Protein AF-0000000070361125 (afdb_homodimer)

Foldseek 3Di:
DPPPLAAAEEEWEDDDDDLLQQFGLAFLVLQLVLCVVPVSYAYEYEADPSHLHHPVSNVVSPHHYDNDCQRHQEYEGEADDDLVPDAANHEYEYAQPPLLPDVVRVVSVLSCLVSQYWYFYQQQLAPPVRHRPADLQLLLLQQLLLQVLCLLQVLVVLVVDHALSVVRDRLLVDSAVVRNLVVLLVSQVRQQVVWDDLLCPQAEEEEEDDDSNSVSNVVSCVSHQEDEDELQCLVVRVVPSVPPVSRNYHYYYYDDPLLFKAFPVHRPDDDPVCCVVQQLRIDTDNLPRRQLRHAEYEARHDFAPNHAASAALVSLQVCLVVVRGNYAAYRHSVLDDCTSHRLNPDAADPVQFWWWAASNVRDIGSDSRDDRSIYIYGHYHPSSSSRNVVSNVSSNVVVSVQVVQVSQFDLVDDLVRRRHDDSSSSRTQGGRSGGDLQRNCSVLSNVLVVLLVPQPLEDEPCPVDPQQQAKKKKKKKFQCRVVVVSVVLSVLCVVLVKRKYWRDKAPHSDPPHMIIIIIMTTDNDPVSVVSSVVVSVVSCVVVVMDMDISGPDRD/DPPPLAAAEEEWEDDDDDLLQQFGLAFLVLQLVLCVVPVSYAYEYEADPSHLHHPVSNVVSVHHYDNDCQRHQEYEGEADDDLVSDAANHEYEYAQPPLLPDVVRVVSVLSCLVSQYWYFYQQQLAPPVRHRPADLQLLLLQQLLLQVLCLLQVLVVLVVDHALSVVRDRLLVDSAVVRNLVVLLVSQVRQQVVWDDLLCPQAEEEEEDDDSNSVSNVVSCVSHQEDEDELQCLVVRVVPSVPPVSRNYHYYYYQDPLLFKAFPVHRPDDDPVCCVVQQLRIDTDNLPRRQLRHAEYEARHDFFPNHAASAALVSLQVCLVVVRGNYAAYSHSVLDDCTSYRLNPDAADPVQFWWWAASNVRDIGSDSRDDRSIYIYGRYHPSSSSRNVVSNVSSNVVVSVQVVQVSQFDLVDDLVRRRHDDSSSSRTQGGRSGGDLQRNCSVLSNVLVVVLVPQPLEDEPCPVDPQQQAKKKKKKKFQCRVVVVSVVLSVLCVVLVKRKYWRDKAPHSDPPHMIIIIIMTTDNDPVSVVSSVVVSVVSCVVVVMDMDISGPDRD

pLDDT: mean 89.08, std 12.95, range [26.95, 98.88]

Structure (mmCIF, N/CA/C/O backbone):
data_AF-0000000070361125-model_v1
#
loop_
_entity.id
_entity.type
_entity.pdbx_description
1 polymer 'Lysine-ketoglutarate reductase saccharopine dehydrogenase enzyme, putative'
#
loop_
_atom_site.group_PDB
_atom_site.id
_atom_site.type_symbol
_atom_site.label_atom_id
_atom_site.label_alt_id
_atom_site.label_comp_id
_atom_site.label_asym_id
_atom_site.label_entity_id
_atom_site.label_seq_id
_atom_site.pdbx_PDB_ins_code
_atom_site.Cartn_x
_atom_site.Cartn_y
_atom_site.Cartn_z
_atom_site.occupancy
_atom_site.B_iso_or_equiv
_atom_site.auth_seq_id
_atom_site.auth_comp_id
_atom_site.auth_asym_id
_atom_site.auth_atom_id
_atom_site.pdbx_PDB_model_num
ATOM 1 N N . MET A 1 1 ? 44.219 -47.062 -7.422 1 27.64 1 MET A N 1
ATOM 2 C CA . MET A 1 1 ? 44.188 -45.625 -7.75 1 27.64 1 MET A CA 1
ATOM 3 C C . MET A 1 1 ? 42.938 -45 -7.16 1 27.64 1 MET A C 1
ATOM 5 O O . MET A 1 1 ? 41.812 -45.469 -7.352 1 27.64 1 MET A O 1
ATOM 9 N N . SER A 1 2 ? 42.969 -44.438 -5.961 1 33.88 2 SER A N 1
ATOM 10 C CA . SER A 1 2 ? 42.062 -43.812 -5.012 1 33.88 2 SER A CA 1
ATOM 11 C C . SER A 1 2 ? 41.062 -42.906 -5.727 1 33.88 2 SER A C 1
ATOM 13 O O . SER A 1 2 ? 41.469 -42.062 -6.555 1 33.88 2 SER A O 1
ATOM 15 N N . GLU A 1 3 ? 39.938 -43.344 -6.172 1 36.75 3 GLU A N 1
ATOM 16 C CA . GLU A 1 3 ? 38.844 -42.688 -6.879 1 36.75 3 GLU A CA 1
ATOM 17 C C . GLU A 1 3 ? 38.719 -41.219 -6.434 1 36.75 3 GLU A C 1
ATOM 19 O O . GLU A 1 3 ? 38.375 -40.969 -5.277 1 36.75 3 GLU A O 1
ATOM 24 N N . GLN A 1 4 ? 39.656 -40.25 -6.574 1 42.34 4 GLN A N 1
ATOM 25 C CA . GLN A 1 4 ? 39.875 -38.844 -6.352 1 42.34 4 GLN A CA 1
ATOM 26 C C . GLN A 1 4 ? 38.562 -38.031 -6.426 1 42.34 4 GLN A C 1
ATOM 28 O O . GLN A 1 4 ? 37.906 -38.062 -7.453 1 42.34 4 GLN A O 1
ATOM 33 N N . ASN A 1 5 ? 37.812 -37.875 -5.395 1 54.03 5 ASN A N 1
ATOM 34 C CA . ASN A 1 5 ? 36.469 -37.406 -5.027 1 54.03 5 ASN A CA 1
ATOM 35 C C . ASN A 1 5 ? 36.125 -36.094 -5.734 1 54.03 5 ASN A C 1
ATOM 37 O O . ASN A 1 5 ? 36.594 -35.031 -5.328 1 54.03 5 ASN A O 1
ATOM 41 N N . LYS A 1 6 ? 35.844 -36.031 -6.957 1 79.94 6 LYS A N 1
ATOM 42 C CA . LYS A 1 6 ? 35.531 -34.938 -7.859 1 79.94 6 LYS A CA 1
ATOM 43 C C . LYS A 1 6 ? 34.406 -34.062 -7.309 1 79.94 6 LYS A C 1
ATOM 45 O O . LYS A 1 6 ? 33.375 -34.562 -6.887 1 79.94 6 LYS A O 1
ATOM 50 N N . ILE A 1 7 ? 34.781 -32.812 -7.086 1 93.06 7 ILE A N 1
ATOM 51 C CA . ILE A 1 7 ? 33.844 -31.797 -6.613 1 93.06 7 ILE A CA 1
ATOM 52 C C . ILE A 1 7 ? 32.75 -31.578 -7.656 1 93.06 7 ILE A C 1
ATOM 54 O O . ILE A 1 7 ? 33.031 -31.516 -8.852 1 93.06 7 ILE A O 1
ATOM 58 N N . ILE A 1 8 ? 31.578 -31.75 -7.254 1 96.69 8 ILE A N 1
ATOM 59 C CA . ILE A 1 8 ? 30.422 -31.453 -8.094 1 96.69 8 ILE A CA 1
ATOM 60 C C . ILE A 1 8 ? 29.875 -30.062 -7.754 1 96.69 8 ILE A C 1
ATOM 62 O O . ILE A 1 8 ? 29.641 -29.75 -6.586 1 96.69 8 ILE A O 1
ATOM 66 N N . TYR A 1 9 ? 29.719 -29.25 -8.805 1 97.44 9 TYR A N 1
ATOM 67 C CA . TYR A 1 9 ? 29.203 -27.906 -8.586 1 97.44 9 TYR A CA 1
ATOM 68 C C . TYR A 1 9 ? 27.734 -27.797 -9 1 97.44 9 TYR A C 1
ATOM 70 O O . TYR A 1 9 ? 27.359 -28.266 -10.07 1 97.44 9 TYR A O 1
ATOM 78 N N . VAL A 1 10 ? 26.969 -27.281 -8.109 1 98.31 10 VAL A N 1
ATOM 79 C CA . VAL A 1 10 ? 25.562 -26.953 -8.367 1 98.31 10 VAL A CA 1
ATOM 80 C C . VAL A 1 10 ? 25.391 -25.438 -8.445 1 98.31 10 VAL A C 1
ATOM 82 O O . VAL A 1 10 ? 25.844 -24.703 -7.562 1 98.31 10 VAL A O 1
ATOM 85 N N . GLY A 1 11 ? 24.734 -24.953 -9.523 1 98.5 11 GLY A N 1
ATOM 86 C CA . GLY A 1 11 ? 24.547 -23.531 -9.719 1 98.5 11 GLY A CA 1
ATOM 87 C C . GLY A 1 11 ? 23.156 -23.047 -9.344 1 98.5 11 GLY A C 1
ATOM 88 O O . GLY A 1 11 ? 22.156 -23.719 -9.656 1 98.5 11 GLY A O 1
ATOM 89 N N . VAL A 1 12 ? 23.094 -21.953 -8.609 1 98.25 12 VAL A N 1
ATOM 90 C CA . VAL A 1 12 ? 21.844 -21.25 -8.359 1 98.25 12 VAL A CA 1
ATOM 91 C C . VAL A 1 12 ? 21.797 -19.969 -9.195 1 98.25 12 VAL A C 1
ATOM 93 O O . VAL A 1 12 ? 22.578 -19.047 -8.984 1 98.25 12 VAL A O 1
ATOM 96 N N . ARG A 1 13 ? 20.844 -19.906 -10.062 1 97 13 ARG A N 1
ATOM 97 C CA . ARG A 1 13 ? 20.75 -18.797 -11 1 97 13 ARG A CA 1
ATOM 98 C C . ARG A 1 13 ? 19.984 -17.625 -10.398 1 97 13 ARG A C 1
ATOM 100 O O . ARG A 1 13 ? 19.109 -17.828 -9.547 1 97 13 ARG A O 1
ATOM 107 N N . ALA A 1 14 ? 20.312 -16.438 -10.898 1 95.38 14 ALA A N 1
ATOM 108 C CA . ALA A 1 14 ? 19.5 -15.25 -10.625 1 95.38 14 ALA A CA 1
ATOM 109 C C . ALA A 1 14 ? 18.281 -15.188 -11.539 1 95.38 14 ALA A C 1
ATOM 111 O O . ALA A 1 14 ? 18.406 -15.32 -12.758 1 95.38 14 ALA A O 1
ATOM 112 N N . GLU A 1 15 ? 17.156 -14.945 -10.953 1 93.81 15 GLU A N 1
ATOM 113 C CA . GLU A 1 15 ? 15.914 -14.906 -11.719 1 93.81 15 GLU A CA 1
ATOM 114 C C . GLU A 1 15 ? 15.867 -13.688 -12.633 1 93.81 15 GLU A C 1
ATOM 116 O O . GLU A 1 15 ? 16.328 -12.609 -12.266 1 93.81 15 GLU A O 1
ATOM 121 N N . ASP A 1 16 ? 15.258 -13.859 -13.789 1 88.44 16 ASP A N 1
ATOM 122 C CA . ASP A 1 16 ? 15.273 -12.797 -14.789 1 88.44 16 ASP A CA 1
ATOM 123 C C . ASP A 1 16 ? 13.859 -12.266 -15.047 1 88.44 16 ASP A C 1
ATOM 125 O O . ASP A 1 16 ? 13.695 -11.172 -15.594 1 88.44 16 ASP A O 1
ATOM 129 N N . LYS A 1 17 ? 12.891 -12.945 -14.727 1 82.75 17 LYS A N 1
ATOM 130 C CA . LYS A 1 17 ? 11.547 -12.734 -15.281 1 82.75 17 LYS A CA 1
ATOM 131 C C . LYS A 1 17 ? 10.922 -11.453 -14.734 1 82.75 17 LYS A C 1
ATOM 133 O O . LYS A 1 17 ? 10.391 -10.641 -15.492 1 82.75 17 LYS A O 1
ATOM 138 N N . SER A 1 18 ? 10.953 -11.281 -13.43 1 87.25 18 SER A N 1
ATOM 139 C CA . SER A 1 18 ? 10.258 -10.164 -12.789 1 87.25 18 SER A CA 1
ATOM 140 C C . SER A 1 18 ? 11.039 -9.648 -11.586 1 87.25 18 SER A C 1
ATOM 142 O O . SER A 1 18 ? 11.773 -10.406 -10.938 1 87.25 18 SER A O 1
ATOM 144 N N . HIS A 1 19 ? 10.859 -8.367 -11.352 1 90.38 19 HIS A N 1
ATOM 145 C CA . HIS A 1 19 ? 11.508 -7.824 -10.156 1 90.38 19 HIS A CA 1
ATOM 146 C C . HIS A 1 19 ? 10.82 -8.32 -8.891 1 90.38 19 HIS A C 1
ATOM 148 O O . HIS A 1 19 ? 11.367 -8.195 -7.793 1 90.38 19 HIS A O 1
ATOM 154 N N . TRP A 1 20 ? 9.734 -8.969 -9.078 1 92 20 TRP A N 1
ATOM 155 C CA . TRP A 1 20 ? 9.016 -9.492 -7.918 1 92 20 TRP A CA 1
ATOM 156 C C . TRP A 1 20 ? 9.391 -10.945 -7.652 1 92 20 TRP A C 1
ATOM 158 O O . TRP A 1 20 ? 9.023 -11.508 -6.621 1 92 20 TRP A O 1
ATOM 168 N N . GLU A 1 21 ? 10.117 -11.531 -8.578 1 93.38 21 GLU A N 1
ATOM 169 C CA . GLU A 1 21 ? 10.547 -12.906 -8.344 1 93.38 21 GLU A CA 1
ATOM 170 C C . GLU A 1 21 ? 11.719 -12.961 -7.367 1 93.38 21 GLU A C 1
ATOM 172 O O . GLU A 1 21 ? 12.875 -13.07 -7.781 1 93.38 21 GLU A O 1
ATOM 177 N N . ARG A 1 22 ? 11.383 -12.938 -6.141 1 94.75 22 ARG A N 1
ATOM 178 C CA . ARG A 1 22 ? 12.375 -12.891 -5.074 1 94.75 22 ARG A CA 1
ATOM 179 C C . ARG A 1 22 ? 12.617 -14.281 -4.492 1 94.75 22 ARG A C 1
ATOM 181 O O . ARG A 1 22 ? 13.477 -14.453 -3.623 1 94.75 22 ARG A O 1
ATOM 188 N N . ARG A 1 23 ? 11.922 -15.344 -4.961 1 95.62 23 ARG A N 1
ATOM 189 C CA . ARG A 1 23 ? 12.07 -16.719 -4.469 1 95.62 23 ARG A CA 1
ATOM 190 C C . ARG A 1 23 ? 13.391 -17.312 -4.922 1 95.62 23 ARG A C 1
ATOM 192 O O . ARG A 1 23 ? 14 -16.844 -5.883 1 95.62 23 ARG A O 1
ATOM 199 N N . VAL A 1 24 ? 13.703 -18.297 -4.168 1 97.06 24 VAL A N 1
ATOM 200 C CA . VAL A 1 24 ? 14.891 -19.078 -4.5 1 97.06 24 VAL A CA 1
ATOM 201 C C . VAL A 1 24 ? 14.562 -20.562 -4.438 1 97.06 24 VAL A C 1
ATOM 203 O O . VAL A 1 24 ? 13.688 -20.984 -3.672 1 97.06 24 VAL A O 1
ATOM 206 N N . PRO A 1 25 ? 15.219 -21.344 -5.285 1 96.81 25 PRO A N 1
ATOM 207 C CA . PRO A 1 25 ? 14.953 -22.781 -5.266 1 96.81 25 PRO A CA 1
ATOM 208 C C . PRO A 1 25 ? 15.531 -23.469 -4.031 1 96.81 25 PRO A C 1
ATOM 210 O O . PRO A 1 25 ? 15 -24.484 -3.576 1 96.81 25 PRO A O 1
ATOM 213 N N . ILE A 1 26 ? 16.641 -22.938 -3.506 1 98.25 26 ILE A N 1
ATOM 214 C CA . ILE A 1 26 ? 17.281 -23.516 -2.33 1 98.25 26 ILE A CA 1
ATOM 215 C C . ILE A 1 26 ? 17.734 -22.406 -1.394 1 98.25 26 ILE A C 1
ATOM 217 O O . ILE A 1 26 ? 18.328 -21.422 -1.836 1 98.25 26 ILE A O 1
ATOM 221 N N . ILE A 1 27 ? 17.406 -22.547 -0.131 1 98.31 27 ILE A N 1
ATOM 222 C CA . ILE A 1 27 ? 17.719 -21.484 0.83 1 98.31 27 ILE A CA 1
ATOM 223 C C . ILE A 1 27 ? 19.094 -21.719 1.426 1 98.31 27 ILE A C 1
ATOM 225 O O . ILE A 1 27 ? 19.625 -22.828 1.379 1 98.31 27 ILE A O 1
ATOM 229 N N . PRO A 1 28 ? 19.719 -20.703 2.021 1 98 28 PRO A N 1
ATOM 230 C CA . PRO A 1 28 ? 21.062 -20.828 2.586 1 98 28 PRO A CA 1
ATOM 231 C C . PRO A 1 28 ? 21.172 -21.953 3.627 1 98 28 PRO A C 1
ATOM 233 O O . PRO A 1 28 ? 22.141 -22.703 3.633 1 98 28 PRO A O 1
ATOM 236 N N . LYS A 1 29 ? 20.188 -22.062 4.465 1 98 29 LYS A N 1
ATOM 237 C CA . LYS A 1 29 ? 20.188 -23.109 5.484 1 98 29 LYS A CA 1
ATOM 238 C C . LYS A 1 29 ? 20.359 -24.484 4.855 1 98 29 LYS A C 1
ATOM 240 O O . LYS A 1 29 ? 21.125 -25.312 5.359 1 98 29 LYS A O 1
ATOM 245 N N . HIS A 1 30 ? 19.703 -24.75 3.771 1 98.44 30 HIS A N 1
ATOM 246 C CA . HIS A 1 30 ? 19.734 -26.062 3.133 1 98.44 30 HIS A CA 1
ATOM 247 C C . HIS A 1 30 ? 21.016 -26.25 2.311 1 98.44 30 HIS A C 1
ATOM 249 O O . HIS A 1 30 ? 21.484 -27.359 2.139 1 98.44 30 HIS A O 1
ATOM 255 N N . VAL A 1 31 ? 21.562 -25.156 1.803 1 98.44 31 VAL A N 1
ATOM 256 C CA . VAL A 1 31 ? 22.875 -25.219 1.187 1 98.44 31 VAL A CA 1
ATOM 257 C C . VAL A 1 31 ? 23.891 -25.734 2.195 1 98.44 31 VAL A C 1
ATOM 259 O O . VAL A 1 31 ? 24.672 -26.641 1.888 1 98.44 31 VAL A O 1
ATOM 262 N N . ARG A 1 32 ? 23.859 -25.203 3.367 1 98.12 32 ARG A N 1
ATOM 263 C CA . ARG A 1 32 ? 24.75 -25.625 4.434 1 98.12 32 ARG A CA 1
ATOM 264 C C . ARG A 1 32 ? 24.516 -27.094 4.785 1 98.12 32 ARG A C 1
ATOM 266 O O . ARG A 1 32 ? 25.469 -27.859 4.961 1 98.12 32 ARG A O 1
ATOM 273 N N . GLU A 1 33 ? 23.297 -27.453 4.871 1 98.12 33 GLU A N 1
ATOM 274 C CA . GLU A 1 33 ? 22.953 -28.828 5.207 1 98.12 33 GLU A CA 1
ATOM 275 C C . GLU A 1 33 ? 23.5 -29.812 4.168 1 98.12 33 GLU A C 1
ATOM 277 O O . GLU A 1 33 ? 24.047 -30.859 4.52 1 98.12 33 GLU A O 1
ATOM 282 N N . ILE A 1 34 ? 23.375 -29.5 2.887 1 97.75 34 ILE A N 1
ATOM 283 C CA . ILE A 1 34 ? 23.859 -30.359 1.811 1 97.75 34 ILE A CA 1
ATOM 284 C C . ILE A 1 34 ? 25.391 -30.406 1.841 1 97.75 34 ILE A C 1
ATOM 286 O O . ILE A 1 34 ? 25.984 -31.484 1.67 1 97.75 34 ILE A O 1
ATOM 290 N N . HIS A 1 35 ? 26.016 -29.281 2.102 1 96.12 35 HIS A N 1
ATOM 291 C CA . HIS A 1 35 ? 27.469 -29.234 2.213 1 96.12 35 HIS A CA 1
ATOM 292 C C . HIS A 1 35 ? 27.969 -30.156 3.322 1 96.12 35 HIS A C 1
ATOM 294 O O . HIS A 1 35 ? 28.969 -30.844 3.154 1 96.12 35 HIS A O 1
ATOM 300 N N . ASP A 1 36 ? 27.281 -30.125 4.398 1 96.88 36 ASP A N 1
ATOM 301 C CA . ASP A 1 36 ? 27.672 -30.922 5.555 1 96.88 36 ASP A CA 1
ATOM 302 C C . ASP A 1 36 ? 27.516 -32.406 5.27 1 96.88 36 ASP A C 1
ATOM 304 O O . ASP A 1 36 ? 28.375 -33.219 5.629 1 96.88 36 ASP A O 1
ATOM 308 N N . LYS A 1 37 ? 26.5 -32.781 4.629 1 96.75 37 LYS A N 1
ATOM 309 C CA . LYS A 1 37 ? 26.188 -34.188 4.359 1 96.75 37 LYS A CA 1
ATOM 310 C C . LYS A 1 37 ? 26.984 -34.719 3.16 1 96.75 37 LYS A C 1
ATOM 312 O O . LYS A 1 37 ? 27.375 -35.875 3.121 1 96.75 37 LYS A O 1
ATOM 317 N N . TYR A 1 38 ? 27.156 -33.812 2.213 1 96.75 38 TYR A N 1
ATOM 318 C CA . TYR A 1 38 ? 27.875 -34.125 0.981 1 96.75 38 TYR A CA 1
ATOM 319 C C . TYR A 1 38 ? 28.969 -33.094 0.717 1 96.75 38 TYR A C 1
ATOM 321 O O . TYR A 1 38 ? 28.859 -32.281 -0.19 1 96.75 38 TYR A O 1
ATOM 329 N N . PRO A 1 39 ? 30.094 -33.281 1.28 1 94.94 39 PRO A N 1
ATOM 330 C CA . PRO A 1 39 ? 31.156 -32.281 1.234 1 94.94 39 PRO A CA 1
ATOM 331 C C . PRO A 1 39 ? 31.703 -32.062 -0.174 1 94.94 39 PRO A C 1
ATOM 333 O O . PRO A 1 39 ? 32.312 -31.016 -0.452 1 94.94 39 PRO A O 1
ATOM 336 N N . TYR A 1 40 ? 31.469 -33 -1.031 1 95.62 40 TYR A N 1
ATOM 337 C CA . TYR A 1 40 ? 32 -32.875 -2.387 1 95.62 40 TYR A CA 1
ATOM 338 C C . TYR A 1 40 ? 31.031 -32.125 -3.283 1 95.62 40 TYR A C 1
ATOM 340 O O . TYR A 1 40 ? 31.359 -31.812 -4.434 1 95.62 40 TYR A O 1
ATOM 348 N N . ILE A 1 41 ? 29.875 -31.812 -2.812 1 97.06 41 ILE A N 1
ATOM 349 C CA . ILE A 1 41 ? 28.922 -30.969 -3.543 1 97.06 41 ILE A CA 1
ATOM 350 C C . ILE A 1 41 ? 29.062 -29.516 -3.094 1 97.06 41 ILE A C 1
ATOM 352 O O . ILE A 1 41 ? 28.891 -29.203 -1.915 1 97.06 41 ILE A O 1
ATOM 356 N N . LYS A 1 42 ? 29.375 -28.656 -4.012 1 97.38 42 LYS A N 1
ATOM 357 C CA . LYS A 1 42 ? 29.516 -27.234 -3.742 1 97.38 42 LYS A CA 1
ATOM 358 C C . LYS A 1 42 ? 28.516 -26.406 -4.547 1 97.38 42 LYS A C 1
ATOM 360 O O . LYS A 1 42 ? 28.141 -26.797 -5.652 1 97.38 42 LYS A O 1
ATOM 365 N N . PHE A 1 43 ? 28.156 -25.281 -3.934 1 98.44 43 PHE A N 1
ATOM 366 C CA . PHE A 1 43 ? 27.172 -24.438 -4.598 1 98.44 43 PHE A CA 1
ATOM 367 C C . PHE A 1 43 ? 27.828 -23.156 -5.113 1 98.44 43 PHE A C 1
ATOM 369 O O . PHE A 1 43 ? 28.625 -22.531 -4.406 1 98.44 43 PHE A O 1
ATOM 376 N N . ILE A 1 44 ? 27.562 -22.828 -6.34 1 98.5 44 ILE A N 1
ATOM 377 C CA . ILE A 1 44 ? 27.875 -21.531 -6.918 1 98.5 44 ILE A CA 1
ATOM 378 C C . ILE A 1 44 ? 26.578 -20.734 -7.117 1 98.5 44 ILE A C 1
ATOM 380 O O . ILE A 1 44 ? 25.672 -21.188 -7.828 1 98.5 44 ILE A O 1
ATOM 384 N N . VAL A 1 45 ? 26.484 -19.578 -6.449 1 98.31 45 VAL A N 1
ATOM 385 C CA . VAL A 1 45 ? 25.281 -18.75 -6.484 1 98.31 45 VAL A CA 1
ATOM 386 C C . VAL A 1 45 ? 25.547 -17.469 -7.262 1 98.31 45 VAL A C 1
ATOM 388 O O . VAL A 1 45 ? 26.469 -16.719 -6.926 1 98.31 45 VAL A O 1
ATOM 391 N N . GLU A 1 46 ? 24.766 -17.266 -8.344 1 97.75 46 GLU A N 1
ATOM 392 C CA . GLU A 1 46 ? 24.875 -16 -9.07 1 97.75 46 GLU A CA 1
ATOM 393 C C . GLU A 1 46 ? 24.484 -14.812 -8.188 1 97.75 46 GLU A C 1
ATOM 395 O O . GLU A 1 46 ? 23.5 -14.891 -7.445 1 97.75 46 GLU A O 1
ATOM 400 N N . PRO A 1 47 ? 25.281 -13.734 -8.273 1 95.44 47 PRO A N 1
ATOM 401 C CA . PRO A 1 47 ? 24.906 -12.555 -7.492 1 95.44 47 PRO A CA 1
ATOM 402 C C . PRO A 1 47 ? 23.547 -11.992 -7.898 1 95.44 47 PRO A C 1
ATOM 404 O O . PRO A 1 47 ? 23.219 -11.945 -9.086 1 95.44 47 PRO A O 1
ATOM 407 N N . CYS A 1 48 ? 22.75 -11.711 -6.922 1 94.25 48 CYS A N 1
ATOM 408 C CA . CYS A 1 48 ? 21.406 -11.188 -7.133 1 94.25 48 CYS A CA 1
ATOM 409 C C . CYS A 1 48 ? 20.953 -10.328 -5.957 1 94.25 48 CYS A C 1
ATOM 411 O O . CYS A 1 48 ? 21.109 -10.727 -4.801 1 94.25 48 CYS A O 1
ATOM 413 N N . THR A 1 49 ? 20.406 -9.094 -6.219 1 92.25 49 THR A N 1
ATOM 414 C CA . THR A 1 49 ? 19.984 -8.188 -5.156 1 92.25 49 THR A CA 1
ATOM 415 C C . THR A 1 49 ? 18.484 -8.266 -4.949 1 92.25 49 THR A C 1
ATOM 417 O O . THR A 1 49 ? 17.953 -7.641 -4.031 1 92.25 49 THR A O 1
ATOM 420 N N . LYS A 1 50 ? 17.828 -9.07 -5.699 1 92.69 50 LYS A N 1
ATOM 421 C CA . LYS A 1 50 ? 16.375 -9.133 -5.672 1 92.69 50 LYS A CA 1
ATOM 422 C C . LYS A 1 50 ? 15.883 -10.227 -4.727 1 92.69 50 LYS A C 1
ATOM 424 O O . LYS A 1 50 ? 14.773 -10.148 -4.191 1 92.69 50 LYS A O 1
ATOM 429 N N . ARG A 1 51 ? 16.719 -11.211 -4.453 1 94.56 51 ARG A N 1
ATOM 430 C CA . ARG A 1 51 ? 16.297 -12.383 -3.688 1 94.56 51 ARG A CA 1
ATOM 431 C C . ARG A 1 51 ? 15.961 -12.008 -2.25 1 94.56 51 ARG A C 1
ATOM 433 O O . ARG A 1 51 ? 16.5 -11.039 -1.711 1 94.56 51 ARG A O 1
ATOM 440 N N . VAL A 1 52 ? 15.109 -12.773 -1.701 1 94.56 52 VAL A N 1
ATOM 441 C CA . VAL A 1 52 ? 14.742 -12.586 -0.302 1 94.56 52 VAL A CA 1
ATOM 442 C C . VAL A 1 52 ? 15.93 -12.914 0.595 1 94.56 52 VAL A C 1
ATOM 444 O O . VAL A 1 52 ? 16.062 -12.367 1.694 1 94.56 52 VAL A O 1
ATOM 447 N N . PHE A 1 53 ? 16.812 -13.836 0.141 1 95.31 53 PHE A N 1
ATOM 448 C CA . PHE A 1 53 ? 18.062 -14.172 0.836 1 95.31 53 PHE A CA 1
ATOM 449 C C . PHE A 1 53 ? 19.25 -13.469 0.188 1 95.31 53 PHE A C 1
ATOM 451 O O . PHE A 1 53 ? 19.453 -13.578 -1.023 1 95.31 53 PHE A O 1
ATOM 458 N N . SER A 1 54 ? 20.031 -12.82 0.952 1 93.25 54 SER A N 1
ATOM 459 C CA . SER A 1 54 ? 21.125 -12.008 0.43 1 93.25 54 SER A CA 1
ATOM 460 C C . SER A 1 54 ? 22.297 -12.875 -0.001 1 93.25 54 SER A C 1
ATOM 462 O O . SER A 1 54 ? 22.391 -14.047 0.374 1 93.25 54 SER A O 1
ATOM 464 N N . ASN A 1 55 ? 23.188 -12.25 -0.831 1 94.56 55 ASN A N 1
ATOM 465 C CA . ASN A 1 55 ? 24.438 -12.914 -1.194 1 94.56 55 ASN A CA 1
ATOM 466 C C . ASN A 1 55 ? 25.25 -13.297 0.041 1 94.56 55 ASN A C 1
ATOM 468 O O . ASN A 1 55 ? 25.844 -14.383 0.093 1 94.56 55 ASN A O 1
ATOM 472 N N . LYS A 1 56 ? 25.203 -12.422 1.002 1 92 56 LYS A N 1
ATOM 473 C CA . LYS A 1 56 ? 25.969 -12.641 2.227 1 92 56 LYS A CA 1
ATOM 474 C C . LYS A 1 56 ? 25.469 -13.883 2.969 1 92 56 LYS A C 1
ATOM 476 O O . LYS A 1 56 ? 26.266 -14.648 3.508 1 92 56 LYS A O 1
ATOM 481 N N . GLU A 1 57 ? 24.188 -14.062 3 1 94.5 57 GLU A N 1
ATOM 482 C CA . GLU A 1 57 ? 23.609 -15.234 3.66 1 94.5 57 GLU A CA 1
ATOM 483 C C . GLU A 1 57 ? 24.078 -16.531 2.982 1 94.5 57 GLU A C 1
ATOM 485 O O . GLU A 1 57 ? 24.359 -17.516 3.654 1 94.5 57 GLU A O 1
ATOM 490 N N . TYR A 1 58 ? 24.172 -16.562 1.7 1 97.25 58 TYR A N 1
ATOM 491 C CA . TYR A 1 58 ? 24.656 -17.719 0.962 1 97.25 58 TYR A CA 1
ATOM 492 C C . TYR A 1 58 ? 26.141 -17.953 1.213 1 97.25 58 TYR A C 1
ATOM 494 O O . TYR A 1 58 ? 26.578 -19.094 1.386 1 97.25 58 TYR A O 1
ATOM 502 N N . GLU A 1 59 ? 26.891 -16.828 1.253 1 96.44 59 GLU A N 1
ATOM 503 C CA . GLU A 1 59 ? 28.312 -16.938 1.564 1 96.44 59 GLU A CA 1
ATOM 504 C C . GLU A 1 59 ? 28.531 -17.562 2.941 1 96.44 59 GLU A C 1
ATOM 506 O O . GLU A 1 59 ? 29.391 -18.438 3.105 1 96.44 59 GLU A O 1
ATOM 511 N N . ASN A 1 60 ? 27.75 -17.078 3.857 1 95.31 60 ASN A N 1
ATOM 512 C CA . ASN A 1 60 ? 27.844 -17.594 5.219 1 95.31 60 ASN A CA 1
ATOM 513 C C . ASN A 1 60 ? 27.484 -19.078 5.281 1 95.31 60 ASN A C 1
ATOM 515 O O . ASN A 1 60 ? 27.938 -19.797 6.176 1 95.31 60 ASN A O 1
ATOM 519 N N . ALA A 1 61 ? 26.688 -19.531 4.316 1 97.25 61 ALA A N 1
ATOM 520 C CA . ALA A 1 61 ? 26.266 -20.938 4.277 1 97.25 61 ALA A CA 1
ATOM 521 C C . ALA A 1 61 ? 27.297 -21.797 3.557 1 97.25 61 ALA A C 1
ATOM 523 O O . ALA A 1 61 ? 27.141 -23.016 3.465 1 97.25 61 ALA A O 1
ATOM 524 N N . GLY A 1 62 ? 28.328 -21.156 2.996 1 96.88 62 GLY A N 1
ATOM 525 C CA . GLY A 1 62 ? 29.406 -21.891 2.375 1 96.88 62 GLY A CA 1
ATOM 526 C C . GLY A 1 62 ? 29.359 -21.875 0.859 1 96.88 62 GLY A C 1
ATOM 527 O O . GLY A 1 62 ? 30.188 -22.5 0.196 1 96.88 62 GLY A O 1
ATOM 528 N N . ALA A 1 63 ? 28.453 -21.172 0.323 1 98 63 ALA A N 1
ATOM 529 C CA . ALA A 1 63 ? 28.344 -21.094 -1.131 1 98 63 ALA A CA 1
ATOM 530 C C . ALA A 1 63 ? 29.359 -20.109 -1.708 1 98 63 ALA A C 1
ATOM 532 O O . ALA A 1 63 ? 29.828 -19.219 -1.002 1 98 63 ALA A O 1
ATOM 533 N N . ILE A 1 64 ? 29.719 -20.25 -2.949 1 97.81 64 ILE A N 1
ATOM 534 C CA . ILE A 1 64 ? 30.562 -19.344 -3.707 1 97.81 64 ILE A CA 1
ATOM 535 C C . ILE A 1 64 ? 29.688 -18.406 -4.551 1 97.81 64 ILE A C 1
ATOM 537 O O . ILE A 1 64 ? 28.828 -18.875 -5.301 1 97.81 64 ILE A O 1
ATOM 541 N N . ILE A 1 65 ? 29.938 -17.109 -4.371 1 97.19 65 ILE A N 1
ATOM 542 C CA . ILE A 1 65 ? 29.188 -16.141 -5.16 1 97.19 65 ILE A CA 1
ATOM 543 C C . ILE A 1 65 ? 29.938 -15.836 -6.457 1 97.19 65 ILE A C 1
ATOM 545 O O . ILE A 1 65 ? 31.031 -15.289 -6.434 1 97.19 65 ILE A O 1
ATOM 549 N N . SER A 1 66 ? 29.297 -16.25 -7.598 1 97.62 66 SER A N 1
ATOM 550 C CA . SER A 1 66 ? 29.938 -16.047 -8.898 1 97.62 66 SER A CA 1
ATOM 551 C C . SER A 1 66 ? 28.906 -16.016 -10.016 1 97.62 66 SER A C 1
ATOM 553 O O . SER A 1 66 ? 27.906 -16.75 -9.977 1 97.62 66 SER A O 1
ATOM 555 N N . SER A 1 67 ? 29.203 -15.203 -11 1 95.62 67 SER A N 1
ATOM 556 C CA . SER A 1 67 ? 28.312 -15.133 -12.164 1 95.62 67 SER A CA 1
ATOM 557 C C . SER A 1 67 ? 28.594 -16.266 -13.141 1 95.62 67 SER A C 1
ATOM 559 O O . SER A 1 67 ? 27.797 -16.516 -14.055 1 95.62 67 SER A O 1
ATOM 561 N N . ASP A 1 68 ? 29.656 -16.922 -13.008 1 96.19 68 ASP A N 1
ATOM 562 C CA . ASP A 1 68 ? 30.062 -18 -13.906 1 96.19 68 ASP A CA 1
ATOM 563 C C . ASP A 1 68 ? 29.562 -19.344 -13.406 1 96.19 68 ASP A C 1
ATOM 565 O O . ASP A 1 68 ? 30.078 -19.891 -12.43 1 96.19 68 ASP A O 1
ATOM 569 N N . LEU A 1 69 ? 28.625 -19.938 -14.18 1 96.88 69 LEU A N 1
ATOM 570 C CA . LEU A 1 69 ? 28.078 -21.234 -13.789 1 96.88 69 LEU A CA 1
ATOM 571 C C . LEU A 1 69 ? 28.531 -22.312 -14.75 1 96.88 69 LEU A C 1
ATOM 573 O O . LEU A 1 69 ? 27.953 -23.406 -14.781 1 96.88 69 LEU A O 1
ATOM 577 N N . THR A 1 70 ? 29.562 -22.109 -15.5 1 95.44 70 THR A N 1
ATOM 578 C CA . THR A 1 70 ? 30 -23.016 -16.578 1 95.44 70 THR A CA 1
ATOM 579 C C . THR A 1 70 ? 30.484 -24.344 -16 1 95.44 70 THR A C 1
ATOM 581 O O . THR A 1 70 ? 30.391 -25.375 -16.656 1 95.44 70 THR A O 1
ATOM 584 N N . ASN A 1 71 ? 30.906 -24.328 -14.812 1 94.62 71 ASN A N 1
ATOM 585 C CA . ASN A 1 71 ? 31.453 -25.531 -14.227 1 94.62 71 ASN A CA 1
ATOM 586 C C . ASN A 1 71 ? 30.391 -26.359 -13.508 1 94.62 71 ASN A C 1
ATOM 588 O O . ASN A 1 71 ? 30.656 -27.453 -13.031 1 94.62 71 ASN A O 1
ATOM 592 N N . CYS A 1 72 ? 29.203 -25.906 -13.492 1 96.75 72 CYS A N 1
ATOM 593 C CA . CYS A 1 72 ? 28.141 -26.594 -12.758 1 96.75 72 CYS A CA 1
ATOM 594 C C . CYS A 1 72 ? 27.5 -27.688 -13.602 1 96.75 72 CYS A C 1
ATOM 596 O O . CYS A 1 72 ? 27.266 -27.5 -14.797 1 96.75 72 CYS A O 1
ATOM 598 N N . SER A 1 73 ? 27.297 -28.781 -13.008 1 94.88 73 SER A N 1
ATOM 599 C CA . SER A 1 73 ? 26.625 -29.891 -13.695 1 94.88 73 SER A CA 1
ATOM 600 C C . SER A 1 73 ? 25.109 -29.75 -13.594 1 94.88 73 SER A C 1
ATOM 602 O O . SER A 1 73 ? 24.375 -30.234 -14.469 1 94.88 73 SER A O 1
ATOM 604 N N . LEU A 1 74 ? 24.703 -29.188 -12.539 1 97.94 74 LEU A N 1
ATOM 605 C CA . LEU A 1 74 ? 23.297 -28.922 -12.281 1 97.94 74 LEU A CA 1
ATOM 606 C C . LEU A 1 74 ? 23.062 -27.438 -11.992 1 97.94 74 LEU A C 1
ATOM 608 O O . LEU A 1 74 ? 23.781 -26.828 -11.188 1 97.94 74 LEU A O 1
ATOM 612 N N . ILE A 1 75 ? 22.156 -26.844 -12.742 1 98.31 75 ILE A N 1
ATOM 613 C CA . ILE A 1 75 ? 21.781 -25.453 -12.531 1 98.31 75 ILE A CA 1
ATOM 614 C C . ILE A 1 75 ? 20.297 -25.375 -12.156 1 98.31 75 ILE A C 1
ATOM 616 O O . ILE A 1 75 ? 19.438 -25.922 -12.859 1 98.31 75 ILE A O 1
ATOM 620 N N . ILE A 1 76 ? 20 -24.703 -11.039 1 98.25 76 ILE A N 1
ATOM 621 C CA . ILE A 1 76 ? 18.625 -24.656 -10.547 1 98.25 76 ILE A CA 1
ATOM 622 C C . ILE A 1 76 ? 18.156 -23.219 -10.492 1 98.25 76 ILE A C 1
ATOM 624 O O . ILE A 1 76 ? 18.938 -22.297 -10.195 1 98.25 76 ILE A O 1
ATOM 628 N N . CYS A 1 77 ? 16.906 -22.953 -10.852 1 96.62 77 CYS A N 1
ATOM 629 C CA . CYS A 1 77 ? 16.188 -21.688 -10.727 1 96.62 77 CYS A CA 1
ATOM 630 C C . CYS A 1 77 ? 14.688 -21.906 -10.625 1 96.62 77 CYS A C 1
ATOM 632 O O . CYS A 1 77 ? 14.234 -23.062 -10.547 1 96.62 77 CYS A O 1
ATOM 634 N N . VAL A 1 78 ? 13.93 -20.828 -10.461 1 94.06 78 VAL A N 1
ATOM 635 C CA . VAL A 1 78 ? 12.492 -20.984 -10.25 1 94.06 78 VAL A CA 1
ATOM 636 C C . VAL A 1 78 ? 11.766 -20.906 -11.586 1 94.06 78 VAL A C 1
ATOM 638 O O . VAL A 1 78 ? 11.008 -21.812 -11.938 1 94.06 78 VAL A O 1
ATOM 641 N N . LYS A 1 79 ? 12.102 -19.859 -12.297 1 92.56 79 LYS A N 1
ATOM 642 C CA . LYS A 1 79 ? 11.359 -19.594 -13.523 1 92.56 79 LYS A CA 1
ATOM 643 C C . LYS A 1 79 ? 12.234 -19.844 -14.758 1 92.56 79 LYS A C 1
ATOM 645 O O . LYS A 1 79 ? 13.375 -20.297 -14.633 1 92.56 79 LYS A O 1
ATOM 650 N N . GLU A 1 80 ? 11.656 -19.594 -15.93 1 93.5 80 GLU A N 1
ATOM 651 C CA . GLU A 1 80 ? 12.297 -19.859 -17.219 1 93.5 80 GLU A CA 1
ATOM 652 C C . GLU A 1 80 ? 13.594 -19.078 -17.359 1 93.5 80 GLU A C 1
ATOM 654 O O . GLU A 1 80 ? 13.719 -17.969 -16.828 1 93.5 80 GLU A O 1
ATOM 659 N N . VAL A 1 81 ? 14.438 -19.625 -18.078 1 94.88 81 VAL A N 1
ATOM 660 C CA . VAL A 1 81 ? 15.75 -19.047 -18.312 1 94.88 81 VAL A CA 1
ATOM 661 C C . VAL A 1 81 ? 15.812 -18.484 -19.734 1 94.88 81 VAL A C 1
ATOM 663 O O . VAL A 1 81 ? 15.398 -19.156 -20.688 1 94.88 81 VAL A O 1
ATOM 666 N N . PRO A 1 82 ? 16.312 -17.266 -19.891 1 94.62 82 PRO A N 1
ATOM 667 C CA . PRO A 1 82 ? 16.516 -16.766 -21.25 1 94.62 82 PRO A CA 1
ATOM 668 C C . PRO A 1 82 ? 17.453 -17.656 -22.078 1 94.62 82 PRO A C 1
ATOM 670 O O . PRO A 1 82 ? 18.438 -18.188 -21.562 1 94.62 82 PRO A O 1
ATOM 673 N N . ILE A 1 83 ? 17.156 -17.734 -23.359 1 95.12 83 ILE A N 1
ATOM 674 C CA . ILE A 1 83 ? 17.828 -18.641 -24.281 1 95.12 83 ILE A CA 1
ATOM 675 C C . ILE A 1 83 ? 19.328 -18.359 -24.281 1 95.12 83 ILE A C 1
ATOM 677 O O . ILE A 1 83 ? 20.141 -19.297 -24.266 1 95.12 83 ILE A O 1
ATOM 681 N N . GLU A 1 84 ? 19.672 -17.094 -24.219 1 94.38 84 GLU A N 1
ATOM 682 C CA . GLU A 1 84 ? 21.062 -16.688 -24.312 1 94.38 84 GLU A CA 1
ATOM 683 C C . GLU A 1 84 ? 21.844 -17.078 -23.062 1 94.38 84 GLU A C 1
ATOM 685 O O . GLU A 1 84 ? 23.078 -17.109 -23.078 1 94.38 84 GLU A O 1
ATOM 690 N N . LYS A 1 85 ? 21.172 -17.5 -22.062 1 95.06 85 LYS A N 1
ATOM 691 C CA . LYS A 1 85 ? 21.844 -17.797 -20.797 1 95.06 85 LYS A CA 1
ATOM 692 C C . LYS A 1 85 ? 21.906 -19.297 -20.547 1 95.06 85 LYS A C 1
ATOM 694 O O . LYS A 1 85 ? 22.391 -19.734 -19.5 1 95.06 85 LYS A O 1
ATOM 699 N N . LEU A 1 86 ? 21.438 -20.078 -21.453 1 96.44 86 LEU A N 1
ATOM 700 C CA . LEU A 1 86 ? 21.469 -21.531 -21.328 1 96.44 86 LEU A CA 1
ATOM 701 C C . LEU A 1 86 ? 22.828 -22.094 -21.734 1 96.44 86 LEU A C 1
ATOM 703 O O . LEU A 1 86 ? 23.328 -21.797 -22.828 1 96.44 86 LEU A O 1
ATOM 707 N N . TYR A 1 87 ? 23.391 -22.875 -20.844 1 96.5 87 TYR A N 1
ATOM 708 C CA . TYR A 1 87 ? 24.641 -23.562 -21.141 1 96.5 87 TYR A CA 1
ATOM 709 C C . TYR A 1 87 ? 24.375 -24.938 -21.75 1 96.5 87 TYR A C 1
ATOM 711 O O . TYR A 1 87 ? 23.469 -25.641 -21.312 1 96.5 87 TYR A O 1
ATOM 719 N N . PRO A 1 88 ? 25.172 -25.391 -22.703 1 96.25 88 PRO A N 1
ATOM 720 C CA . PRO A 1 88 ? 24.969 -26.703 -23.312 1 96.25 88 PRO A CA 1
ATOM 721 C C . PRO A 1 88 ? 25.391 -27.844 -22.406 1 96.25 88 PRO A C 1
ATOM 723 O O . PRO A 1 88 ? 26.266 -27.672 -21.547 1 96.25 88 PRO A O 1
ATOM 726 N N . GLN A 1 89 ? 24.797 -28.953 -22.578 1 95.06 89 GLN A N 1
ATOM 727 C CA . GLN A 1 89 ? 25.156 -30.219 -21.969 1 95.06 89 GLN A CA 1
ATOM 728 C C . GLN A 1 89 ? 25.156 -30.125 -20.438 1 95.06 89 GLN A C 1
ATOM 730 O O . GLN A 1 89 ? 26.094 -30.547 -19.781 1 95.06 89 GLN A O 1
ATOM 735 N N . LYS A 1 90 ? 24.156 -29.375 -19.953 1 96.69 90 LYS A N 1
ATOM 736 C CA . LYS A 1 90 ? 23.938 -29.234 -18.516 1 96.69 90 LYS A CA 1
ATOM 737 C C . LYS A 1 90 ? 22.547 -29.703 -18.125 1 96.69 90 LYS A C 1
ATOM 739 O O . LYS A 1 90 ? 21.672 -29.859 -18.984 1 96.69 90 LYS A O 1
ATOM 744 N N . THR A 1 91 ? 22.422 -30.016 -16.844 1 98 91 THR A N 1
ATOM 745 C CA . THR A 1 91 ? 21.094 -30.297 -16.297 1 98 91 THR A CA 1
ATOM 746 C C . THR A 1 91 ? 20.5 -29.031 -15.664 1 98 91 THR A C 1
ATOM 748 O O . THR A 1 91 ? 21.172 -28.328 -14.922 1 98 91 THR A O 1
ATOM 751 N N . TYR A 1 92 ? 19.266 -28.734 -16.062 1 98.25 92 TYR A N 1
ATOM 752 C CA . TYR A 1 92 ? 18.531 -27.609 -15.492 1 98.25 92 TYR A CA 1
ATOM 753 C C . TYR A 1 92 ? 17.281 -28.094 -14.758 1 98.25 92 TYR A C 1
ATOM 755 O O . TYR A 1 92 ? 16.656 -29.078 -15.172 1 98.25 92 TYR A O 1
ATOM 763 N N . MET A 1 93 ? 16.953 -27.406 -13.688 1 97.56 93 MET A N 1
ATOM 764 C CA . MET A 1 93 ? 15.688 -27.594 -13 1 97.56 93 MET A CA 1
ATOM 765 C C . MET A 1 93 ? 14.93 -26.281 -12.875 1 97.56 93 MET A C 1
ATOM 767 O O . MET A 1 93 ? 15.43 -25.328 -12.273 1 97.56 93 MET A O 1
ATOM 771 N N . PHE A 1 94 ? 13.781 -26.156 -13.398 1 96.38 94 PHE A N 1
ATOM 772 C CA . PHE A 1 94 ? 12.938 -24.984 -13.242 1 96.38 94 PHE A CA 1
ATOM 773 C C . PHE A 1 94 ? 11.547 -25.234 -13.82 1 96.38 94 PHE A C 1
ATOM 775 O O . PHE A 1 94 ? 11.32 -26.25 -14.469 1 96.38 94 PHE A O 1
ATOM 782 N N . PHE A 1 95 ? 10.609 -24.375 -13.508 1 94.06 95 PHE A N 1
ATOM 783 C CA . PHE A 1 95 ? 9.32 -24.391 -14.18 1 94.06 95 PHE A CA 1
ATOM 784 C C . PHE A 1 95 ? 9.445 -23.906 -15.617 1 94.06 95 PHE A C 1
ATOM 786 O O . PHE A 1 95 ? 9.555 -22.703 -15.859 1 94.06 95 PHE A O 1
ATOM 793 N N . SER A 1 96 ? 9.328 -24.781 -16.547 1 93.69 96 SER A N 1
ATOM 794 C CA . SER A 1 96 ? 9.633 -24.438 -17.922 1 93.69 96 SER A CA 1
ATOM 795 C C . SER A 1 96 ? 8.383 -23.953 -18.672 1 93.69 96 SER A C 1
ATOM 797 O O . SER A 1 96 ? 8.484 -23.297 -19.703 1 93.69 96 SER A O 1
ATOM 799 N N . HIS A 1 97 ? 7.234 -24.312 -18.188 1 89 97 HIS A N 1
ATOM 800 C CA . HIS A 1 97 ? 5.977 -23.984 -18.859 1 89 97 HIS A CA 1
ATOM 801 C C . HIS A 1 97 ? 6.008 -24.391 -20.328 1 89 97 HIS A C 1
ATOM 803 O O . HIS A 1 97 ? 5.707 -23.578 -21.203 1 89 97 HIS A O 1
ATOM 809 N N . THR A 1 98 ? 6.352 -25.578 -20.562 1 90.38 98 THR A N 1
ATOM 810 C CA . THR A 1 98 ? 6.449 -26.094 -21.922 1 90.38 98 THR A CA 1
ATOM 811 C C . THR A 1 98 ? 5.508 -27.281 -22.125 1 90.38 98 THR A C 1
ATOM 813 O O . THR A 1 98 ? 5.227 -27.688 -23.25 1 90.38 98 THR A O 1
ATOM 816 N N . ILE A 1 99 ? 5.035 -27.797 -21.078 1 85.81 99 ILE A N 1
ATOM 817 C CA . ILE A 1 99 ? 4.336 -29.062 -21.109 1 85.81 99 ILE A CA 1
ATOM 818 C C . ILE A 1 99 ? 3.021 -28.922 -21.875 1 85.81 99 ILE A C 1
ATOM 820 O O . ILE A 1 99 ? 2.5 -29.891 -22.422 1 85.81 99 ILE A O 1
ATOM 824 N N . LYS A 1 100 ? 2.543 -27.766 -21.906 1 75.44 100 LYS A N 1
ATOM 825 C CA . LYS A 1 100 ? 1.324 -27.5 -22.656 1 75.44 100 LYS A CA 1
ATOM 826 C C . LYS A 1 100 ? 1.644 -26.844 -24 1 75.44 100 LYS A C 1
ATOM 828 O O . LYS A 1 100 ? 0.77 -26.234 -24.625 1 75.44 100 LYS A O 1
ATOM 833 N N . ALA A 1 101 ? 2.863 -26.922 -24.344 1 83.19 101 ALA A N 1
ATOM 834 C CA . ALA A 1 101 ? 3.348 -26.328 -25.594 1 83.19 101 ALA A CA 1
ATOM 835 C C . ALA A 1 101 ? 3.039 -24.844 -25.641 1 83.19 101 ALA A C 1
ATOM 837 O O . ALA A 1 101 ? 2.486 -24.344 -26.641 1 83.19 101 ALA A O 1
ATOM 838 N N . GLN A 1 102 ? 3.301 -24.219 -24.562 1 79.12 102 GLN A N 1
ATOM 839 C CA . GLN A 1 102 ? 3.109 -22.766 -24.516 1 79.12 102 GLN A CA 1
ATOM 840 C C . GLN A 1 102 ? 3.988 -22.062 -25.547 1 79.12 102 GLN A C 1
ATOM 842 O O . GLN A 1 102 ? 5.215 -22.188 -25.5 1 79.12 102 GLN A O 1
ATOM 847 N N . LYS A 1 103 ? 3.426 -21.297 -26.406 1 80.81 103 LYS A N 1
ATOM 848 C CA . LYS A 1 103 ? 4.094 -20.719 -27.562 1 80.81 103 LYS A CA 1
ATOM 849 C C . LYS A 1 103 ? 5.328 -19.922 -27.141 1 80.81 103 LYS A C 1
ATOM 851 O O . LYS A 1 103 ? 6.383 -20.031 -27.766 1 80.81 103 LYS A O 1
ATOM 856 N N . GLN A 1 104 ? 5.27 -19.203 -26.094 1 84.44 104 GLN A N 1
ATOM 857 C CA . GLN A 1 104 ? 6.324 -18.281 -25.672 1 84.44 104 GLN A CA 1
ATOM 858 C C . GLN A 1 104 ? 7.574 -19.031 -25.234 1 84.44 104 GLN A C 1
ATOM 860 O O . GLN A 1 104 ? 8.672 -18.469 -25.203 1 84.44 104 GLN A O 1
ATOM 865 N N . ASN A 1 105 ? 7.438 -20.344 -24.938 1 90.81 105 ASN A N 1
ATOM 866 C CA . ASN A 1 105 ? 8.562 -21.062 -24.375 1 90.81 105 ASN A CA 1
ATOM 867 C C . ASN A 1 105 ? 9.047 -22.172 -25.297 1 90.81 105 ASN A C 1
ATOM 869 O O . ASN A 1 105 ? 9.977 -22.906 -24.969 1 90.81 105 ASN A O 1
ATOM 873 N N . MET A 1 106 ? 8.453 -22.266 -26.5 1 92.19 106 MET A N 1
ATOM 874 C CA . MET A 1 106 ? 8.836 -23.328 -27.438 1 92.19 106 MET A CA 1
ATOM 875 C C . MET A 1 106 ? 10.234 -23.094 -28 1 92.19 106 MET A C 1
ATOM 877 O O . MET A 1 106 ? 10.992 -24.047 -28.188 1 92.19 106 MET A O 1
ATOM 881 N N . ALA A 1 107 ? 10.484 -21.859 -28.234 1 93.88 107 ALA A N 1
ATOM 882 C CA . ALA A 1 107 ? 11.82 -21.531 -28.719 1 93.88 107 ALA A CA 1
ATOM 883 C C . ALA A 1 107 ? 12.891 -21.969 -27.703 1 93.88 107 ALA A C 1
ATOM 885 O O . ALA A 1 107 ? 13.945 -22.484 -28.094 1 93.88 107 ALA A O 1
ATOM 886 N N . ALA A 1 108 ? 12.633 -21.719 -26.5 1 95.75 108 ALA A N 1
ATOM 887 C CA . ALA A 1 108 ? 13.562 -22.125 -25.453 1 95.75 108 ALA A CA 1
ATOM 888 C C . ALA A 1 108 ? 13.688 -23.641 -25.391 1 95.75 108 ALA A C 1
ATOM 890 O O . ALA A 1 108 ? 14.781 -24.172 -25.203 1 95.75 108 ALA A O 1
ATOM 891 N N . LEU A 1 109 ? 12.602 -24.328 -25.516 1 96.5 109 LEU A N 1
ATOM 892 C CA . LEU A 1 109 ? 12.617 -25.781 -25.516 1 96.5 109 LEU A CA 1
ATOM 893 C C . LEU A 1 109 ? 13.477 -26.312 -26.656 1 96.5 109 LEU A C 1
ATOM 895 O O . LEU A 1 109 ? 14.273 -27.234 -26.469 1 96.5 109 LEU A O 1
ATOM 899 N N . ASP A 1 110 ? 13.336 -25.734 -27.828 1 96.56 110 ASP A N 1
ATOM 900 C CA . ASP A 1 110 ? 14.148 -26.109 -28.984 1 96.56 110 ASP A CA 1
ATOM 901 C C . ASP A 1 110 ? 15.633 -25.906 -28.703 1 96.56 110 ASP A C 1
ATOM 903 O O . ASP A 1 110 ? 16.453 -26.75 -29.078 1 96.56 110 ASP A O 1
ATOM 907 N N . ASP A 1 111 ? 15.852 -24.781 -28.156 1 97.38 111 ASP A N 1
ATOM 908 C CA . ASP A 1 111 ? 17.234 -24.484 -27.844 1 97.38 111 ASP A CA 1
ATOM 909 C C . ASP A 1 111 ? 17.812 -25.5 -26.859 1 97.38 111 ASP A C 1
ATOM 911 O O . ASP A 1 111 ? 18.969 -25.906 -26.984 1 97.38 111 ASP A O 1
ATOM 915 N N . MET A 1 112 ? 17.109 -25.906 -25.906 1 97.75 112 MET A N 1
ATOM 916 C CA . MET A 1 112 ? 17.547 -26.891 -24.922 1 97.75 112 MET A CA 1
ATOM 917 C C . MET A 1 112 ? 17.812 -28.234 -25.578 1 97.75 112 MET A C 1
ATOM 919 O O . MET A 1 112 ? 18.766 -28.922 -25.219 1 97.75 112 MET A O 1
ATOM 923 N N . ILE A 1 113 ? 16.984 -28.594 -26.469 1 97.25 113 ILE A N 1
ATOM 924 C CA . ILE A 1 113 ? 17.172 -29.828 -27.219 1 97.25 113 ILE A CA 1
ATOM 925 C C . ILE A 1 113 ? 18.469 -29.75 -28.031 1 97.25 113 ILE A C 1
ATOM 927 O O . ILE A 1 113 ? 19.297 -30.672 -27.984 1 97.25 113 ILE A O 1
ATOM 931 N N . GLN A 1 114 ? 18.625 -28.656 -28.719 1 97.38 114 GLN A N 1
ATOM 932 C CA . GLN A 1 114 ? 19.812 -28.469 -29.547 1 97.38 114 GLN A CA 1
ATOM 933 C C . GLN A 1 114 ? 21.078 -28.484 -28.703 1 97.38 114 GLN A C 1
ATOM 935 O O . GLN A 1 114 ? 22.094 -29.047 -29.125 1 97.38 114 GLN A O 1
ATOM 940 N N . LYS A 1 115 ? 20.984 -27.906 -27.562 1 97.06 115 LYS A N 1
ATOM 941 C CA . LYS A 1 115 ? 22.141 -27.781 -26.672 1 97.06 115 LYS A CA 1
ATOM 942 C C . LYS A 1 115 ? 22.312 -29.031 -25.812 1 97.06 115 LYS A C 1
ATOM 944 O O . LYS A 1 115 ? 23.219 -29.109 -24.984 1 97.06 115 LYS A O 1
ATOM 949 N N . LYS A 1 116 ? 21.453 -30 -25.984 1 96.81 116 LYS A N 1
ATOM 950 C CA . LYS A 1 116 ? 21.469 -31.266 -25.266 1 96.81 116 LYS A CA 1
ATOM 951 C C . LYS A 1 116 ? 21.375 -31.047 -23.75 1 96.81 116 LYS A C 1
ATOM 953 O O . LYS A 1 116 ? 22.125 -31.641 -22.984 1 96.81 116 LYS A O 1
ATOM 958 N N . ILE A 1 117 ? 20.594 -30.109 -23.422 1 97.56 117 ILE A N 1
ATOM 959 C CA . ILE A 1 117 ? 20.297 -29.812 -22.031 1 97.56 117 ILE A CA 1
ATOM 960 C C . ILE A 1 117 ? 19.297 -30.844 -21.484 1 97.56 117 ILE A C 1
ATOM 962 O O . ILE A 1 117 ? 18.344 -31.219 -22.188 1 97.56 117 ILE A O 1
ATOM 966 N N . ARG A 1 118 ? 19.578 -31.359 -20.312 1 98.06 118 ARG A N 1
ATOM 967 C CA . ARG A 1 118 ? 18.578 -32.156 -19.578 1 98.06 118 ARG A CA 1
ATOM 968 C C . ARG A 1 118 ? 17.688 -31.234 -18.734 1 98.06 118 ARG A C 1
ATOM 970 O O . ARG A 1 118 ? 18.141 -30.641 -17.75 1 98.06 118 ARG A O 1
ATOM 977 N N . LEU A 1 119 ? 16.422 -31.125 -19.141 1 98.38 119 LEU A N 1
ATOM 978 C CA . LEU A 1 119 ? 15.484 -30.281 -18.438 1 98.38 119 LEU A CA 1
ATOM 979 C C . LEU A 1 119 ? 14.602 -31.109 -17.5 1 98.38 119 LEU A C 1
ATOM 981 O O . LEU A 1 119 ? 13.891 -32 -17.938 1 98.38 119 LEU A O 1
ATOM 985 N N . ILE A 1 120 ? 14.75 -30.875 -16.25 1 97.75 120 ILE A N 1
ATOM 986 C CA . ILE A 1 120 ? 13.844 -31.406 -15.242 1 97.75 120 ILE A CA 1
ATOM 987 C C . ILE A 1 120 ? 12.828 -30.344 -14.836 1 97.75 120 ILE A C 1
ATOM 989 O O . ILE A 1 120 ? 13.195 -29.312 -14.273 1 97.75 120 ILE A O 1
ATOM 993 N N . ASP A 1 121 ? 11.562 -30.578 -15.07 1 97.06 121 ASP A N 1
ATOM 994 C CA . ASP A 1 121 ? 10.508 -29.609 -14.789 1 97.06 121 ASP A CA 1
ATOM 995 C C . ASP A 1 121 ? 9.852 -29.891 -13.445 1 97.06 121 ASP A C 1
ATOM 997 O O . ASP A 1 121 ? 9.32 -30.984 -13.219 1 97.06 121 ASP A O 1
ATOM 1001 N N . TYR A 1 122 ? 9.82 -28.859 -12.609 1 96 122 TYR A N 1
ATOM 1002 C CA . TYR A 1 122 ? 9.273 -29.016 -11.266 1 96 122 TYR A CA 1
ATOM 1003 C C . TYR A 1 122 ? 7.816 -29.453 -11.312 1 96 122 TYR A C 1
ATOM 1005 O O . TYR A 1 122 ? 7.355 -30.188 -10.445 1 96 122 TYR A O 1
ATOM 1013 N N . GLU A 1 123 ? 7.055 -29.047 -12.266 1 91.62 123 GLU A N 1
ATOM 1014 C CA . GLU A 1 123 ? 5.621 -29.312 -12.375 1 91.62 123 GLU A CA 1
ATOM 1015 C C . GLU A 1 123 ? 5.348 -30.797 -12.57 1 91.62 123 GLU A C 1
ATOM 1017 O O . GLU A 1 123 ? 4.25 -31.281 -12.273 1 91.62 123 GLU A O 1
ATOM 1022 N N . LYS A 1 124 ? 6.359 -31.469 -13.055 1 92.69 124 LYS A N 1
ATOM 1023 C CA . LYS A 1 124 ? 6.16 -32.875 -13.414 1 92.69 124 LYS A CA 1
ATOM 1024 C C . LYS A 1 124 ? 6.863 -33.812 -12.422 1 92.69 124 LYS A C 1
ATOM 1026 O O . LYS A 1 124 ? 6.973 -35 -12.664 1 92.69 124 LYS A O 1
ATOM 1031 N N . ILE A 1 125 ? 7.383 -33.25 -11.391 1 95 125 ILE A N 1
ATOM 1032 C CA . ILE A 1 125 ? 7.844 -34.094 -10.297 1 95 125 ILE A CA 1
ATOM 1033 C C . ILE A 1 125 ? 6.645 -34.625 -9.508 1 95 125 ILE A C 1
ATOM 1035 O O . ILE A 1 125 ? 6.07 -33.906 -8.688 1 95 125 ILE A O 1
ATOM 1039 N N . THR A 1 126 ? 6.258 -35.812 -9.75 1 92.19 126 THR A N 1
ATOM 1040 C CA . THR A 1 126 ? 5.02 -36.375 -9.219 1 92.19 126 THR A CA 1
ATOM 1041 C C . THR A 1 126 ? 5.281 -37.75 -8.562 1 92.19 126 THR A C 1
ATOM 1043 O O . THR A 1 126 ? 6.324 -38.344 -8.789 1 92.19 126 THR A O 1
ATOM 1046 N N . ASP A 1 127 ? 4.402 -38.094 -7.773 1 91.75 127 ASP A N 1
ATOM 1047 C CA . ASP A 1 127 ? 4.453 -39.469 -7.23 1 91.75 127 ASP A CA 1
ATOM 1048 C C . ASP A 1 127 ? 3.844 -40.469 -8.211 1 91.75 127 ASP A C 1
ATOM 1050 O O . ASP A 1 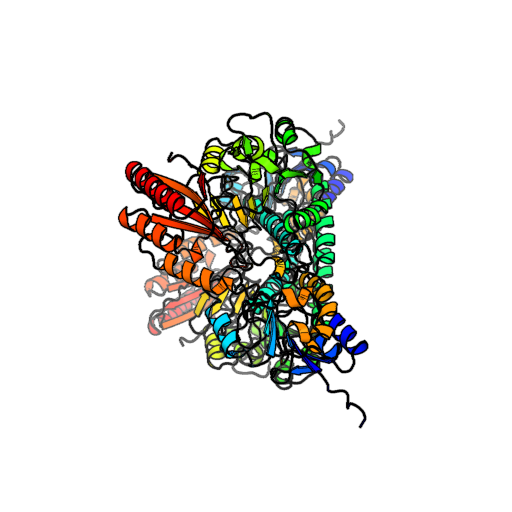127 ? 3.582 -40.125 -9.367 1 91.75 127 ASP A O 1
ATOM 1054 N N . GLU A 1 128 ? 3.725 -41.625 -7.781 1 88.62 128 GLU A N 1
ATOM 1055 C CA . GLU A 1 128 ? 3.242 -42.688 -8.641 1 88.62 128 GLU A CA 1
ATOM 1056 C C . GLU A 1 128 ? 1.79 -42.469 -9.055 1 88.62 128 GLU A C 1
ATOM 1058 O O . GLU A 1 128 ? 1.346 -42.969 -10.086 1 88.62 128 GLU A O 1
ATOM 1063 N N . LYS A 1 129 ? 1.087 -41.719 -8.289 1 86.5 129 LYS A N 1
ATOM 1064 C CA . LYS A 1 129 ? -0.311 -41.406 -8.586 1 86.5 129 LYS A CA 1
ATOM 1065 C C . LYS A 1 129 ? -0.439 -40.094 -9.352 1 86.5 129 LYS A C 1
ATOM 1067 O O . LYS A 1 129 ? -1.537 -39.562 -9.492 1 86.5 129 LYS A O 1
ATOM 1072 N N . ASN A 1 130 ? 0.653 -39.5 -9.75 1 84 130 ASN A N 1
ATOM 1073 C CA . ASN A 1 130 ? 0.734 -38.312 -10.562 1 84 130 ASN A CA 1
ATOM 1074 C C . ASN A 1 130 ? 0.41 -37.062 -9.742 1 84 130 ASN A C 1
ATOM 1076 O O . ASN A 1 130 ? 0.043 -36.031 -10.305 1 84 130 ASN A O 1
ATOM 1080 N N . ASN A 1 131 ? 0.502 -37.281 -8.492 1 86.81 131 ASN A N 1
ATOM 1081 C CA . ASN A 1 131 ? 0.376 -36.094 -7.656 1 86.81 131 ASN A CA 1
ATOM 1082 C C . ASN A 1 131 ? 1.669 -35.281 -7.633 1 86.81 131 ASN A C 1
ATOM 1084 O O . ASN A 1 131 ? 2.752 -35.812 -7.43 1 86.81 131 ASN A O 1
ATOM 1088 N N . ARG A 1 132 ? 1.446 -33.969 -7.809 1 89.44 132 ARG A N 1
ATOM 1089 C CA . ARG A 1 132 ? 2.621 -33.125 -7.762 1 89.44 132 ARG A CA 1
ATOM 1090 C C . ARG A 1 132 ? 3.23 -33.094 -6.363 1 89.44 132 ARG A C 1
ATOM 1092 O O . ARG A 1 132 ? 2.508 -33.031 -5.367 1 89.44 132 ARG A O 1
ATOM 1099 N N . LEU A 1 133 ? 4.52 -33.188 -6.289 1 91.31 133 LEU A N 1
ATOM 1100 C CA . LEU A 1 133 ? 5.203 -33.281 -5 1 91.31 133 LEU A CA 1
ATOM 1101 C C . LEU A 1 133 ? 5.664 -31.906 -4.547 1 91.31 133 LEU A C 1
ATOM 1103 O O . LEU A 1 133 ? 5.938 -31.688 -3.361 1 91.31 133 LEU A O 1
ATOM 1107 N N . VAL A 1 134 ? 5.797 -31.016 -5.441 1 89.81 134 VAL A N 1
ATOM 1108 C CA . VAL A 1 134 ? 6.223 -29.672 -5.094 1 89.81 134 VAL A CA 1
ATOM 1109 C C . VAL A 1 134 ? 5.332 -28.656 -5.809 1 89.81 134 VAL A C 1
ATOM 1111 O O . VAL A 1 134 ? 5.094 -28.766 -7.012 1 89.81 134 VAL A O 1
ATOM 1114 N N . ALA A 1 135 ? 4.66 -27.812 -5 1 85.94 135 ALA A N 1
ATOM 1115 C CA . ALA A 1 135 ? 3.762 -26.797 -5.551 1 85.94 135 ALA A CA 1
ATOM 1116 C C . ALA A 1 135 ? 3.691 -25.578 -4.641 1 85.94 135 ALA A C 1
ATOM 1118 O O . ALA A 1 135 ? 4 -25.656 -3.451 1 85.94 135 ALA A O 1
ATOM 1119 N N . PHE A 1 136 ? 3.336 -24.469 -5.25 1 89.44 136 PHE A N 1
ATOM 1120 C CA . PHE A 1 136 ? 3.26 -23.203 -4.508 1 89.44 136 PHE A CA 1
ATOM 1121 C C . PHE A 1 136 ? 1.811 -22.828 -4.234 1 89.44 136 PHE A C 1
ATOM 1123 O O . PHE A 1 136 ? 1.535 -21.75 -3.715 1 89.44 136 PHE A O 1
ATOM 1130 N N . GLY A 1 137 ? 0.813 -23.672 -4.469 1 91.12 137 GLY A N 1
ATOM 1131 C CA . GLY A 1 137 ? -0.604 -23.344 -4.402 1 91.12 137 GLY A CA 1
ATOM 1132 C C . GLY A 1 137 ? -1.028 -22.781 -3.059 1 91.12 137 GLY A C 1
ATOM 1133 O O . GLY A 1 137 ? -1.773 -21.812 -2.996 1 91.12 137 GLY A O 1
ATOM 1134 N N . ARG A 1 138 ? -0.6 -23.391 -1.979 1 95.62 138 ARG A N 1
ATOM 1135 C CA . ARG A 1 138 ? -0.916 -22.938 -0.628 1 95.62 138 ARG A CA 1
ATOM 1136 C C . ARG A 1 138 ? -0.579 -21.469 -0.452 1 95.62 138 ARG A C 1
ATOM 1138 O O . ARG A 1 138 ? -1.392 -20.703 0.065 1 95.62 138 ARG A O 1
ATOM 1145 N N . PHE A 1 139 ? 0.564 -21.094 -0.954 1 97 139 PHE A N 1
ATOM 1146 C CA . PHE A 1 139 ? 1.058 -19.734 -0.765 1 97 139 PHE A CA 1
ATOM 1147 C C . PHE A 1 139 ? 0.286 -18.75 -1.639 1 97 139 PHE A C 1
ATOM 1149 O O . PHE A 1 139 ? 0.117 -17.578 -1.271 1 97 139 PHE A O 1
ATOM 1156 N N . ALA A 1 140 ? -0.207 -19.234 -2.807 1 96.62 140 ALA A N 1
ATOM 1157 C CA . ALA A 1 140 ? -1.081 -18.406 -3.625 1 96.62 140 ALA A CA 1
ATOM 1158 C C . ALA A 1 140 ? -2.361 -18.047 -2.875 1 96.62 140 ALA A C 1
ATOM 1160 O O . ALA A 1 140 ? -2.783 -16.891 -2.861 1 96.62 140 ALA A O 1
ATOM 1161 N N . GLY A 1 141 ? -2.945 -19.031 -2.225 1 98.06 141 GLY A N 1
ATOM 1162 C CA . GLY A 1 141 ? -4.148 -18.797 -1.44 1 98.06 141 GLY A CA 1
ATOM 1163 C C . GLY A 1 141 ? -3.934 -17.859 -0.27 1 98.06 141 GLY A C 1
ATOM 1164 O O . GLY A 1 141 ? -4.77 -17 -0.001 1 98.06 141 GLY A O 1
ATOM 1165 N N . ILE A 1 142 ? -2.789 -18.062 0.414 1 98.62 142 ILE A N 1
ATOM 1166 C CA . ILE A 1 142 ? -2.459 -17.234 1.574 1 98.62 142 ILE A CA 1
ATOM 1167 C C . ILE A 1 142 ? -2.266 -15.789 1.143 1 98.62 142 ILE A C 1
ATOM 1169 O O . ILE A 1 142 ? -2.93 -14.883 1.659 1 98.62 142 ILE A O 1
ATOM 1173 N N . ALA A 1 143 ? -1.373 -15.602 0.161 1 98.5 143 ALA A N 1
ATOM 1174 C CA . ALA A 1 143 ? -1.066 -14.258 -0.304 1 98.5 143 ALA A CA 1
ATOM 1175 C C . ALA A 1 143 ? -2.307 -13.578 -0.877 1 98.5 143 ALA A C 1
ATOM 1177 O O . ALA A 1 143 ? -2.559 -12.398 -0.608 1 98.5 143 ALA A O 1
ATOM 1178 N N . GLY A 1 144 ? -3.074 -14.297 -1.648 1 98.56 144 GLY A N 1
ATOM 1179 C CA . GLY A 1 144 ? -4.285 -13.742 -2.229 1 98.56 144 GLY A CA 1
ATOM 1180 C C . GLY A 1 144 ? -5.277 -13.25 -1.19 1 98.56 144 GLY A C 1
ATOM 1181 O O . GLY A 1 144 ? -5.867 -12.18 -1.346 1 98.56 144 GLY A O 1
ATOM 1182 N N . THR A 1 145 ? -5.488 -14.008 -0.176 1 98.81 145 THR A N 1
ATOM 1183 C CA . THR A 1 145 ? -6.438 -13.656 0.874 1 98.81 145 THR A CA 1
ATOM 1184 C C . THR A 1 145 ? -5.938 -12.453 1.667 1 98.81 145 THR A C 1
ATOM 1186 O O . THR A 1 145 ? -6.695 -11.508 1.914 1 98.81 145 THR A O 1
ATOM 1189 N N . ILE A 1 146 ? -4.656 -12.453 2.057 1 98.75 146 ILE A N 1
ATOM 1190 C CA . ILE A 1 146 ? -4.078 -11.344 2.803 1 98.75 146 ILE A CA 1
ATOM 1191 C C . ILE A 1 146 ? -4.199 -10.055 1.989 1 98.75 146 ILE A C 1
ATOM 1193 O O . ILE A 1 146 ? -4.664 -9.031 2.496 1 98.75 146 ILE A O 1
ATOM 1197 N N . ASP A 1 147 ? -3.75 -10.172 0.713 1 98.56 147 ASP A N 1
ATOM 1198 C CA . ASP A 1 147 ? -3.756 -8.992 -0.153 1 98.56 147 ASP A CA 1
ATOM 1199 C C . ASP A 1 147 ? -5.172 -8.453 -0.333 1 98.56 147 ASP A C 1
ATOM 1201 O O . ASP A 1 147 ? -5.391 -7.238 -0.281 1 98.56 147 ASP A O 1
ATOM 1205 N N . TYR A 1 148 ? -6.086 -9.32 -0.493 1 98.75 148 TYR A N 1
ATOM 1206 C CA . TYR A 1 148 ? -7.469 -8.891 -0.672 1 98.75 148 TYR A CA 1
ATOM 1207 C C . TYR A 1 148 ? -7.98 -8.164 0.57 1 98.75 148 TYR A C 1
ATOM 1209 O O . TYR A 1 148 ? -8.617 -7.117 0.467 1 98.75 148 TYR A O 1
ATOM 1217 N N . LEU A 1 149 ? -7.789 -8.742 1.724 1 98.81 149 LEU A N 1
ATOM 1218 C CA . LEU A 1 149 ? -8.25 -8.125 2.965 1 98.81 149 LEU A CA 1
ATOM 1219 C C . LEU A 1 149 ? -7.625 -6.746 3.15 1 98.81 149 LEU A C 1
ATOM 1221 O O . LEU A 1 149 ? -8.281 -5.82 3.635 1 98.81 149 LEU A O 1
ATOM 1225 N N . SER A 1 150 ? -6.332 -6.648 2.785 1 98.19 150 SER A N 1
ATOM 1226 C CA . SER A 1 150 ? -5.672 -5.348 2.807 1 98.19 150 SER A CA 1
ATOM 1227 C C . SER A 1 150 ? -6.398 -4.344 1.914 1 98.19 150 SER A C 1
ATOM 1229 O O . SER A 1 150 ? -6.707 -3.232 2.344 1 98.19 150 SER A O 1
ATOM 1231 N N . GLY A 1 151 ? -6.691 -4.773 0.646 1 97.81 151 GLY A N 1
ATOM 1232 C CA . GLY A 1 151 ? -7.41 -3.926 -0.293 1 97.81 151 GLY A CA 1
ATOM 1233 C C . GLY A 1 151 ? -8.812 -3.584 0.168 1 97.81 151 GLY A C 1
ATOM 1234 O O . GLY A 1 151 ? -9.297 -2.471 -0.055 1 97.81 151 GLY A O 1
ATOM 1235 N N . LEU A 1 152 ? -9.469 -4.547 0.818 1 98.38 152 LEU A N 1
ATOM 1236 C CA . LEU A 1 152 ? -10.812 -4.328 1.326 1 98.38 152 LEU A CA 1
ATOM 1237 C C . LEU A 1 152 ? -10.844 -3.182 2.33 1 98.38 152 LEU A C 1
ATOM 1239 O O . LEU A 1 152 ? -11.734 -2.336 2.291 1 98.38 152 LEU A O 1
ATOM 1243 N N . GLY A 1 153 ? -9.875 -3.18 3.232 1 97.31 153 GLY A N 1
ATOM 1244 C CA . GLY A 1 153 ? -9.773 -2.084 4.184 1 97.31 153 GLY A CA 1
ATOM 1245 C C . GLY A 1 153 ? -9.672 -0.725 3.518 1 97.31 153 GLY A C 1
ATOM 1246 O O . GLY A 1 153 ? -10.383 0.209 3.891 1 97.31 153 GLY A O 1
ATOM 1247 N N . GLN A 1 154 ? -8.812 -0.595 2.582 1 96.38 154 GLN A N 1
ATOM 1248 C CA . GLN A 1 154 ? -8.617 0.661 1.865 1 96.38 154 GLN A CA 1
ATOM 1249 C C . GLN A 1 154 ? -9.867 1.034 1.062 1 96.38 154 GLN A C 1
ATOM 1251 O O . GLN A 1 154 ? -10.25 2.203 1.019 1 96.38 154 GLN A O 1
ATOM 1256 N N . TYR A 1 155 ? -10.414 0.021 0.42 1 97.44 155 TYR A N 1
ATOM 1257 C CA . TYR A 1 155 ? -11.617 0.217 -0.382 1 97.44 155 TYR A CA 1
ATOM 1258 C C . TYR A 1 155 ? -12.75 0.775 0.466 1 97.44 155 TYR A C 1
ATOM 1260 O O . TYR A 1 155 ? -13.383 1.77 0.096 1 97.44 155 TYR A O 1
ATOM 1268 N N . LEU A 1 156 ? -13 0.223 1.642 1 97 156 LEU A N 1
ATOM 1269 C CA . LEU A 1 156 ? -14.055 0.657 2.551 1 97 156 LEU A CA 1
ATOM 1270 C C . LEU A 1 156 ? -13.758 2.049 3.102 1 97 156 LEU A C 1
ATOM 1272 O O . LEU A 1 156 ? -14.672 2.834 3.342 1 97 156 LEU A O 1
ATOM 1276 N N . MET A 1 157 ? -12.492 2.34 3.227 1 94.88 157 MET A N 1
ATOM 1277 C CA . MET A 1 157 ? -12.109 3.664 3.709 1 94.88 157 MET A CA 1
ATOM 1278 C C . MET A 1 157 ? -12.57 4.75 2.746 1 94.88 157 MET A C 1
ATOM 1280 O O . MET A 1 157 ? -12.969 5.836 3.172 1 94.88 157 MET A O 1
ATOM 1284 N N . THR A 1 158 ? -12.508 4.461 1.467 1 93.69 158 THR A N 1
ATOM 1285 C CA . THR A 1 158 ? -12.93 5.449 0.478 1 93.69 158 THR A CA 1
ATOM 1286 C C . THR A 1 158 ? -14.438 5.664 0.535 1 93.69 158 THR A C 1
ATOM 1288 O O . THR A 1 158 ? -14.953 6.645 -0.003 1 93.69 158 THR A O 1
ATOM 1291 N N . LYS A 1 159 ? -15.148 4.785 1.175 1 93.38 159 LYS A N 1
ATOM 1292 C CA . LYS A 1 159 ? -16.562 4.957 1.464 1 93.38 159 LYS A CA 1
ATOM 1293 C C . LYS A 1 159 ? -16.781 5.57 2.846 1 93.38 159 LYS A C 1
ATOM 1295 O O . LYS A 1 159 ? -17.906 5.617 3.344 1 93.38 159 LYS A O 1
ATOM 1300 N N . SER A 1 160 ? -15.703 5.926 3.516 1 92.62 160 SER A N 1
ATOM 1301 C CA . SER A 1 160 ? -15.703 6.52 4.848 1 92.62 160 SER A CA 1
ATOM 1302 C C . SER A 1 160 ? -16.109 5.5 5.906 1 92.62 160 SER A C 1
ATOM 1304 O O . SER A 1 160 ? -16.844 5.836 6.848 1 92.62 160 SER A O 1
ATOM 1306 N N . ILE A 1 161 ? -15.773 4.262 5.664 1 94.38 161 ILE A N 1
ATOM 1307 C CA . ILE A 1 161 ? -15.953 3.193 6.641 1 94.38 161 ILE A CA 1
ATOM 1308 C C . ILE A 1 161 ? -14.586 2.666 7.082 1 94.38 161 ILE A C 1
ATOM 1310 O O . ILE A 1 161 ? -13.914 1.953 6.332 1 94.38 161 ILE A O 1
ATOM 1314 N N . SER A 1 162 ? -14.25 3.041 8.234 1 93.38 162 SER A N 1
ATOM 1315 C CA . SER A 1 162 ? -12.992 2.57 8.789 1 93.38 162 SER A CA 1
ATOM 1316 C C . SER A 1 162 ? -13.172 1.238 9.516 1 93.38 162 SER A C 1
ATOM 1318 O O . SER A 1 162 ? -14.047 1.102 10.367 1 93.38 162 SER A O 1
ATOM 1320 N N . THR A 1 163 ? -12.461 0.258 9.117 1 94.5 163 THR A N 1
ATOM 1321 C CA . THR A 1 163 ? -12.414 -1.043 9.773 1 94.5 163 THR A CA 1
ATOM 1322 C C . THR A 1 163 ? -10.977 -1.448 10.078 1 94.5 163 THR A C 1
ATOM 1324 O O . THR A 1 163 ? -10.031 -0.859 9.539 1 94.5 163 THR A O 1
ATOM 1327 N N . ALA A 1 164 ? -10.875 -2.422 10.945 1 95.38 164 ALA A N 1
ATOM 1328 C CA . ALA A 1 164 ? -9.547 -2.916 11.297 1 95.38 164 ALA A CA 1
ATOM 1329 C C . ALA A 1 164 ? -8.859 -3.545 10.094 1 95.38 164 ALA A C 1
ATOM 1331 O O . ALA A 1 164 ? -7.641 -3.758 10.102 1 95.38 164 ALA A O 1
ATOM 1332 N N . PHE A 1 165 ? -9.609 -3.898 9.008 1 97.5 165 PHE A N 1
ATOM 1333 C CA . PHE A 1 165 ? -9 -4.426 7.789 1 97.5 165 PHE A CA 1
ATOM 1334 C C . PHE A 1 165 ? -7.977 -3.443 7.227 1 97.5 165 PHE A C 1
ATOM 1336 O O . PHE A 1 165 ? -7.039 -3.844 6.539 1 97.5 165 PHE A O 1
ATOM 1343 N N . LEU A 1 166 ? -8.195 -2.148 7.504 1 96.69 166 LEU A N 1
ATOM 1344 C CA . LEU A 1 166 ? -7.297 -1.11 7.012 1 96.69 166 LEU A CA 1
ATOM 1345 C C . LEU A 1 166 ? -5.875 -1.342 7.508 1 96.69 166 LEU A C 1
ATOM 1347 O O . LEU A 1 166 ? -4.91 -0.96 6.844 1 96.69 166 LEU A O 1
ATOM 1351 N N . ASN A 1 167 ? -5.734 -2.027 8.602 1 96.44 167 ASN A N 1
ATOM 1352 C CA . ASN A 1 167 ? -4.434 -2.225 9.234 1 96.44 167 ASN A CA 1
ATOM 1353 C C . ASN A 1 167 ? -3.705 -3.432 8.648 1 96.44 167 ASN A C 1
ATOM 1355 O O . ASN A 1 167 ? -2.547 -3.686 8.984 1 96.44 167 ASN A O 1
ATOM 1359 N N . ILE A 1 168 ? -4.34 -4.176 7.801 1 97.75 168 ILE A N 1
ATOM 1360 C CA . ILE A 1 168 ? -3.695 -5.32 7.168 1 97.75 168 ILE A CA 1
ATOM 1361 C C . ILE A 1 168 ? -2.809 -4.84 6.02 1 97.75 168 ILE A C 1
ATOM 1363 O O . ILE A 1 168 ? -3.24 -4.039 5.188 1 97.75 168 ILE A O 1
ATOM 1367 N N . SER A 1 169 ? -1.561 -5.277 5.996 1 96.69 169 SER A N 1
ATOM 1368 C CA . SER A 1 169 ? -0.621 -4.914 4.941 1 96.69 169 SER A CA 1
ATOM 1369 C C . SER A 1 169 ? -0.68 -5.91 3.785 1 96.69 169 SER A C 1
ATOM 1371 O O . SER A 1 169 ? -1.25 -6.996 3.922 1 96.69 169 SER A O 1
ATOM 1373 N N . MET A 1 170 ? -0.137 -5.496 2.646 1 96.94 170 MET A N 1
ATOM 1374 C CA . MET A 1 170 ? 0.081 -6.461 1.573 1 96.94 170 MET A CA 1
ATOM 1375 C C . MET A 1 170 ? 1.002 -7.586 2.033 1 96.94 170 MET A C 1
ATOM 1377 O O . MET A 1 170 ? 1.86 -7.379 2.893 1 96.94 170 MET A O 1
ATOM 1381 N N . SER A 1 171 ? 0.794 -8.695 1.424 1 97.62 171 SER A N 1
ATOM 1382 C CA . SER A 1 171 ? 1.521 -9.875 1.878 1 97.62 171 SER A CA 1
ATOM 1383 C C . SER A 1 171 ? 3.027 -9.672 1.777 1 97.62 171 SER A C 1
ATOM 1385 O O . SER A 1 171 ? 3.779 -10.102 2.654 1 97.62 171 SER A O 1
ATOM 1387 N N . TYR A 1 172 ? 3.525 -8.977 0.744 1 95.44 172 TYR A N 1
ATOM 1388 C CA . TYR A 1 172 ? 4.961 -8.836 0.52 1 95.44 172 TYR A CA 1
ATOM 1389 C C . TYR A 1 172 ? 5.586 -7.898 1.545 1 95.44 172 TYR A C 1
ATOM 1391 O O . TYR A 1 172 ? 6.812 -7.809 1.645 1 95.44 172 TYR A O 1
ATOM 1399 N N . LYS A 1 173 ? 4.777 -7.23 2.326 1 95.31 173 LYS A N 1
ATOM 1400 C CA . LYS A 1 173 ? 5.293 -6.324 3.35 1 95.31 173 LYS A CA 1
ATOM 1401 C C . LYS A 1 173 ? 5.664 -7.086 4.621 1 95.31 173 LYS A C 1
ATOM 1403 O O . LYS A 1 173 ? 6.375 -6.562 5.48 1 95.31 173 LYS A O 1
ATOM 1408 N N . TYR A 1 174 ? 5.16 -8.234 4.77 1 94.69 174 TYR A N 1
ATOM 1409 C CA . TYR A 1 174 ? 5.57 -9.102 5.863 1 94.69 174 TYR A CA 1
ATOM 1410 C C . TYR A 1 174 ? 6.828 -9.883 5.5 1 94.69 174 TYR A C 1
ATOM 1412 O O . TYR A 1 174 ? 6.957 -10.375 4.375 1 94.69 174 TYR A O 1
ATOM 1420 N N . PHE A 1 175 ? 7.695 -10 6.395 1 92.44 175 PHE A N 1
ATOM 1421 C CA . PHE A 1 175 ? 8.914 -10.758 6.125 1 92.44 175 PHE A CA 1
ATOM 1422 C C . PHE A 1 175 ? 8.594 -12.242 5.961 1 92.44 175 PHE A C 1
ATOM 1424 O O . PHE A 1 175 ? 9.156 -12.906 5.086 1 92.44 175 PHE A O 1
ATOM 1431 N N . ASN A 1 176 ? 7.73 -12.719 6.863 1 95 176 ASN A N 1
ATOM 1432 C CA . ASN A 1 176 ? 7.328 -14.125 6.805 1 95 176 ASN A CA 1
ATOM 1433 C C . ASN A 1 176 ? 5.902 -14.312 7.309 1 95 176 ASN A C 1
ATOM 1435 O O . ASN A 1 176 ? 5.262 -13.367 7.762 1 95 176 ASN A O 1
ATOM 1439 N N . LEU A 1 177 ? 5.422 -15.531 7.195 1 97 177 LEU A N 1
ATOM 1440 C CA . LEU A 1 177 ? 4.039 -15.852 7.531 1 97 177 LEU A CA 1
ATOM 1441 C C . LEU A 1 177 ? 3.803 -15.719 9.031 1 97 177 LEU A C 1
ATOM 1443 O O . LEU A 1 177 ? 2.703 -15.359 9.461 1 97 177 LEU A O 1
ATOM 1447 N N . GLU A 1 178 ? 4.781 -16.031 9.82 1 96.19 178 GLU A N 1
ATOM 1448 C CA . GLU A 1 178 ? 4.648 -15.898 11.266 1 96.19 178 GLU A CA 1
ATOM 1449 C C . GLU A 1 178 ? 4.277 -14.469 11.656 1 96.19 178 GLU A C 1
ATOM 1451 O O . GLU A 1 178 ? 3.361 -14.25 12.453 1 96.19 178 GLU A O 1
ATOM 1456 N N . GLN A 1 179 ? 5.023 -13.523 11.109 1 94.25 179 GLN A N 1
ATOM 1457 C CA . GLN A 1 179 ? 4.734 -12.109 11.336 1 94.25 179 GLN A CA 1
ATOM 1458 C C . GLN A 1 179 ? 3.336 -11.75 10.844 1 94.25 179 GLN A C 1
ATOM 1460 O O . GLN A 1 179 ? 2.605 -11.016 11.508 1 94.25 179 GLN A O 1
ATOM 1465 N N . ALA A 1 180 ? 2.957 -12.242 9.68 1 96.88 180 ALA A N 1
ATOM 1466 C CA . ALA A 1 180 ? 1.652 -11.953 9.086 1 96.88 180 ALA A CA 1
ATOM 1467 C C . ALA A 1 180 ? 0.522 -12.461 9.977 1 96.88 180 ALA A C 1
ATOM 1469 O O . ALA A 1 180 ? -0.428 -11.727 10.266 1 96.88 180 ALA A O 1
ATOM 1470 N N . TYR A 1 181 ? 0.628 -13.703 10.453 1 97.69 181 TYR A N 1
ATOM 1471 C CA . TYR A 1 181 ? -0.437 -14.32 11.234 1 97.69 181 TYR A CA 1
ATOM 1472 C C . TYR A 1 181 ? -0.566 -13.656 12.602 1 97.69 181 TYR A C 1
ATOM 1474 O O . TYR A 1 181 ? -1.676 -13.484 13.109 1 97.69 181 TYR A O 1
ATOM 1482 N N . LEU A 1 182 ? 0.557 -13.273 13.172 1 95.31 182 LEU A N 1
ATOM 1483 C CA . LEU A 1 182 ? 0.508 -12.539 14.43 1 95.31 182 LEU A CA 1
ATOM 1484 C C . LEU A 1 182 ? -0.246 -11.219 14.266 1 95.31 182 LEU A C 1
ATOM 1486 O O . LEU A 1 182 ? -1.078 -10.867 15.102 1 95.31 182 LEU A O 1
ATOM 1490 N N . HIS A 1 183 ? 0.094 -10.555 13.234 1 95.88 183 HIS A N 1
ATOM 1491 C CA . HIS A 1 183 ? -0.574 -9.289 12.961 1 95.88 183 HIS A CA 1
ATOM 1492 C C . HIS A 1 183 ? -2.059 -9.5 12.68 1 95.88 183 HIS A C 1
ATOM 1494 O O . HIS A 1 183 ? -2.9 -8.734 13.156 1 95.88 183 HIS A O 1
ATOM 1500 N N . LEU A 1 184 ? -2.432 -10.523 11.875 1 97.69 184 LEU A N 1
ATOM 1501 C CA . LEU A 1 184 ? -3.82 -10.805 11.539 1 97.69 184 LEU A CA 1
ATOM 1502 C C . LEU A 1 184 ? -4.633 -11.133 12.789 1 97.69 184 LEU A C 1
ATOM 1504 O O . LEU A 1 184 ? -5.793 -10.727 12.898 1 97.69 184 LEU A O 1
ATOM 1508 N N . LYS A 1 185 ? -4.035 -11.805 13.688 1 96.94 185 LYS A N 1
ATOM 1509 C CA . LYS A 1 185 ? -4.707 -12.102 14.953 1 96.94 185 LYS A CA 1
ATOM 1510 C C . LYS A 1 185 ? -5.027 -10.82 15.711 1 96.94 185 LYS A C 1
ATOM 1512 O O . LYS A 1 185 ? -6.113 -10.688 16.281 1 96.94 185 LYS A O 1
ATOM 1517 N N . SER A 1 186 ? -4.094 -9.914 15.734 1 95.12 186 SER A N 1
ATOM 1518 C CA . SER A 1 186 ? -4.328 -8.625 16.375 1 95.12 186 SER A CA 1
ATOM 1519 C C . SER A 1 186 ? -5.453 -7.859 15.688 1 95.12 186 SER A C 1
ATOM 1521 O O . SER A 1 186 ? -6.285 -7.238 16.359 1 95.12 186 SER A O 1
ATOM 1523 N N . VAL A 1 187 ? -5.457 -7.902 14.398 1 95.94 187 VAL A N 1
ATOM 1524 C CA . VAL A 1 187 ? -6.516 -7.266 13.625 1 95.94 187 VAL A CA 1
ATOM 1525 C C . VAL A 1 187 ? -7.863 -7.898 13.977 1 95.94 187 VAL A C 1
ATOM 1527 O O . VAL A 1 187 ? -8.867 -7.199 14.109 1 95.94 187 VAL A O 1
ATOM 1530 N N . GLY A 1 188 ? -7.863 -9.242 14.07 1 96 188 GLY A N 1
ATOM 1531 C CA . GLY A 1 188 ? -9.078 -9.938 14.469 1 96 188 GLY A CA 1
ATOM 1532 C C . GLY A 1 188 ? -9.617 -9.469 15.805 1 96 188 GLY A C 1
ATOM 1533 O O . GLY A 1 188 ? -10.82 -9.25 15.953 1 96 188 GLY A O 1
ATOM 1534 N N . GLN A 1 189 ? -8.766 -9.258 16.75 1 95 189 GLN A N 1
ATOM 1535 C CA . GLN A 1 189 ? -9.164 -8.766 18.078 1 95 189 GLN A CA 1
ATOM 1536 C C . GLN A 1 189 ? -9.742 -7.359 17.984 1 95 189 GLN A C 1
ATOM 1538 O O . GLN A 1 189 ? -10.719 -7.043 18.656 1 95 189 GLN A O 1
ATOM 1543 N N . GLN A 1 190 ? -9.141 -6.586 17.156 1 93.12 190 GLN A N 1
ATOM 1544 C CA . GLN A 1 190 ? -9.617 -5.223 16.969 1 93.12 190 GLN A CA 1
ATOM 1545 C C . GLN A 1 190 ? -11.008 -5.215 16.344 1 93.12 190 GLN A C 1
ATOM 1547 O O . GLN A 1 190 ? -11.859 -4.406 16.703 1 93.12 190 GLN A O 1
ATOM 1552 N N . LEU A 1 191 ? -11.227 -6.082 15.367 1 94 191 LEU A N 1
ATOM 1553 C CA . LEU A 1 191 ? -12.523 -6.195 14.711 1 94 191 LEU A CA 1
ATOM 1554 C C . LEU A 1 191 ? -13.609 -6.547 15.727 1 94 191 LEU A C 1
ATOM 1556 O O . LEU A 1 191 ? -14.727 -6.027 15.648 1 94 191 LEU A O 1
ATOM 1560 N N . GLU A 1 192 ? -13.273 -7.367 16.641 1 93 192 GLU A N 1
ATOM 1561 C CA . GLU A 1 192 ? -14.227 -7.762 17.672 1 93 192 GLU A CA 1
ATOM 1562 C C . GLU A 1 192 ? -14.5 -6.609 18.641 1 93 192 GLU A C 1
ATOM 1564 O O . GLU A 1 192 ? -15.648 -6.344 18.984 1 93 192 GLU A O 1
ATOM 1569 N N . SER A 1 193 ? -13.453 -5.926 19.016 1 90.44 193 SER A N 1
ATOM 1570 C CA . SER A 1 193 ? -13.57 -4.867 20.016 1 90.44 193 SER A CA 1
ATOM 1571 C C . SER A 1 193 ? -14.289 -3.65 19.438 1 90.44 193 SER A C 1
ATOM 1573 O O . SER A 1 193 ? -15.078 -3.006 20.141 1 90.44 193 SER A O 1
ATOM 1575 N N . GLN A 1 194 ? -14.047 -3.324 18.219 1 90.25 194 GLN A N 1
ATOM 1576 C CA . GLN A 1 194 ? -14.609 -2.127 17.594 1 90.25 194 GLN A CA 1
ATOM 1577 C C . GLN A 1 194 ? -15.953 -2.428 16.938 1 90.25 194 GLN A C 1
ATOM 1579 O O . GLN A 1 194 ? -16.703 -1.51 16.594 1 90.25 194 GLN A O 1
ATOM 1584 N N . GLU A 1 195 ? -16.234 -3.703 16.734 1 92.19 195 GLU A N 1
ATOM 1585 C CA . GLU A 1 195 ? -17.453 -4.184 16.078 1 92.19 195 GLU A CA 1
ATOM 1586 C C . GLU A 1 195 ? -17.438 -3.883 14.586 1 92.19 195 GLU A C 1
ATOM 1588 O O . GLU A 1 195 ? -16.891 -2.861 14.164 1 92.19 195 GLU A O 1
ATOM 1593 N N . ILE A 1 196 ? -17.984 -4.742 13.867 1 94 196 ILE A N 1
ATOM 1594 C CA . ILE A 1 196 ? -18.172 -4.566 12.43 1 94 196 ILE A CA 1
ATOM 1595 C C . ILE A 1 196 ? -19.266 -3.518 12.18 1 94 196 ILE A C 1
ATOM 1597 O O . ILE A 1 196 ? -20.328 -3.568 12.781 1 94 196 ILE A O 1
ATOM 1601 N N . PRO A 1 197 ? -18.969 -2.539 11.359 1 92.94 197 PRO A N 1
ATOM 1602 C CA . PRO A 1 197 ? -19.969 -1.51 11.078 1 92.94 197 PRO A CA 1
ATOM 1603 C C . PRO A 1 197 ? -21.297 -2.094 10.594 1 92.94 197 PRO A C 1
ATOM 1605 O O . PRO A 1 197 ? -21.312 -3.072 9.844 1 92.94 197 PRO A O 1
ATOM 1608 N N . LYS A 1 198 ? -22.375 -1.423 10.922 1 92.06 198 LYS A N 1
ATOM 1609 C CA . LYS A 1 198 ? -23.734 -1.912 10.648 1 92.06 198 LYS A CA 1
ATOM 1610 C C . LYS A 1 198 ? -23.953 -2.096 9.156 1 92.06 198 LYS A C 1
ATOM 1612 O O . LYS A 1 198 ? -24.625 -3.045 8.734 1 92.06 198 LYS A O 1
ATOM 1617 N N . GLU A 1 199 ? -23.344 -1.279 8.367 1 91.75 199 GLU A N 1
ATOM 1618 C CA . GLU A 1 199 ? -23.547 -1.276 6.926 1 91.75 199 GLU A CA 1
ATOM 1619 C C . GLU A 1 199 ? -22.984 -2.541 6.285 1 91.75 199 GLU A C 1
ATOM 1621 O O . GLU A 1 199 ? -23.359 -2.906 5.172 1 91.75 199 GLU A O 1
ATOM 1626 N N . LEU A 1 200 ? -22.141 -3.256 6.945 1 95.5 200 LEU A N 1
ATOM 1627 C CA . LEU A 1 200 ? -21.438 -4.406 6.379 1 95.5 200 LEU A CA 1
ATOM 1628 C C . LEU A 1 200 ? -22.016 -5.711 6.926 1 95.5 200 LEU A C 1
ATOM 1630 O O . LEU A 1 200 ? -21.656 -6.793 6.461 1 95.5 200 LEU A O 1
ATOM 1634 N N . ARG A 1 201 ? -22.984 -5.609 7.867 1 95.56 201 ARG A N 1
ATOM 1635 C CA . ARG A 1 201 ? -23.469 -6.777 8.586 1 95.56 201 ARG A CA 1
ATOM 1636 C C . ARG A 1 201 ? -24.625 -7.438 7.836 1 95.56 201 ARG A C 1
ATOM 1638 O O . ARG A 1 201 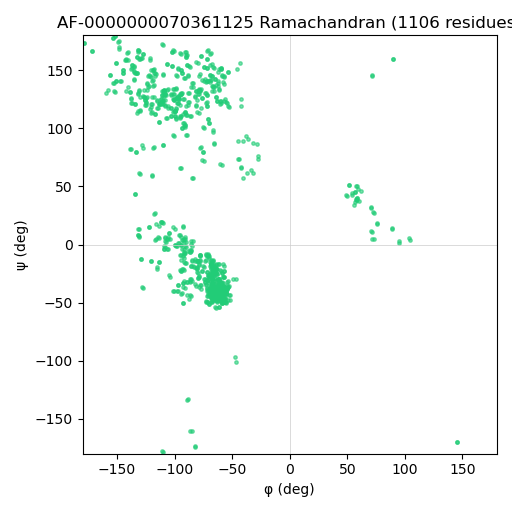? -25.484 -6.746 7.289 1 95.56 201 ARG A O 1
ATOM 1645 N N . PRO A 1 202 ? -24.781 -8.695 7.859 1 97.5 202 PRO A N 1
ATOM 1646 C CA . PRO A 1 202 ? -23.75 -9.68 8.195 1 97.5 202 PRO A CA 1
ATOM 1647 C C . PRO A 1 202 ? -22.609 -9.727 7.168 1 97.5 202 PRO A C 1
ATOM 1649 O O . PRO A 1 202 ? -22.875 -9.656 5.961 1 97.5 202 PRO A O 1
ATOM 1652 N N . LEU A 1 203 ? -21.438 -9.711 7.637 1 98.31 203 LEU A N 1
ATOM 1653 C CA . LEU A 1 203 ? -20.281 -9.836 6.758 1 98.31 203 LEU A CA 1
ATOM 1654 C C . LEU A 1 203 ? -20.016 -11.297 6.418 1 98.31 203 LEU A C 1
ATOM 1656 O O . LEU A 1 203 ? -19.75 -12.102 7.309 1 98.31 203 LEU A O 1
ATOM 1660 N N . VAL A 1 204 ? -20.062 -11.672 5.09 1 98.75 204 VAL A N 1
ATOM 1661 C CA . VAL A 1 204 ? -20 -13.07 4.68 1 98.75 204 VAL A CA 1
ATOM 1662 C C . VAL A 1 204 ? -18.875 -13.258 3.664 1 98.75 204 VAL A C 1
ATOM 1664 O O . VAL A 1 204 ? -18.844 -12.578 2.631 1 98.75 204 VAL A O 1
ATOM 1667 N N . PHE A 1 205 ? -17.953 -14.188 3.963 1 98.88 205 PHE A N 1
ATOM 1668 C CA . PHE A 1 205 ? -16.875 -14.578 3.062 1 98.88 205 PHE A CA 1
ATOM 1669 C C . PHE A 1 205 ? -17.109 -15.977 2.51 1 98.88 205 PHE A C 1
ATOM 1671 O O . PHE A 1 205 ? -17.359 -16.922 3.268 1 98.88 205 PHE A O 1
ATOM 1678 N N . ALA A 1 206 ? -17.047 -16.094 1.216 1 98.88 206 ALA A N 1
ATOM 1679 C CA . ALA A 1 206 ? -17.172 -17.391 0.569 1 98.88 206 ALA A CA 1
ATOM 1680 C C . ALA A 1 206 ? -15.844 -17.859 -0.011 1 98.88 206 ALA A C 1
ATOM 1682 O O . ALA A 1 206 ? -15.133 -17.094 -0.658 1 98.88 206 ALA A O 1
ATOM 1683 N N . VAL A 1 207 ? -15.492 -19.109 0.238 1 98.81 207 VAL A N 1
ATOM 1684 C CA . VAL A 1 207 ? -14.281 -19.719 -0.304 1 98.81 207 VAL A CA 1
ATOM 1685 C C . VAL A 1 207 ? -14.648 -20.828 -1.284 1 98.81 207 VAL A C 1
ATOM 1687 O O . VAL A 1 207 ? -15.398 -21.75 -0.937 1 98.81 207 VAL A O 1
ATOM 1690 N N . THR A 1 208 ? -14.195 -20.688 -2.508 1 98.44 208 THR A N 1
ATOM 1691 C CA . THR A 1 208 ? -14.414 -21.75 -3.48 1 98.44 208 THR A CA 1
ATOM 1692 C C . THR A 1 208 ? -13.188 -22.656 -3.578 1 98.44 208 THR A C 1
ATOM 1694 O O . THR A 1 208 ? -12.062 -22.203 -3.354 1 98.44 208 THR A O 1
ATOM 1697 N N . GLY A 1 209 ? -13.414 -23.906 -3.922 1 95.12 209 GLY A N 1
ATOM 1698 C CA . GLY A 1 209 ? -12.32 -24.844 -4.07 1 95.12 209 GLY A CA 1
ATOM 1699 C C . GLY A 1 209 ? -11.984 -25.578 -2.783 1 95.12 209 GLY A C 1
ATOM 1700 O O . GLY A 1 209 ? -12.336 -25.125 -1.693 1 95.12 209 GLY A O 1
ATOM 1701 N N . THR A 1 210 ? -11.336 -26.672 -2.887 1 94.38 210 THR A N 1
ATOM 1702 C CA . THR A 1 210 ? -10.938 -27.469 -1.732 1 94.38 210 THR A CA 1
ATOM 1703 C C . THR A 1 210 ? -9.461 -27.844 -1.814 1 94.38 210 THR A C 1
ATOM 1705 O O . THR A 1 210 ? -8.969 -28.625 -1.002 1 94.38 210 THR A O 1
ATOM 1708 N N . GLY A 1 211 ? -8.773 -27.328 -2.756 1 93.25 211 GLY A N 1
ATOM 1709 C CA . GLY A 1 211 ? -7.371 -27.656 -2.971 1 93.25 211 GLY A CA 1
ATOM 1710 C C . GLY A 1 211 ? -6.422 -26.828 -2.121 1 93.25 211 GLY A C 1
ATOM 1711 O O . GLY A 1 211 ? -6.816 -26.297 -1.079 1 93.25 211 GLY A O 1
ATOM 1712 N N . ARG A 1 212 ? -5.172 -26.781 -2.537 1 93.19 212 ARG A N 1
ATOM 1713 C CA . ARG A 1 212 ? -4.094 -26.141 -1.799 1 93.19 212 ARG A CA 1
ATOM 1714 C C . ARG A 1 212 ? -4.355 -24.641 -1.658 1 93.19 212 ARG A C 1
ATOM 1716 O O . ARG A 1 212 ? -4.152 -24.062 -0.587 1 93.19 212 ARG A O 1
ATOM 1723 N N . CYS A 1 213 ? -4.816 -24.047 -2.742 1 95.94 213 CYS A N 1
ATOM 1724 C CA . CYS A 1 213 ? -5.098 -22.625 -2.715 1 95.94 213 CYS A CA 1
ATOM 1725 C C . CYS A 1 213 ? -6.199 -22.297 -1.714 1 95.94 213 CYS A C 1
ATOM 1727 O O . CYS A 1 213 ? -6.078 -21.359 -0.926 1 95.94 213 CYS A O 1
ATOM 1729 N N . ALA A 1 214 ? -7.266 -23.047 -1.762 1 97.88 214 ALA A N 1
ATOM 1730 C CA . ALA A 1 214 ? -8.383 -22.844 -0.842 1 97.88 214 ALA A CA 1
ATOM 1731 C C . ALA A 1 214 ? -7.938 -23.031 0.607 1 97.88 214 ALA A C 1
ATOM 1733 O O . ALA A 1 214 ? -8.352 -22.266 1.486 1 97.88 214 ALA A O 1
ATOM 1734 N N . ASN A 1 215 ? -7.184 -24.047 0.818 1 97.5 215 ASN A N 1
ATOM 1735 C CA . ASN A 1 215 ? -6.676 -24.281 2.166 1 97.5 215 ASN A CA 1
ATOM 1736 C C . ASN A 1 215 ? -5.836 -23.109 2.658 1 97.5 215 ASN A C 1
ATOM 1738 O O . ASN A 1 215 ? -5.871 -22.766 3.842 1 97.5 215 ASN A O 1
ATOM 1742 N N . GLY A 1 216 ? -5.02 -22.594 1.753 1 98.12 216 GLY A N 1
ATOM 1743 C CA . GLY A 1 216 ? -4.277 -21.391 2.1 1 98.12 216 GLY A CA 1
ATOM 1744 C C . GLY A 1 216 ? -5.168 -20.234 2.508 1 98.12 216 GLY A C 1
ATOM 1745 O O . GLY A 1 216 ? -4.871 -19.531 3.475 1 98.12 216 GLY A O 1
ATOM 1746 N N . ALA A 1 217 ? -6.254 -20.047 1.792 1 98.56 217 ALA A N 1
ATOM 1747 C CA . ALA A 1 217 ? -7.211 -18.984 2.125 1 98.56 217 ALA A CA 1
ATOM 1748 C C . ALA A 1 217 ? -7.785 -19.203 3.523 1 98.56 217 ALA A C 1
ATOM 1750 O O . ALA A 1 217 ? -7.863 -18.25 4.312 1 98.56 217 ALA A O 1
ATOM 1751 N N . TRP A 1 218 ? -8.133 -20.422 3.852 1 98.56 218 TRP A N 1
ATOM 1752 C CA . TRP A 1 218 ? -8.703 -20.75 5.156 1 98.56 218 TRP A CA 1
ATOM 1753 C C . TRP A 1 218 ? -7.695 -20.484 6.27 1 98.56 218 TRP A C 1
ATOM 1755 O O . TRP A 1 218 ? -8.062 -20.016 7.352 1 98.56 218 TRP A O 1
ATOM 1765 N N . GLU A 1 219 ? -6.43 -20.797 6.012 1 98.19 219 GLU A N 1
ATOM 1766 C CA . GLU A 1 219 ? -5.387 -20.547 7.004 1 98.19 219 GLU A CA 1
ATOM 1767 C C . GLU A 1 219 ? -5.371 -19.078 7.434 1 98.19 219 GLU A C 1
ATOM 1769 O O . GLU A 1 219 ? -5.156 -18.766 8.609 1 98.19 219 GLU A O 1
ATOM 1774 N N . VAL A 1 220 ? -5.539 -18.203 6.492 1 98.69 220 VAL A N 1
ATOM 1775 C CA . VAL A 1 220 ? -5.527 -16.781 6.766 1 98.69 220 VAL A CA 1
ATOM 1776 C C . VAL A 1 220 ? -6.809 -16.375 7.496 1 98.69 220 VAL A C 1
ATOM 1778 O O . VAL A 1 220 ? -6.758 -15.711 8.531 1 98.69 220 VAL A O 1
ATOM 1781 N N . LEU A 1 221 ? -7.992 -16.812 6.973 1 98.69 221 LEU A N 1
ATOM 1782 C CA . LEU A 1 221 ? -9.289 -16.406 7.504 1 98.69 221 LEU A CA 1
ATOM 1783 C C . LEU A 1 221 ? -9.453 -16.859 8.945 1 98.69 221 LEU A C 1
ATOM 1785 O O . LEU A 1 221 ? -10.094 -16.172 9.75 1 98.69 221 LEU A O 1
ATOM 1789 N N . GLU A 1 222 ? -8.844 -17.906 9.297 1 98.19 222 GLU A N 1
ATOM 1790 C CA . GLU A 1 222 ? -8.992 -18.5 10.617 1 98.19 222 GLU A CA 1
ATOM 1791 C C . GLU A 1 222 ? -8.273 -17.672 11.68 1 98.19 222 GLU A C 1
ATOM 1793 O O . GLU A 1 222 ? -8.453 -17.891 12.875 1 98.19 222 GLU A O 1
ATOM 1798 N N . ASN A 1 223 ? -7.406 -16.734 11.281 1 97.94 223 ASN A N 1
ATOM 1799 C CA . ASN A 1 223 ? -6.785 -15.805 12.219 1 97.94 223 ASN A CA 1
ATOM 1800 C C . ASN A 1 223 ? -7.742 -14.688 12.617 1 97.94 223 ASN A C 1
ATOM 1802 O O . ASN A 1 223 ? -7.445 -13.898 13.516 1 97.94 223 ASN A O 1
ATOM 1806 N N . LEU A 1 224 ? -8.914 -14.555 11.961 1 98.25 224 LEU A N 1
ATOM 1807 C CA . LEU A 1 224 ? -9.945 -13.547 12.203 1 98.25 224 LEU A CA 1
ATOM 1808 C C . LEU A 1 224 ? -11.102 -14.141 13 1 98.25 224 LEU A C 1
ATOM 1810 O O . LEU A 1 224 ? -11.18 -15.359 13.18 1 98.25 224 LEU A O 1
ATOM 1814 N N . PRO A 1 225 ? -11.977 -13.312 13.547 1 98 225 PRO A N 1
ATOM 1815 C CA . PRO A 1 225 ? -13.133 -13.836 14.281 1 98 225 PRO A CA 1
ATOM 1816 C C . PRO A 1 225 ? -14.219 -14.383 13.359 1 98 225 PRO A C 1
ATOM 1818 O O . PRO A 1 225 ? -15.281 -13.773 13.211 1 98 225 PRO A O 1
ATOM 1821 N N . ILE A 1 226 ? -13.977 -15.586 12.891 1 98.25 226 ILE A N 1
ATOM 1822 C CA . ILE A 1 226 ? -14.883 -16.141 11.891 1 98.25 226 ILE A CA 1
ATOM 1823 C C . ILE A 1 226 ? -15.742 -17.234 12.531 1 98.25 226 ILE A C 1
ATOM 1825 O O . ILE A 1 226 ? -15.375 -17.797 13.562 1 98.25 226 ILE A O 1
ATOM 1829 N N . LYS A 1 227 ? -16.875 -17.453 11.953 1 98.31 227 LYS A N 1
ATOM 1830 C CA . LYS A 1 227 ? -17.75 -18.609 12.172 1 98.31 227 LYS A CA 1
ATOM 1831 C C . LYS A 1 227 ? -18.062 -19.312 10.859 1 98.31 227 LYS A C 1
ATOM 1833 O O . LYS A 1 227 ? -18.562 -18.688 9.922 1 98.31 227 LYS A O 1
ATOM 1838 N N . LYS A 1 228 ? -17.703 -20.594 10.82 1 98.31 228 LYS A N 1
ATOM 1839 C CA . LYS A 1 228 ? -18.016 -21.375 9.633 1 98.31 228 LYS A CA 1
ATOM 1840 C C . LYS A 1 228 ? -19.484 -21.75 9.586 1 98.31 228 LYS A C 1
ATOM 1842 O O . LYS A 1 228 ? -20.047 -22.234 10.57 1 98.31 228 LYS A O 1
ATOM 1847 N N . VAL A 1 229 ? -20.109 -21.422 8.508 1 98.44 229 VAL A N 1
ATOM 1848 C CA . VAL A 1 229 ? -21.531 -21.734 8.312 1 98.44 229 VAL A CA 1
ATOM 1849 C C . VAL A 1 229 ? -21.734 -22.438 6.977 1 98.44 229 VAL A C 1
ATOM 1851 O O . VAL A 1 229 ? -20.844 -22.406 6.113 1 98.44 229 VAL A O 1
ATOM 1854 N N . SER A 1 230 ? -22.859 -23.125 6.855 1 97.81 230 SER A N 1
ATOM 1855 C CA . SER A 1 230 ? -23.234 -23.703 5.566 1 97.81 230 SER A CA 1
ATOM 1856 C C . SER A 1 230 ? -23.828 -22.641 4.637 1 97.81 230 SER A C 1
ATOM 1858 O O . SER A 1 230 ? -24.484 -21.703 5.09 1 97.81 230 SER A O 1
ATOM 1860 N N . PRO A 1 231 ? -23.547 -22.797 3.35 1 97.88 231 PRO A N 1
ATOM 1861 C CA . PRO A 1 231 ? -24.156 -21.844 2.414 1 97.88 231 PRO A CA 1
ATOM 1862 C C . PRO A 1 231 ? -25.672 -21.75 2.566 1 97.88 231 PRO A C 1
ATOM 1864 O O . PRO A 1 231 ? -26.234 -20.656 2.42 1 97.88 231 PRO A O 1
ATOM 1867 N N . ASP A 1 232 ? -26.328 -22.781 2.934 1 96.81 232 ASP A N 1
ATOM 1868 C CA . ASP A 1 232 ? -27.781 -22.812 3.031 1 96.81 232 ASP A CA 1
ATOM 1869 C C . ASP A 1 232 ? -28.266 -21.984 4.219 1 96.81 232 ASP A C 1
ATOM 1871 O O . ASP A 1 232 ? -29.453 -21.672 4.32 1 96.81 232 ASP A O 1
ATOM 1875 N N . GLU A 1 233 ? -27.391 -21.547 5.062 1 97.69 233 GLU A N 1
ATOM 1876 C CA . GLU A 1 233 ? -27.734 -20.734 6.234 1 97.69 233 GLU A CA 1
ATOM 1877 C C . GLU A 1 233 ? -27.672 -19.25 5.922 1 97.69 233 GLU A C 1
ATOM 1879 O O . GLU A 1 233 ? -28.109 -18.422 6.723 1 97.69 233 GLU A O 1
ATOM 1884 N N . LEU A 1 234 ? -27.188 -18.906 4.785 1 97.88 234 LEU A N 1
ATOM 1885 C CA . LEU A 1 234 ? -26.875 -17.516 4.492 1 97.88 234 LEU A CA 1
ATOM 1886 C C . LEU A 1 234 ? -28.141 -16.656 4.457 1 97.88 234 LEU A C 1
ATOM 1888 O O . LEU A 1 234 ? -28.141 -15.539 4.973 1 97.88 234 LEU A O 1
ATOM 1892 N N . LYS A 1 235 ? -29.172 -17.156 3.838 1 97 235 LYS A N 1
ATOM 1893 C CA . LYS A 1 235 ? -30.438 -16.406 3.773 1 97 235 LYS A CA 1
ATOM 1894 C C . LYS A 1 235 ? -30.969 -16.125 5.168 1 97 235 LYS A C 1
ATOM 1896 O O . LYS A 1 235 ? -31.422 -15.008 5.453 1 97 235 LYS A O 1
ATOM 1901 N N . ALA A 1 236 ? -30.969 -17.125 5.992 1 97.19 236 ALA A N 1
ATOM 1902 C CA . ALA A 1 236 ? -31.453 -16.953 7.355 1 97.19 236 ALA A CA 1
ATOM 1903 C C . ALA A 1 236 ? -30.625 -15.914 8.109 1 97.19 236 ALA A C 1
ATOM 1905 O O . ALA A 1 236 ? -31.172 -15.133 8.891 1 97.19 236 ALA A O 1
ATOM 1906 N N . LEU A 1 237 ? -29.359 -15.922 7.961 1 96.94 237 LEU A N 1
ATOM 1907 C CA . LEU A 1 237 ? -28.469 -14.938 8.578 1 96.94 237 LEU A CA 1
ATOM 1908 C C . LEU A 1 237 ? -28.812 -13.531 8.109 1 96.94 237 LEU A C 1
ATOM 1910 O O . LEU A 1 237 ? -28.828 -12.594 8.914 1 96.94 237 LEU A O 1
ATOM 1914 N N . HIS A 1 238 ? -29.047 -13.406 6.852 1 96.25 238 HIS A N 1
ATOM 1915 C CA . HIS A 1 238 ? -29.391 -12.117 6.273 1 96.25 238 HIS A CA 1
ATOM 1916 C C . HIS A 1 238 ? -30.734 -11.617 6.809 1 96.25 238 HIS A C 1
ATOM 1918 O O . HIS A 1 238 ? -30.906 -10.422 7.051 1 96.25 238 HIS A O 1
ATOM 1924 N N . ASP A 1 239 ? -31.672 -12.523 6.953 1 96.12 239 ASP A N 1
ATOM 1925 C CA . ASP A 1 239 ? -33.031 -12.164 7.406 1 96.12 239 ASP A CA 1
ATOM 1926 C C . ASP A 1 239 ? -33 -11.727 8.867 1 96.12 239 ASP A C 1
ATOM 1928 O O . ASP A 1 239 ? -33.844 -10.938 9.297 1 96.12 239 ASP A O 1
ATOM 1932 N N . ASP A 1 240 ? -32.031 -12.195 9.57 1 95.38 240 ASP A N 1
ATOM 1933 C CA . ASP A 1 240 ? -31.875 -11.812 10.969 1 95.38 240 ASP A CA 1
ATOM 1934 C C . ASP A 1 240 ? -30.906 -10.633 11.109 1 95.38 240 ASP A C 1
ATOM 1936 O O . ASP A 1 240 ? -29.891 -10.742 11.789 1 95.38 240 ASP A O 1
ATOM 1940 N N . ILE A 1 241 ? -31.266 -9.555 10.625 1 90 241 ILE A N 1
ATOM 1941 C CA . ILE A 1 241 ? -30.375 -8.422 10.43 1 90 241 ILE A CA 1
ATOM 1942 C C . ILE A 1 241 ? -29.953 -7.852 11.781 1 90 241 ILE A C 1
ATOM 1944 O O . ILE A 1 241 ? -28.844 -7.312 11.922 1 90 241 ILE A O 1
ATOM 1948 N N . ASP A 1 242 ? -30.734 -7.98 12.82 1 90.94 242 ASP A N 1
ATOM 1949 C CA . ASP A 1 242 ? -30.484 -7.344 14.109 1 90.94 242 ASP A CA 1
ATOM 1950 C C . ASP A 1 242 ? -29.766 -8.297 15.062 1 90.94 242 ASP A C 1
ATOM 1952 O O . ASP A 1 242 ? -29.578 -7.977 16.234 1 90.94 242 ASP A O 1
ATOM 1956 N N . ASN A 1 243 ? -29.344 -9.43 14.539 1 94.94 243 ASN A N 1
ATOM 1957 C CA . ASN A 1 243 ? -28.594 -10.367 15.367 1 94.94 243 ASN A CA 1
ATOM 1958 C C . ASN A 1 243 ? -27.312 -9.734 15.906 1 94.94 243 ASN A C 1
ATOM 1960 O O . ASN A 1 243 ? -26.453 -9.297 15.133 1 94.94 243 ASN A O 1
ATOM 1964 N N . PRO A 1 244 ? -27.141 -9.68 17.25 1 94.25 244 PRO A N 1
ATOM 1965 C CA . PRO A 1 244 ? -25.969 -9.023 17.844 1 94.25 244 PRO A CA 1
ATOM 1966 C C . PRO A 1 244 ? -24.656 -9.719 17.469 1 94.25 244 PRO A C 1
ATOM 1968 O O . PRO A 1 244 ? -23.609 -9.078 17.469 1 94.25 244 PRO A O 1
ATOM 1971 N N . ALA A 1 245 ? -24.766 -10.977 17.078 1 95.5 245 ALA A N 1
ATOM 1972 C CA . ALA A 1 245 ? -23.562 -11.719 16.703 1 95.5 245 ALA A CA 1
ATOM 1973 C C . ALA A 1 245 ? -22.938 -11.148 15.445 1 95.5 245 ALA A C 1
ATOM 1975 O O . ALA A 1 245 ? -21.734 -11.297 15.219 1 95.5 245 ALA A O 1
ATOM 1976 N N . HIS A 1 246 ? -23.781 -10.43 14.688 1 97.19 246 HIS A N 1
ATOM 1977 C CA . HIS A 1 246 ? -23.312 -9.859 13.43 1 97.19 246 HIS A CA 1
ATOM 1978 C C . HIS A 1 246 ? -22.25 -8.781 13.68 1 97.19 246 HIS A C 1
ATOM 1980 O O . HIS A 1 246 ? -21.469 -8.461 12.789 1 97.19 246 HIS A O 1
ATOM 1986 N N . ALA A 1 247 ? -22.172 -8.266 14.883 1 94.94 247 ALA A N 1
ATOM 1987 C CA . ALA A 1 247 ? -21.281 -7.145 15.203 1 94.94 247 ALA A CA 1
ATOM 1988 C C . ALA A 1 247 ? -19.859 -7.625 15.422 1 94.94 247 ALA A C 1
ATOM 1990 O O . ALA A 1 247 ? -18.906 -6.855 15.258 1 94.94 247 ALA A O 1
ATOM 1991 N N . THR A 1 248 ? -19.688 -8.945 15.719 1 95.75 248 THR A N 1
ATOM 1992 C CA . THR A 1 248 ? -18.359 -9.383 16.141 1 95.75 248 THR A CA 1
ATOM 1993 C C . THR A 1 248 ? -17.938 -10.633 15.375 1 95.75 248 THR A C 1
ATOM 1995 O O . THR A 1 248 ? -16.922 -11.242 15.703 1 95.75 248 THR A O 1
ATOM 1998 N N . THR A 1 249 ? -18.75 -10.984 14.359 1 97.5 249 THR A N 1
ATOM 1999 C CA . THR A 1 249 ? -18.484 -12.258 13.703 1 97.5 249 THR A CA 1
ATOM 2000 C C . THR A 1 249 ? -18.453 -12.078 12.188 1 97.5 249 THR A C 1
ATOM 2002 O O . THR A 1 249 ? -19.344 -11.43 11.617 1 97.5 249 THR A O 1
ATOM 2005 N N . ILE A 1 250 ? -17.438 -12.641 11.586 1 98.44 250 ILE A N 1
ATOM 2006 C CA . ILE A 1 250 ? -17.406 -12.805 10.141 1 98.44 250 ILE A CA 1
ATOM 2007 C C . ILE A 1 250 ? -17.844 -14.219 9.766 1 98.44 250 ILE A C 1
ATOM 2009 O O . ILE A 1 250 ? -17.266 -15.195 10.227 1 98.44 250 ILE A O 1
ATOM 2013 N N . TYR A 1 251 ? -18.875 -14.32 8.977 1 98.75 251 TYR A N 1
ATOM 2014 C CA . TYR A 1 251 ? -19.359 -15.641 8.562 1 98.75 251 TYR A CA 1
ATOM 2015 C C . TYR A 1 251 ? -18.625 -16.109 7.309 1 98.75 251 TYR A C 1
ATOM 2017 O O . TYR A 1 251 ? -18.5 -15.367 6.336 1 98.75 251 TYR A O 1
ATOM 2025 N N . CYS A 1 252 ? -18.109 -17.359 7.359 1 98.69 252 CYS A N 1
ATOM 2026 C CA . CYS A 1 252 ? -17.391 -17.938 6.23 1 98.69 252 CYS A CA 1
ATOM 2027 C C . CYS A 1 252 ? -18.016 -19.25 5.789 1 98.69 252 CYS A C 1
ATOM 2029 O O . CYS A 1 252 ? -18.438 -20.062 6.625 1 98.69 252 CYS A O 1
ATOM 2031 N N . CYS A 1 253 ? -18.094 -19.438 4.539 1 98.31 253 CYS A N 1
ATOM 2032 C CA . CYS A 1 253 ? -18.641 -20.703 4.051 1 98.31 253 CYS A CA 1
ATOM 2033 C C . CYS A 1 253 ? -17.828 -21.234 2.881 1 98.31 253 CYS A C 1
ATOM 2035 O O . CYS A 1 253 ? -17.188 -20.453 2.166 1 98.31 253 CYS A O 1
ATOM 2037 N N . SER A 1 254 ? -17.797 -22.547 2.713 1 98.31 254 SER A N 1
ATOM 2038 C CA . SER A 1 254 ? -17.203 -23.234 1.57 1 98.31 254 SER A CA 1
ATOM 2039 C C . SER A 1 254 ? -18.234 -23.484 0.478 1 98.31 254 SER A C 1
ATOM 2041 O O . SER A 1 254 ? -19.312 -24.016 0.748 1 98.31 254 SER A O 1
ATOM 2043 N N . ILE A 1 255 ? -17.953 -23.047 -0.649 1 98.19 255 ILE A N 1
ATOM 2044 C CA . ILE A 1 255 ? -18.828 -23.281 -1.792 1 98.19 255 ILE A CA 1
ATOM 2045 C C . ILE A 1 255 ? -18.359 -24.516 -2.562 1 98.19 255 ILE A C 1
ATOM 2047 O O . ILE A 1 255 ? -17.312 -24.484 -3.211 1 98.19 255 ILE A O 1
ATOM 2051 N N . LEU A 1 256 ? -19.109 -25.531 -2.5 1 96.44 256 LEU A N 1
ATOM 2052 C CA . LEU A 1 256 ? -18.812 -26.797 -3.152 1 96.44 256 LEU A CA 1
ATOM 2053 C C . LEU A 1 256 ? -19.609 -26.953 -4.438 1 96.44 256 LEU A C 1
ATOM 2055 O O . LEU A 1 256 ? -20.547 -26.188 -4.691 1 96.44 256 LEU A O 1
ATOM 2059 N N . PRO A 1 257 ? -19.25 -27.938 -5.266 1 95.19 257 PRO A N 1
ATOM 2060 C CA . PRO A 1 257 ? -19.953 -28.094 -6.543 1 95.19 257 PRO A CA 1
ATOM 2061 C C . PRO A 1 257 ? -21.469 -28.203 -6.375 1 95.19 257 PRO A C 1
ATOM 2063 O O . PRO A 1 257 ? -22.219 -27.688 -7.199 1 95.19 257 PRO A O 1
ATOM 2066 N N . GLU A 1 258 ? -21.984 -28.828 -5.312 1 95.06 258 GLU A N 1
ATOM 2067 C CA . GLU A 1 258 ? -23.422 -28.984 -5.074 1 95.06 258 GLU A CA 1
ATOM 2068 C C . GLU A 1 258 ? -24.094 -27.625 -4.855 1 95.06 258 GLU A C 1
ATOM 2070 O O . GLU A 1 258 ? -25.312 -27.5 -4.988 1 95.06 258 GLU A O 1
ATOM 2075 N N . HIS A 1 259 ? -23.328 -26.609 -4.504 1 97 259 HIS A N 1
ATOM 2076 C CA . HIS A 1 259 ? -23.844 -25.25 -4.297 1 97 259 HIS A CA 1
ATOM 2077 C C . HIS A 1 259 ? -23.75 -24.438 -5.574 1 97 259 HIS A C 1
ATOM 2079 O O . HIS A 1 259 ? -24.297 -23.328 -5.645 1 97 259 HIS A O 1
ATOM 2085 N N . MET A 1 260 ? -23.062 -24.906 -6.57 1 96.75 260 MET A N 1
ATOM 2086 C CA . MET A 1 260 ? -22.766 -24.125 -7.77 1 96.75 260 MET A CA 1
ATOM 2087 C C . MET A 1 260 ? -23.75 -24.438 -8.883 1 96.75 260 MET A C 1
ATOM 2089 O O . MET A 1 260 ? -24.094 -23.562 -9.688 1 96.75 260 MET A O 1
ATOM 2093 N N . VAL A 1 261 ? -24.172 -25.719 -8.922 1 94.75 261 VAL A N 1
ATOM 2094 C CA . VAL A 1 261 ? -24.984 -26.172 -10.047 1 94.75 261 VAL A CA 1
ATOM 2095 C C . VAL A 1 261 ? -26.062 -27.141 -9.562 1 94.75 261 VAL A C 1
ATOM 2097 O O . VAL A 1 261 ? -25.984 -27.641 -8.445 1 94.75 261 VAL A O 1
ATOM 2100 N N . GLU A 1 262 ? -27.094 -27.281 -10.367 1 94.38 262 GLU A N 1
ATOM 2101 C CA . GLU A 1 262 ? -28.125 -28.312 -10.172 1 94.38 262 GLU A CA 1
ATOM 2102 C C . GLU A 1 262 ? -28.469 -29 -11.484 1 94.38 262 GLU A C 1
ATOM 2104 O O . GLU A 1 262 ? -28.297 -28.422 -12.562 1 94.38 262 GLU A O 1
ATOM 2109 N N . HIS A 1 263 ? -28.812 -30.203 -11.328 1 92.25 263 HIS A N 1
ATOM 2110 C CA . HIS A 1 263 ? -29.219 -30.938 -12.523 1 92.25 263 HIS A CA 1
ATOM 2111 C C . HIS A 1 263 ? -30.453 -30.297 -13.156 1 92.25 263 HIS A C 1
ATOM 2113 O O . HIS A 1 263 ? -31.375 -29.891 -12.445 1 92.25 263 HIS A O 1
ATOM 2119 N N . SER A 1 264 ? -30.469 -30.25 -14.438 1 89.25 264 SER A N 1
ATOM 2120 C CA . SER A 1 264 ? -31.531 -29.562 -15.156 1 89.25 264 SER A CA 1
ATOM 2121 C C . SER A 1 264 ? -32.875 -30.281 -14.992 1 89.25 264 SER A C 1
ATOM 2123 O O . SER A 1 264 ? -33.906 -29.656 -14.891 1 89.25 264 SER A O 1
ATOM 2125 N N . GLU A 1 265 ? -32.844 -31.594 -14.961 1 86.62 265 GLU A N 1
ATOM 2126 C CA . GLU A 1 265 ? -34.062 -32.375 -14.898 1 86.62 265 GLU A CA 1
ATOM 2127 C C . GLU A 1 265 ? -34.312 -32.875 -13.477 1 86.62 265 GLU A C 1
ATOM 2129 O O . GLU A 1 265 ? -35.469 -32.938 -13.039 1 86.62 265 GLU A O 1
ATOM 2134 N N . HIS A 1 266 ? -33.312 -33.281 -12.781 1 85.81 266 HIS A N 1
ATOM 2135 C CA . HIS A 1 266 ? -33.406 -33.781 -11.414 1 85.81 266 HIS A CA 1
ATOM 2136 C C . HIS A 1 266 ? -32.781 -32.812 -10.414 1 85.81 266 HIS A C 1
ATOM 2138 O O . HIS A 1 266 ? -31.688 -33.062 -9.93 1 85.81 266 HIS A O 1
ATOM 2144 N N . LYS A 1 267 ? -33.469 -31.938 -10.008 1 81.44 267 LYS A N 1
ATOM 2145 C CA . LYS A 1 267 ? -32.938 -30.812 -9.25 1 81.44 267 LYS A CA 1
ATOM 2146 C C . LYS A 1 267 ? -32.625 -31.234 -7.812 1 81.44 267 LYS A C 1
ATOM 2148 O O . LYS A 1 267 ? -31.766 -30.625 -7.168 1 81.44 267 LYS A O 1
ATOM 2153 N N . ASP A 1 268 ? -33.25 -32.281 -7.316 1 79.81 268 ASP A N 1
ATOM 2154 C CA . ASP A 1 268 ? -33.125 -32.625 -5.898 1 79.81 268 ASP A CA 1
ATOM 2155 C C . ASP A 1 268 ? -31.969 -33.562 -5.652 1 79.81 268 ASP A C 1
ATOM 2157 O O . ASP A 1 268 ? -31.703 -33.938 -4.508 1 79.81 268 ASP A O 1
ATOM 2161 N N . HIS A 1 269 ? -31.297 -33.844 -6.703 1 80.88 269 HIS A N 1
ATOM 2162 C CA . HIS A 1 269 ? -30.25 -34.844 -6.531 1 80.88 269 HIS A CA 1
ATOM 2163 C C . HIS A 1 269 ? -28.938 -34.375 -7.168 1 80.88 269 HIS A C 1
ATOM 2165 O O . HIS A 1 269 ? -28.906 -34.062 -8.359 1 80.88 269 HIS A O 1
ATOM 2171 N N . PHE A 1 270 ? -27.859 -34.094 -6.348 1 91.25 270 PHE A N 1
ATOM 2172 C CA . PHE A 1 270 ? -26.547 -33.75 -6.898 1 91.25 270 PHE A CA 1
ATOM 2173 C C . PHE A 1 270 ? -25.547 -34.906 -6.672 1 91.25 270 PHE A C 1
ATOM 2175 O O . PHE A 1 270 ? -25.438 -35.406 -5.559 1 91.25 270 PHE A O 1
ATOM 2182 N N . GLU A 1 271 ? -24.984 -35.344 -7.727 1 90.56 271 GLU A N 1
ATOM 2183 C CA . GLU A 1 271 ? -23.906 -36.312 -7.672 1 90.56 271 GLU A CA 1
ATOM 2184 C C . GLU A 1 271 ? -22.641 -35.75 -8.32 1 90.56 271 GLU A C 1
ATOM 2186 O O . GLU A 1 271 ? -22.594 -35.531 -9.539 1 90.56 271 GLU A O 1
ATOM 2191 N N . LYS A 1 272 ? -21.672 -35.656 -7.523 1 92.06 272 LYS A N 1
ATOM 2192 C CA . LYS A 1 272 ? -20.438 -35 -7.938 1 92.06 272 LYS A CA 1
ATOM 2193 C C . LYS A 1 272 ? -19.812 -35.688 -9.141 1 92.06 272 LYS A C 1
ATOM 2195 O O . LYS A 1 272 ? -19.422 -35.062 -10.109 1 92.06 272 LYS A O 1
ATOM 2200 N N . LYS A 1 273 ? -19.672 -36.969 -9.086 1 90.44 273 LYS A N 1
ATOM 2201 C CA . LYS A 1 273 ? -19.078 -37.75 -10.172 1 90.44 273 LYS A CA 1
ATOM 2202 C C . LYS A 1 273 ? -19.844 -37.531 -11.477 1 90.44 273 LYS A C 1
ATOM 2204 O O . LYS A 1 273 ? -19.234 -37.344 -12.531 1 90.44 273 LYS A O 1
ATOM 2209 N N . HIS A 1 274 ? -21.156 -37.625 -11.367 1 89.75 274 HIS A N 1
ATOM 2210 C CA . HIS A 1 274 ? -21.984 -37.438 -12.555 1 89.75 274 HIS A CA 1
ATOM 2211 C C . HIS A 1 274 ? -21.797 -36.062 -13.141 1 89.75 274 HIS A C 1
ATOM 2213 O O . HIS A 1 274 ? -21.734 -35.875 -14.359 1 89.75 274 HIS A O 1
ATOM 2219 N N . TYR A 1 275 ? -21.75 -35.094 -12.328 1 91.19 275 TYR A N 1
ATOM 2220 C CA . TYR A 1 275 ? -21.547 -33.688 -12.758 1 91.19 275 TYR A CA 1
ATOM 2221 C C . TYR A 1 275 ? -20.25 -33.562 -13.531 1 91.19 275 TYR A C 1
ATOM 2223 O O . TYR A 1 275 ? -20.219 -32.938 -14.602 1 91.19 275 TYR A O 1
ATOM 2231 N N . TYR A 1 276 ? -19.172 -34.125 -13.031 1 86.88 276 TYR A N 1
ATOM 2232 C CA . TYR A 1 276 ? -17.859 -33.969 -13.664 1 86.88 276 TYR A CA 1
ATOM 2233 C C . TYR A 1 276 ? -17.812 -34.688 -15 1 86.88 276 TYR A C 1
ATOM 2235 O O . TYR A 1 276 ? -17.094 -34.25 -15.914 1 86.88 276 TYR A O 1
ATOM 2243 N N . GLU A 1 277 ? -18.641 -35.719 -15.039 1 78.31 277 GLU A N 1
ATOM 2244 C CA . GLU A 1 277 ? -18.672 -36.5 -16.266 1 78.31 277 GLU A CA 1
ATOM 2245 C C . GLU A 1 277 ? -19.656 -35.906 -17.281 1 78.31 277 GLU A C 1
ATOM 2247 O O . GLU A 1 277 ? -19.469 -36.031 -18.484 1 78.31 277 GLU A O 1
ATOM 2252 N N . ASN A 1 278 ? -20.75 -35.281 -16.703 1 80.69 278 ASN A N 1
ATOM 2253 C CA . ASN A 1 278 ? -21.797 -34.75 -17.547 1 80.69 278 ASN A CA 1
ATOM 2254 C C . ASN A 1 278 ? -22.141 -33.312 -17.156 1 80.69 278 ASN A C 1
ATOM 2256 O O . ASN A 1 278 ? -23.297 -33 -16.859 1 80.69 278 ASN A O 1
ATOM 2260 N N . PRO A 1 279 ? -21.203 -32.406 -17.25 1 84.94 279 PRO A N 1
ATOM 2261 C CA . PRO A 1 279 ? -21.438 -31.047 -16.781 1 84.94 279 PRO A CA 1
ATOM 2262 C C . PRO A 1 279 ? -22.516 -30.328 -17.594 1 84.94 279 PRO A C 1
ATOM 2264 O O . PRO A 1 279 ? -23.188 -29.422 -17.078 1 84.94 279 PRO A O 1
ATOM 2267 N N . HIS A 1 280 ? -22.797 -30.703 -18.859 1 79.06 280 HIS A N 1
ATOM 2268 C CA . HIS A 1 280 ? -23.781 -30.062 -19.734 1 79.06 280 HIS A CA 1
ATOM 2269 C C . HIS A 1 280 ? -25.203 -30.281 -19.234 1 79.06 280 HIS A C 1
ATOM 2271 O O . HIS A 1 280 ? -26.109 -29.562 -19.641 1 79.06 280 HIS A O 1
ATOM 2277 N N . GLU A 1 281 ? -25.344 -31.219 -18.422 1 86.44 281 GLU A N 1
ATOM 2278 C CA . GLU A 1 281 ? -26.672 -31.531 -17.891 1 86.44 281 GLU A CA 1
ATOM 2279 C C . GLU A 1 281 ? -26.984 -30.672 -16.672 1 86.44 281 GLU A C 1
ATOM 2281 O O . GLU A 1 281 ? -28.047 -30.797 -16.078 1 86.44 281 GLU A O 1
ATOM 2286 N N . TYR A 1 282 ? -26.125 -29.844 -16.375 1 89.94 282 TYR A N 1
ATOM 2287 C CA . TYR A 1 282 ? -26.281 -29.062 -15.156 1 89.94 282 TYR A CA 1
ATOM 2288 C C . TYR A 1 282 ? -26.375 -27.578 -15.484 1 89.94 282 TYR A C 1
ATOM 2290 O O . TYR A 1 282 ? -25.859 -27.109 -16.5 1 89.94 282 TYR A O 1
ATOM 2298 N N . VAL A 1 283 ? -27.109 -26.797 -14.625 1 91.62 283 VAL A N 1
ATOM 2299 C CA . VAL A 1 283 ? -27.266 -25.359 -14.766 1 91.62 283 VAL A CA 1
ATOM 2300 C C . VAL A 1 283 ? -26.75 -24.672 -13.5 1 91.62 283 VAL A C 1
ATOM 2302 O O . VAL A 1 283 ? -26.875 -25.188 -12.398 1 91.62 283 VAL A O 1
ATOM 2305 N N . PRO A 1 284 ? -26.141 -23.484 -13.68 1 94.5 284 PRO A N 1
ATOM 2306 C CA . PRO A 1 284 ? -25.625 -22.766 -12.508 1 94.5 284 PRO A CA 1
ATOM 2307 C C . PRO A 1 284 ? -26.734 -22.25 -11.594 1 94.5 284 PRO A C 1
ATOM 2309 O O . PRO A 1 284 ? -27.766 -21.797 -12.078 1 94.5 284 PRO A O 1
ATOM 2312 N N . ILE A 1 285 ? -26.578 -22.297 -10.281 1 95.56 285 ILE A N 1
ATOM 2313 C CA . ILE A 1 285 ? -27.594 -21.828 -9.344 1 95.56 285 ILE A CA 1
ATOM 2314 C C . ILE A 1 285 ? -26.953 -20.875 -8.336 1 95.56 285 ILE A C 1
ATOM 2316 O O . ILE A 1 285 ? -27.672 -20.188 -7.586 1 95.56 285 ILE A O 1
ATOM 2320 N N . PHE A 1 286 ? -25.672 -20.766 -8.234 1 97.75 286 PHE A N 1
ATOM 2321 C CA . PHE A 1 286 ? -24.938 -20.031 -7.227 1 97.75 286 PHE A CA 1
ATOM 2322 C C . PHE A 1 286 ? -25.359 -18.562 -7.223 1 97.75 286 PHE A C 1
ATOM 2324 O O . PHE A 1 286 ? -25.547 -17.969 -6.16 1 97.75 286 PHE A O 1
ATOM 2331 N N . HIS A 1 287 ? -25.547 -17.938 -8.422 1 96.62 287 HIS A N 1
ATOM 2332 C CA . HIS A 1 287 ? -25.812 -16.516 -8.609 1 96.62 287 HIS A CA 1
ATOM 2333 C C . HIS A 1 287 ? -27.172 -16.125 -8.023 1 96.62 287 HIS A C 1
ATOM 2335 O O . HIS A 1 287 ? -27.359 -14.977 -7.617 1 96.62 287 HIS A O 1
ATOM 2341 N N . GLU A 1 288 ? -28.062 -17.047 -7.965 1 95.12 288 GLU A N 1
ATOM 2342 C CA . GLU A 1 288 ? -29.406 -16.781 -7.469 1 95.12 288 GLU A CA 1
ATOM 2343 C C . GLU A 1 288 ? -29.547 -17.172 -6 1 95.12 288 GLU A C 1
ATOM 2345 O O . GLU A 1 288 ? -30.141 -16.438 -5.207 1 95.12 288 GLU A O 1
ATOM 2350 N N . LYS A 1 289 ? -28.953 -18.25 -5.68 1 95.88 289 LYS A N 1
ATOM 2351 C CA . LYS A 1 289 ? -29.25 -18.859 -4.387 1 95.88 289 LYS A CA 1
ATOM 2352 C C . LYS A 1 289 ? -28.328 -18.312 -3.299 1 95.88 289 LYS A C 1
ATOM 2354 O O . LYS A 1 289 ? -28.719 -18.203 -2.137 1 95.88 289 LYS A O 1
ATOM 2359 N N . TYR A 1 290 ? -27.109 -17.969 -3.602 1 98.25 290 TYR A N 1
ATOM 2360 C CA . TYR A 1 290 ? -26.156 -17.703 -2.535 1 98.25 290 TYR A CA 1
ATOM 2361 C C . TYR A 1 290 ? -25.484 -16.344 -2.74 1 98.25 290 TYR A C 1
ATOM 2363 O O . TYR A 1 290 ? -25.297 -15.594 -1.786 1 98.25 290 TYR A O 1
ATOM 2371 N N . LEU A 1 291 ? -25.203 -15.93 -3.955 1 98.5 291 LEU A N 1
ATOM 2372 C CA . LEU A 1 291 ? -24.422 -14.742 -4.281 1 98.5 291 LEU A CA 1
ATOM 2373 C C . LEU A 1 291 ? -25.031 -13.5 -3.652 1 98.5 291 LEU A C 1
ATOM 2375 O O . LEU A 1 291 ? -24.312 -12.617 -3.174 1 98.5 291 LEU A O 1
ATOM 2379 N N . PRO A 1 292 ? -26.359 -13.359 -3.559 1 98.12 292 PRO A N 1
ATOM 2380 C CA . PRO A 1 292 ? -26.969 -12.141 -3.027 1 98.12 292 PRO A CA 1
ATOM 2381 C C . PRO A 1 292 ? -26.594 -11.883 -1.569 1 98.12 292 PRO A C 1
ATOM 2383 O O . PRO A 1 292 ? -26.781 -10.766 -1.067 1 98.12 292 PRO A O 1
ATOM 2386 N N . TYR A 1 293 ? -26.094 -12.914 -0.895 1 98.19 293 TYR A N 1
ATOM 2387 C CA . TYR A 1 293 ? -25.844 -12.797 0.539 1 98.19 293 TYR A CA 1
ATOM 2388 C C . TYR A 1 293 ? -24.359 -12.742 0.837 1 98.19 293 TYR A C 1
ATOM 2390 O O . TYR A 1 293 ? -23.953 -12.633 1.998 1 98.19 293 TYR A O 1
ATOM 2398 N N . ILE A 1 294 ? -23.5 -12.836 -0.15 1 98.62 294 ILE A N 1
ATOM 2399 C CA . ILE A 1 294 ? -22.062 -12.961 0.031 1 98.62 294 ILE A CA 1
ATOM 2400 C C . ILE A 1 294 ? -21.406 -11.594 -0.141 1 98.62 294 ILE A C 1
ATOM 2402 O O . ILE A 1 294 ? -21.703 -10.867 -1.087 1 98.62 294 ILE A O 1
ATOM 2406 N N . SER A 1 295 ? -20.469 -11.266 0.791 1 98.56 295 SER A N 1
ATOM 2407 C CA . SER A 1 295 ? -19.781 -9.984 0.774 1 98.56 295 SER A CA 1
ATOM 2408 C C . SER A 1 295 ? -18.469 -10.078 -0.008 1 98.56 295 SER A C 1
ATOM 2410 O O . SER A 1 295 ? -18.047 -9.102 -0.637 1 98.56 295 SER A O 1
ATOM 2412 N N . SER A 1 296 ? -17.766 -11.148 0.069 1 98.81 296 SER A N 1
ATOM 2413 C CA . SER A 1 296 ? -16.5 -11.359 -0.631 1 98.81 296 SER A CA 1
ATOM 2414 C C . SER A 1 296 ? -16.344 -12.812 -1.058 1 98.81 296 SER A C 1
ATOM 2416 O O . SER A 1 296 ? -16.781 -13.727 -0.354 1 98.81 296 SER A O 1
ATOM 2418 N N . ILE A 1 297 ? -15.688 -12.977 -2.16 1 98.88 297 ILE A N 1
ATOM 2419 C CA . ILE A 1 297 ? -15.422 -14.32 -2.66 1 98.88 297 ILE A CA 1
ATOM 2420 C C . ILE A 1 297 ? -13.914 -14.547 -2.768 1 98.88 297 ILE A C 1
ATOM 2422 O O . ILE A 1 297 ? -13.203 -13.742 -3.381 1 98.88 297 ILE A O 1
ATOM 2426 N N . PHE A 1 298 ? -13.445 -15.516 -2.078 1 98.81 298 PHE A N 1
ATOM 2427 C CA . PHE A 1 298 ? -12.094 -16.047 -2.287 1 98.81 298 PHE A CA 1
ATOM 2428 C C . PHE A 1 298 ? -12.117 -17.219 -3.25 1 98.81 298 PHE A C 1
ATOM 2430 O O . PHE A 1 298 ? -12.445 -18.344 -2.857 1 98.81 298 PHE A O 1
ATOM 2437 N N . HIS A 1 299 ? -11.758 -16.922 -4.512 1 98.5 299 HIS A N 1
ATOM 2438 C CA . HIS A 1 299 ? -11.969 -17.844 -5.629 1 98.5 299 HIS A CA 1
ATOM 2439 C C . HIS A 1 299 ? -10.719 -18.672 -5.906 1 98.5 299 HIS A C 1
ATOM 2441 O O . HIS A 1 299 ? -9.727 -18.156 -6.434 1 98.5 299 HIS A O 1
ATOM 2447 N N . ASN A 1 300 ? -10.797 -19.938 -5.602 1 96.69 300 ASN A N 1
ATOM 2448 C CA . ASN A 1 300 ? -9.617 -20.797 -5.621 1 96.69 300 ASN A CA 1
ATOM 2449 C C . ASN A 1 300 ? -9.891 -22.094 -6.383 1 96.69 300 ASN A C 1
ATOM 2451 O O . ASN A 1 300 ? -9.109 -23.047 -6.289 1 96.69 300 ASN A O 1
ATOM 2455 N N . MET A 1 301 ? -10.914 -22.203 -7.094 1 93.38 301 MET A N 1
ATOM 2456 C CA . MET A 1 301 ? -11.312 -23.484 -7.676 1 93.38 301 MET A CA 1
ATOM 2457 C C . MET A 1 301 ? -10.766 -23.625 -9.094 1 93.38 301 MET A C 1
ATOM 2459 O O . MET A 1 301 ? -10.648 -22.641 -9.82 1 93.38 301 MET A O 1
ATOM 2463 N N . TYR A 1 302 ? -10.539 -24.812 -9.414 1 87.12 302 TYR A N 1
ATOM 2464 C CA . TYR A 1 302 ? -10.227 -25.109 -10.805 1 87.12 302 TYR A CA 1
ATOM 2465 C C . TYR A 1 302 ? -11.469 -25.031 -11.68 1 87.12 302 TYR A C 1
ATOM 2467 O O . TYR A 1 302 ? -12.562 -25.406 -11.242 1 87.12 302 TYR A O 1
ATOM 2475 N N . TRP A 1 303 ? -11.32 -24.5 -12.852 1 86.19 303 TRP A N 1
ATOM 2476 C CA . TRP A 1 303 ? -12.43 -24.391 -13.797 1 86.19 303 TRP A CA 1
ATOM 2477 C C . TRP A 1 303 ? -11.938 -24.531 -15.234 1 86.19 303 TRP A C 1
ATOM 2479 O O . TRP A 1 303 ? -10.82 -24.141 -15.555 1 86.19 303 TRP A O 1
ATOM 2489 N N . ASP A 1 304 ? -12.734 -25.203 -15.922 1 76.56 304 ASP A N 1
ATOM 2490 C CA . ASP A 1 304 ? -12.516 -25.25 -17.359 1 76.56 304 ASP A CA 1
ATOM 2491 C C . ASP A 1 304 ? -13.805 -24.984 -18.125 1 76.56 304 ASP A C 1
ATOM 2493 O O . ASP A 1 304 ? -14.883 -24.953 -17.531 1 76.56 304 ASP A O 1
ATOM 2497 N N . TYR A 1 305 ? -13.797 -24.75 -19.328 1 70.56 305 TYR A N 1
ATOM 2498 C CA . TYR A 1 305 ? -14.898 -24.266 -20.141 1 70.56 305 TYR A CA 1
ATOM 2499 C C . TYR A 1 305 ? -16.031 -25.281 -20.203 1 70.56 305 TYR A C 1
ATOM 2501 O O . TYR A 1 305 ? -17.172 -24.938 -20.547 1 70.56 305 TYR A O 1
ATOM 2509 N N . LYS A 1 306 ? -15.758 -26.562 -19.969 1 71.94 306 LYS A N 1
ATOM 2510 C CA . LYS A 1 306 ? -16.812 -27.578 -20.016 1 71.94 306 LYS A CA 1
ATOM 2511 C C . LYS A 1 306 ? -17.781 -27.406 -18.859 1 71.94 306 LYS A C 1
ATOM 2513 O O . LYS A 1 306 ? -18.906 -27.938 -18.906 1 71.94 306 LYS A O 1
ATOM 2518 N N . PHE A 1 307 ? -17.359 -26.781 -17.906 1 85.12 307 PHE A N 1
ATOM 2519 C CA . PHE A 1 307 ? -18.188 -26.609 -16.703 1 85.12 307 PHE A CA 1
ATOM 2520 C C . PHE A 1 307 ? -18.969 -25.297 -16.781 1 85.12 307 PHE A C 1
ATOM 2522 O O . PHE A 1 307 ? -18.516 -24.328 -17.391 1 85.12 307 PHE A O 1
ATOM 2529 N N . PRO A 1 308 ? -20.172 -25.266 -16.219 1 89.94 308 PRO A N 1
ATOM 2530 C CA . PRO A 1 308 ? -20.891 -24 -16.109 1 89.94 308 PRO A CA 1
ATOM 2531 C C . PRO A 1 308 ? -20.109 -22.938 -15.344 1 89.94 308 PRO A C 1
ATOM 2533 O O . PRO A 1 308 ? -19.391 -23.266 -14.391 1 89.94 308 PRO A O 1
ATOM 2536 N N . ARG A 1 309 ? -20.266 -21.672 -15.805 1 91.19 309 ARG A N 1
ATOM 2537 C CA . ARG A 1 309 ? -19.641 -20.562 -15.078 1 91.19 309 ARG A CA 1
ATOM 2538 C C . ARG A 1 309 ? -20.297 -20.375 -13.719 1 91.19 309 ARG A C 1
ATOM 2540 O O . ARG A 1 309 ? -21.5 -20.594 -13.562 1 91.19 309 ARG A O 1
ATOM 2547 N N . LEU A 1 310 ? -19.516 -20 -12.758 1 96.75 310 LEU A N 1
ATOM 2548 C CA . LEU A 1 310 ? -20.031 -19.688 -11.43 1 96.75 310 LEU A CA 1
ATOM 2549 C C . LEU A 1 310 ? -20.891 -18.438 -11.461 1 96.75 310 LEU A C 1
ATOM 2551 O O . LEU A 1 310 ? -21.984 -18.406 -10.891 1 96.75 310 LEU A O 1
ATOM 2555 N N . ILE A 1 311 ? -20.422 -17.375 -12.039 1 97.62 311 ILE A N 1
ATOM 2556 C CA . ILE A 1 311 ? -21.109 -16.094 -12.203 1 97.62 311 ILE A CA 1
ATOM 2557 C C . ILE A 1 311 ? -20.859 -15.555 -13.602 1 97.62 311 ILE A C 1
ATOM 2559 O O . ILE A 1 311 ? -19.703 -15.328 -14 1 97.62 311 ILE A O 1
ATOM 2563 N N . THR A 1 312 ? -21.859 -15.312 -14.359 1 93.81 312 THR A N 1
ATOM 2564 C CA . THR A 1 312 ? -21.734 -14.672 -15.664 1 93.81 312 THR A CA 1
ATOM 2565 C C . THR A 1 312 ? -21.844 -13.156 -15.531 1 93.81 312 THR A C 1
ATOM 2567 O O . THR A 1 312 ? -22.266 -12.641 -14.5 1 93.81 312 THR A O 1
ATOM 2570 N N . ASP A 1 313 ? -21.453 -12.453 -16.578 1 92.69 313 ASP A N 1
ATOM 2571 C CA . ASP A 1 313 ? -21.641 -11 -16.625 1 92.69 313 ASP A CA 1
ATOM 2572 C C . ASP A 1 313 ? -23.094 -10.617 -16.422 1 92.69 313 ASP A C 1
ATOM 2574 O O . ASP A 1 313 ? -23.406 -9.68 -15.68 1 92.69 313 ASP A O 1
ATOM 2578 N N . GLN A 1 314 ? -23.938 -11.367 -17.031 1 93.19 314 GLN A N 1
ATOM 2579 C CA . GLN A 1 314 ? -25.359 -11.094 -16.969 1 93.19 314 GLN A CA 1
ATOM 2580 C C . GLN A 1 314 ? -25.906 -11.344 -15.562 1 93.19 314 GLN A C 1
ATOM 2582 O O . GLN A 1 314 ? -26.734 -10.57 -15.062 1 93.19 314 GLN A O 1
ATOM 2587 N N . HIS A 1 315 ? -25.484 -12.453 -14.961 1 95.94 315 HIS A N 1
ATOM 2588 C CA . HIS A 1 315 ? -25.875 -12.742 -13.586 1 95.94 315 HIS A CA 1
ATOM 2589 C C . HIS A 1 315 ? -25.578 -11.562 -12.664 1 95.94 315 HIS A C 1
ATOM 2591 O O . HIS A 1 315 ? -26.453 -11.133 -11.906 1 95.94 315 HIS A O 1
ATOM 2597 N N . MET A 1 316 ? -24.391 -11.031 -12.758 1 97.12 316 MET A N 1
ATOM 2598 C CA . MET A 1 316 ? -23.938 -9.977 -11.859 1 97.12 316 MET A CA 1
ATOM 2599 C C . MET A 1 316 ? -24.641 -8.656 -12.156 1 97.12 316 MET A C 1
ATOM 2601 O O . MET A 1 316 ? -25 -7.922 -11.242 1 97.12 316 MET A O 1
ATOM 2605 N N . LYS A 1 317 ? -24.812 -8.383 -13.453 1 96.44 317 LYS A N 1
ATOM 2606 C CA . LYS A 1 317 ? -25.516 -7.172 -13.875 1 96.44 317 LYS A CA 1
ATOM 2607 C C . LYS A 1 317 ? -26.953 -7.156 -13.344 1 96.44 317 LYS A C 1
ATOM 2609 O O . LYS A 1 317 ? -27.391 -6.152 -12.781 1 96.44 317 LYS A O 1
ATOM 2614 N N . GLU A 1 318 ? -27.625 -8.227 -13.477 1 96.81 318 GLU A N 1
ATOM 2615 C CA . GLU A 1 318 ? -29.016 -8.32 -13.023 1 96.81 318 GLU A CA 1
ATOM 2616 C C . GLU A 1 318 ? -29.109 -8.18 -11.508 1 96.81 318 GLU A C 1
ATOM 2618 O O . GLU A 1 318 ? -30 -7.477 -11.008 1 96.81 318 GLU A O 1
ATOM 2623 N N . LEU A 1 319 ? -28.25 -8.844 -10.844 1 97 319 LEU A N 1
ATOM 2624 C CA . LEU A 1 319 ? -28.25 -8.766 -9.383 1 97 319 LEU A CA 1
ATOM 2625 C C . LEU A 1 319 ? -28.016 -7.332 -8.914 1 97 319 LEU A C 1
ATOM 2627 O O . LEU A 1 319 ? -28.672 -6.859 -7.988 1 97 319 LEU A O 1
ATOM 2631 N N . ALA A 1 320 ? -27.109 -6.641 -9.5 1 96.56 320 ALA A N 1
ATOM 2632 C CA . ALA A 1 320 ? -26.781 -5.258 -9.164 1 96.56 320 ALA A CA 1
ATOM 2633 C C . ALA A 1 320 ? -27.969 -4.336 -9.469 1 96.56 320 ALA A C 1
ATOM 2635 O O . ALA A 1 320 ? -28.297 -3.461 -8.672 1 96.56 320 ALA A O 1
ATOM 2636 N N . GLN A 1 321 ? -28.562 -4.512 -10.609 1 96.19 321 GLN A N 1
ATOM 2637 C CA . GLN A 1 321 ? -29.688 -3.68 -11.031 1 96.19 321 GLN A CA 1
ATOM 2638 C C . GLN A 1 321 ? -30.875 -3.826 -10.086 1 96.19 321 GLN A C 1
ATOM 2640 O O . GLN A 1 321 ? -31.609 -2.865 -9.844 1 96.19 321 GLN A O 1
ATOM 2645 N N . LYS A 1 322 ? -31.016 -4.965 -9.539 1 95.5 322 LYS A N 1
ATOM 2646 C CA . LYS A 1 322 ? -32.094 -5.227 -8.594 1 95.5 322 LYS A CA 1
ATOM 2647 C C . LYS A 1 322 ? -31.797 -4.656 -7.215 1 95.5 322 LYS A C 1
ATOM 2649 O O . LYS A 1 322 ? -32.656 -4.66 -6.328 1 95.5 322 LYS A O 1
ATOM 2654 N N . GLY A 1 323 ? -30.578 -4.191 -7.035 1 93.25 323 GLY A N 1
ATOM 2655 C CA . GLY A 1 323 ? -30.156 -3.648 -5.75 1 93.25 323 GLY A CA 1
ATOM 2656 C C . GLY A 1 323 ? -29.969 -4.715 -4.684 1 93.25 323 GLY A C 1
ATOM 2657 O O . GLY A 1 323 ? -30.094 -4.434 -3.49 1 93.25 323 GLY A O 1
ATOM 2658 N N . LYS A 1 324 ? -29.641 -5.926 -5.094 1 90 324 LYS A N 1
ATOM 2659 C CA . LYS A 1 324 ? -29.578 -7.055 -4.168 1 90 324 LYS A CA 1
ATOM 2660 C C . LYS A 1 324 ? -28.125 -7.488 -3.939 1 90 324 LYS A C 1
ATOM 2662 O O . LYS A 1 324 ? -27.875 -8.383 -3.131 1 90 324 LYS A O 1
ATOM 2667 N N . SER A 1 325 ? -27.234 -6.895 -4.605 1 94.56 325 SER A N 1
ATOM 2668 C CA . SER A 1 325 ? -25.844 -7.328 -4.48 1 94.56 325 SER A CA 1
ATOM 2669 C C . SER A 1 325 ? -25.203 -6.773 -3.211 1 94.56 325 SER A C 1
ATOM 2671 O O . SER A 1 325 ? -25.312 -5.578 -2.926 1 94.56 325 SER A O 1
ATOM 2673 N N . LYS A 1 326 ? -24.562 -7.648 -2.5 1 95.56 326 LYS A N 1
ATOM 2674 C CA . LYS A 1 326 ? -23.781 -7.281 -1.317 1 95.56 326 LYS A CA 1
ATOM 2675 C C . LYS A 1 326 ? -22.297 -7.516 -1.542 1 95.56 326 LYS A C 1
ATOM 2677 O O . LYS A 1 326 ? -21.5 -7.363 -0.619 1 95.56 326 LYS A O 1
ATOM 2682 N N . LEU A 1 327 ? -21.969 -7.879 -2.773 1 98.31 327 LEU A N 1
ATOM 2683 C CA . LEU A 1 327 ? -20.609 -8.266 -3.082 1 98.31 327 LEU A CA 1
ATOM 2684 C C . LEU A 1 327 ? -19.688 -7.051 -3.07 1 98.31 327 LEU A C 1
ATOM 2686 O O . LEU A 1 327 ? -19.891 -6.098 -3.822 1 98.31 327 LEU A O 1
ATOM 2690 N N . LEU A 1 328 ? -18.703 -7.105 -2.18 1 98.12 328 LEU A N 1
ATOM 2691 C CA . LEU A 1 328 ? -17.734 -6.023 -2.047 1 98.12 328 LEU A CA 1
ATOM 2692 C C . LEU A 1 328 ? -16.516 -6.281 -2.908 1 98.12 328 LEU A C 1
ATOM 2694 O O . LEU A 1 328 ? -15.875 -5.34 -3.393 1 98.12 328 LEU A O 1
ATOM 2698 N N . GLY A 1 329 ? -16.172 -7.543 -3.062 1 98.44 329 GLY A N 1
ATOM 2699 C CA . GLY A 1 329 ? -14.969 -7.801 -3.848 1 98.44 329 GLY A CA 1
ATOM 2700 C C . GLY A 1 329 ? -14.664 -9.273 -4.004 1 98.44 329 GLY A C 1
ATOM 2701 O O . GLY A 1 329 ? -15.359 -10.125 -3.436 1 98.44 329 GLY A O 1
ATOM 2702 N N . ILE A 1 330 ? -13.617 -9.57 -4.859 1 98.62 330 ILE A N 1
ATOM 2703 C CA . ILE A 1 330 ? -13.219 -10.938 -5.191 1 98.62 330 ILE A CA 1
ATOM 2704 C C . ILE A 1 330 ? -11.688 -11.039 -5.184 1 98.62 330 ILE A C 1
ATOM 2706 O O . ILE A 1 330 ? -11.008 -10.195 -5.773 1 98.62 330 ILE A O 1
ATOM 2710 N N . SER A 1 331 ? -11.195 -11.969 -4.43 1 98.56 331 SER A N 1
ATOM 2711 C CA . SER A 1 331 ? -9.828 -12.445 -4.598 1 98.56 331 SER A CA 1
ATOM 2712 C C . SER A 1 331 ? -9.781 -13.648 -5.543 1 98.56 331 SER A C 1
ATOM 2714 O O . SER A 1 331 ? -10.055 -14.773 -5.133 1 98.56 331 SER A O 1
ATOM 2716 N N . ASP A 1 332 ? -9.383 -13.367 -6.719 1 97.75 332 ASP A N 1
ATOM 2717 C CA . ASP A 1 332 ? -9.398 -14.414 -7.73 1 97.75 332 ASP A CA 1
ATOM 2718 C C . ASP A 1 332 ? -8 -14.992 -7.945 1 97.75 332 ASP A C 1
ATOM 2720 O O . ASP A 1 332 ? -7.246 -14.523 -8.797 1 97.75 332 ASP A O 1
ATOM 2724 N N . VAL A 1 333 ? -7.762 -16.031 -7.254 1 95.69 333 VAL A N 1
ATOM 2725 C CA . VAL A 1 333 ? -6.449 -16.672 -7.289 1 95.69 333 VAL A CA 1
ATOM 2726 C C . VAL A 1 333 ? -6.34 -17.562 -8.516 1 95.69 333 VAL A C 1
ATOM 2728 O O . VAL A 1 333 ? -5.234 -17.875 -8.969 1 95.69 333 VAL A O 1
ATOM 2731 N N . THR A 1 334 ? -7.461 -17.922 -9.062 1 91.62 334 THR A N 1
ATOM 2732 C CA . THR A 1 334 ? -7.457 -18.781 -10.242 1 91.62 334 THR A CA 1
ATOM 2733 C C . THR A 1 334 ? -6.875 -18.047 -11.445 1 91.62 334 THR A C 1
ATOM 2735 O O . THR A 1 334 ? -6.152 -18.641 -12.25 1 91.62 334 THR A O 1
ATOM 2738 N N . CYS A 1 335 ? -7.23 -16.797 -11.508 1 88.94 335 CYS A N 1
ATOM 2739 C CA . CYS A 1 335 ? -6.766 -15.906 -12.57 1 88.94 335 CYS A CA 1
ATOM 2740 C C . CYS A 1 335 ? -7.082 -16.5 -13.945 1 88.94 335 CYS A C 1
ATOM 2742 O O . CYS A 1 335 ? -6.211 -16.562 -14.812 1 88.94 335 CYS A O 1
ATOM 2744 N N . ASP A 1 336 ? -8.242 -17 -14.086 1 84.06 336 ASP A N 1
ATOM 2745 C CA . ASP A 1 336 ? -8.75 -17.438 -15.391 1 84.06 336 ASP A CA 1
ATOM 2746 C C . ASP A 1 336 ? -9.5 -16.312 -16.094 1 84.06 336 ASP A C 1
ATOM 2748 O O . ASP A 1 336 ? -10.625 -15.977 -15.703 1 84.06 336 ASP A O 1
ATOM 2752 N N . LEU A 1 337 ? -8.859 -15.719 -17.047 1 82.12 337 LEU A N 1
ATOM 2753 C CA . LEU A 1 337 ? -9.484 -14.602 -17.75 1 82.12 337 LEU A CA 1
ATOM 2754 C C . LEU A 1 337 ? -10.844 -15 -18.312 1 82.12 337 LEU A C 1
ATOM 2756 O O . LEU A 1 337 ? -10.945 -15.961 -19.062 1 82.12 337 LEU A O 1
ATOM 2760 N N . GLU A 1 338 ? -11.859 -14.305 -17.922 1 85.25 338 GLU A N 1
ATOM 2761 C CA . GLU A 1 338 ? -13.242 -14.594 -18.297 1 85.25 338 GLU A CA 1
ATOM 2762 C C . GLU A 1 338 ? -13.586 -16.062 -18.078 1 85.25 338 GLU A C 1
ATOM 2764 O O . GLU A 1 338 ? -14.172 -16.703 -18.953 1 85.25 338 GLU A O 1
ATOM 2769 N N . GLY A 1 339 ? -13.18 -16.578 -17.016 1 88.75 339 GLY A N 1
ATOM 2770 C CA . GLY A 1 339 ? -13.383 -17.984 -16.656 1 88.75 339 GLY A CA 1
ATOM 2771 C C . GLY A 1 339 ? -14.672 -18.219 -15.906 1 88.75 339 GLY A C 1
ATOM 2772 O O . GLY A 1 339 ? -15.742 -17.797 -16.344 1 88.75 339 GLY A O 1
ATOM 2773 N N . SER A 1 340 ? -14.523 -19 -14.812 1 93.44 340 SER A N 1
ATOM 2774 C CA . SER A 1 340 ? -15.695 -19.312 -14.008 1 93.44 340 SER A CA 1
ATOM 2775 C C . SER A 1 340 ? -16.422 -18.047 -13.555 1 93.44 340 SER A C 1
ATOM 2777 O O . SER A 1 340 ? -17.656 -18.031 -13.461 1 93.44 340 SER A O 1
ATOM 2779 N N . ILE A 1 341 ? -15.68 -17.094 -13.242 1 96.44 341 ILE A N 1
ATOM 2780 C CA . ILE A 1 341 ? -16.203 -15.742 -13.07 1 96.44 341 ILE A CA 1
ATOM 2781 C C . ILE A 1 341 ? -15.922 -14.914 -14.32 1 96.44 341 ILE A C 1
ATOM 2783 O O . ILE A 1 341 ? -14.781 -14.539 -14.578 1 96.44 341 ILE A O 1
ATOM 2787 N N . GLU A 1 342 ? -16.906 -14.625 -14.977 1 91.62 342 GLU A N 1
ATOM 2788 C CA . GLU A 1 342 ? -16.781 -14.133 -16.344 1 91.62 342 GLU A CA 1
ATOM 2789 C C . GLU A 1 342 ? -16.219 -12.719 -16.391 1 91.62 342 GLU A C 1
ATOM 2791 O O . GLU A 1 342 ? -15.523 -12.344 -17.328 1 91.62 342 GLU A O 1
ATOM 2796 N N . PHE A 1 343 ? -16.422 -11.922 -15.281 1 92.31 343 PHE A N 1
ATOM 2797 C CA . PHE A 1 343 ? -16.062 -10.516 -15.352 1 92.31 343 PHE A CA 1
ATOM 2798 C C . PHE A 1 343 ? -14.641 -10.297 -14.844 1 92.31 343 PHE A C 1
ATOM 2800 O O . PHE A 1 343 ? -14.281 -9.188 -14.453 1 92.31 343 PHE A O 1
ATOM 2807 N N . LEU A 1 344 ? -13.844 -11.375 -14.742 1 92.62 344 LEU A N 1
ATOM 2808 C CA . LEU A 1 344 ? -12.406 -11.148 -14.688 1 92.62 344 LEU A CA 1
ATOM 2809 C C . LEU A 1 344 ? -11.875 -10.672 -16.031 1 92.62 344 LEU A C 1
ATOM 2811 O O . LEU A 1 344 ? -11.695 -11.477 -16.953 1 92.62 344 LEU A O 1
ATOM 2815 N N . LYS A 1 345 ? -11.594 -9.43 -16.125 1 83.31 345 LYS A N 1
ATOM 2816 C CA . LYS A 1 345 ? -11.305 -8.82 -17.422 1 83.31 345 LYS A CA 1
ATOM 2817 C C . LYS A 1 345 ? -9.852 -8.367 -17.5 1 83.31 345 LYS A C 1
ATOM 2819 O O . LYS A 1 345 ? -9.344 -8.07 -18.578 1 83.31 345 LYS A O 1
ATOM 2824 N N . LYS A 1 346 ? -9.305 -8.328 -16.359 1 87 346 LYS A N 1
ATOM 2825 C CA . LYS A 1 346 ? -7.957 -7.773 -16.281 1 87 346 LYS A CA 1
ATOM 2826 C C . LYS A 1 346 ? -7.168 -8.398 -15.133 1 87 346 LYS A C 1
ATOM 2828 O O . LYS A 1 346 ? -7.723 -8.672 -14.07 1 87 346 LYS A O 1
ATOM 2833 N N . PHE A 1 347 ? -5.887 -8.625 -15.438 1 88.38 347 PHE A N 1
ATOM 2834 C CA . PHE A 1 347 ? -5.02 -9.102 -14.367 1 88.38 347 PHE A CA 1
ATOM 2835 C C . PHE A 1 347 ? -4.387 -7.93 -13.625 1 88.38 347 PHE A C 1
ATOM 2837 O O . PHE A 1 347 ? -4.309 -6.82 -14.156 1 88.38 347 PHE A O 1
ATOM 2844 N N . THR A 1 348 ? -4.035 -8.133 -12.414 1 92.81 348 THR A N 1
ATOM 2845 C CA . THR A 1 348 ? -3.381 -7.113 -11.602 1 92.81 348 THR A CA 1
ATOM 2846 C C . THR A 1 348 ? -1.925 -7.488 -11.336 1 92.81 348 THR A C 1
ATOM 2848 O O . THR A 1 348 ? -1.464 -8.547 -11.758 1 92.81 348 THR A O 1
ATOM 2851 N N . THR A 1 349 ? -1.154 -6.598 -10.75 1 89.5 349 THR A N 1
ATOM 2852 C CA . THR A 1 349 ? 0.234 -6.781 -10.336 1 89.5 349 THR A CA 1
ATOM 2853 C C . THR A 1 349 ? 0.447 -6.27 -8.914 1 89.5 349 THR A C 1
ATOM 2855 O O . THR A 1 349 ? -0.396 -5.551 -8.375 1 89.5 349 THR A O 1
ATOM 2858 N N . PRO A 1 350 ? 1.478 -6.684 -8.312 1 90.75 350 PRO A N 1
ATOM 2859 C CA . PRO A 1 350 ? 1.732 -6.164 -6.965 1 90.75 350 PRO A CA 1
ATOM 2860 C C . PRO A 1 350 ? 1.856 -4.641 -6.934 1 90.75 350 PRO A C 1
ATOM 2862 O O . PRO A 1 350 ? 1.536 -4.012 -5.922 1 90.75 350 PRO A O 1
ATOM 2865 N N . ASP A 1 351 ? 2.293 -4.039 -8.023 1 87.5 351 ASP A N 1
ATOM 2866 C CA . ASP A 1 351 ? 2.424 -2.59 -8.117 1 87.5 351 ASP A CA 1
ATOM 2867 C C . ASP A 1 351 ? 1.057 -1.923 -8.25 1 87.5 351 ASP A C 1
ATOM 2869 O O . ASP A 1 351 ? 0.885 -0.766 -7.863 1 87.5 351 ASP A O 1
ATOM 2873 N N . GLN A 1 352 ? 0.173 -2.578 -8.859 1 89.75 352 GLN A N 1
ATOM 2874 C CA . GLN A 1 352 ? -1.228 -2.191 -9 1 89.75 352 GLN A CA 1
ATOM 2875 C C . GLN A 1 352 ? -2.154 -3.363 -8.695 1 89.75 352 GLN A C 1
ATOM 2877 O O . GLN A 1 352 ? -2.762 -3.938 -9.602 1 89.75 352 GLN A O 1
ATOM 2882 N N . PRO A 1 353 ? -2.324 -3.572 -7.484 1 94.19 353 PRO A N 1
ATOM 2883 C CA . PRO A 1 353 ? -2.871 -4.863 -7.062 1 94.19 353 PRO A CA 1
ATOM 2884 C C . PRO A 1 353 ? -4.391 -4.938 -7.207 1 94.19 353 PRO A C 1
ATOM 2886 O O . PRO A 1 353 ? -4.969 -6.023 -7.113 1 94.19 353 PRO A O 1
ATOM 2889 N N . PHE A 1 354 ? -5.09 -3.773 -7.41 1 96.31 354 PHE A N 1
ATOM 2890 C CA . PHE A 1 354 ? -6.547 -3.805 -7.383 1 96.31 354 PHE A CA 1
ATOM 2891 C C . PHE A 1 354 ? -7.129 -2.971 -8.523 1 96.31 354 PHE A C 1
ATOM 2893 O O . PHE A 1 354 ? -6.461 -2.074 -9.039 1 96.31 354 PHE A O 1
ATOM 2900 N N . TYR A 1 355 ? -8.281 -3.295 -8.922 1 95.75 355 TYR A N 1
ATOM 2901 C CA . TYR A 1 355 ? -9.18 -2.445 -9.695 1 95.75 355 TYR A CA 1
ATOM 2902 C C . TYR A 1 355 ? -10.625 -2.621 -9.25 1 95.75 355 TYR A C 1
ATOM 2904 O O . TYR A 1 355 ? -10.93 -3.51 -8.445 1 95.75 355 TYR A O 1
ATOM 2912 N N . VAL A 1 356 ? -11.461 -1.74 -9.633 1 97.44 356 VAL A N 1
ATOM 2913 C CA . VAL A 1 356 ? -12.875 -1.834 -9.305 1 97.44 356 VAL A CA 1
ATOM 2914 C C . VAL A 1 356 ? -13.688 -2.102 -10.57 1 97.44 356 VAL A C 1
ATOM 2916 O O . VAL A 1 356 ? -13.523 -1.405 -11.57 1 97.44 356 VAL A O 1
ATOM 2919 N N . TYR A 1 357 ? -14.461 -3.145 -10.523 1 97.19 357 TYR A N 1
ATOM 2920 C CA . TYR A 1 357 ? -15.352 -3.502 -11.617 1 97.19 357 TYR A CA 1
ATOM 2921 C C . TYR A 1 357 ? -16.781 -3.072 -11.32 1 97.19 357 TYR A C 1
ATOM 2923 O O . TYR A 1 357 ? -17.312 -3.359 -10.242 1 97.19 357 TYR A O 1
ATOM 2931 N N . GLU A 1 358 ? -17.359 -2.311 -12.18 1 96.38 358 GLU A N 1
ATOM 2932 C CA . GLU A 1 358 ? -18.766 -1.927 -12.102 1 96.38 358 GLU A CA 1
ATOM 2933 C C . GLU A 1 358 ? -19.625 -2.773 -13.039 1 96.38 358 GLU A C 1
ATOM 2935 O O . GLU A 1 358 ? -19.516 -2.66 -14.258 1 96.38 358 GLU A O 1
ATOM 2940 N N . PRO A 1 359 ? -20.484 -3.545 -12.508 1 96.56 359 PRO A N 1
ATOM 2941 C CA . PRO A 1 359 ? -21.109 -4.605 -13.297 1 96.56 359 PRO A CA 1
ATOM 2942 C C . PRO A 1 359 ? -22.234 -4.086 -14.203 1 96.56 359 PRO A C 1
ATOM 2944 O O . PRO A 1 359 ? -22.578 -4.742 -15.188 1 96.56 359 PRO A O 1
ATOM 2947 N N . ILE A 1 360 ? -22.906 -3.023 -13.898 1 96.31 360 ILE A N 1
ATOM 2948 C CA . ILE A 1 360 ? -24.062 -2.557 -14.672 1 96.31 360 ILE A CA 1
ATOM 2949 C C . ILE A 1 360 ? -23.578 -2.023 -16.031 1 96.31 360 ILE A C 1
ATOM 2951 O O . ILE A 1 360 ? -24.031 -2.484 -17.078 1 96.31 360 ILE A O 1
ATOM 2955 N N . GLU A 1 361 ? -22.609 -1.144 -16.016 1 93.81 361 GLU A N 1
ATOM 2956 C CA . GLU A 1 361 ? -22.047 -0.608 -17.25 1 93.81 361 GLU A CA 1
ATOM 2957 C C . GLU A 1 361 ? -20.859 -1.442 -17.719 1 93.81 361 GLU A C 1
ATOM 2959 O O . GLU A 1 361 ? -20.344 -1.244 -18.828 1 93.81 361 GLU A O 1
ATOM 2964 N N . GLN A 1 362 ? -20.469 -2.371 -16.891 1 92.31 362 GLN A N 1
ATOM 2965 C CA . GLN A 1 362 ? -19.359 -3.264 -17.172 1 92.31 362 GLN A CA 1
ATOM 2966 C C . GLN A 1 362 ? -18.062 -2.477 -17.422 1 92.31 362 GLN A C 1
ATOM 2968 O O . GLN A 1 362 ? -17.391 -2.688 -18.438 1 92.31 362 GLN A O 1
ATOM 2973 N N . LYS A 1 363 ? -17.797 -1.607 -16.531 1 94.25 363 LYS A N 1
ATOM 2974 C CA . LYS A 1 363 ? -16.625 -0.738 -16.625 1 94.25 363 LYS A CA 1
ATOM 2975 C C . LYS A 1 363 ? -15.586 -1.109 -15.578 1 94.25 363 LYS A C 1
ATOM 2977 O O . LYS A 1 363 ? -15.922 -1.526 -14.469 1 94.25 363 LYS A O 1
ATOM 2982 N N . ILE A 1 364 ? -14.352 -0.941 -15.992 1 94.56 364 ILE A N 1
ATOM 2983 C CA . ILE A 1 364 ? -13.227 -1.187 -15.102 1 94.56 364 ILE A CA 1
ATOM 2984 C C . ILE A 1 364 ? -12.578 0.14 -14.703 1 94.56 364 ILE A C 1
ATOM 2986 O O . ILE A 1 364 ? -12.328 0.993 -15.555 1 94.56 364 ILE A O 1
ATOM 2990 N N . TYR A 1 365 ? -12.367 0.361 -13.438 1 93.62 365 TYR A N 1
ATOM 2991 C CA . TYR A 1 365 ? -11.68 1.534 -12.914 1 93.62 365 TYR A CA 1
ATOM 2992 C C . TYR A 1 365 ? -10.375 1.138 -12.219 1 93.62 365 TYR A C 1
ATOM 2994 O O . TYR A 1 365 ? -10.391 0.372 -11.25 1 93.62 365 TYR A O 1
ATOM 3002 N N . ASP A 1 366 ? -9.281 1.73 -12.695 1 89.75 366 ASP A N 1
ATOM 3003 C CA . ASP A 1 366 ? -7.969 1.428 -12.117 1 89.75 366 ASP A CA 1
ATOM 3004 C C . ASP A 1 366 ? -7.707 2.279 -10.875 1 89.75 366 ASP A C 1
ATOM 3006 O O . ASP A 1 366 ? -6.734 3.037 -10.836 1 89.75 366 ASP A O 1
ATOM 3010 N N . ASP A 1 367 ? -8.547 2.193 -9.953 1 89.19 367 ASP A N 1
ATOM 3011 C CA . ASP A 1 367 ? -8.422 2.867 -8.664 1 89.19 367 ASP A CA 1
ATOM 3012 C C . ASP A 1 367 ? -9.141 2.086 -7.566 1 89.19 367 ASP A C 1
ATOM 3014 O O . ASP A 1 367 ? -9.609 0.968 -7.793 1 89.19 367 ASP A O 1
ATOM 3018 N N . LEU A 1 368 ? -9.094 2.59 -6.355 1 92.31 368 LEU A N 1
ATOM 3019 C CA . LEU A 1 368 ? -9.672 1.919 -5.199 1 92.31 368 LEU A CA 1
ATOM 3020 C C . LEU A 1 368 ? -10.875 2.688 -4.672 1 92.31 368 LEU A C 1
ATOM 3022 O O . LEU A 1 368 ? -11.297 2.49 -3.527 1 92.31 368 LEU A O 1
ATOM 3026 N N . LYS A 1 369 ? -11.438 3.504 -5.422 1 93.06 369 LYS A N 1
ATOM 3027 C CA . LYS A 1 369 ? -12.555 4.324 -4.957 1 93.06 369 LYS A CA 1
ATOM 3028 C C . LYS A 1 369 ? -13.852 3.52 -4.918 1 93.06 369 LYS A C 1
ATOM 3030 O O . LYS A 1 369 ? -14.188 2.834 -5.883 1 93.06 369 LYS A O 1
ATOM 3035 N N . TYR A 1 370 ? -14.492 3.629 -3.861 1 94.5 370 TYR A N 1
ATOM 3036 C CA . TYR A 1 370 ? -15.781 2.949 -3.725 1 94.5 370 TYR A CA 1
ATOM 3037 C C . TYR A 1 370 ? -16.812 3.523 -4.695 1 94.5 370 TYR A C 1
ATOM 3039 O O . TYR A 1 370 ? -16.875 4.738 -4.887 1 94.5 370 TYR A O 1
ATOM 3047 N N . ARG A 1 371 ? -17.547 2.68 -5.34 1 93.62 371 ARG A N 1
ATOM 3048 C CA . ARG A 1 371 ? -18.688 2.984 -6.203 1 93.62 371 ARG A CA 1
ATOM 3049 C C . ARG A 1 371 ? -19.859 2.068 -5.898 1 93.62 371 ARG A C 1
ATOM 3051 O O . ARG A 1 371 ? -19.672 0.914 -5.516 1 93.62 371 ARG A O 1
ATOM 3058 N N . ASP A 1 372 ? -20.984 2.693 -6.105 1 92.25 372 ASP A N 1
ATOM 3059 C CA . ASP A 1 372 ? -22.156 1.855 -5.898 1 92.25 372 ASP A CA 1
ATOM 3060 C C . ASP A 1 372 ? -22.109 0.611 -6.781 1 92.25 372 ASP A C 1
ATOM 3062 O O . ASP A 1 372 ? -21.906 0.712 -7.996 1 92.25 372 ASP A O 1
ATOM 3066 N N . ASN A 1 373 ? -22.188 -0.506 -6.227 1 93.19 373 ASN A N 1
ATOM 3067 C CA . ASN A 1 373 ? -22.156 -1.816 -6.867 1 93.19 373 ASN A CA 1
ATOM 3068 C C . ASN A 1 373 ? -20.766 -2.168 -7.355 1 93.19 373 ASN A C 1
ATOM 3070 O O . ASN A 1 373 ? -20.578 -3.172 -8.047 1 93.19 373 ASN A O 1
ATOM 3074 N N . GLY A 1 374 ? -19.844 -1.313 -7.047 1 96.94 374 GLY A N 1
ATOM 3075 C CA . GLY A 1 374 ? -18.484 -1.62 -7.449 1 96.94 374 GLY A CA 1
ATOM 3076 C C . GLY A 1 374 ? -17.922 -2.854 -6.766 1 96.94 374 GLY A C 1
ATOM 3077 O O . GLY A 1 374 ? -18.203 -3.098 -5.59 1 96.94 374 GLY A O 1
ATOM 3078 N N . ILE A 1 375 ? -17.156 -3.613 -7.496 1 98.25 375 ILE A N 1
ATOM 3079 C CA . ILE A 1 375 ? -16.547 -4.84 -6.984 1 98.25 375 ILE A CA 1
ATOM 3080 C C . ILE A 1 375 ? -15.031 -4.719 -7 1 98.25 375 ILE A C 1
ATOM 3082 O O . ILE A 1 375 ? -14.422 -4.59 -8.062 1 98.25 375 ILE A O 1
ATOM 3086 N N . LEU A 1 376 ? -14.438 -4.684 -5.797 1 98.25 376 LEU A N 1
ATOM 3087 C CA . LEU A 1 376 ? -12.984 -4.719 -5.68 1 98.25 376 LEU A CA 1
ATOM 3088 C C . LEU A 1 376 ? -12.422 -6.039 -6.203 1 98.25 376 LEU A C 1
ATOM 3090 O O . LEU A 1 376 ? -12.859 -7.109 -5.777 1 98.25 376 LEU A O 1
ATOM 3094 N N . TYR A 1 377 ? -11.453 -5.973 -7.121 1 97.94 377 TYR A N 1
ATOM 3095 C CA . TYR A 1 377 ? -10.977 -7.195 -7.762 1 97.94 377 TYR A CA 1
ATOM 3096 C C . TYR A 1 377 ? -9.469 -7.328 -7.633 1 97.94 377 TYR A C 1
ATOM 3098 O O . TYR A 1 377 ? -8.727 -6.383 -7.914 1 97.94 377 TYR A O 1
ATOM 3106 N N . LEU A 1 378 ? -9.07 -8.406 -7.148 1 98.06 378 LEU A N 1
ATOM 3107 C CA . LEU A 1 378 ? -7.676 -8.828 -7.121 1 98.06 378 LEU A CA 1
ATOM 3108 C C . LEU A 1 378 ? -7.465 -10.07 -7.984 1 98.06 378 LEU A C 1
ATOM 3110 O O . LEU A 1 378 ? -8.102 -11.102 -7.762 1 98.06 378 LEU A O 1
ATOM 3114 N N . ALA A 1 379 ? -6.664 -9.961 -9.016 1 95.94 379 ALA A N 1
ATOM 3115 C CA . ALA A 1 379 ? -6.367 -11.07 -9.906 1 95.94 379 ALA A CA 1
ATOM 3116 C C . ALA A 1 379 ? -4.883 -11.102 -10.273 1 95.94 379 ALA A C 1
ATOM 3118 O O . ALA A 1 379 ? -4.496 -10.656 -11.359 1 95.94 379 ALA A O 1
ATOM 3119 N N . LEU A 1 380 ? -4.137 -11.656 -9.398 1 92.62 380 LEU A N 1
ATOM 3120 C CA . LEU A 1 380 ? -2.691 -11.75 -9.578 1 92.62 380 LEU A CA 1
ATOM 3121 C C . LEU A 1 380 ? -2.262 -13.195 -9.805 1 92.62 380 LEU A C 1
ATOM 3123 O O . LEU A 1 380 ? -2.6 -14.078 -9.008 1 92.62 380 LEU A O 1
ATOM 3127 N N . ASP A 1 381 ? -1.491 -13.469 -10.859 1 86.75 381 ASP A N 1
ATOM 3128 C CA . ASP A 1 381 ? -1.221 -14.844 -11.266 1 86.75 381 ASP A CA 1
ATOM 3129 C C . ASP A 1 381 ? 0.114 -15.328 -10.703 1 86.75 381 ASP A C 1
ATOM 3131 O O . ASP A 1 381 ? 0.538 -16.453 -10.977 1 86.75 381 ASP A O 1
ATOM 3135 N N . PHE A 1 382 ? 0.863 -14.539 -9.93 1 88.69 382 PHE A N 1
ATOM 3136 C CA . PHE A 1 382 ? 2.127 -14.984 -9.352 1 88.69 382 PHE A CA 1
ATOM 3137 C C . PHE A 1 382 ? 2.223 -14.594 -7.883 1 88.69 382 PHE A C 1
ATOM 3139 O O . PHE A 1 382 ? 3.27 -14.133 -7.426 1 88.69 382 PHE A O 1
ATOM 3146 N N . LEU A 1 383 ? 1.183 -14.773 -7.152 1 93.12 383 LEU A N 1
ATOM 3147 C CA . LEU A 1 383 ? 0.979 -14.391 -5.762 1 93.12 383 LEU A CA 1
ATOM 3148 C C . LEU A 1 383 ? 2.045 -15.008 -4.863 1 93.12 383 LEU A C 1
ATOM 3150 O O . LEU A 1 383 ? 2.508 -14.367 -3.914 1 93.12 383 LEU A O 1
ATOM 3154 N N . PRO A 1 384 ? 2.49 -16.234 -5.141 1 93.5 384 PRO A N 1
ATOM 3155 C CA . PRO A 1 384 ? 3.467 -16.828 -4.227 1 93.5 384 PRO A CA 1
ATOM 3156 C C . PRO A 1 384 ? 4.754 -16.016 -4.121 1 93.5 384 PRO A C 1
ATOM 3158 O O . PRO A 1 384 ? 5.473 -16.109 -3.125 1 93.5 384 PRO A O 1
ATOM 3161 N N . CYS A 1 385 ? 5.055 -15.195 -5.102 1 93.12 385 CYS A N 1
ATOM 3162 C CA . CYS A 1 385 ? 6.254 -14.367 -5.102 1 93.12 385 CYS A CA 1
ATOM 3163 C C . CYS A 1 385 ? 6.18 -13.312 -4.008 1 93.12 385 CYS A C 1
ATOM 3165 O O . CYS A 1 385 ? 7.199 -12.711 -3.65 1 93.12 385 CYS A O 1
ATOM 3167 N N . GLU A 1 386 ? 5.016 -13.133 -3.475 1 95.5 386 GLU A N 1
ATOM 3168 C CA . GLU A 1 386 ? 4.836 -12.117 -2.441 1 95.5 386 GLU A CA 1
ATOM 3169 C C . GLU A 1 386 ? 5.203 -12.664 -1.063 1 95.5 386 GLU A C 1
ATOM 3171 O O . GLU A 1 386 ? 5.355 -11.898 -0.108 1 95.5 386 GLU A O 1
ATOM 3176 N N . LEU A 1 387 ? 5.332 -13.953 -0.997 1 97.06 387 LEU A N 1
ATOM 3177 C CA . LEU A 1 387 ? 5.797 -14.609 0.218 1 97.06 387 LEU A CA 1
ATOM 3178 C C . LEU A 1 387 ? 7.082 -15.391 -0.042 1 97.06 387 LEU A C 1
ATOM 3180 O O . LEU A 1 387 ? 7.145 -16.594 0.209 1 97.06 387 LEU A O 1
ATOM 3184 N N . PRO A 1 388 ? 8.078 -14.648 -0.469 1 96.38 388 PRO A N 1
ATOM 3185 C CA . PRO A 1 388 ? 9.258 -15.336 -0.996 1 96.38 388 PRO A CA 1
ATOM 3186 C C . PRO A 1 388 ? 9.984 -16.156 0.065 1 96.38 388 PRO A C 1
ATOM 3188 O O . PRO A 1 388 ? 10.508 -17.234 -0.235 1 96.38 388 PRO A O 1
ATOM 3191 N N . PHE A 1 389 ? 10.086 -15.711 1.307 1 96.94 389 PHE A N 1
ATOM 3192 C CA . PHE A 1 389 ? 10.797 -16.438 2.355 1 96.94 389 PHE A CA 1
ATOM 3193 C C . PHE A 1 389 ? 10.156 -17.797 2.607 1 96.94 389 PHE A C 1
ATOM 3195 O O . PHE A 1 389 ? 10.828 -18.828 2.535 1 96.94 389 PHE A O 1
ATOM 3202 N N . ASP A 1 390 ? 8.875 -17.797 2.869 1 97.88 390 ASP A N 1
ATOM 3203 C CA . ASP A 1 390 ? 8.156 -19.016 3.23 1 97.88 390 ASP A CA 1
ATOM 3204 C C . ASP A 1 390 ? 8 -19.953 2.023 1 97.88 390 ASP A C 1
ATOM 3206 O O . ASP A 1 390 ? 8.125 -21.172 2.148 1 97.88 390 ASP A O 1
ATOM 3210 N N . ALA A 1 391 ? 7.633 -19.359 0.89 1 96.62 391 ALA A N 1
ATOM 3211 C CA . ALA A 1 391 ? 7.504 -20.156 -0.328 1 96.62 391 ALA A CA 1
ATOM 3212 C C . ALA A 1 391 ? 8.82 -20.844 -0.684 1 96.62 391 ALA A C 1
ATOM 3214 O O . ALA A 1 391 ? 8.852 -22.031 -1.011 1 96.62 391 ALA A O 1
ATOM 3215 N N . SER A 1 392 ? 9.992 -20.047 -0.587 1 97.31 392 SER A N 1
ATOM 3216 C CA . SER A 1 392 ? 11.312 -20.609 -0.874 1 97.31 392 SER A CA 1
ATOM 3217 C C . SER A 1 392 ? 11.68 -21.703 0.119 1 97.31 392 SER A C 1
ATOM 3219 O O . SER A 1 392 ? 12.242 -22.734 -0.264 1 97.31 392 SER A O 1
ATOM 3221 N N . THR A 1 393 ? 11.352 -21.438 1.357 1 97.62 393 THR A N 1
ATOM 3222 C CA . THR A 1 393 ? 11.672 -22.406 2.398 1 97.62 393 THR A CA 1
ATOM 3223 C C . THR A 1 393 ? 10.922 -23.719 2.162 1 97.62 393 THR A C 1
ATOM 3225 O O . THR A 1 393 ? 11.508 -24.797 2.256 1 97.62 393 THR A O 1
ATOM 3228 N N . HIS A 1 394 ? 9.664 -23.609 1.844 1 96.31 394 HIS A N 1
ATOM 3229 C CA . HIS A 1 394 ? 8.844 -24.766 1.542 1 96.31 394 HIS A CA 1
ATOM 3230 C C . HIS A 1 394 ? 9.391 -25.531 0.338 1 96.31 394 HIS A C 1
ATOM 3232 O O . HIS A 1 394 ? 9.531 -26.75 0.385 1 96.31 394 HIS A O 1
ATOM 3238 N N . PHE A 1 395 ? 9.695 -24.828 -0.679 1 95.31 395 PHE A N 1
ATOM 3239 C CA . PHE A 1 395 ? 10.219 -25.406 -1.915 1 95.31 395 PHE A CA 1
ATOM 3240 C C . PHE A 1 395 ? 11.562 -26.078 -1.676 1 95.31 395 PHE A C 1
ATOM 3242 O O . PHE A 1 395 ? 11.773 -27.219 -2.086 1 95.31 395 PHE A O 1
ATOM 3249 N N . SER A 1 396 ? 12.438 -25.391 -0.998 1 97.44 396 SER A N 1
ATOM 3250 C CA . SER A 1 396 ? 13.781 -25.859 -0.685 1 97.44 396 SER A CA 1
ATOM 3251 C C . SER A 1 396 ? 13.742 -27.125 0.155 1 97.44 396 SER A C 1
ATOM 3253 O O . SER A 1 396 ? 14.594 -28 0.005 1 97.44 396 SER A O 1
ATOM 3255 N N . ASN A 1 397 ? 12.766 -27.219 1.012 1 96.81 397 ASN A N 1
ATOM 3256 C CA . ASN A 1 397 ? 12.633 -28.391 1.868 1 96.81 397 ASN A CA 1
ATOM 3257 C C . ASN A 1 397 ? 12.422 -29.656 1.051 1 96.81 397 ASN A C 1
ATOM 3259 O O . ASN A 1 397 ? 12.836 -30.75 1.463 1 96.81 397 ASN A O 1
ATOM 3263 N N . HIS A 1 398 ? 11.844 -29.547 -0.058 1 94.5 398 HIS A N 1
ATOM 3264 C CA . HIS A 1 398 ? 11.656 -30.688 -0.945 1 94.5 398 HIS A CA 1
ATOM 3265 C C . HIS A 1 398 ? 12.883 -30.906 -1.829 1 94.5 398 HIS A C 1
ATOM 3267 O O . HIS A 1 398 ? 13.359 -32.031 -1.974 1 94.5 398 HIS A O 1
ATOM 3273 N N . LEU A 1 399 ? 13.406 -29.875 -2.359 1 96.12 399 LEU A N 1
ATOM 3274 C CA . LEU A 1 399 ? 14.484 -29.969 -3.34 1 96.12 399 LEU A CA 1
ATOM 3275 C C . LEU A 1 399 ? 15.766 -30.484 -2.693 1 96.12 399 LEU A C 1
ATOM 3277 O O . LEU A 1 399 ? 16.562 -31.172 -3.346 1 96.12 399 LEU A O 1
ATOM 3281 N N . LYS A 1 400 ? 15.961 -30.094 -1.427 1 96.88 400 LYS A N 1
ATOM 3282 C CA . LYS A 1 400 ? 17.203 -30.5 -0.765 1 96.88 400 LYS A CA 1
ATOM 3283 C C . LYS A 1 400 ? 17.359 -32 -0.772 1 96.88 400 LYS A C 1
ATOM 3285 O O . LYS A 1 400 ? 18.484 -32.531 -0.721 1 96.88 400 LYS A O 1
ATOM 3290 N N . GLU A 1 401 ? 16.234 -32.75 -0.905 1 95.25 401 GLU A N 1
ATOM 3291 C CA . GLU A 1 401 ? 16.25 -34.188 -0.915 1 95.25 401 GLU A CA 1
ATOM 3292 C C . GLU A 1 401 ? 16.672 -34.75 -2.281 1 95.25 401 GLU A C 1
ATOM 3294 O O . GLU A 1 401 ? 17.203 -35.844 -2.385 1 95.25 401 GLU A O 1
ATOM 3299 N N . TRP A 1 402 ? 16.469 -33.969 -3.281 1 96.69 402 TRP A N 1
ATOM 3300 C CA . TRP A 1 402 ? 16.656 -34.469 -4.641 1 96.69 402 TRP A CA 1
ATOM 3301 C C . TRP A 1 402 ? 17.953 -33.969 -5.242 1 96.69 402 TRP A C 1
ATOM 3303 O O . TRP A 1 402 ? 18.562 -34.625 -6.09 1 96.69 402 TRP A O 1
ATOM 3313 N N . ILE A 1 403 ? 18.453 -32.812 -4.828 1 97.25 403 ILE A N 1
ATOM 3314 C CA . ILE A 1 403 ? 19.562 -32.094 -5.445 1 97.25 403 ILE A CA 1
ATOM 3315 C C . ILE A 1 403 ? 20.812 -33 -5.438 1 97.25 403 ILE A C 1
ATOM 3317 O O . ILE A 1 403 ? 21.469 -33.156 -6.465 1 97.25 403 ILE A O 1
ATOM 3321 N N . PRO A 1 404 ? 21.156 -33.688 -4.316 1 96.88 404 PRO A N 1
ATOM 3322 C CA . PRO A 1 404 ? 22.359 -34.5 -4.328 1 96.88 404 PRO A CA 1
ATOM 3323 C C . PRO A 1 404 ? 22.266 -35.656 -5.336 1 96.88 404 PRO A C 1
ATOM 3325 O O . PRO A 1 404 ? 23.234 -35.906 -6.066 1 96.88 404 PRO A O 1
ATOM 3328 N N . ASN A 1 405 ? 21.125 -36.281 -5.426 1 96.81 405 ASN A N 1
ATOM 3329 C CA . ASN A 1 405 ? 20.922 -37.375 -6.383 1 96.81 405 ASN A CA 1
ATOM 3330 C C . ASN A 1 405 ? 21.078 -36.875 -7.82 1 96.81 405 ASN A C 1
ATOM 3332 O O . ASN A 1 405 ? 21.75 -37.531 -8.625 1 96.81 405 ASN A O 1
ATOM 3336 N N . ILE A 1 406 ? 20.5 -35.781 -8.078 1 97.44 406 ILE A N 1
ATOM 3337 C CA . ILE A 1 406 ? 20.531 -35.219 -9.43 1 97.44 406 ILE A CA 1
ATOM 3338 C C . ILE A 1 406 ? 21.953 -34.781 -9.773 1 97.44 406 ILE A C 1
ATOM 3340 O O . ILE A 1 406 ? 22.438 -35.031 -10.883 1 97.44 406 ILE A O 1
ATOM 3344 N N . ALA A 1 407 ? 22.578 -34.156 -8.844 1 95.94 407 ALA A N 1
ATOM 3345 C CA . ALA A 1 407 ? 23.953 -33.688 -9.047 1 95.94 407 ALA A CA 1
ATOM 3346 C C . ALA A 1 407 ? 24.906 -34.844 -9.336 1 95.94 407 ALA A C 1
ATOM 3348 O O . ALA A 1 407 ? 25.828 -34.688 -10.133 1 95.94 407 ALA A O 1
ATOM 3349 N N . GLU A 1 408 ? 24.641 -35.938 -8.797 1 94.38 408 GLU A N 1
ATOM 3350 C CA . GLU A 1 408 ? 25.516 -37.125 -8.922 1 94.38 408 GLU A CA 1
ATOM 3351 C C . GLU A 1 408 ? 25.203 -37.906 -10.18 1 94.38 408 GLU A C 1
ATOM 3353 O O . GLU A 1 408 ? 26.016 -38.719 -10.617 1 94.38 408 GLU A O 1
ATOM 3358 N N . SER A 1 409 ? 24.062 -37.656 -10.68 1 95.06 409 SER A N 1
ATOM 3359 C CA . SER A 1 409 ? 23.625 -38.438 -11.836 1 95.06 409 SER A CA 1
ATOM 3360 C C . SER A 1 409 ? 24.469 -38.125 -13.062 1 95.06 409 SER A C 1
ATOM 3362 O O . SER A 1 409 ? 25.047 -37.031 -13.164 1 95.06 409 SER A O 1
ATOM 3364 N N . ASP A 1 410 ? 24.5 -39.094 -13.945 1 93.12 410 ASP A N 1
ATOM 3365 C CA . ASP A 1 410 ? 25.312 -38.969 -15.148 1 93.12 410 ASP A CA 1
ATOM 3366 C C . ASP A 1 410 ? 24.453 -38.594 -16.359 1 93.12 410 ASP A C 1
ATOM 3368 O O . ASP A 1 410 ? 23.672 -39.406 -16.828 1 93.12 410 ASP A O 1
ATOM 3372 N N . ILE A 1 411 ? 24.641 -37.438 -16.906 1 93.31 411 ILE A N 1
ATOM 3373 C CA . ILE A 1 411 ? 23.828 -36.906 -18 1 93.31 411 ILE A CA 1
ATOM 3374 C C . ILE A 1 411 ? 24.172 -37.594 -19.297 1 93.31 411 ILE A C 1
ATOM 3376 O O . ILE A 1 411 ? 23.391 -37.594 -20.25 1 93.31 411 ILE A O 1
ATOM 3380 N N . SER A 1 412 ? 25.328 -38.219 -19.344 1 91.88 412 SER A N 1
ATOM 3381 C CA . SER A 1 412 ? 25.797 -38.844 -20.578 1 91.88 412 SER A CA 1
ATOM 3382 C C . SER A 1 412 ? 25.125 -40.219 -20.797 1 91.88 412 SER A C 1
ATOM 3384 O O . SER A 1 412 ? 25.141 -40.75 -21.906 1 91.88 412 SER A O 1
ATOM 3386 N N . LEU A 1 413 ? 24.516 -40.719 -19.781 1 92.94 413 LEU A N 1
ATOM 3387 C CA . LEU A 1 413 ? 23.875 -42.031 -19.859 1 92.94 413 LEU A CA 1
ATOM 3388 C C . LEU A 1 413 ? 22.391 -41.875 -20.188 1 92.94 413 LEU A C 1
ATOM 3390 O O . LEU A 1 413 ? 21.828 -40.781 -20.094 1 92.94 413 LEU A O 1
ATOM 3394 N N . HIS A 1 414 ? 21.891 -43.031 -20.578 1 92.44 414 HIS A N 1
ATOM 3395 C CA . HIS A 1 414 ? 20.438 -43.062 -20.734 1 92.44 414 HIS A CA 1
ATOM 3396 C C . HIS A 1 414 ? 19.734 -42.781 -19.422 1 92.44 414 HIS A C 1
ATOM 3398 O O . HIS A 1 414 ? 20.25 -43.125 -18.344 1 92.44 414 HIS A O 1
ATOM 3404 N N . ILE A 1 415 ? 18.578 -42.219 -19.516 1 91.75 415 ILE A N 1
ATOM 3405 C CA . ILE A 1 415 ? 17.844 -41.75 -18.344 1 91.75 415 ILE A CA 1
ATOM 3406 C C . ILE A 1 415 ? 17.688 -42.875 -17.328 1 91.75 415 ILE A C 1
ATOM 3408 O O . ILE A 1 415 ? 17.828 -42.656 -16.125 1 91.75 415 ILE A O 1
ATOM 3412 N N . GLU A 1 416 ? 17.453 -44.125 -17.844 1 90.25 416 GLU A N 1
ATOM 3413 C CA . GLU A 1 416 ? 17.203 -45.25 -16.969 1 90.25 416 GLU A CA 1
ATOM 3414 C C . GLU A 1 416 ? 18.484 -45.688 -16.25 1 90.25 416 GLU A C 1
ATOM 3416 O O . GLU A 1 416 ? 18.422 -46.25 -15.156 1 90.25 416 GLU A O 1
ATOM 3421 N N . GLU A 1 417 ? 19.578 -45.375 -16.844 1 92 417 GLU A N 1
ATOM 3422 C CA . GLU A 1 417 ? 20.859 -45.781 -16.281 1 92 417 GLU A CA 1
ATOM 3423 C C . GLU A 1 417 ? 21.594 -44.594 -15.648 1 92 417 GLU A C 1
ATOM 3425 O O . GLU A 1 417 ? 22.719 -44.75 -15.172 1 92 417 GLU A O 1
ATOM 3430 N N . SER A 1 418 ? 20.984 -43.469 -15.602 1 91.12 418 SER A N 1
ATOM 3431 C CA . SER A 1 418 ? 21.656 -42.25 -15.203 1 91.12 418 SER A CA 1
ATOM 3432 C C . SER A 1 418 ? 21.797 -42.156 -13.68 1 91.12 418 SER A C 1
ATOM 3434 O O . SER A 1 418 ? 22.594 -41.375 -13.172 1 91.12 418 SER A O 1
ATOM 3436 N N . GLY A 1 419 ? 20.969 -43 -12.914 1 92.62 419 GLY A N 1
ATOM 3437 C CA . GLY A 1 419 ? 21.016 -42.969 -11.461 1 92.62 419 GLY A CA 1
ATOM 3438 C C . GLY A 1 419 ? 19.969 -42.062 -10.852 1 92.62 419 GLY A C 1
ATOM 3439 O O . GLY A 1 419 ? 19.844 -42 -9.625 1 92.62 419 GLY A O 1
ATOM 3440 N N . LEU A 1 420 ? 19.125 -41.469 -11.633 1 95.94 420 LEU A N 1
ATOM 3441 C CA . LEU A 1 420 ? 18.062 -40.594 -11.133 1 95.94 420 LEU A CA 1
ATOM 3442 C C . LEU A 1 420 ? 16.969 -41.406 -10.43 1 95.94 420 LEU A C 1
ATOM 3444 O O . LEU A 1 420 ? 16.641 -42.5 -10.859 1 95.94 420 LEU A O 1
ATOM 3448 N N . ILE A 1 421 ? 16.453 -40.906 -9.359 1 94.94 421 ILE A N 1
ATOM 3449 C CA . ILE A 1 421 ? 15.328 -41.531 -8.672 1 94.94 421 ILE A CA 1
ATOM 3450 C C . ILE A 1 421 ? 14.062 -41.438 -9.523 1 94.94 421 ILE A C 1
ATOM 3452 O O . ILE A 1 421 ? 13.984 -40.562 -10.398 1 94.94 421 ILE A O 1
ATOM 3456 N N . ASP A 1 422 ? 13.07 -42.125 -9.273 1 93.75 422 ASP A N 1
ATOM 3457 C CA . ASP A 1 422 ? 11.922 -42.344 -10.156 1 93.75 422 ASP A CA 1
ATOM 3458 C C . ASP A 1 422 ? 11.133 -41.031 -10.336 1 93.75 422 ASP A C 1
ATOM 3460 O O . ASP A 1 422 ? 10.734 -40.688 -11.453 1 93.75 422 ASP A O 1
ATOM 3464 N N . CYS A 1 423 ? 10.836 -40.375 -9.305 1 94.31 423 CYS A N 1
ATOM 3465 C CA . CYS A 1 423 ? 10.031 -39.156 -9.422 1 94.31 423 CYS A CA 1
ATOM 3466 C C . CYS A 1 423 ? 10.742 -38.125 -10.281 1 94.31 423 CYS A C 1
ATOM 3468 O O . CYS A 1 423 ? 10.086 -37.344 -11 1 94.31 423 CYS A O 1
ATOM 3470 N N . ILE A 1 424 ? 12.086 -38.125 -10.227 1 96.56 424 ILE A N 1
ATOM 3471 C CA . ILE A 1 424 ? 12.859 -37.188 -11.023 1 96.56 424 ILE A CA 1
ATOM 3472 C C . ILE A 1 424 ? 12.906 -37.656 -12.477 1 96.56 424 ILE A C 1
ATOM 3474 O O . ILE A 1 424 ? 12.812 -36.844 -13.398 1 96.56 424 ILE A O 1
ATOM 3478 N N . LYS A 1 425 ? 13.008 -38.938 -12.703 1 94.94 425 LYS A N 1
ATOM 3479 C CA . LYS A 1 425 ? 13 -39.5 -14.062 1 94.94 425 LYS A CA 1
ATOM 3480 C C . LYS A 1 425 ? 11.742 -39.094 -14.812 1 94.94 425 LYS A C 1
ATOM 3482 O O . LYS A 1 425 ? 11.805 -38.688 -15.984 1 94.94 425 LYS A O 1
ATOM 3487 N N . ARG A 1 426 ? 10.68 -39.156 -14.094 1 92.19 426 ARG A N 1
ATOM 3488 C CA . ARG A 1 426 ? 9.391 -38.812 -14.688 1 92.19 426 ARG A CA 1
ATOM 3489 C C . ARG A 1 426 ? 9.336 -37.344 -15.078 1 92.19 426 ARG A C 1
ATOM 3491 O O . ARG A 1 426 ? 8.594 -36.938 -15.984 1 92.19 426 ARG A O 1
ATOM 3498 N N . ALA A 1 427 ? 10.141 -36.531 -14.461 1 96.06 427 ALA A N 1
ATOM 3499 C CA . ALA A 1 427 ? 10.062 -35.062 -14.617 1 96.06 427 ALA A CA 1
ATOM 3500 C C . ALA A 1 427 ? 11.031 -34.594 -15.688 1 96.06 427 ALA A C 1
ATOM 3502 O O . ALA A 1 427 ? 11.094 -33.375 -15.977 1 96.06 427 ALA A O 1
ATOM 3503 N N . VAL A 1 428 ? 11.789 -35.469 -16.312 1 96.94 428 VAL A N 1
ATOM 3504 C CA . VAL A 1 428 ? 12.758 -35.094 -17.328 1 96.94 428 VAL A CA 1
ATOM 3505 C C . VAL A 1 428 ? 12.055 -34.875 -18.656 1 96.94 428 VAL A C 1
ATOM 3507 O O . VAL A 1 428 ? 11.57 -35.844 -19.281 1 96.94 428 VAL A O 1
ATOM 3510 N N . ILE A 1 429 ? 12.062 -33.656 -19.125 1 96.5 429 ILE A N 1
ATOM 3511 C CA . ILE A 1 429 ? 11.359 -33.312 -20.344 1 96.5 429 ILE A CA 1
ATOM 3512 C C . ILE A 1 429 ? 12.273 -33.5 -21.547 1 96.5 429 ILE A C 1
ATOM 3514 O O . ILE A 1 429 ? 11.859 -34.062 -22.562 1 96.5 429 ILE A O 1
ATOM 3518 N N . THR A 1 430 ? 13.523 -33.062 -21.453 1 97.38 430 THR A N 1
ATOM 3519 C CA . THR A 1 430 ? 14.508 -33.219 -22.516 1 97.38 430 THR A CA 1
ATOM 3520 C C . THR A 1 430 ? 15.734 -33.969 -22.016 1 97.38 430 THR A C 1
ATOM 3522 O O . THR A 1 430 ? 16.094 -33.844 -20.844 1 97.38 430 THR A O 1
ATOM 3525 N N . HIS A 1 431 ? 16.281 -34.719 -22.797 1 96.12 431 HIS A N 1
ATOM 3526 C CA . HIS A 1 431 ? 17.484 -35.5 -22.5 1 96.12 431 HIS A CA 1
ATOM 3527 C C . HIS A 1 431 ? 18.203 -35.938 -23.766 1 96.12 431 HIS A C 1
ATOM 3529 O O . HIS A 1 431 ? 17.562 -36.406 -24.719 1 96.12 431 HIS A O 1
ATOM 3535 N N . ASN A 1 432 ? 19.438 -35.719 -23.828 1 93.44 432 ASN A N 1
ATOM 3536 C CA . ASN A 1 432 ? 20.297 -36.188 -24.906 1 93.44 432 ASN A CA 1
ATOM 3537 C C . ASN A 1 432 ? 19.797 -35.688 -26.266 1 93.44 432 ASN A C 1
ATOM 3539 O O . ASN A 1 432 ? 19.734 -36.438 -27.234 1 93.44 432 ASN A O 1
ATOM 3543 N N . GLY A 1 433 ? 19.297 -34.5 -26.266 1 94.81 433 GLY A N 1
ATOM 3544 C CA . GLY A 1 433 ? 19 -33.781 -27.516 1 94.81 433 GLY A CA 1
ATOM 3545 C C . GLY A 1 433 ? 17.609 -34.062 -28.047 1 94.81 433 GLY A C 1
ATOM 3546 O O . GLY A 1 433 ? 17.328 -33.844 -29.234 1 94.81 433 GLY A O 1
ATOM 3547 N N . ASP A 1 434 ? 16.812 -34.656 -27.219 1 95.38 434 ASP A N 1
ATOM 3548 C CA . ASP A 1 434 ? 15.445 -34.906 -27.656 1 95.38 434 ASP A CA 1
ATOM 3549 C C . ASP A 1 434 ? 14.477 -34.844 -26.469 1 95.38 434 ASP A C 1
ATOM 3551 O O . ASP A 1 434 ? 14.906 -34.781 -25.312 1 95.38 434 ASP A O 1
ATOM 3555 N N . LEU A 1 435 ? 13.195 -34.844 -26.828 1 95.5 435 LEU A N 1
ATOM 3556 C CA . LEU A 1 435 ? 12.164 -35 -25.812 1 95.5 435 LEU A CA 1
ATOM 3557 C C . LEU A 1 435 ? 12.133 -36.438 -25.281 1 95.5 435 LEU A C 1
ATOM 3559 O O . LEU A 1 435 ? 12.312 -37.375 -26.047 1 95.5 435 LEU A O 1
ATOM 3563 N N . THR A 1 436 ? 11.938 -36.562 -24.031 1 93.12 436 THR A N 1
ATOM 3564 C CA . THR A 1 436 ? 11.797 -37.906 -23.484 1 93.12 436 THR A CA 1
ATOM 3565 C C . THR A 1 436 ? 10.461 -38.5 -23.891 1 93.12 436 THR A C 1
ATOM 3567 O O . THR A 1 436 ? 9.57 -37.812 -24.359 1 93.12 436 THR A O 1
ATOM 3570 N N . HIS A 1 437 ? 10.312 -39.781 -23.703 1 86.56 437 HIS A N 1
ATOM 3571 C CA . HIS A 1 437 ? 9.195 -40.531 -24.234 1 86.56 437 HIS A CA 1
ATOM 3572 C C . HIS A 1 437 ? 7.863 -39.969 -23.734 1 86.56 437 HIS A C 1
ATOM 3574 O O . HIS A 1 437 ? 6.926 -39.812 -24.516 1 86.56 437 HIS A O 1
ATOM 3580 N N . ALA A 1 438 ? 7.77 -39.688 -22.531 1 84.5 438 ALA A N 1
ATOM 3581 C CA . ALA A 1 438 ? 6.523 -39.25 -21.906 1 84.5 438 ALA A CA 1
ATOM 3582 C C . ALA A 1 438 ? 6.117 -37.875 -22.422 1 84.5 438 ALA A C 1
ATOM 3584 O O . ALA A 1 438 ? 4.957 -37.469 -22.281 1 84.5 438 ALA A O 1
ATOM 3585 N N . TYR A 1 439 ? 7.039 -37.125 -23.109 1 90 439 TYR A N 1
ATOM 3586 C CA . TYR A 1 439 ? 6.758 -35.75 -23.453 1 90 439 TYR A CA 1
ATOM 3587 C C . TYR A 1 439 ? 6.848 -35.531 -24.969 1 90 439 TYR A C 1
ATOM 3589 O O . TYR A 1 439 ? 6.879 -34.375 -25.438 1 90 439 TYR A O 1
ATOM 3597 N N . GLN A 1 440 ? 6.852 -36.531 -25.688 1 85.56 440 GLN A N 1
ATOM 3598 C CA . GLN A 1 440 ? 6.91 -36.469 -27.141 1 85.56 440 GLN A CA 1
ATOM 3599 C C . GLN A 1 440 ? 5.645 -35.844 -27.719 1 85.56 440 GLN A C 1
ATOM 3601 O O . GLN A 1 440 ? 5.664 -35.25 -28.812 1 85.56 440 GLN A O 1
ATOM 3606 N N . TYR A 1 441 ? 4.637 -35.906 -26.891 1 79.56 441 TYR A N 1
ATOM 3607 C CA . TYR A 1 441 ? 3.355 -35.344 -27.328 1 79.56 441 TYR A CA 1
ATOM 3608 C C . TYR A 1 441 ? 3.447 -33.844 -27.531 1 79.56 441 TYR A C 1
ATOM 3610 O O . TYR A 1 441 ? 2.613 -33.25 -28.219 1 79.56 441 TYR A O 1
ATOM 3618 N N . ILE A 1 442 ? 4.41 -33.188 -26.969 1 86.81 442 ILE A N 1
ATOM 3619 C CA . ILE A 1 442 ? 4.547 -31.734 -27.031 1 86.81 442 ILE A CA 1
ATOM 3620 C C . ILE A 1 442 ? 4.711 -31.297 -28.484 1 86.81 442 ILE A C 1
ATOM 3622 O O . ILE A 1 442 ? 4.207 -30.234 -28.891 1 86.81 442 ILE A O 1
ATOM 3626 N N . ARG A 1 443 ? 5.359 -32.094 -29.25 1 85.56 443 ARG A N 1
ATOM 3627 C CA . ARG A 1 443 ? 5.543 -31.766 -30.656 1 85.56 443 ARG A CA 1
ATOM 3628 C C . ARG A 1 443 ? 4.203 -31.734 -31.391 1 85.56 443 ARG A C 1
ATOM 3630 O O . ARG A 1 443 ? 3.938 -30.797 -32.156 1 85.56 443 ARG A O 1
ATOM 3637 N N . LYS A 1 444 ? 3.432 -32.75 -31.109 1 77.12 444 LYS A N 1
ATOM 3638 C CA . LYS A 1 444 ? 2.113 -32.812 -31.734 1 77.12 444 LYS A CA 1
ATOM 3639 C C . LYS A 1 444 ? 1.224 -31.672 -31.266 1 77.12 444 LYS A C 1
ATOM 3641 O O . LYS A 1 444 ? 0.505 -31.078 -32.062 1 77.12 444 LYS A O 1
ATOM 3646 N N . LEU A 1 445 ? 1.302 -31.484 -30.047 1 78.38 445 LEU A N 1
ATOM 3647 C CA . LEU A 1 445 ? 0.505 -30.406 -29.469 1 78.38 445 LEU A CA 1
ATOM 3648 C C . LEU A 1 445 ? 0.92 -29.047 -30.031 1 78.38 445 LEU A C 1
ATOM 3650 O O . LEU A 1 445 ? 0.07 -28.203 -30.312 1 78.38 445 LEU A O 1
ATOM 3654 N N . ARG A 1 446 ? 2.166 -28.844 -30.094 1 83.69 446 ARG A N 1
ATOM 3655 C CA . ARG A 1 446 ? 2.691 -27.609 -30.672 1 83.69 446 ARG A CA 1
ATOM 3656 C C . ARG A 1 446 ? 2.195 -27.422 -32.094 1 83.69 446 ARG A C 1
ATOM 3658 O O . ARG A 1 446 ? 1.764 -26.328 -32.469 1 83.69 446 ARG A O 1
ATOM 3665 N N . ASP A 1 447 ? 2.291 -28.391 -32.844 1 80.06 447 ASP A N 1
ATOM 3666 C CA . ASP A 1 447 ? 1.83 -28.344 -34.25 1 80.06 447 ASP A CA 1
ATOM 3667 C C . ASP A 1 447 ? 0.339 -28.031 -34.312 1 80.06 447 ASP A C 1
ATOM 3669 O O . ASP A 1 447 ? -0.093 -27.25 -35.156 1 80.06 447 ASP A O 1
ATOM 3673 N N . ALA A 1 448 ? -0.313 -28.688 -33.469 1 71.81 448 ALA A N 1
ATOM 3674 C CA . ALA A 1 448 ? -1.75 -28.438 -33.438 1 71.81 448 ALA A CA 1
ATOM 3675 C C . ALA A 1 448 ? -2.037 -26.984 -33.062 1 71.81 448 ALA A C 1
ATOM 3677 O O . ALA A 1 448 ? -2.891 -26.344 -33.688 1 71.81 448 ALA A O 1
ATOM 3678 N N . ASN A 1 449 ? -1.348 -26.5 -32.062 1 75.5 449 ASN A N 1
ATOM 3679 C CA . ASN A 1 449 ? -1.528 -25.125 -31.625 1 75.5 449 ASN A CA 1
ATOM 3680 C C . ASN A 1 449 ? -1.189 -24.125 -32.75 1 75.5 449 ASN A C 1
ATOM 3682 O O . ASN A 1 449 ? -1.883 -23.125 -32.906 1 75.5 449 ASN A O 1
ATOM 3686 N N . GLU A 1 450 ? -0.177 -24.344 -33.406 1 76.88 450 GLU A N 1
ATOM 3687 C CA . GLU A 1 450 ? 0.24 -23.469 -34.5 1 76.88 450 GLU A CA 1
ATOM 3688 C C . GLU A 1 450 ? -0.791 -23.453 -35.625 1 76.88 450 GLU A C 1
ATOM 3690 O O . GLU A 1 450 ? -1.062 -22.422 -36.219 1 76.88 450 GLU A O 1
ATOM 3695 N N . ARG A 1 451 ? -1.312 -24.516 -35.844 1 73.19 451 ARG A N 1
ATOM 3696 C CA . ARG A 1 451 ? -2.336 -24.625 -36.875 1 73.19 451 ARG A CA 1
ATOM 3697 C C . ARG A 1 451 ? -3.604 -23.875 -36.469 1 73.19 451 ARG A C 1
ATOM 3699 O O . ARG A 1 451 ? -4.238 -23.219 -37.281 1 73.19 451 ARG A O 1
ATOM 3706 N N . ILE A 1 452 ? -3.895 -24.125 -35.281 1 72.44 452 ILE A N 1
ATOM 3707 C CA . ILE A 1 452 ? -5.066 -23.438 -34.719 1 72.44 452 ILE A CA 1
ATOM 3708 C C . ILE A 1 452 ? -4.883 -21.938 -34.844 1 72.44 452 ILE A C 1
ATOM 3710 O O . ILE A 1 452 ? -5.766 -21.234 -35.344 1 72.44 452 ILE A O 1
ATOM 3714 N N . GLU A 1 453 ? -3.775 -21.484 -34.438 1 72.19 453 GLU A N 1
ATOM 3715 C CA . GLU A 1 453 ? -3.508 -20.047 -34.438 1 72.19 453 GLU A CA 1
ATOM 3716 C C . GLU A 1 453 ? -3.449 -19.484 -35.844 1 72.19 453 GLU A C 1
ATOM 3718 O O . GLU A 1 453 ? -3.799 -18.328 -36.094 1 72.19 453 GLU A O 1
ATOM 3723 N N . ALA A 1 454 ? -3.029 -20.297 -36.719 1 70 454 ALA A N 1
ATOM 3724 C CA . ALA A 1 454 ? -2.893 -19.875 -38.125 1 70 454 ALA A CA 1
ATOM 3725 C C . ALA A 1 454 ? -4.246 -19.859 -38.812 1 70 454 ALA A C 1
ATOM 3727 O O . ALA A 1 454 ? -4.391 -19.25 -39.875 1 70 454 ALA A O 1
ATOM 3728 N N . SER A 1 455 ? -5.141 -20.469 -38.156 1 67.31 455 SER A N 1
ATOM 3729 C CA . SER A 1 455 ? -6.457 -20.531 -38.781 1 67.31 455 SER A CA 1
ATOM 3730 C C . SER A 1 455 ? -7.156 -19.172 -38.719 1 67.31 455 SER A C 1
ATOM 3732 O O . SER A 1 455 ? -7.086 -18.469 -37.719 1 67.31 455 SER A O 1
ATOM 3734 N N . LYS A 1 456 ? -7.688 -18.688 -39.875 1 62.34 456 LYS A N 1
ATOM 3735 C CA . LYS A 1 456 ? -8.305 -17.375 -40.062 1 62.34 456 LYS A CA 1
ATOM 3736 C C . LYS A 1 456 ? -9.484 -17.172 -39.125 1 62.34 456 LYS A C 1
ATOM 3738 O O . LYS A 1 456 ? -9.797 -16.047 -38.719 1 62.34 456 LYS A O 1
ATOM 3743 N N . ASN A 1 457 ? -10.047 -18.344 -38.938 1 61.22 457 ASN A N 1
ATOM 3744 C CA . ASN A 1 457 ? -11.273 -18.266 -38.156 1 61.22 457 ASN A CA 1
ATOM 3745 C C . ASN A 1 457 ? -10.992 -18.438 -36.656 1 61.22 457 ASN A C 1
ATOM 3747 O O . ASN A 1 457 ? -11.922 -18.562 -35.875 1 61.22 457 ASN A O 1
ATOM 3751 N N . PHE A 1 458 ? -9.758 -18.484 -36.375 1 62.25 458 PHE A N 1
ATOM 3752 C CA . PHE A 1 458 ? -9.398 -18.594 -34.969 1 62.25 458 PHE A CA 1
ATOM 3753 C C . PHE A 1 458 ? -9.633 -17.281 -34.219 1 62.25 458 PHE A C 1
ATOM 3755 O O . PHE A 1 458 ? -9.234 -16.219 -34.719 1 62.25 458 PHE A O 1
ATOM 3762 N N . GLU A 1 459 ? -10.391 -17.234 -33.25 1 54.75 459 GLU A N 1
ATOM 3763 C CA . GLU A 1 459 ? -10.633 -16.062 -32.438 1 54.75 459 GLU A CA 1
ATOM 3764 C C . GLU A 1 459 ? -10.188 -16.297 -30.984 1 54.75 459 GLU A C 1
ATOM 3766 O O . GLU A 1 459 ? -10.922 -16.891 -30.203 1 54.75 459 GLU A O 1
ATOM 3771 N N . PRO A 1 460 ? -8.938 -16.047 -30.953 1 52.38 460 PRO A N 1
ATOM 3772 C CA . PRO A 1 460 ? -8.445 -16.328 -29.594 1 52.38 460 PRO A CA 1
ATOM 3773 C C . PRO A 1 460 ? -9.344 -15.719 -28.516 1 52.38 460 PRO A C 1
ATOM 3775 O O . PRO A 1 460 ? -9.641 -16.375 -27.516 1 52.38 460 PRO A O 1
ATOM 3778 N N . LYS A 1 461 ? -8.891 -14.391 -27.844 1 44.81 461 LYS A N 1
ATOM 3779 C CA . LYS A 1 461 ? -9.539 -13.609 -26.797 1 44.81 461 LYS A CA 1
ATOM 3780 C C . LYS A 1 461 ? -10.859 -13.016 -27.281 1 44.81 461 LYS A C 1
ATOM 3782 O O . LYS A 1 461 ? -10.906 -12.375 -28.328 1 44.81 461 LYS A O 1
ATOM 3787 N N . ARG A 1 462 ? -11.953 -13.703 -27.188 1 44.09 462 ARG A N 1
ATOM 3788 C CA . ARG A 1 462 ? -13.227 -13.133 -27.609 1 44.09 462 ARG A CA 1
ATOM 3789 C C . ARG A 1 462 ? -13.312 -11.656 -27.266 1 44.09 462 ARG A C 1
ATOM 3791 O O . ARG A 1 462 ? -13.414 -11.289 -26.094 1 44.09 462 ARG A O 1
ATOM 3798 N N . GLY A 1 463 ? -12.516 -10.703 -27.719 1 35.75 463 GLY A N 1
ATOM 3799 C CA . GLY A 1 463 ? -13.414 -9.562 -27.609 1 35.75 463 GLY A CA 1
ATOM 3800 C C . GLY A 1 463 ? -14.82 -9.875 -28.062 1 35.75 463 GLY A C 1
ATOM 3801 O O . GLY A 1 463 ? -15.055 -10.125 -29.25 1 35.75 463 GLY A O 1
ATOM 3802 N N . LEU A 1 464 ? -15.445 -10.719 -27.328 1 36.94 464 LEU A N 1
ATOM 3803 C CA . LEU A 1 464 ? -16.844 -10.883 -27.734 1 36.94 464 LEU A CA 1
ATOM 3804 C C . LEU A 1 464 ? -17.359 -9.609 -28.406 1 36.94 464 LEU A C 1
ATOM 3806 O O . LEU A 1 464 ? -17.484 -8.57 -27.75 1 36.94 464 LEU A O 1
ATOM 3810 N N . SER A 1 465 ? -16.984 -9.391 -29.453 1 38.47 465 SER A N 1
ATOM 3811 C CA . SER A 1 465 ? -17.672 -8.297 -30.125 1 38.47 465 SER A CA 1
ATOM 3812 C C . SER A 1 465 ? -19.188 -8.398 -29.969 1 38.47 465 SER A C 1
ATOM 3814 O O . SER A 1 465 ? -19.734 -9.492 -29.828 1 38.47 465 SER A O 1
ATOM 3816 N N . LYS A 1 466 ? -19.891 -7.441 -29.969 1 44.31 466 LYS A N 1
ATOM 3817 C CA . LYS A 1 466 ? -21.312 -7.16 -29.781 1 44.31 466 LYS A CA 1
ATOM 3818 C C . LYS A 1 466 ? -22.172 -8.125 -30.594 1 44.31 466 LYS A C 1
ATOM 3820 O O . LYS A 1 466 ? -23.375 -8.281 -30.312 1 44.31 466 LYS A O 1
ATOM 3825 N N . LYS A 1 467 ? -21.812 -8.711 -31.781 1 44.31 467 LYS A N 1
ATOM 3826 C CA . LYS A 1 467 ? -22.844 -9.234 -32.688 1 44.31 467 LYS A CA 1
ATOM 3827 C C . LYS A 1 467 ? -22.703 -10.734 -32.875 1 44.31 467 LYS A C 1
ATOM 3829 O O . LYS A 1 467 ? -22.828 -11.242 -34 1 44.31 467 LYS A O 1
ATOM 3834 N N . VAL A 1 468 ? -22.141 -11.477 -31.891 1 49.59 468 VAL A N 1
ATOM 3835 C CA . VAL A 1 468 ? -22.109 -12.906 -32.188 1 49.59 468 VAL A CA 1
ATOM 3836 C C . VAL A 1 468 ? -23.484 -13.516 -31.891 1 49.59 468 VAL A C 1
ATOM 3838 O O . VAL A 1 468 ? -23.984 -13.398 -30.766 1 49.59 468 VAL A O 1
ATOM 3841 N N . GLN A 1 469 ? -24.188 -14.242 -32.938 1 55.62 469 GLN A N 1
ATOM 3842 C CA . GLN A 1 469 ? -25.578 -14.68 -32.875 1 55.62 469 GLN A CA 1
ATOM 3843 C C . GLN A 1 469 ? -25.672 -16.094 -32.312 1 55.62 469 GLN A C 1
ATOM 3845 O O . GLN A 1 469 ? -26.688 -16.469 -31.719 1 55.62 469 GLN A O 1
ATOM 3850 N N . SER A 1 470 ? -24.5 -17.047 -32.594 1 62.12 470 SER A N 1
ATOM 3851 C CA . SER A 1 470 ? -24.609 -18.422 -32.094 1 62.12 470 SER A CA 1
ATOM 3852 C C . SER A 1 470 ? -23.281 -18.922 -31.547 1 62.12 470 SER A C 1
ATOM 3854 O O . SER A 1 470 ? -22.219 -18.688 -32.156 1 62.12 470 SER A O 1
ATOM 3856 N N . PHE A 1 471 ? -23.25 -19.625 -30.297 1 65.38 471 PHE A N 1
ATOM 3857 C CA . PHE A 1 471 ? -22.078 -20.156 -29.609 1 65.38 471 PHE A CA 1
ATOM 3858 C C . PHE A 1 471 ? -22.297 -21.609 -29.219 1 65.38 471 PHE A C 1
ATOM 3860 O O . PHE A 1 471 ? -23.391 -21.984 -28.781 1 65.38 471 PHE A O 1
ATOM 3867 N N . SER A 1 472 ? -21.344 -22.547 -29.609 1 70.19 472 SER A N 1
ATOM 3868 C CA . SER A 1 472 ? -21.359 -23.938 -29.156 1 70.19 472 SER A CA 1
ATOM 3869 C C . SER A 1 472 ? -19.969 -24.406 -28.734 1 70.19 472 SER A C 1
ATOM 3871 O O . SER A 1 472 ? -18.969 -23.938 -29.281 1 70.19 472 SER A O 1
ATOM 3873 N N . SER A 1 473 ? -19.969 -25.188 -27.703 1 72.62 473 SER A N 1
ATOM 3874 C CA . SER A 1 473 ? -18.734 -25.812 -27.266 1 72.62 473 SER A CA 1
ATOM 3875 C C . SER A 1 473 ? -18.766 -27.312 -27.5 1 72.62 473 SER A C 1
ATOM 3877 O O . SER A 1 473 ? -19.719 -27.984 -27.125 1 72.62 473 SER A O 1
ATOM 3879 N N . LEU A 1 474 ? -17.75 -27.844 -28.266 1 76.06 474 LEU A N 1
ATOM 3880 C CA . LEU A 1 474 ? -17.656 -29.266 -28.562 1 76.06 474 LEU A CA 1
ATOM 3881 C C . LEU A 1 474 ? -16.453 -29.875 -27.875 1 76.06 474 LEU A C 1
ATOM 3883 O O . LEU A 1 474 ? -15.328 -29.391 -28 1 76.06 474 LEU A O 1
ATOM 3887 N N . LYS A 1 475 ? -16.734 -30.844 -27.047 1 78.38 475 LYS A N 1
ATOM 3888 C CA . LYS A 1 475 ? -15.656 -31.672 -26.547 1 78.38 475 LYS A CA 1
ATOM 3889 C C . LYS A 1 475 ? -15.383 -32.844 -27.469 1 78.38 475 LYS A C 1
ATOM 3891 O O . LYS A 1 475 ? -16.281 -33.656 -27.734 1 78.38 475 LYS A O 1
ATOM 3896 N N . ILE A 1 476 ? -14.227 -32.938 -27.984 1 79.88 476 ILE A N 1
ATOM 3897 C CA . ILE A 1 476 ? -13.844 -33.969 -28.922 1 79.88 476 ILE A CA 1
ATOM 3898 C C . ILE A 1 476 ? -12.797 -34.875 -28.281 1 79.88 476 ILE A C 1
ATOM 3900 O O . ILE A 1 476 ? -11.797 -34.406 -27.734 1 79.88 476 ILE A O 1
ATOM 3904 N N . GLU A 1 477 ? -13.141 -36.156 -28.203 1 83.06 477 GLU A N 1
ATOM 3905 C CA . GLU A 1 477 ? -12.234 -37.125 -27.609 1 83.06 477 GLU A CA 1
ATOM 3906 C C . GLU A 1 477 ? -11.844 -38.188 -28.625 1 83.06 477 GLU A C 1
ATOM 3908 O O . GLU A 1 477 ? -12.672 -38.656 -29.422 1 83.06 477 GLU A O 1
ATOM 3913 N N . GLY A 1 478 ? -10.633 -38.594 -28.734 1 80.81 478 GLY A N 1
ATOM 3914 C CA . GLY A 1 478 ? -10.109 -39.625 -29.625 1 80.81 478 GLY A CA 1
ATOM 3915 C C . GLY A 1 478 ? -8.703 -39.312 -30.109 1 80.81 478 GLY A C 1
ATOM 3916 O O . GLY A 1 478 ? -7.973 -38.562 -29.484 1 80.81 478 GLY A O 1
ATOM 3917 N N . HIS A 1 479 ? -8.273 -40.094 -31.078 1 79.38 479 HIS A N 1
ATOM 3918 C CA . HIS A 1 479 ? -6.969 -39.875 -31.672 1 79.38 479 HIS A CA 1
ATOM 3919 C C . HIS A 1 479 ? -7.004 -38.688 -32.625 1 79.38 479 HIS A C 1
ATOM 3921 O O . HIS A 1 479 ? -6.887 -38.844 -33.844 1 79.38 479 HIS A O 1
ATOM 3927 N N . ILE A 1 480 ? -7.086 -37.531 -32.062 1 77.81 480 ILE A N 1
ATOM 3928 C CA . ILE A 1 480 ? -7.367 -36.281 -32.75 1 77.81 480 ILE A CA 1
ATOM 3929 C C . ILE A 1 480 ? -6.148 -35.844 -33.562 1 77.81 480 ILE A C 1
ATOM 3931 O O . ILE A 1 480 ? -6.281 -35.375 -34.688 1 77.81 480 ILE A O 1
ATOM 3935 N N . PHE A 1 481 ? -5.047 -36.094 -33.094 1 72.75 481 PHE A N 1
ATOM 3936 C CA . PHE A 1 481 ? -3.844 -35.562 -33.719 1 72.75 481 PHE A CA 1
ATOM 3937 C C . PHE A 1 481 ? -3.242 -36.562 -34.688 1 72.75 481 PHE A C 1
ATOM 3939 O O . PHE A 1 481 ? -2.83 -36.219 -35.781 1 72.75 481 PHE A O 1
ATOM 3946 N N . ASP A 1 482 ? -3.23 -37.812 -34.219 1 70.31 482 ASP A N 1
ATOM 3947 C CA . ASP A 1 482 ? -2.627 -38.875 -35.031 1 70.31 482 ASP A CA 1
ATOM 3948 C C . ASP A 1 482 ? -3.395 -39.062 -36.344 1 70.31 482 ASP A C 1
ATOM 3950 O O . ASP A 1 482 ? -2.805 -39.438 -37.344 1 70.31 482 ASP A O 1
ATOM 3954 N N . THR A 1 483 ? -4.688 -38.781 -36.25 1 72.88 483 THR A N 1
ATOM 3955 C CA . THR A 1 483 ? -5.543 -39 -37.406 1 72.88 483 THR A CA 1
ATOM 3956 C C . THR A 1 483 ? -5.656 -37.75 -38.25 1 72.88 483 THR A C 1
ATOM 3958 O O . THR A 1 483 ? -6.289 -37.75 -39.312 1 72.88 483 THR A O 1
ATOM 3961 N N . GLY A 1 484 ? -5.039 -36.656 -37.781 1 75.44 484 GLY A N 1
ATOM 3962 C CA . GLY A 1 484 ? -5.176 -35.375 -38.469 1 75.44 484 GLY A CA 1
ATOM 3963 C C . GLY A 1 484 ? -6.559 -34.75 -38.312 1 75.44 484 GLY A C 1
ATOM 3964 O O . GLY A 1 484 ? -6.934 -33.844 -39.062 1 75.44 484 GLY A O 1
ATOM 3965 N N . ALA A 1 485 ? -7.281 -35.312 -37.469 1 80.56 485 ALA A N 1
ATOM 3966 C CA . ALA A 1 485 ? -8.664 -34.875 -37.25 1 80.56 485 ALA A CA 1
ATOM 3967 C C . ALA A 1 485 ? -8.727 -33.375 -36.969 1 80.56 485 ALA A C 1
ATOM 3969 O O . ALA A 1 485 ? -9.633 -32.688 -37.438 1 80.56 485 ALA A O 1
ATOM 3970 N N . ILE A 1 486 ? -7.789 -32.938 -36.312 1 79 486 ILE A N 1
ATOM 3971 C CA . ILE A 1 486 ? -7.812 -31.531 -35.938 1 79 486 ILE A CA 1
ATOM 3972 C C . ILE A 1 486 ? -7.797 -30.672 -37.188 1 79 486 ILE A C 1
ATOM 3974 O O . ILE A 1 486 ? -8.57 -29.719 -37.281 1 79 486 ILE A O 1
ATOM 3978 N N . ASN A 1 487 ? -7.004 -31.016 -38.094 1 77.5 487 ASN A N 1
ATOM 3979 C CA . ASN A 1 487 ? -6.918 -30.25 -39.344 1 77.5 487 ASN A CA 1
ATOM 3980 C C . ASN A 1 487 ? -8.227 -30.297 -40.125 1 77.5 487 ASN A C 1
ATOM 3982 O O . ASN A 1 487 ? -8.664 -29.281 -40.656 1 77.5 487 ASN A O 1
ATOM 3986 N N . LYS A 1 488 ? -8.781 -31.406 -40.062 1 84.25 488 LYS A N 1
ATOM 3987 C CA . LYS A 1 488 ? -10.039 -31.594 -40.781 1 84.25 488 LYS A CA 1
ATOM 3988 C C . LYS A 1 488 ? -11.156 -30.781 -40.125 1 84.25 488 LYS A C 1
ATOM 3990 O O . LYS A 1 488 ? -11.992 -30.188 -40.844 1 84.25 488 LYS A O 1
ATOM 3995 N N . ILE A 1 489 ? -11.07 -30.781 -38.906 1 85.38 489 ILE A N 1
ATOM 3996 C CA . ILE A 1 489 ? -12.07 -30.016 -38.156 1 85.38 489 ILE A CA 1
ATOM 3997 C C . ILE A 1 489 ? -11.898 -28.531 -38.469 1 85.38 489 ILE A C 1
ATOM 3999 O O . ILE A 1 489 ? -12.875 -27.828 -38.719 1 85.38 489 ILE A O 1
ATOM 4003 N N . LEU A 1 490 ? -10.727 -28.125 -38.406 1 81.12 490 LEU A N 1
ATOM 4004 C CA . LEU A 1 490 ? -10.445 -26.719 -38.688 1 81.12 490 LEU A CA 1
ATOM 4005 C C . LEU A 1 490 ? -10.844 -26.344 -40.094 1 81.12 490 LEU A C 1
ATOM 4007 O O . LEU A 1 490 ? -11.352 -25.25 -40.344 1 81.12 490 LEU A O 1
ATOM 4011 N N . ASP A 1 491 ? -10.664 -27.25 -40.938 1 81.94 491 ASP A N 1
ATOM 4012 C CA . ASP A 1 491 ? -11.062 -27.031 -42.344 1 81.94 491 ASP A CA 1
ATOM 4013 C C . ASP A 1 491 ? -12.578 -26.891 -42.438 1 81.94 491 ASP A C 1
ATOM 4015 O O . ASP A 1 491 ? -13.078 -26.078 -43.219 1 81.94 491 ASP A O 1
ATOM 4019 N N . ILE A 1 492 ? -13.25 -27.656 -41.688 1 86.69 492 ILE A N 1
ATOM 4020 C CA . ILE A 1 492 ? -14.711 -27.594 -41.656 1 86.69 492 ILE A CA 1
ATOM 4021 C C . ILE A 1 492 ? -15.156 -26.219 -41.156 1 86.69 492 ILE A C 1
ATOM 4023 O O . ILE A 1 492 ? -16.031 -25.594 -41.75 1 86.69 492 ILE A O 1
ATOM 4027 N N . CYS A 1 493 ? -14.531 -25.812 -40.156 1 84.38 493 CYS A N 1
ATOM 4028 C CA . CYS A 1 493 ? -14.883 -24.516 -39.594 1 84.38 493 CYS A CA 1
ATOM 4029 C C . CYS A 1 493 ? -14.617 -23.406 -40.594 1 84.38 493 CYS A C 1
ATOM 4031 O O . CYS A 1 493 ? -15.406 -22.453 -40.719 1 84.38 493 CYS A O 1
ATOM 4033 N N . GLN A 1 494 ? -13.57 -23.516 -41.25 1 80.88 494 GLN A N 1
ATOM 4034 C CA . GLN A 1 494 ? -13.219 -22.531 -42.281 1 80.88 494 GLN A CA 1
ATOM 4035 C C . GLN A 1 494 ? -14.219 -22.547 -43.438 1 80.88 494 GLN A C 1
ATOM 4037 O O . GLN A 1 494 ? -14.641 -21.484 -43.906 1 80.88 494 GLN A O 1
ATOM 4042 N N . LYS A 1 495 ? -14.547 -23.656 -43.844 1 82.69 495 LYS A N 1
ATOM 4043 C CA . LYS A 1 495 ? -15.477 -23.828 -44.938 1 82.69 495 LYS A CA 1
ATOM 4044 C C . LYS A 1 495 ? -16.812 -23.172 -44.656 1 82.69 495 LYS A C 1
ATOM 4046 O O . LYS A 1 495 ? -17.422 -22.562 -45.531 1 82.69 495 LYS A O 1
ATOM 4051 N N . TYR A 1 496 ? -17.188 -23.203 -43.438 1 83.19 496 TYR A N 1
ATOM 4052 C CA . TYR A 1 496 ? -18.5 -22.703 -43.094 1 83.19 496 TYR A CA 1
ATOM 4053 C C . TYR A 1 496 ? -18.406 -21.344 -42.406 1 83.19 496 TYR A C 1
ATOM 4055 O O . TYR A 1 496 ? -19.375 -20.844 -41.844 1 83.19 496 TYR A O 1
ATOM 4063 N N . GLU A 1 497 ? -17.203 -20.844 -42.375 1 79.12 497 GLU A N 1
ATOM 4064 C CA . GLU A 1 497 ? -16.906 -19.516 -41.844 1 79.12 497 GLU A CA 1
ATOM 4065 C C . GLU A 1 497 ? -17.344 -19.375 -40.406 1 79.12 497 GLU A C 1
ATOM 4067 O O . GLU A 1 497 ? -17.984 -18.391 -40.031 1 79.12 497 GLU A O 1
ATOM 4072 N N . VAL A 1 498 ? -17.141 -20.359 -39.688 1 80.88 498 VAL A N 1
ATOM 4073 C CA . VAL A 1 498 ? -17.406 -20.344 -38.25 1 80.88 498 VAL A CA 1
ATOM 4074 C C . VAL A 1 498 ? -16.109 -20.094 -37.5 1 80.88 498 VAL A C 1
ATOM 4076 O O . VAL A 1 498 ? -15.094 -20.734 -37.75 1 80.88 498 VAL A O 1
ATOM 4079 N N . LYS A 1 499 ? -16.203 -19.094 -36.688 1 77.44 499 LYS A N 1
ATOM 4080 C CA . LYS A 1 499 ? -15.047 -18.797 -35.875 1 77.44 499 LYS A CA 1
ATOM 4081 C C . LYS A 1 499 ? -14.914 -19.797 -34.719 1 77.44 499 LYS A C 1
ATOM 4083 O O . LYS A 1 499 ? -15.914 -20.391 -34.312 1 77.44 499 LYS A O 1
ATOM 4088 N N . PHE A 1 500 ? -13.703 -20.156 -34.438 1 74.69 500 PHE A N 1
ATOM 4089 C CA . PHE A 1 500 ? -13.539 -21.141 -33.375 1 74.69 500 PHE A CA 1
ATOM 4090 C C . PHE A 1 500 ? -12.422 -20.75 -32.438 1 74.69 500 PHE A C 1
ATOM 4092 O O . PHE A 1 500 ? -11.602 -19.875 -32.75 1 74.69 500 PHE A O 1
ATOM 4099 N N . ASN A 1 501 ? -12.5 -21.172 -31.203 1 70.44 501 ASN A N 1
ATOM 4100 C CA . ASN A 1 501 ? -11.453 -21.156 -30.188 1 70.44 501 ASN A CA 1
ATOM 4101 C C . ASN A 1 501 ? -11.203 -22.547 -29.625 1 70.44 501 ASN A C 1
ATOM 4103 O O . ASN A 1 501 ? -12.109 -23.375 -29.578 1 70.44 501 ASN A O 1
ATOM 4107 N N . VAL A 1 502 ? -9.945 -22.922 -29.531 1 71.81 502 VAL A N 1
ATOM 4108 C CA . VAL A 1 502 ? -9.602 -24.156 -28.812 1 71.81 502 VAL A CA 1
ATOM 4109 C C . VAL A 1 502 ? -9.305 -23.828 -27.344 1 71.81 502 VAL A C 1
ATOM 4111 O O . VAL A 1 502 ? -8.219 -23.359 -27.016 1 71.81 502 VAL A O 1
ATOM 4114 N N . ALA A 1 503 ? -10.305 -24.188 -26.641 1 62.41 503 ALA A N 1
ATOM 4115 C CA . ALA A 1 503 ? -10.25 -23.781 -25.25 1 62.41 503 ALA A CA 1
ATOM 4116 C C . ALA A 1 503 ? -9.297 -24.656 -24.453 1 62.41 503 ALA A C 1
ATOM 4118 O O . ALA A 1 503 ? -8.688 -24.219 -23.469 1 62.41 503 ALA A O 1
ATOM 4119 N N . ASP A 1 504 ? -9.242 -25.922 -24.812 1 64.44 504 ASP A N 1
ATOM 4120 C CA . ASP A 1 504 ? -8.398 -26.875 -24.094 1 64.44 504 ASP A CA 1
ATOM 4121 C C . ASP A 1 504 ? -7.969 -28.031 -24.984 1 64.44 504 ASP A C 1
ATOM 4123 O O . ASP A 1 504 ? -8.719 -28.453 -25.859 1 64.44 504 ASP A O 1
ATOM 4127 N N . ILE A 1 505 ? -6.762 -28.422 -24.859 1 68.31 505 ILE A N 1
ATOM 4128 C CA . ILE A 1 505 ? -6.254 -29.594 -25.562 1 68.31 505 ILE A CA 1
ATOM 4129 C C . ILE A 1 505 ? -5.531 -30.5 -24.562 1 68.31 505 ILE A C 1
ATOM 4131 O O . ILE A 1 505 ? -4.664 -30.062 -23.812 1 68.31 505 ILE A O 1
ATOM 4135 N N . LEU A 1 506 ? -6.098 -31.656 -24.406 1 64.31 506 LEU A N 1
ATOM 4136 C CA . LEU A 1 506 ? -5.395 -32.688 -23.656 1 64.31 506 LEU A CA 1
ATOM 4137 C C . LEU A 1 506 ? -4.867 -33.781 -24.578 1 64.31 506 LEU A C 1
ATOM 4139 O O . LEU A 1 506 ? -5.648 -34.469 -25.25 1 64.31 506 LEU A O 1
ATOM 4143 N N . VAL A 1 507 ? -3.572 -33.844 -24.766 1 65 507 VAL A N 1
ATOM 4144 C CA . VAL A 1 507 ? -2.975 -34.812 -25.688 1 65 507 VAL A CA 1
ATOM 4145 C C . VAL A 1 507 ? -2.541 -36.062 -24.938 1 65 507 VAL A C 1
ATOM 4147 O O . VAL A 1 507 ? -2.012 -35.969 -23.828 1 65 507 VAL A O 1
ATOM 4150 N N . GLY A 1 508 ? -2.941 -37.156 -25.438 1 62.19 508 GLY A N 1
ATOM 4151 C CA . GLY A 1 508 ? -2.461 -38.406 -24.875 1 62.19 508 GLY A CA 1
ATOM 4152 C C . GLY A 1 508 ? -0.949 -38.531 -24.906 1 62.19 508 GLY A C 1
ATOM 4153 O O . GLY A 1 508 ? -0.296 -38.062 -25.828 1 62.19 508 GLY A O 1
ATOM 4154 N N . GLN A 1 509 ? -0.348 -39.062 -23.859 1 59.69 509 GLN A N 1
ATOM 4155 C CA . GLN A 1 509 ? 1.092 -39.125 -23.641 1 59.69 509 GLN A CA 1
ATOM 4156 C C . GLN A 1 509 ? 1.739 -40.125 -24.609 1 59.69 509 GLN A C 1
ATOM 4158 O O . GLN A 1 509 ? 2.928 -40 -24.906 1 59.69 509 GLN A O 1
ATOM 4163 N N . ASN A 1 510 ? 0.928 -41.156 -24.969 1 59.12 510 ASN A N 1
ATOM 4164 C CA . ASN A 1 510 ? 1.447 -42.156 -25.906 1 59.12 510 ASN A CA 1
ATOM 4165 C C . ASN A 1 510 ? 0.464 -42.438 -27.031 1 59.12 510 ASN A C 1
ATOM 4167 O O . ASN A 1 510 ? -0.645 -41.906 -27.047 1 59.12 510 ASN A O 1
ATOM 4171 N N . GLU A 1 511 ? 0.916 -43.125 -28.062 1 60.31 511 GLU A N 1
ATOM 4172 C CA . GLU A 1 511 ? 0.127 -43.406 -29.266 1 60.31 511 GLU A CA 1
ATOM 4173 C C . GLU A 1 511 ? -1.159 -44.156 -28.906 1 60.31 511 GLU A C 1
ATOM 4175 O O . GLU A 1 511 ? -2.148 -44.094 -29.641 1 60.31 511 GLU A O 1
ATOM 4180 N N . ASP A 1 512 ? -1.131 -44.719 -27.656 1 64.88 512 ASP A N 1
ATOM 4181 C CA . ASP A 1 512 ? -2.287 -45.531 -27.281 1 64.88 512 ASP A CA 1
ATOM 4182 C C . ASP A 1 512 ? -3.312 -44.719 -26.516 1 64.88 512 ASP A C 1
ATOM 4184 O O . ASP A 1 512 ? -4.469 -45.094 -26.375 1 64.88 512 ASP A O 1
ATOM 4188 N N . GLN A 1 513 ? -2.799 -43.562 -26.125 1 71.31 513 GLN A N 1
ATOM 4189 C CA . GLN A 1 513 ? -3.697 -42.719 -25.328 1 71.31 513 GLN A CA 1
ATOM 4190 C C . GLN A 1 513 ? -4.422 -41.719 -26.203 1 71.31 513 GLN A C 1
ATOM 4192 O O . GLN A 1 513 ? -3.816 -41.094 -27.094 1 71.31 513 GLN A O 1
ATOM 4197 N N . THR A 1 514 ? -5.742 -41.688 -26.016 1 75.5 514 THR A N 1
ATOM 4198 C CA . THR A 1 514 ? -6.562 -40.75 -26.766 1 75.5 514 THR A CA 1
ATOM 4199 C C . THR A 1 514 ? -6.348 -39.312 -26.281 1 75.5 514 THR A C 1
ATOM 4201 O O . THR A 1 514 ? -5.793 -39.094 -25.203 1 75.5 514 THR A O 1
ATOM 4204 N N . SER A 1 515 ? -6.547 -38.344 -27.203 1 76.25 515 SER A N 1
ATOM 4205 C CA . SER A 1 515 ? -6.48 -36.906 -26.891 1 76.25 515 SER A CA 1
ATOM 4206 C C . SER A 1 515 ? -7.875 -36.312 -26.766 1 76.25 515 SER A C 1
ATOM 4208 O O . SER A 1 515 ? -8.867 -36.938 -27.156 1 76.25 515 SER A O 1
ATOM 4210 N N . GLN A 1 516 ? -7.91 -35.281 -26.016 1 76.94 516 GLN A N 1
ATOM 4211 C CA . GLN A 1 516 ? -9.164 -34.531 -25.859 1 76.94 516 GLN A CA 1
ATOM 4212 C C . GLN A 1 516 ? -8.992 -33.062 -26.266 1 76.94 516 GLN A C 1
ATOM 4214 O O . GLN A 1 516 ? -7.938 -32.469 -26.016 1 76.94 516 GLN A O 1
ATOM 4219 N N . MET A 1 517 ? -9.969 -32.531 -27.016 1 76.31 517 MET A N 1
ATOM 4220 C CA . MET A 1 517 ? -9.961 -31.125 -27.422 1 76.31 517 MET A CA 1
ATOM 4221 C C . MET A 1 517 ? -11.312 -30.469 -27.156 1 76.31 517 MET A C 1
ATOM 4223 O O . MET A 1 517 ? -12.359 -31.062 -27.422 1 76.31 517 MET A O 1
ATOM 4227 N N . LEU A 1 518 ? -11.227 -29.328 -26.484 1 73.69 518 LEU A N 1
ATOM 4228 C CA . LEU A 1 518 ? -12.43 -28.531 -26.328 1 73.69 518 LEU A CA 1
ATOM 4229 C C . LEU A 1 518 ? -12.477 -27.406 -27.344 1 73.69 518 LEU A C 1
ATOM 4231 O O . LEU A 1 518 ? -11.773 -26.406 -27.203 1 73.69 518 LEU A O 1
ATOM 4235 N N . LEU A 1 519 ? -13.391 -27.547 -28.312 1 76.31 519 LEU A N 1
ATOM 4236 C CA . LEU A 1 519 ? -13.539 -26.609 -29.422 1 76.31 519 LEU A CA 1
ATOM 4237 C C . LEU A 1 519 ? -14.742 -25.703 -29.203 1 76.31 519 LEU A C 1
ATOM 4239 O O . LEU A 1 519 ? -15.859 -26.172 -28.953 1 76.31 519 LEU A O 1
ATOM 4243 N N . GLN A 1 520 ? -14.383 -24.391 -29.094 1 72 520 GLN A N 1
ATOM 4244 C CA . GLN A 1 520 ? -15.453 -23.406 -29.031 1 72 520 GLN A CA 1
ATOM 4245 C C . GLN A 1 520 ? -15.742 -22.797 -30.406 1 72 520 GLN A C 1
ATOM 4247 O O . GLN A 1 520 ? -14.828 -22.312 -31.062 1 72 520 GLN A O 1
ATOM 4252 N N . LEU A 1 521 ? -17.062 -22.891 -30.812 1 75.44 521 LEU A N 1
ATOM 4253 C CA . LEU A 1 521 ? -17.469 -22.422 -32.125 1 75.44 521 LEU A CA 1
ATOM 4254 C C . LEU A 1 521 ? -18.328 -21.172 -32.031 1 75.44 521 LEU A C 1
ATOM 4256 O O . LEU A 1 521 ? -19.172 -21.062 -31.141 1 75.44 521 LEU A O 1
ATOM 4260 N N . TYR A 1 522 ? -18 -20.266 -32.781 1 73.56 522 TYR A N 1
ATOM 4261 C CA . TYR A 1 522 ? -18.734 -19.016 -32.875 1 73.56 522 TYR A CA 1
ATOM 4262 C C . TYR A 1 522 ? -19.25 -18.797 -34.312 1 73.56 522 TYR A C 1
ATOM 4264 O O . TYR A 1 522 ? -18.453 -18.625 -35.219 1 73.56 522 TYR A O 1
ATOM 4272 N N . ALA A 1 523 ? -20.594 -18.844 -34.469 1 73.38 523 ALA A N 1
ATOM 4273 C CA . ALA A 1 523 ? -21.172 -18.672 -35.812 1 73.38 523 ALA A CA 1
ATOM 4274 C C . ALA A 1 523 ? -22.047 -17.422 -35.875 1 73.38 523 ALA A C 1
ATOM 4276 O O . ALA A 1 523 ? -22.562 -16.969 -34.875 1 73.38 523 ALA A O 1
ATOM 4277 N N . ASN A 1 524 ? -22.094 -16.781 -37.031 1 71.5 524 ASN A N 1
ATOM 4278 C CA . ASN A 1 524 ? -22.906 -15.602 -37.219 1 71.5 524 ASN A CA 1
ATOM 4279 C C . ASN A 1 524 ? -24.391 -15.938 -37.219 1 71.5 524 ASN A C 1
ATOM 4281 O O . ASN A 1 524 ? -25.234 -15.062 -37.031 1 71.5 524 ASN A O 1
ATOM 4285 N N . ASN A 1 525 ? -24.797 -17.156 -37.594 1 73.69 525 ASN A N 1
ATOM 4286 C CA . ASN A 1 525 ? -26.188 -17.594 -37.594 1 73.69 525 ASN A CA 1
ATOM 4287 C C . ASN A 1 525 ? -26.328 -19.047 -37.125 1 73.69 525 ASN A C 1
ATOM 4289 O O . ASN A 1 525 ? -25.344 -19.797 -37.125 1 73.69 525 ASN A O 1
ATOM 4293 N N . HIS A 1 526 ? -27.484 -19.406 -36.688 1 77.62 526 HIS A N 1
ATOM 4294 C CA . HIS A 1 526 ? -27.766 -20.734 -36.125 1 77.62 526 HIS A CA 1
ATOM 4295 C C . HIS A 1 526 ? -27.641 -21.812 -37.188 1 77.62 526 HIS A C 1
ATOM 4297 O O . HIS A 1 526 ? -27.219 -22.938 -36.875 1 77.62 526 HIS A O 1
ATOM 4303 N N . GLU A 1 527 ? -27.969 -21.453 -38.344 1 78.62 527 GLU A N 1
ATOM 4304 C CA . GLU A 1 527 ? -27.922 -22.438 -39.438 1 78.62 527 GLU A CA 1
ATOM 4305 C C . GLU A 1 527 ? -26.484 -22.875 -39.688 1 78.62 527 GLU A C 1
ATOM 4307 O O . GLU A 1 527 ? -26.219 -24.078 -39.812 1 78.62 527 GLU A O 1
ATOM 4312 N N . SER A 1 528 ? -25.656 -21.906 -39.719 1 81.81 528 SER A N 1
ATOM 4313 C CA . SER A 1 528 ? -24.25 -22.219 -39.938 1 81.81 528 SER A CA 1
ATOM 4314 C C . SER A 1 528 ? -23.672 -23.062 -38.812 1 81.81 528 SER A C 1
ATOM 4316 O O . SER A 1 528 ? -22.844 -23.938 -39.031 1 81.81 528 SER A O 1
ATOM 4318 N N . MET A 1 529 ? -24.078 -22.844 -37.656 1 82.81 529 MET A N 1
ATOM 4319 C CA . MET A 1 529 ? -23.625 -23.594 -36.469 1 82.81 529 MET A CA 1
ATOM 4320 C C . MET A 1 529 ? -24.047 -25.062 -36.594 1 82.81 529 MET A C 1
ATOM 4322 O O . MET A 1 529 ? -23.219 -25.953 -36.375 1 82.81 529 MET A O 1
ATOM 4326 N N . ILE A 1 530 ? -25.328 -25.172 -36.969 1 82.69 530 ILE A N 1
ATOM 4327 C CA . ILE A 1 530 ? -25.859 -26.531 -37.062 1 82.69 530 ILE A CA 1
ATOM 4328 C C . ILE A 1 530 ? -25.094 -27.297 -38.156 1 82.69 530 ILE A C 1
ATOM 4330 O O . ILE A 1 530 ? -24.734 -28.453 -37.938 1 82.69 530 ILE A O 1
ATOM 4334 N N . GLU A 1 531 ? -24.828 -26.672 -39.219 1 85.88 531 GLU A N 1
ATOM 4335 C CA . GLU A 1 531 ? -24.141 -27.328 -40.312 1 85.88 531 GLU A CA 1
ATOM 4336 C C . GLU A 1 531 ? -22.719 -27.734 -39.938 1 85.88 531 GLU A C 1
ATOM 4338 O O . GLU A 1 531 ? -22.281 -28.844 -40.219 1 85.88 531 GLU A O 1
ATOM 4343 N N . VAL A 1 532 ? -22.062 -26.828 -39.281 1 87.38 532 VAL A N 1
ATOM 4344 C CA . VAL A 1 532 ? -20.688 -27.094 -38.906 1 87.38 532 VAL A CA 1
ATOM 4345 C C . VAL A 1 532 ? -20.656 -28.25 -37.906 1 87.38 532 VAL A C 1
ATOM 4347 O O . VAL A 1 532 ? -19.812 -29.156 -38.031 1 87.38 532 VAL A O 1
ATOM 4350 N N . ILE A 1 533 ? -21.5 -28.281 -37.031 1 87.38 533 ILE A N 1
ATOM 4351 C CA . ILE A 1 533 ? -21.547 -29.312 -36 1 87.38 533 ILE A CA 1
ATOM 4352 C C . ILE A 1 533 ? -21.859 -30.656 -36.656 1 87.38 533 ILE A C 1
ATOM 4354 O O . ILE A 1 533 ? -21.234 -31.672 -36.312 1 87.38 533 ILE A O 1
ATOM 4358 N N . GLU A 1 534 ? -22.797 -30.641 -37.594 1 86.44 534 GLU A N 1
ATOM 4359 C CA . GLU A 1 534 ? -23.141 -31.859 -38.312 1 86.44 534 GLU A CA 1
ATOM 4360 C C . GLU A 1 534 ? -21.938 -32.406 -39.062 1 86.44 534 GLU A C 1
ATOM 4362 O O . GLU A 1 534 ? -21.688 -33.625 -39.062 1 86.44 534 GLU A O 1
ATOM 4367 N N . GLN A 1 535 ? -21.297 -31.5 -39.688 1 89.31 535 GLN A N 1
ATOM 4368 C CA . GLN A 1 535 ? -20.141 -31.922 -40.469 1 89.31 535 GLN A CA 1
ATOM 4369 C C . GLN A 1 535 ? -19.047 -32.469 -39.562 1 89.31 535 GLN A C 1
ATOM 4371 O O . GLN A 1 535 ? -18.344 -33.406 -39.906 1 89.31 535 GLN A O 1
ATOM 4376 N N . ILE A 1 536 ? -18.859 -31.828 -38.469 1 88.75 536 ILE A N 1
ATOM 4377 C CA . ILE A 1 536 ? -17.844 -32.281 -37.5 1 88.75 536 ILE A CA 1
ATOM 4378 C C . ILE A 1 536 ? -18.25 -33.656 -36.969 1 88.75 536 ILE A C 1
ATOM 4380 O O . ILE A 1 536 ? -17.391 -34.531 -36.781 1 88.75 536 ILE A O 1
ATOM 4384 N N . GLU A 1 537 ? -19.531 -33.875 -36.75 1 87.81 537 GLU A N 1
ATOM 4385 C CA . GLU A 1 537 ? -20.031 -35.156 -36.25 1 87.81 537 GLU A CA 1
ATOM 4386 C C . GLU A 1 537 ? -19.812 -36.25 -37.281 1 87.81 537 GLU A C 1
ATOM 4388 O O . GLU A 1 537 ? -19.453 -37.375 -36.906 1 87.81 537 GLU A O 1
ATOM 4393 N N . VAL A 1 538 ? -20.078 -35.938 -38.469 1 87.69 538 VAL A N 1
ATOM 4394 C CA . VAL A 1 538 ? -19.859 -36.906 -39.562 1 87.69 538 VAL A CA 1
ATOM 4395 C C . VAL A 1 538 ? -18.375 -37.281 -39.625 1 87.69 538 VAL A C 1
ATOM 4397 O O . VAL A 1 538 ? -18.047 -38.469 -39.75 1 87.69 538 VAL A O 1
ATOM 4400 N N . LEU A 1 539 ? -17.578 -36.25 -39.562 1 88.12 539 LEU A N 1
ATOM 4401 C CA . LEU A 1 539 ? -16.141 -36.5 -39.562 1 88.12 539 LEU A CA 1
ATOM 4402 C C . LEU A 1 539 ? -15.758 -37.375 -38.375 1 88.12 539 LEU A C 1
ATOM 4404 O O . LEU A 1 539 ? -14.953 -38.312 -38.5 1 88.12 539 LEU A O 1
ATOM 4408 N N . ALA A 1 540 ? -16.266 -37.125 -37.219 1 87.62 540 ALA A N 1
ATOM 4409 C CA . ALA A 1 540 ? -15.953 -37.844 -35.969 1 87.62 540 ALA A CA 1
ATOM 4410 C C . ALA A 1 540 ? -16.328 -39.312 -36.094 1 87.62 540 ALA A C 1
ATOM 4412 O O . ALA A 1 540 ? -15.586 -40.188 -35.625 1 87.62 540 ALA A O 1
ATOM 4413 N N . GLU A 1 541 ? -17.438 -39.625 -36.688 1 85.5 541 GLU A N 1
ATOM 4414 C CA . GLU A 1 541 ? -17.875 -41 -36.906 1 85.5 541 GLU A CA 1
ATOM 4415 C C . GLU A 1 541 ? -16.938 -41.75 -37.844 1 85.5 541 GLU A C 1
ATOM 4417 O O . GLU A 1 541 ? -16.641 -42.906 -37.625 1 85.5 541 GLU A O 1
ATOM 4422 N N . LYS A 1 542 ? -16.422 -41.062 -38.75 1 85.81 542 LYS A N 1
ATOM 4423 C CA . LYS A 1 542 ? -15.555 -41.656 -39.75 1 85.81 542 LYS A CA 1
ATOM 4424 C C . LYS A 1 542 ? -14.203 -42.031 -39.156 1 85.81 542 LYS A C 1
ATOM 4426 O O . LYS A 1 542 ? -13.578 -43 -39.562 1 85.81 542 LYS A O 1
ATOM 4431 N N . ILE A 1 543 ? -13.812 -41.219 -38.25 1 83 543 ILE A N 1
ATOM 4432 C CA . ILE A 1 543 ? -12.461 -41.438 -37.75 1 83 543 ILE A CA 1
ATOM 4433 C C . ILE A 1 543 ? -12.5 -41.875 -36.281 1 83 543 ILE A C 1
ATOM 4435 O O . ILE A 1 543 ? -11.492 -41.781 -35.594 1 83 543 ILE A O 1
ATOM 4439 N N . ASN A 1 544 ? -13.625 -42.281 -35.812 1 81.88 544 ASN A N 1
ATOM 4440 C CA . ASN A 1 544 ? -13.844 -42.844 -34.469 1 81.88 544 ASN A CA 1
ATOM 4441 C C . ASN A 1 544 ? -13.5 -41.844 -33.375 1 81.88 544 ASN A C 1
ATOM 4443 O O . ASN A 1 544 ? -12.727 -42.125 -32.469 1 81.88 544 ASN A O 1
ATOM 4447 N N . LEU A 1 545 ? -13.969 -40.625 -33.531 1 86.31 545 LEU A N 1
ATOM 4448 C CA . LEU A 1 545 ? -13.914 -39.625 -32.469 1 86.31 545 LEU A CA 1
ATOM 4449 C C . LEU A 1 545 ? -15.234 -39.531 -31.719 1 86.31 545 LEU A C 1
ATOM 4451 O O . LEU A 1 545 ? -16.297 -39.844 -32.281 1 86.31 545 LEU A O 1
ATOM 4455 N N . VAL A 1 546 ? -15.141 -39.281 -30.484 1 83.81 546 VAL A N 1
ATOM 4456 C CA . VAL A 1 546 ? -16.344 -39.062 -29.672 1 83.81 546 VAL A CA 1
ATOM 4457 C C . VAL A 1 546 ? -16.547 -37.562 -29.453 1 83.81 546 VAL A C 1
ATOM 4459 O O . VAL A 1 546 ? -15.625 -36.844 -29.062 1 83.81 546 VAL A O 1
ATOM 4462 N N . ILE A 1 547 ? -17.703 -37.031 -29.797 1 83.44 547 ILE A N 1
ATOM 4463 C CA . ILE A 1 547 ? -18.031 -35.625 -29.625 1 83.44 547 ILE A CA 1
ATOM 4464 C C . ILE A 1 547 ? -19.094 -35.469 -28.547 1 83.44 547 ILE A C 1
ATOM 4466 O O . ILE A 1 547 ? -20.094 -36.188 -28.516 1 83.44 547 ILE A O 1
ATOM 4470 N N . TYR A 1 548 ? -18.766 -34.719 -27.562 1 71.88 548 TYR A N 1
ATOM 4471 C CA . TYR A 1 548 ? -19.75 -34.25 -26.578 1 71.88 548 TYR A CA 1
ATOM 4472 C C . TYR A 1 548 ? -20.125 -32.812 -26.812 1 71.88 548 TYR A C 1
ATOM 4474 O O . TYR A 1 548 ? -19.25 -31.938 -26.938 1 71.88 548 TYR A O 1
ATOM 4482 N N . GLU A 1 549 ? -21.312 -32.5 -27.234 1 61.66 549 GLU A N 1
ATOM 4483 C CA . GLU A 1 549 ? -21.75 -31.141 -27.5 1 61.66 549 GLU A CA 1
ATOM 4484 C C . GLU A 1 549 ? -22.375 -30.516 -26.25 1 61.66 549 GLU A C 1
ATOM 4486 O O . GLU A 1 549 ? -23.188 -31.141 -25.562 1 61.66 549 GLU A O 1
ATOM 4491 N N . SER A 1 550 ? -21.766 -29.547 -25.641 1 51.06 550 SER A N 1
ATOM 4492 C CA . SER A 1 550 ? -22.484 -28.75 -24.656 1 51.06 550 SER A CA 1
ATOM 4493 C C . SER A 1 550 ? -23.188 -27.562 -25.312 1 51.06 550 SER A C 1
ATOM 4495 O O . SER A 1 550 ? -22.578 -26.828 -26.078 1 51.06 550 SER A O 1
ATOM 4497 N N . LEU A 1 551 ? -24.438 -27.609 -25.688 1 42.81 551 LEU A N 1
ATOM 4498 C CA . LEU A 1 551 ? -25.266 -26.594 -26.328 1 42.81 551 LEU A CA 1
ATOM 4499 C C . LEU A 1 551 ? -25.391 -25.359 -25.438 1 42.81 551 LEU A C 1
ATOM 4501 O O . LEU A 1 551 ? -25.906 -25.453 -24.312 1 42.81 551 LEU A O 1
ATOM 4505 N N . SER A 1 552 ? -24.5 -24.609 -25.203 1 40.28 552 SER A N 1
ATOM 4506 C CA . SER A 1 552 ? -24.984 -23.391 -24.578 1 40.28 552 SER A CA 1
ATOM 4507 C C . SER A 1 552 ? -25.844 -22.578 -25.547 1 40.28 552 SER A C 1
ATOM 4509 O O . SER A 1 552 ? -25.469 -22.391 -26.703 1 40.28 552 SER A O 1
ATOM 4511 N N . SER A 1 553 ? -27.203 -22.703 -25.5 1 34.38 553 SER A N 1
ATOM 4512 C CA . SER A 1 553 ? -28.172 -21.938 -26.281 1 34.38 553 SER A CA 1
ATOM 4513 C C . SER A 1 553 ? -27.781 -20.469 -26.344 1 34.38 553 SER A C 1
ATOM 4515 O O . SER A 1 553 ? -27.266 -19.906 -25.375 1 34.38 553 SER A O 1
ATOM 4517 N N . ALA A 1 554 ? -27.531 -19.953 -27.594 1 33.28 554 ALA A N 1
ATOM 4518 C CA . ALA A 1 554 ? -27.625 -18.547 -27.953 1 33.28 554 ALA A CA 1
ATOM 4519 C C . ALA A 1 554 ? -28.797 -17.875 -27.25 1 33.28 554 ALA A C 1
ATOM 4521 O O . ALA A 1 554 ? -29.922 -18.391 -27.266 1 33.28 554 ALA A O 1
ATOM 4522 N N . TYR A 1 555 ? -28.656 -17.25 -26.094 1 26.95 555 TYR A N 1
ATOM 4523 C CA . TYR A 1 555 ? -29.719 -16.281 -25.812 1 26.95 555 TYR A CA 1
ATOM 4524 C C . TYR A 1 555 ? -29.844 -15.25 -26.922 1 26.95 555 TYR A C 1
ATOM 4526 O O . TYR A 1 555 ? -28.828 -14.797 -27.453 1 26.95 555 TYR A O 1
ATOM 4534 N N . MET B 1 1 ? -32.875 27.953 47.844 1 27.17 1 MET B N 1
ATOM 4535 C CA . MET B 1 1 ? -33.312 27.281 46.625 1 27.17 1 MET B CA 1
ATOM 4536 C C . MET B 1 1 ? -32.125 26.672 45.906 1 27.17 1 MET B C 1
ATOM 4538 O O . MET B 1 1 ? -31.125 27.359 45.625 1 27.17 1 MET B O 1
ATOM 4542 N N . SER B 1 2 ? -31.734 25.438 46.125 1 33.97 2 SER B N 1
ATOM 4543 C CA . SER B 1 2 ? -30.656 24.516 45.844 1 33.97 2 SER B CA 1
ATOM 4544 C C . SER B 1 2 ? -30.266 24.594 44.375 1 33.97 2 SER B C 1
ATOM 4546 O O . SER B 1 2 ? -31.109 24.547 43.469 1 33.97 2 SER B O 1
ATOM 4548 N N . GLU B 1 3 ? -29.375 25.422 43.938 1 36.56 3 GLU B N 1
ATOM 4549 C CA . GLU B 1 3 ? -28.828 25.734 42.625 1 36.56 3 GLU B CA 1
ATOM 4550 C C . GLU B 1 3 ? -28.766 24.484 41.75 1 36.56 3 GLU B C 1
ATOM 4552 O O . GLU B 1 3 ? -28.031 23.531 42.031 1 36.56 3 GLU B O 1
ATOM 4557 N N . GLN B 1 4 ? -29.828 23.75 41.312 1 41.88 4 GLN B N 1
ATOM 4558 C CA . GLN B 1 4 ? -30.234 22.594 40.531 1 41.88 4 GLN B CA 1
ATOM 4559 C C . GLN B 1 4 ? -29.266 22.359 39.375 1 41.88 4 GLN B C 1
ATOM 4561 O O . GLN B 1 4 ? -29.078 23.234 38.531 1 41.88 4 GLN B O 1
ATOM 4566 N N . ASN B 1 5 ? -28.188 21.641 39.5 1 53.94 5 ASN B N 1
ATOM 4567 C CA . ASN B 1 5 ? -26.938 21.297 38.812 1 53.94 5 ASN B CA 1
ATOM 4568 C C . ASN B 1 5 ? -27.188 21.016 37.344 1 53.94 5 ASN B C 1
ATOM 4570 O O . ASN B 1 5 ? -27.609 19.922 36.969 1 53.94 5 ASN B O 1
ATOM 4574 N N . LYS B 1 6 ? -27.438 21.922 36.5 1 80.62 6 LYS B N 1
ATOM 4575 C CA . LYS B 1 6 ? -27.75 21.891 35.062 1 80.62 6 LYS B CA 1
ATOM 4576 C C . LYS B 1 6 ? -26.688 21.125 34.281 1 80.62 6 LYS B C 1
ATOM 4578 O O . LYS B 1 6 ? -25.484 21.359 34.469 1 80.62 6 LYS B O 1
ATOM 4583 N N . ILE B 1 7 ? -27.172 20.078 33.656 1 93 7 ILE B N 1
ATOM 4584 C CA . ILE B 1 7 ? -26.328 19.234 32.812 1 93 7 ILE B CA 1
ATOM 4585 C C . ILE B 1 7 ? -25.812 20.062 31.625 1 93 7 ILE B C 1
ATOM 4587 O O . ILE B 1 7 ? -26.562 20.812 31.016 1 93 7 ILE B O 1
ATOM 4591 N N . ILE B 1 8 ? -24.562 20.109 31.484 1 96.62 8 ILE B N 1
ATOM 4592 C CA . ILE B 1 8 ? -23.922 20.734 30.344 1 96.62 8 ILE B CA 1
ATOM 4593 C C . ILE B 1 8 ? -23.562 19.672 29.297 1 96.62 8 ILE B C 1
ATOM 4595 O O . ILE B 1 8 ? -22.938 18.672 29.625 1 96.62 8 ILE B O 1
ATOM 4599 N N . TYR B 1 9 ? -24.016 19.922 28.062 1 97.44 9 TYR B N 1
ATOM 4600 C CA . TYR B 1 9 ? -23.719 18.969 27 1 97.44 9 TYR B CA 1
ATOM 4601 C C . TYR B 1 9 ? -22.594 19.469 26.094 1 97.44 9 TYR B C 1
ATOM 4603 O O . TYR B 1 9 ? -22.609 20.625 25.688 1 97.44 9 TYR B O 1
ATOM 4611 N N . VAL B 1 10 ? -21.641 18.641 25.906 1 98.31 10 VAL B N 1
ATOM 4612 C CA . VAL B 1 10 ? -20.562 18.875 24.953 1 98.31 10 VAL B CA 1
ATOM 4613 C C . VAL B 1 10 ? -20.719 17.953 23.734 1 98.31 10 VAL B C 1
ATOM 4615 O O . VAL B 1 10 ? -20.891 16.75 23.891 1 98.31 10 VAL B O 1
ATOM 4618 N N . GLY B 1 11 ? -20.672 18.547 22.531 1 98.5 11 GLY B N 1
ATOM 4619 C CA . GLY B 1 11 ? -20.844 17.781 21.312 1 98.5 11 GLY B CA 1
ATOM 4620 C C . GLY B 1 11 ? -19.531 17.453 20.609 1 98.5 11 GLY B C 1
ATOM 4621 O O . GLY B 1 11 ? -18.656 18.312 20.516 1 98.5 11 GLY B O 1
ATOM 4622 N N . VAL B 1 12 ? -19.391 16.203 20.203 1 98.25 12 VAL B N 1
ATOM 4623 C CA . VAL B 1 12 ? -18.297 15.797 19.328 1 98.25 12 VAL B CA 1
ATOM 4624 C C . VAL B 1 12 ? -18.844 15.555 17.922 1 98.25 12 VAL B C 1
ATOM 4626 O O . VAL B 1 12 ?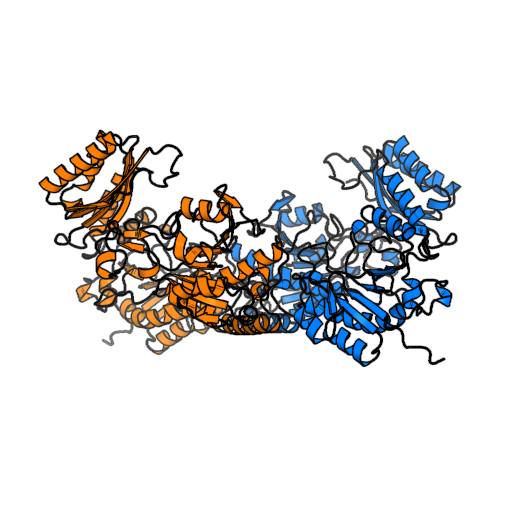 -19.641 14.641 17.703 1 98.25 12 VAL B O 1
ATOM 4629 N N . ARG B 1 13 ? -18.344 16.312 17 1 97.06 13 ARG B N 1
ATOM 4630 C CA . ARG B 1 13 ? -18.859 16.266 15.633 1 97.06 13 ARG B CA 1
ATOM 4631 C C . ARG B 1 13 ? -18.156 15.203 14.805 1 97.06 13 ARG B C 1
ATOM 4633 O O . ARG B 1 13 ? -17 14.875 15.078 1 97.06 13 ARG B O 1
ATOM 4640 N N . ALA B 1 14 ? -18.875 14.719 13.797 1 95.38 14 ALA B N 1
ATOM 4641 C CA . ALA B 1 14 ? -18.266 13.875 12.766 1 95.38 14 ALA B CA 1
ATOM 4642 C C . ALA B 1 14 ? -17.562 14.727 11.711 1 95.38 14 ALA B C 1
ATOM 4644 O O . ALA B 1 14 ? -18.141 15.68 11.188 1 95.38 14 ALA B O 1
ATOM 4645 N N . GLU B 1 15 ? -16.359 14.359 11.406 1 93.81 15 GLU B N 1
ATOM 4646 C CA . GLU B 1 15 ? -15.57 15.125 10.445 1 93.81 15 GLU B CA 1
ATOM 4647 C C . GLU B 1 15 ? -16.141 14.984 9.031 1 93.81 15 GLU B C 1
ATOM 4649 O O . GLU B 1 15 ? -16.594 13.914 8.648 1 93.81 15 GLU B O 1
ATOM 4654 N N . ASP B 1 16 ? -16.031 16.047 8.266 1 88.69 16 ASP B N 1
ATOM 4655 C CA . ASP B 1 16 ? -16.656 16.062 6.945 1 88.69 16 ASP B CA 1
ATOM 4656 C C . ASP B 1 16 ? -15.602 16.141 5.844 1 88.69 16 ASP B C 1
ATOM 4658 O O . ASP B 1 16 ? -15.883 15.844 4.684 1 88.69 16 ASP B O 1
ATOM 4662 N N . LYS B 1 17 ? -14.469 16.562 6.109 1 82.88 17 LYS B N 1
ATOM 4663 C CA . LYS B 1 17 ? -13.539 17.078 5.109 1 82.88 17 LYS B CA 1
ATOM 4664 C C . LYS B 1 17 ? -13 15.945 4.234 1 82.88 17 LYS B C 1
ATOM 4666 O O . LYS B 1 17 ? -12.992 16.047 3.008 1 82.88 17 LYS B O 1
ATOM 4671 N N . SER B 1 18 ? -12.531 14.875 4.844 1 87.31 18 SER B N 1
ATOM 4672 C CA . SER B 1 18 ? -11.867 13.797 4.117 1 87.31 18 SER B CA 1
ATOM 4673 C C . SER B 1 18 ? -12.172 12.438 4.734 1 87.31 18 SER B C 1
ATOM 4675 O O . SER B 1 18 ? -12.422 12.344 5.938 1 87.31 18 SER B O 1
ATOM 4677 N N . HIS B 1 19 ? -12.156 11.461 3.867 1 90.44 19 HIS B N 1
ATOM 4678 C CA . HIS B 1 19 ? -12.352 10.117 4.406 1 90.44 19 HIS B CA 1
ATOM 4679 C C . HIS B 1 19 ? -11.125 9.664 5.199 1 90.44 19 HIS B C 1
ATOM 4681 O O . HIS B 1 19 ? -11.195 8.68 5.945 1 90.44 19 HIS B O 1
ATOM 4687 N N . TRP B 1 20 ? -10.102 10.422 5.113 1 92.06 20 TRP B N 1
ATOM 4688 C CA . TRP B 1 20 ? -8.891 10.07 5.848 1 92.06 20 TRP B CA 1
ATOM 4689 C C . TRP B 1 20 ? -8.844 10.781 7.195 1 92.06 20 TRP B C 1
ATOM 4691 O O . TRP B 1 20 ? -7.988 10.477 8.031 1 92.06 20 TRP B O 1
ATOM 4701 N N . GLU B 1 21 ? -9.758 11.703 7.406 1 93.38 21 GLU B N 1
ATOM 4702 C CA . GLU B 1 21 ? -9.781 12.367 8.703 1 93.38 21 GLU B CA 1
ATOM 4703 C C . GLU B 1 21 ? -10.422 11.477 9.766 1 93.38 21 GLU B C 1
ATOM 4705 O O . GLU B 1 21 ? -11.602 11.633 10.094 1 93.38 21 GLU B O 1
ATOM 4710 N N . ARG B 1 22 ? -9.625 10.633 10.281 1 94.75 22 ARG B N 1
ATOM 4711 C CA . ARG B 1 22 ? -10.086 9.641 11.25 1 94.75 22 ARG B CA 1
ATOM 4712 C C . ARG B 1 22 ? -9.805 10.102 12.68 1 94.75 22 ARG B C 1
ATOM 4714 O O . ARG B 1 22 ? -10.188 9.43 13.641 1 94.75 22 ARG B O 1
ATOM 4721 N N . ARG B 1 23 ? -9.18 11.273 12.906 1 95.62 23 ARG B N 1
ATOM 4722 C CA . ARG B 1 23 ? -8.852 11.805 14.227 1 95.62 23 ARG B CA 1
ATOM 4723 C C . ARG B 1 23 ? -10.102 12.281 14.953 1 95.62 23 ARG B C 1
ATOM 4725 O O . ARG B 1 23 ? -11.125 12.539 14.32 1 95.62 23 ARG B O 1
ATOM 4732 N N . VAL B 1 24 ? -9.875 12.336 16.203 1 97.06 24 VAL B N 1
ATOM 4733 C CA . VAL B 1 24 ? -10.922 12.875 17.078 1 97.06 24 VAL B CA 1
ATOM 4734 C C . VAL B 1 24 ? -10.32 13.883 18.047 1 97.06 24 VAL B C 1
ATOM 4736 O O . VAL B 1 24 ? -9.148 13.766 18.422 1 97.06 24 VAL B O 1
ATOM 4739 N N . PRO B 1 25 ? -11.117 14.883 18.391 1 96.81 25 PRO B N 1
ATOM 4740 C CA . PRO B 1 25 ? -10.594 15.875 19.344 1 96.81 25 PRO B CA 1
ATOM 4741 C C . PRO B 1 25 ? -10.477 15.328 20.75 1 96.81 25 PRO B C 1
ATOM 4743 O O . PRO B 1 25 ? -9.625 15.773 21.531 1 96.81 25 PRO B O 1
ATOM 4746 N N . ILE B 1 26 ? -11.344 14.391 21.125 1 98.25 26 ILE B N 1
ATOM 4747 C CA . ILE B 1 26 ? -11.336 13.805 22.453 1 98.25 26 ILE B CA 1
ATOM 4748 C C . ILE B 1 26 ? -11.57 12.297 22.359 1 98.25 26 ILE B C 1
ATOM 4750 O O . ILE B 1 26 ? -12.469 11.852 21.641 1 98.25 26 ILE B O 1
ATOM 4754 N N . ILE B 1 27 ? -10.75 11.531 23.031 1 98.31 27 ILE B N 1
ATOM 4755 C CA . ILE B 1 27 ? -10.828 10.078 22.938 1 98.31 27 ILE B CA 1
ATOM 4756 C C . ILE B 1 27 ? -11.781 9.539 24 1 98.31 27 ILE B C 1
ATOM 4758 O O . ILE B 1 27 ? -12.062 10.219 25 1 98.31 27 ILE B O 1
ATOM 4762 N N . PRO B 1 28 ? -12.273 8.32 23.859 1 98 28 PRO B N 1
ATOM 4763 C CA . PRO B 1 28 ? -13.219 7.742 24.812 1 98 28 PRO B CA 1
ATOM 4764 C C . PRO B 1 28 ? -12.68 7.707 26.234 1 98 28 PRO B C 1
ATOM 4766 O O . PRO B 1 28 ? -13.406 8.016 27.188 1 98 28 PRO B O 1
ATOM 4769 N N . LYS B 1 29 ? -11.445 7.367 26.391 1 98 29 LYS B N 1
ATOM 4770 C CA . LYS B 1 29 ? -10.828 7.328 27.719 1 98 29 LYS B CA 1
ATOM 4771 C C . LYS B 1 29 ? -10.977 8.664 28.438 1 98 29 LYS B C 1
ATOM 4773 O O . LYS B 1 29 ? -11.297 8.711 29.625 1 98 29 LYS B O 1
ATOM 4778 N N . HIS B 1 30 ? -10.781 9.75 27.75 1 98.44 30 HIS B N 1
ATOM 4779 C CA . HIS B 1 30 ? -10.82 11.07 28.359 1 98.44 30 HIS B CA 1
ATOM 4780 C C . HIS B 1 30 ? -12.258 11.547 28.547 1 98.44 30 HIS B C 1
ATOM 4782 O O . HIS B 1 30 ? -12.547 12.32 29.469 1 98.44 30 HIS B O 1
ATOM 4788 N N . VAL B 1 31 ? -13.156 11.086 27.688 1 98.44 31 VAL B N 1
ATOM 4789 C CA . VAL B 1 31 ? -14.57 11.32 27.922 1 98.44 31 VAL B CA 1
ATOM 4790 C C . VAL B 1 31 ? -14.977 10.75 29.281 1 98.44 31 VAL B C 1
ATOM 4792 O O . VAL B 1 31 ? -15.617 11.43 30.094 1 98.44 31 VAL B O 1
ATOM 4795 N N . ARG B 1 32 ? -14.562 9.555 29.531 1 98.12 32 ARG B N 1
ATOM 4796 C CA . ARG B 1 32 ? -14.852 8.898 30.812 1 98.12 32 ARG B CA 1
ATOM 4797 C C . ARG B 1 32 ? -14.219 9.664 31.969 1 98.12 32 ARG B C 1
ATOM 4799 O O . ARG B 1 32 ? -14.859 9.859 33 1 98.12 32 ARG B O 1
ATOM 4806 N N . GLU B 1 33 ? -13.031 10.07 31.781 1 98.12 33 GLU B N 1
ATOM 4807 C CA . GLU B 1 33 ? -12.328 10.812 32.812 1 98.12 33 GLU B CA 1
ATOM 4808 C C . GLU B 1 33 ? -13.055 12.102 33.188 1 98.12 33 GLU B C 1
ATOM 4810 O O . GLU B 1 33 ? -13.203 12.445 34.344 1 98.12 33 GLU B O 1
ATOM 4815 N N . ILE B 1 34 ? -13.523 12.844 32.188 1 97.81 34 ILE B N 1
ATOM 4816 C CA . ILE B 1 34 ? -14.234 14.102 32.406 1 97.81 34 ILE B CA 1
ATOM 4817 C C . ILE B 1 34 ? -15.57 13.828 33.094 1 97.81 34 ILE B C 1
ATOM 4819 O O . ILE B 1 34 ? -15.969 14.555 34 1 97.81 34 ILE B O 1
ATOM 4823 N N . HIS B 1 35 ? -16.25 12.773 32.656 1 96.12 35 HIS B N 1
ATOM 4824 C CA . HIS B 1 35 ? -17.516 12.391 33.281 1 96.12 35 HIS B CA 1
ATOM 4825 C C . HIS B 1 35 ? -17.328 12.109 34.781 1 96.12 35 HIS B C 1
ATOM 4827 O O . HIS B 1 35 ? -18.156 12.5 35.594 1 96.12 35 HIS B O 1
ATOM 4833 N N . ASP B 1 36 ? -16.281 11.43 35.062 1 96.81 36 ASP B N 1
ATOM 4834 C CA . ASP B 1 36 ? -16.016 11.055 36.469 1 96.81 36 ASP B CA 1
ATOM 4835 C C . ASP B 1 36 ? -15.703 12.281 37.312 1 96.81 36 ASP B C 1
ATOM 4837 O O . ASP B 1 36 ? -16.172 12.398 38.438 1 96.81 36 ASP B O 1
ATOM 4841 N N . LYS B 1 37 ? -14.984 13.18 36.812 1 96.75 37 LYS B N 1
ATOM 4842 C CA . LYS B 1 37 ? -14.555 14.359 37.562 1 96.75 37 LYS B CA 1
ATOM 4843 C C . LYS B 1 37 ? -15.648 15.422 37.562 1 96.75 37 LYS B C 1
ATOM 4845 O O . LYS B 1 37 ? -15.789 16.156 38.562 1 96.75 37 LYS B O 1
ATOM 4850 N N . TYR B 1 38 ? -16.359 15.477 36.469 1 96.69 38 TYR B N 1
ATOM 4851 C CA . TYR B 1 38 ? -17.438 16.453 36.281 1 96.69 38 TYR B CA 1
ATOM 4852 C C . TYR B 1 38 ? -18.734 15.758 35.875 1 96.69 38 TYR B C 1
ATOM 4854 O O . TYR B 1 38 ? -19.156 15.883 34.719 1 96.69 38 TYR B O 1
ATOM 4862 N N . PRO B 1 39 ? -19.469 15.258 36.75 1 94.81 39 PRO B N 1
ATOM 4863 C CA . PRO B 1 39 ? -20.625 14.414 36.438 1 94.81 39 PRO B CA 1
ATOM 4864 C C . PRO B 1 39 ? -21.719 15.18 35.719 1 94.81 39 PRO B C 1
ATOM 4866 O O . PRO B 1 39 ? -22.578 14.578 35.062 1 94.81 39 PRO B O 1
ATOM 4869 N N . TYR B 1 40 ? -21.688 16.484 35.844 1 95.56 40 TYR B N 1
ATOM 4870 C CA . TYR B 1 40 ? -22.734 17.281 35.219 1 95.56 40 TYR B CA 1
ATOM 4871 C C . TYR B 1 40 ? -22.375 17.609 33.781 1 95.56 40 TYR B C 1
ATOM 4873 O O . TYR B 1 40 ? -23.203 18.172 33.031 1 95.56 40 TYR B O 1
ATOM 4881 N N . ILE B 1 41 ? -21.219 17.266 33.312 1 97.06 41 ILE B N 1
ATOM 4882 C CA . ILE B 1 41 ? -20.828 17.422 31.922 1 97.06 41 ILE B CA 1
ATOM 4883 C C . ILE B 1 41 ? -21.047 16.109 31.188 1 97.06 41 ILE B C 1
ATOM 4885 O O . ILE B 1 41 ? -20.469 15.078 31.547 1 97.06 41 ILE B O 1
ATOM 4889 N N . LYS B 1 42 ? -21.844 16.141 30.172 1 97.38 42 LYS B N 1
ATOM 4890 C CA . LYS B 1 42 ? -22.141 14.969 29.359 1 97.38 42 LYS B CA 1
ATOM 4891 C C . LYS B 1 42 ? -21.734 15.203 27.906 1 97.38 42 LYS B C 1
ATOM 4893 O O . LYS B 1 42 ? -21.781 16.328 27.406 1 97.38 42 LYS B O 1
ATOM 4898 N N . PHE B 1 43 ? -21.375 14.078 27.281 1 98.44 43 PHE B N 1
ATOM 4899 C CA . PHE B 1 43 ? -20.938 14.18 25.891 1 98.44 43 PHE B CA 1
ATOM 4900 C C . PHE B 1 43 ? -21.969 13.578 24.953 1 98.44 43 PHE B C 1
ATOM 4902 O O . PHE B 1 43 ? -22.516 12.508 25.219 1 98.44 43 PHE B O 1
ATOM 4909 N N . ILE B 1 44 ? -22.281 14.305 23.922 1 98.5 44 ILE B N 1
ATOM 4910 C CA . ILE B 1 44 ? -23.047 13.805 22.781 1 98.5 44 ILE B CA 1
ATOM 4911 C C . ILE B 1 44 ? -22.109 13.664 21.578 1 98.5 44 ILE B C 1
ATOM 4913 O O . ILE B 1 44 ? -21.516 14.641 21.125 1 98.5 44 ILE B O 1
ATOM 4917 N N . VAL B 1 45 ? -21.984 12.414 21.062 1 98.31 45 VAL B N 1
ATOM 4918 C CA . VAL B 1 45 ? -21.078 12.125 19.969 1 98.31 45 VAL B CA 1
ATOM 4919 C C . VAL B 1 45 ? -21.875 11.781 18.719 1 98.31 45 VAL B C 1
ATOM 4921 O O . VAL B 1 45 ? -22.703 10.859 18.734 1 98.31 45 VAL B O 1
ATOM 4924 N N . GLU B 1 46 ? -21.656 12.57 17.641 1 97.81 46 GLU B N 1
ATOM 4925 C CA . GLU B 1 46 ? -22.297 12.234 16.375 1 97.81 46 GLU B CA 1
ATOM 4926 C C . GLU B 1 46 ? -21.797 10.883 15.844 1 97.81 46 GLU B C 1
ATOM 4928 O O . GLU B 1 46 ? -20.609 10.578 15.922 1 97.81 46 GLU B O 1
ATOM 4933 N N . PRO B 1 47 ? -22.75 10.078 15.336 1 95.44 47 PRO B N 1
ATOM 4934 C CA . PRO B 1 47 ? -22.312 8.805 14.766 1 95.44 47 PRO B CA 1
ATOM 4935 C C . PRO B 1 47 ? -21.375 8.984 13.578 1 95.44 47 PRO B C 1
ATOM 4937 O O . PRO B 1 47 ? -21.578 9.867 12.75 1 95.44 47 PRO B O 1
ATOM 4940 N N . CYS B 1 48 ? -20.328 8.234 13.594 1 94.31 48 CYS B N 1
ATOM 4941 C CA . CYS B 1 48 ? -19.312 8.289 12.539 1 94.31 48 CYS B CA 1
ATOM 4942 C C . CYS B 1 48 ? -18.594 6.953 12.398 1 94.31 48 CYS B C 1
ATOM 4944 O O . CYS B 1 48 ? -18.188 6.355 13.391 1 94.31 48 CYS B O 1
ATOM 4946 N N . THR B 1 49 ? -18.453 6.434 11.141 1 92.25 49 THR B N 1
ATOM 4947 C CA . THR B 1 49 ? -17.812 5.145 10.906 1 92.25 49 THR B CA 1
ATOM 4948 C C . THR B 1 49 ? -16.359 5.332 10.461 1 92.25 49 THR B C 1
ATOM 4950 O O . THR B 1 49 ? -15.625 4.355 10.312 1 92.25 49 THR B O 1
ATOM 4953 N N . LYS B 1 50 ? -15.93 6.52 10.352 1 92.62 50 LYS B N 1
ATOM 4954 C CA . LYS B 1 50 ? -14.609 6.82 9.82 1 92.62 50 LYS B CA 1
ATOM 4955 C C . LYS B 1 50 ? -13.578 6.957 10.938 1 92.62 50 LYS B C 1
ATOM 4957 O O . LYS B 1 50 ? -12.383 6.73 10.727 1 92.62 50 LYS B O 1
ATOM 4962 N N . ARG B 1 51 ? -14.023 7.258 12.148 1 94.56 51 ARG B N 1
ATOM 4963 C CA . ARG B 1 51 ? -13.125 7.562 13.258 1 94.56 51 ARG B CA 1
ATOM 4964 C C . ARG B 1 51 ? -12.305 6.34 13.648 1 94.56 51 ARG B C 1
ATOM 4966 O O . ARG B 1 51 ? -12.75 5.203 13.469 1 94.56 51 ARG B O 1
ATOM 4973 N N . VAL B 1 52 ? -11.172 6.609 14.164 1 94.5 52 VAL B N 1
ATOM 4974 C CA . VAL B 1 52 ? -10.305 5.539 14.656 1 94.5 52 VAL B CA 1
ATOM 4975 C C . VAL B 1 52 ? -10.945 4.883 15.883 1 94.5 52 VAL B C 1
ATOM 4977 O O . VAL B 1 52 ? -10.711 3.705 16.156 1 94.5 52 VAL B O 1
ATOM 4980 N N . PHE B 1 53 ? -11.75 5.66 16.656 1 95.31 53 PHE B N 1
ATOM 4981 C CA . PHE B 1 53 ? -12.508 5.145 17.797 1 95.31 53 PHE B CA 1
ATOM 4982 C C . PHE B 1 53 ? -13.969 4.93 17.406 1 95.31 53 PHE B C 1
ATOM 4984 O O . PHE B 1 53 ? -14.625 5.84 16.906 1 95.31 53 PHE B O 1
ATOM 4991 N N . SER B 1 54 ? -14.477 3.793 17.688 1 93.19 54 SER B N 1
ATOM 4992 C CA . SER B 1 54 ? -15.82 3.424 17.25 1 93.19 54 SER B CA 1
ATOM 4993 C C . SER B 1 54 ? -16.891 4.09 18.125 1 93.19 54 SER B C 1
ATOM 4995 O O . SER B 1 54 ? -16.594 4.578 19.203 1 93.19 54 SER B O 1
ATOM 4997 N N . ASN B 1 55 ? -18.141 4.109 17.578 1 94.62 55 ASN B N 1
ATOM 4998 C CA . ASN B 1 55 ? -19.281 4.578 18.359 1 94.62 55 ASN B CA 1
ATOM 4999 C C . ASN B 1 55 ? -19.422 3.789 19.656 1 94.62 55 ASN B C 1
ATOM 5001 O O . ASN B 1 55 ? -19.719 4.359 20.703 1 94.62 55 ASN B O 1
ATOM 5005 N N . LYS B 1 56 ? -19.172 2.521 19.547 1 92.06 56 LYS B N 1
ATOM 5006 C CA . LYS B 1 56 ? -19.312 1.64 20.703 1 92.06 56 LYS B CA 1
ATOM 5007 C C . LYS B 1 56 ? -18.328 2.021 21.797 1 92.06 56 LYS B C 1
ATOM 5009 O O . LYS B 1 56 ? -18.688 1.994 22.984 1 92.06 56 LYS B O 1
ATOM 5014 N N . GLU B 1 57 ? -17.141 2.361 21.438 1 94.5 57 GLU B N 1
ATOM 5015 C CA . GLU B 1 57 ? -16.141 2.771 22.422 1 94.5 57 GLU B CA 1
ATOM 5016 C C . GLU B 1 57 ? -16.578 4.035 23.156 1 94.5 57 GLU B C 1
ATOM 5018 O O . GLU B 1 57 ? -16.359 4.156 24.359 1 94.5 57 GLU B O 1
ATOM 5023 N N . TYR B 1 58 ? -17.172 4.961 22.5 1 97.25 58 TYR B N 1
ATOM 5024 C CA . TYR B 1 58 ? -17.688 6.176 23.125 1 97.25 58 TYR B CA 1
ATOM 5025 C C . TYR B 1 58 ? -18.875 5.867 24.031 1 97.25 58 TYR B C 1
ATOM 5027 O O . TYR B 1 58 ? -18.984 6.418 25.125 1 97.25 58 TYR B O 1
ATOM 5035 N N . GLU B 1 59 ? -19.734 4.957 23.547 1 96.44 59 GLU B N 1
ATOM 5036 C CA . GLU B 1 59 ? -20.859 4.531 24.391 1 96.44 59 GLU B CA 1
ATOM 5037 C C . GLU B 1 59 ? -20.375 3.91 25.688 1 96.44 59 GLU B C 1
ATOM 5039 O O . GLU B 1 59 ? -20.906 4.211 26.766 1 96.44 59 GLU B O 1
ATOM 5044 N N . ASN B 1 60 ? -19.391 3.076 25.531 1 95.38 60 ASN B N 1
ATOM 5045 C CA . ASN B 1 60 ? -18.828 2.416 26.703 1 95.38 60 ASN B CA 1
ATOM 5046 C C . ASN B 1 60 ? -18.203 3.422 27.672 1 95.38 60 ASN B C 1
ATOM 5048 O O . ASN B 1 60 ? -18.109 3.162 28.859 1 95.38 60 ASN B O 1
ATOM 5052 N N . ALA B 1 61 ? -17.797 4.574 27.125 1 97.25 61 ALA B N 1
ATOM 5053 C CA . ALA B 1 61 ? -17.172 5.609 27.953 1 97.25 61 ALA B CA 1
ATOM 5054 C C . ALA B 1 61 ? -18.219 6.508 28.594 1 97.25 61 ALA B C 1
ATOM 5056 O O . ALA B 1 61 ? -17.891 7.414 29.359 1 97.25 61 ALA B O 1
ATOM 5057 N N . GLY B 1 62 ? -19.484 6.293 28.25 1 96.88 62 GLY B N 1
ATOM 5058 C CA . GLY B 1 62 ? -20.578 7.031 28.875 1 96.88 62 GLY B CA 1
ATOM 5059 C C . GLY B 1 62 ? -21.141 8.125 28 1 96.88 62 GLY B C 1
ATOM 5060 O O . GLY B 1 62 ? -22.031 8.867 28.422 1 96.88 62 GLY B O 1
ATOM 5061 N N . ALA B 1 63 ? -20.688 8.203 26.797 1 98 63 ALA B N 1
ATOM 5062 C CA . ALA B 1 63 ? -21.203 9.227 25.891 1 98 63 ALA B CA 1
ATOM 5063 C C . ALA B 1 63 ? -22.516 8.797 25.266 1 98 63 ALA B C 1
ATOM 5065 O O . ALA B 1 63 ? -22.828 7.602 25.203 1 98 63 ALA B O 1
ATOM 5066 N N . ILE B 1 64 ? -23.312 9.734 24.828 1 97.81 64 ILE B N 1
ATOM 5067 C CA . ILE B 1 64 ? -24.562 9.508 24.094 1 97.81 64 ILE B CA 1
ATOM 5068 C C . ILE B 1 64 ? -24.297 9.664 22.594 1 97.81 64 ILE B C 1
ATOM 5070 O O . ILE B 1 64 ? -23.734 10.68 22.156 1 97.81 64 ILE B O 1
ATOM 5074 N N . ILE B 1 65 ? -24.703 8.609 21.859 1 97.12 65 ILE B N 1
ATOM 5075 C CA . ILE B 1 65 ? -24.531 8.68 20.406 1 97.12 65 ILE B CA 1
ATOM 5076 C C . ILE B 1 65 ? -25.781 9.281 19.766 1 97.12 65 ILE B C 1
ATOM 5078 O O . ILE B 1 65 ? -26.859 8.688 19.828 1 97.12 65 ILE B O 1
ATOM 5082 N N . SER B 1 66 ? -25.594 10.5 19.172 1 97.62 66 SER B N 1
ATOM 5083 C CA . SER B 1 66 ? -26.734 11.18 18.547 1 97.62 66 SER B CA 1
ATOM 5084 C C . SER B 1 66 ? -26.281 12.172 17.484 1 97.62 66 SER B C 1
ATOM 5086 O O . SER B 1 66 ? -25.234 12.812 17.641 1 97.62 66 SER B O 1
ATOM 5088 N N . SER B 1 67 ? -27.094 12.289 16.469 1 95.56 67 SER B N 1
ATOM 5089 C CA . SER B 1 67 ? -26.781 13.25 15.414 1 95.56 67 SER B CA 1
ATOM 5090 C C . SER B 1 67 ? -27.234 14.656 15.797 1 95.56 67 SER B C 1
ATOM 5092 O O . SER B 1 67 ? -26.844 15.633 15.148 1 95.56 67 SER B O 1
ATOM 5094 N N . ASP B 1 68 ? -28 14.789 16.781 1 96.25 68 ASP B N 1
ATOM 5095 C CA . ASP B 1 68 ? -28.531 16.078 17.219 1 96.25 68 ASP B CA 1
ATOM 5096 C C . ASP B 1 68 ? -27.625 16.703 18.281 1 96.25 68 ASP B C 1
ATOM 5098 O O . ASP B 1 68 ? -27.578 16.266 19.422 1 96.25 68 ASP B O 1
ATOM 5102 N N . LEU B 1 69 ? -26.984 17.812 17.891 1 96.88 69 LEU B N 1
ATOM 5103 C CA . LEU B 1 69 ? -26.094 18.5 18.812 1 96.88 69 LEU B CA 1
ATOM 5104 C C . LEU B 1 69 ? -26.688 19.844 19.25 1 96.88 69 LEU B C 1
ATOM 5106 O O . LEU B 1 69 ? -25.969 20.688 19.781 1 96.88 69 LEU B O 1
ATOM 5110 N N . THR B 1 70 ? -27.953 20.062 19.109 1 95.38 70 THR B N 1
ATOM 5111 C CA . THR B 1 70 ? -28.594 21.344 19.328 1 95.38 70 THR B CA 1
ATOM 5112 C C . THR B 1 70 ? -28.547 21.734 20.812 1 95.38 70 THR B C 1
ATOM 5114 O O . THR B 1 70 ? -28.547 22.922 21.156 1 95.38 70 THR B O 1
ATOM 5117 N N . ASN B 1 71 ? -28.453 20.781 21.641 1 94.5 71 ASN B N 1
ATOM 5118 C CA . ASN B 1 71 ? -28.469 21.062 23.062 1 94.5 71 ASN B CA 1
ATOM 5119 C C . ASN B 1 71 ? -27.062 21.297 23.625 1 94.5 71 ASN B C 1
ATOM 5121 O O . ASN B 1 71 ? -26.906 21.641 24.797 1 94.5 71 ASN B O 1
ATOM 5125 N N . CYS B 1 72 ? -26.094 21.188 22.828 1 96.69 72 CYS B N 1
ATOM 5126 C CA . CYS B 1 72 ? -24.703 21.312 23.281 1 96.69 72 CYS B CA 1
ATOM 5127 C C . CYS B 1 72 ? -24.281 22.781 23.344 1 96.69 72 CYS B C 1
ATOM 5129 O O . CYS B 1 72 ? -24.594 23.562 22.453 1 96.69 72 CYS B O 1
ATOM 5131 N N . SER B 1 73 ? -23.641 23.125 24.391 1 94.75 73 SER B N 1
ATOM 5132 C CA . SER B 1 73 ? -23.125 24.484 24.516 1 94.75 73 SER B CA 1
ATOM 5133 C C . SER B 1 73 ? -21.75 24.609 23.875 1 94.75 73 SER B C 1
ATOM 5135 O O . SER B 1 73 ? -21.359 25.688 23.422 1 94.75 73 SER B O 1
ATOM 5137 N N . LEU B 1 74 ? -21.062 23.547 23.891 1 97.94 74 LEU B N 1
ATOM 5138 C CA . LEU B 1 74 ? -19.75 23.438 23.266 1 97.94 74 LEU B CA 1
ATOM 5139 C C . LEU B 1 74 ? -19.719 22.297 22.266 1 97.94 74 LEU B C 1
ATOM 5141 O O . LEU B 1 74 ? -20.125 21.172 22.578 1 97.94 74 LEU B O 1
ATOM 5145 N N . ILE B 1 75 ? -19.297 22.625 21.047 1 98.31 75 ILE B N 1
ATOM 5146 C CA . ILE B 1 75 ? -19.141 21.609 20.016 1 98.31 75 ILE B CA 1
ATOM 5147 C C . ILE B 1 75 ? -17.688 21.562 19.547 1 98.31 75 ILE B C 1
ATOM 5149 O O . ILE B 1 75 ? -17.109 22.594 19.219 1 98.31 75 ILE B O 1
ATOM 5153 N N . ILE B 1 76 ? -17.094 20.375 19.578 1 98.25 76 ILE B N 1
ATOM 5154 C CA . ILE B 1 76 ? -15.68 20.25 19.25 1 98.25 76 ILE B CA 1
ATOM 5155 C C . ILE B 1 76 ? -15.5 19.344 18.047 1 98.25 76 ILE B C 1
ATOM 5157 O O . ILE B 1 76 ? -16.25 18.375 17.875 1 98.25 76 ILE B O 1
ATOM 5161 N N . CYS B 1 77 ? -14.586 19.656 17.156 1 96.62 77 CYS B N 1
ATOM 5162 C CA . CYS B 1 77 ? -14.133 18.859 16.016 1 96.62 77 CYS B CA 1
ATOM 5163 C C . CYS B 1 77 ? -12.703 19.219 15.625 1 96.62 77 CYS B C 1
ATOM 5165 O O . CYS B 1 77 ? -12.047 20 16.312 1 96.62 77 CYS B O 1
ATOM 5167 N N . VAL B 1 78 ? -12.18 18.516 14.625 1 94 78 VAL B N 1
ATOM 5168 C CA . VAL B 1 78 ? -10.781 18.734 14.266 1 94 78 VAL B CA 1
ATOM 5169 C C . VAL B 1 78 ? -10.68 19.781 13.164 1 94 78 VAL B C 1
ATOM 5171 O O . VAL B 1 78 ? -9.977 20.781 13.305 1 94 78 VAL B O 1
ATOM 5174 N N . LYS B 1 79 ? -11.469 19.547 12.156 1 92.5 79 LYS B N 1
ATOM 5175 C CA . LYS B 1 79 ? -11.352 20.406 10.977 1 92.5 79 LYS B CA 1
ATOM 5176 C C . LYS B 1 79 ? -12.586 21.281 10.828 1 92.5 79 LYS B C 1
ATOM 5178 O O . LYS B 1 79 ? -13.469 21.297 11.688 1 92.5 79 LYS B O 1
ATOM 5183 N N . GLU B 1 80 ? -12.594 22.078 9.75 1 93.5 80 GLU B N 1
ATOM 5184 C CA . GLU B 1 80 ? -13.641 23.062 9.484 1 93.5 80 GLU B CA 1
ATOM 5185 C C . GLU B 1 80 ? -15.008 22.406 9.375 1 93.5 80 GLU B C 1
ATOM 5187 O O . GLU B 1 80 ? -15.109 21.266 8.914 1 93.5 80 GLU B O 1
ATOM 5192 N N . VAL B 1 81 ? -15.945 23.125 9.711 1 94.81 81 VAL B N 1
ATOM 5193 C CA . VAL B 1 81 ? -17.328 22.672 9.688 1 94.81 81 VAL B CA 1
ATOM 5194 C C . VAL B 1 81 ? -18.062 23.312 8.516 1 94.81 81 VAL B C 1
ATOM 5196 O O . VAL B 1 81 ? -17.969 24.516 8.305 1 94.81 81 VAL B O 1
ATOM 5199 N N . PRO B 1 82 ? -18.812 22.531 7.766 1 94.62 82 PRO B N 1
ATOM 5200 C CA . PRO B 1 82 ? -19.641 23.125 6.723 1 94.62 82 PRO B CA 1
ATOM 5201 C C . PRO B 1 82 ? -20.641 24.141 7.277 1 94.62 82 PRO B C 1
ATOM 5203 O O . PRO B 1 82 ? -21.203 23.938 8.352 1 94.62 82 PRO B O 1
ATOM 5206 N N . ILE B 1 83 ? -20.875 25.172 6.496 1 95.06 83 ILE B N 1
ATOM 5207 C CA . ILE B 1 83 ? -21.688 26.312 6.91 1 95.06 83 ILE B CA 1
ATOM 5208 C C . ILE B 1 83 ? -23.078 25.844 7.316 1 95.06 83 ILE B C 1
ATOM 5210 O O . ILE B 1 83 ? -23.625 26.297 8.32 1 95.06 83 ILE B O 1
ATOM 5214 N N . GLU B 1 84 ? -23.594 24.891 6.578 1 94.31 84 GLU B N 1
ATOM 5215 C CA . GLU B 1 84 ? -24.953 24.422 6.785 1 94.31 84 GLU B CA 1
ATOM 5216 C C . GLU B 1 84 ? -25.078 23.641 8.086 1 94.31 84 GLU B C 1
ATOM 5218 O O . GLU B 1 84 ? -26.188 23.438 8.594 1 94.31 84 GLU B O 1
ATOM 5223 N N . LYS B 1 85 ? -24 23.312 8.672 1 95.06 85 LYS B N 1
ATOM 5224 C CA . LYS B 1 85 ? -24.016 22.453 9.867 1 95.06 85 LYS B CA 1
ATOM 5225 C C . LYS B 1 85 ? -23.688 23.266 11.117 1 95.06 85 LYS B C 1
ATOM 5227 O O . LYS B 1 85 ? -23.625 22.719 12.219 1 95.06 85 LYS B O 1
ATOM 5232 N N . LEU B 1 86 ? -23.5 24.531 10.992 1 96.44 86 LEU B N 1
ATOM 5233 C CA . LEU B 1 86 ? -23.203 25.391 12.125 1 96.44 86 LEU B CA 1
ATOM 5234 C C . LEU B 1 86 ? -24.484 25.797 12.859 1 96.44 86 LEU B C 1
ATOM 5236 O O . LEU B 1 86 ? -25.422 26.297 12.234 1 96.44 86 LEU B O 1
ATOM 5240 N N . TYR B 1 87 ? -24.469 25.578 14.148 1 96.5 87 TYR B N 1
ATOM 5241 C CA . TYR B 1 87 ? -25.578 26.031 14.992 1 96.5 87 TYR B CA 1
ATOM 5242 C C . TYR B 1 87 ? -25.312 27.422 15.539 1 96.5 87 TYR B C 1
ATOM 5244 O O . TYR B 1 87 ? -24.188 27.75 15.922 1 96.5 87 TYR B O 1
ATOM 5252 N N . PRO B 1 88 ? -26.344 28.266 15.648 1 96.25 88 PRO B N 1
ATOM 5253 C CA . PRO B 1 88 ? -26.156 29.625 16.172 1 96.25 88 PRO B CA 1
ATOM 5254 C C . PRO B 1 88 ? -25.953 29.641 17.688 1 96.25 88 PRO B C 1
ATOM 5256 O O . PRO B 1 88 ? -26.422 28.75 18.391 1 96.25 88 PRO B O 1
ATOM 5259 N N . GLN B 1 89 ? -25.281 30.625 18.141 1 95.12 89 GLN B N 1
ATOM 5260 C CA . GLN B 1 89 ? -25.109 30.953 19.547 1 95.12 89 GLN B CA 1
ATOM 5261 C C . GLN B 1 89 ? -24.5 29.797 20.312 1 95.12 89 GLN B C 1
ATOM 5263 O O . GLN B 1 89 ? -25 29.422 21.391 1 95.12 89 GLN B O 1
ATOM 5268 N N . LYS B 1 90 ? -23.562 29.125 19.656 1 96.69 90 LYS B N 1
ATOM 5269 C CA . LYS B 1 90 ? -22.812 28.047 20.281 1 96.69 90 LYS B CA 1
ATOM 5270 C C . LYS B 1 90 ? -21.312 28.344 20.266 1 96.69 90 LYS B C 1
ATOM 5272 O O . LYS B 1 90 ? -20.844 29.219 19.531 1 96.69 90 LYS B O 1
ATOM 5277 N N . THR B 1 91 ? -20.625 27.641 21.141 1 98 91 THR B N 1
ATOM 5278 C CA . THR B 1 91 ? -19.156 27.672 21.109 1 98 91 THR B CA 1
ATOM 5279 C C . THR B 1 91 ? -18.609 26.5 20.312 1 98 91 THR B C 1
ATOM 5281 O O . THR B 1 91 ? -19.031 25.359 20.5 1 98 91 THR B O 1
ATOM 5284 N N . TYR B 1 92 ? -17.734 26.812 19.375 1 98.19 92 TYR B N 1
ATOM 5285 C CA . TYR B 1 92 ? -17.047 25.797 18.594 1 98.19 92 TYR B CA 1
ATOM 5286 C C . TYR B 1 92 ? -15.547 25.828 18.844 1 98.19 92 TYR B C 1
ATOM 5288 O O . TYR B 1 92 ? -14.969 26.891 19.062 1 98.19 92 TYR B O 1
ATOM 5296 N N . MET B 1 93 ? -14.945 24.672 18.797 1 97.56 93 MET B N 1
ATOM 5297 C CA . MET B 1 93 ? -13.492 24.531 18.797 1 97.56 93 MET B CA 1
ATOM 5298 C C . MET B 1 93 ? -13.016 23.703 17.609 1 97.56 93 MET B C 1
ATOM 5300 O O . MET B 1 93 ? -13.398 22.547 17.453 1 97.56 93 MET B O 1
ATOM 5304 N N . PHE B 1 94 ? -12.227 24.219 16.766 1 96.31 94 PHE B N 1
ATOM 5305 C CA . PHE B 1 94 ? -11.625 23.484 15.656 1 96.31 94 PHE B CA 1
ATOM 5306 C C . PHE B 1 94 ? -10.578 24.328 14.953 1 96.31 94 PHE B C 1
ATOM 5308 O O . PHE B 1 94 ? -10.445 25.516 15.234 1 96.31 94 PHE B O 1
ATOM 5315 N N . PHE B 1 95 ? -9.781 23.719 14.133 1 94.06 95 PHE B N 1
ATOM 5316 C CA . PHE B 1 95 ? -8.891 24.453 13.234 1 94.06 95 PHE B CA 1
ATOM 5317 C C . PHE B 1 95 ? -9.688 25.141 12.133 1 94.06 95 PHE B C 1
ATOM 5319 O O . PHE B 1 95 ? -10.102 24.5 11.172 1 94.06 95 PHE B O 1
ATOM 5326 N N . SER B 1 96 ? -9.781 26.422 12.203 1 93.56 96 SER B N 1
ATOM 5327 C CA . SER B 1 96 ? -10.688 27.125 11.297 1 93.56 96 SER B CA 1
ATOM 5328 C C . SER B 1 96 ? -9.961 27.578 10.031 1 93.56 96 SER B C 1
ATOM 5330 O O . SER B 1 96 ? -10.602 27.875 9.016 1 93.56 96 SER B O 1
ATOM 5332 N N . HIS B 1 97 ? -8.68 27.688 10.094 1 88.81 97 HIS B N 1
ATOM 5333 C CA . HIS B 1 97 ? -7.895 28.188 8.969 1 88.81 97 HIS B CA 1
ATOM 5334 C C . HIS B 1 97 ? -8.445 29.516 8.453 1 88.81 97 HIS B C 1
ATOM 5336 O O . HIS B 1 97 ? -8.688 29.672 7.254 1 88.81 97 HIS B O 1
ATOM 5342 N N . THR B 1 98 ? -8.625 30.422 9.32 1 90.31 98 THR B N 1
ATOM 5343 C CA . THR B 1 98 ? -9.164 31.734 8.984 1 90.31 98 THR B CA 1
ATOM 5344 C C . THR B 1 98 ? -8.18 32.844 9.352 1 90.31 98 THR B C 1
ATOM 5346 O O . THR B 1 98 ? -8.312 33.969 8.898 1 90.31 98 THR B O 1
ATOM 5349 N N . ILE B 1 99 ? -7.242 32.5 10.102 1 85.81 99 ILE B N 1
ATOM 5350 C CA . ILE B 1 99 ? -6.391 33.531 10.727 1 85.81 99 ILE B CA 1
ATOM 5351 C C . ILE B 1 99 ? -5.551 34.219 9.656 1 85.81 99 ILE B C 1
ATOM 5353 O O . ILE B 1 99 ? -5.125 35.375 9.844 1 85.81 99 ILE B O 1
ATOM 5357 N N . LYS B 1 100 ? -5.348 33.562 8.609 1 75.5 100 LYS B N 1
ATOM 5358 C CA . LYS B 1 100 ? -4.617 34.156 7.488 1 75.5 100 LYS B CA 1
ATOM 5359 C C . LYS B 1 100 ? -5.574 34.656 6.398 1 75.5 100 LYS B C 1
ATOM 5361 O O . LYS B 1 100 ? -5.16 34.844 5.258 1 75.5 100 LYS B O 1
ATOM 5366 N N . ALA B 1 101 ? -6.789 34.719 6.773 1 82.88 101 ALA B N 1
ATOM 5367 C CA . ALA B 1 101 ? -7.84 35.125 5.848 1 82.88 101 ALA B CA 1
ATOM 5368 C C . ALA B 1 101 ? -7.867 34.25 4.613 1 82.88 101 ALA B C 1
ATOM 5370 O O . ALA B 1 101 ? -7.871 34.719 3.482 1 82.88 101 ALA B O 1
ATOM 5371 N N . GLN B 1 102 ? -7.781 33 4.871 1 79 102 GLN B N 1
ATOM 5372 C CA . GLN B 1 102 ? -7.863 32.031 3.77 1 79 102 GLN B CA 1
ATOM 5373 C C . GLN B 1 102 ? -9.195 32.156 3.043 1 79 102 GLN B C 1
ATOM 5375 O O . GLN B 1 102 ? -10.258 31.953 3.648 1 79 102 GLN B O 1
ATOM 5380 N N . LYS B 1 103 ? -9.195 32.375 1.784 1 80.88 103 LYS B N 1
ATOM 5381 C CA . LYS B 1 103 ? -10.375 32.688 0.983 1 80.88 103 LYS B CA 1
ATOM 5382 C C . LYS B 1 103 ? -11.453 31.609 1.146 1 80.88 103 LYS B C 1
ATOM 5384 O O . LYS B 1 103 ? -12.633 31.938 1.289 1 80.88 103 LYS B O 1
ATOM 5389 N N . GLN B 1 104 ? -11.109 30.391 1.181 1 84.38 104 GLN B N 1
ATOM 5390 C CA . GLN B 1 104 ? -12.055 29.281 1.176 1 84.38 104 GLN B CA 1
ATOM 5391 C C . GLN B 1 104 ? -12.852 29.219 2.479 1 84.38 104 GLN B C 1
ATOM 5393 O O . GLN B 1 104 ? -13.93 28.625 2.531 1 84.38 104 GLN B O 1
ATOM 5398 N N . ASN B 1 105 ? -12.367 29.906 3.521 1 90.75 105 ASN B N 1
ATOM 5399 C CA . ASN B 1 105 ? -13 29.766 4.828 1 90.75 105 ASN B CA 1
ATOM 5400 C C . ASN B 1 105 ? -13.602 31.078 5.309 1 90.75 105 ASN B C 1
ATOM 5402 O O . ASN B 1 105 ? -14.172 31.156 6.402 1 90.75 105 ASN B O 1
ATOM 5406 N N . MET B 1 106 ? -13.547 32.125 4.473 1 92.06 106 MET B N 1
ATOM 5407 C CA . MET B 1 106 ? -14.062 33.438 4.875 1 92.06 106 MET B CA 1
ATOM 5408 C C . MET B 1 106 ? -15.586 33.406 4.961 1 92.06 106 MET B C 1
ATOM 5410 O O . MET B 1 106 ? -16.172 34.031 5.848 1 92.06 106 MET B O 1
ATOM 5414 N N . ALA B 1 107 ? -16.141 32.719 4.031 1 93.75 107 ALA B N 1
ATOM 5415 C CA . ALA B 1 107 ? -17.594 32.594 4.078 1 93.75 107 ALA B CA 1
ATOM 5416 C C . ALA B 1 107 ? -18.062 31.938 5.383 1 93.75 107 ALA B C 1
ATOM 5418 O O . ALA B 1 107 ? -19.062 32.375 5.969 1 93.75 107 ALA B O 1
ATOM 5419 N N . ALA B 1 108 ? -17.391 30.953 5.77 1 95.69 108 ALA B N 1
ATOM 5420 C CA . ALA B 1 108 ? -17.703 30.281 7.031 1 95.69 108 ALA B CA 1
ATOM 5421 C C . ALA B 1 108 ? -17.516 31.234 8.211 1 95.69 108 ALA B C 1
ATOM 5423 O O . ALA B 1 108 ? -18.312 31.234 9.148 1 95.69 108 ALA B O 1
ATOM 5424 N N . LEU B 1 109 ? -16.453 31.984 8.195 1 96.5 109 LEU B N 1
ATOM 5425 C CA . LEU B 1 109 ? -16.203 32.938 9.25 1 96.5 109 LEU B CA 1
ATOM 5426 C C . LEU B 1 109 ? -17.344 33.969 9.352 1 96.5 109 LEU B C 1
ATOM 5428 O O . LEU B 1 109 ? -17.781 34.281 10.453 1 96.5 109 LEU B O 1
ATOM 5432 N N . ASP B 1 110 ? -17.797 34.438 8.219 1 96.5 110 ASP B N 1
ATOM 5433 C CA . ASP B 1 110 ? -18.922 35.375 8.18 1 96.5 110 ASP B CA 1
ATOM 5434 C C . ASP B 1 110 ? -20.172 34.75 8.797 1 96.5 110 ASP B C 1
ATOM 5436 O O . ASP B 1 110 ? -20.906 35.438 9.531 1 96.5 110 ASP B O 1
ATOM 5440 N N . ASP B 1 111 ? -20.344 33.562 8.383 1 97.31 111 ASP B N 1
ATOM 5441 C CA . ASP B 1 111 ? -21.516 32.875 8.906 1 97.31 111 ASP B CA 1
ATOM 5442 C C . ASP B 1 111 ? -21.438 32.75 10.422 1 97.31 111 ASP B C 1
ATOM 5444 O O . ASP B 1 111 ? -22.453 32.875 11.117 1 97.31 111 ASP B O 1
ATOM 5448 N N . MET B 1 112 ? -20.344 32.469 10.953 1 97.75 112 MET B N 1
ATOM 5449 C CA . MET B 1 112 ? -20.156 32.312 12.391 1 97.75 112 MET B CA 1
ATOM 5450 C C . MET B 1 112 ? -20.406 33.625 13.109 1 97.75 112 MET B C 1
ATOM 5452 O O . MET B 1 112 ? -20.984 33.656 14.195 1 97.75 112 MET B O 1
ATOM 5456 N N . ILE B 1 113 ? -19.969 34.688 12.523 1 97.25 113 ILE B N 1
ATOM 5457 C CA . ILE B 1 113 ? -20.203 36 13.086 1 97.25 113 ILE B CA 1
ATOM 5458 C C . ILE B 1 113 ? -21.703 36.281 13.102 1 97.25 113 ILE B C 1
ATOM 5460 O O . ILE B 1 113 ? -22.25 36.719 14.125 1 97.25 113 ILE B O 1
ATOM 5464 N N . GLN B 1 114 ? -22.328 36.031 11.992 1 97.31 114 GLN B N 1
ATOM 5465 C CA . GLN B 1 114 ? -23.766 36.281 11.867 1 97.31 114 GLN B CA 1
ATOM 5466 C C . GLN B 1 114 ? -24.547 35.438 12.875 1 97.31 114 GLN B C 1
ATOM 5468 O O . GLN B 1 114 ? -25.516 35.906 13.461 1 97.31 114 GLN B O 1
ATOM 5473 N N . LYS B 1 115 ? -24.109 34.25 13.062 1 97 115 LYS B N 1
ATOM 5474 C CA . LYS B 1 115 ? -24.797 33.312 13.938 1 97 115 LYS B CA 1
ATOM 5475 C C . LYS B 1 115 ? -24.375 33.5 15.391 1 97 115 LYS B C 1
ATOM 5477 O O . LYS B 1 115 ? -24.828 32.75 16.281 1 97 115 LYS B O 1
ATOM 5482 N N . LYS B 1 116 ? -23.484 34.406 15.641 1 96.81 116 LYS B N 1
ATOM 5483 C CA . LYS B 1 116 ? -22.953 34.719 16.969 1 96.81 116 LYS B CA 1
ATOM 5484 C C . LYS B 1 116 ? -22.312 33.5 17.609 1 96.81 116 LYS B C 1
ATOM 5486 O O . LYS B 1 116 ? -22.547 33.219 18.781 1 96.81 116 LYS B O 1
ATOM 5491 N N . ILE B 1 117 ? -21.656 32.812 16.797 1 97.56 117 ILE B N 1
ATOM 5492 C CA . ILE B 1 117 ? -20.875 31.656 17.25 1 97.56 117 ILE B CA 1
ATOM 5493 C C . ILE B 1 117 ? -19.562 32.125 17.875 1 97.56 117 ILE B C 1
ATOM 5495 O O . ILE B 1 117 ? -18.938 33.062 17.375 1 97.56 117 ILE B O 1
ATOM 5499 N N . ARG B 1 118 ? -19.234 31.578 19.031 1 98.06 118 ARG B N 1
ATOM 5500 C CA . ARG B 1 118 ? -17.906 31.75 19.609 1 98.06 118 ARG B CA 1
ATOM 5501 C C . ARG B 1 118 ? -16.938 30.703 19.047 1 98.06 118 ARG B C 1
ATOM 5503 O O . ARG B 1 118 ? -17.062 29.516 19.359 1 98.06 118 ARG B O 1
ATOM 5510 N N . LEU B 1 119 ? -15.992 31.172 18.234 1 98.38 119 LEU B N 1
ATOM 5511 C CA . LEU B 1 119 ? -15.016 30.266 17.625 1 98.38 119 LEU B CA 1
ATOM 5512 C C . LEU B 1 119 ? -13.695 30.297 18.391 1 98.38 119 LEU B C 1
ATOM 5514 O O . LEU B 1 119 ? -13.07 31.359 18.5 1 98.38 119 LEU B O 1
ATOM 5518 N N . ILE B 1 120 ? -13.367 29.234 18.969 1 97.75 120 ILE B N 1
ATOM 5519 C CA . ILE B 1 120 ? -12.047 29.031 19.562 1 97.75 120 ILE B CA 1
ATOM 5520 C C . ILE B 1 120 ? -11.172 28.234 18.609 1 97.75 120 ILE B C 1
ATOM 5522 O O . ILE B 1 120 ? -11.453 27.062 18.328 1 97.75 120 ILE B O 1
ATOM 5526 N N . ASP B 1 121 ? -10.102 28.781 18.125 1 97 121 ASP B N 1
ATOM 5527 C CA . ASP B 1 121 ? -9.219 28.141 17.141 1 97 121 ASP B CA 1
ATOM 5528 C C . ASP B 1 121 ? -8.031 27.484 17.844 1 97 121 ASP B C 1
ATOM 5530 O O . ASP B 1 121 ? -7.262 28.141 18.531 1 97 121 ASP B O 1
ATOM 5534 N N . TYR B 1 122 ? -7.863 26.188 17.547 1 95.94 122 TYR B N 1
ATOM 5535 C CA . TYR B 1 122 ? -6.801 25.422 18.188 1 95.94 122 TYR B CA 1
ATOM 5536 C C . TYR B 1 122 ? -5.438 26.031 17.875 1 95.94 122 TYR B C 1
ATOM 5538 O O . TYR B 1 122 ? -4.531 25.984 18.719 1 95.94 122 TYR B O 1
ATOM 5546 N N . GLU B 1 123 ? -5.211 26.609 16.75 1 91.56 123 GLU B N 1
ATOM 5547 C CA . GLU B 1 123 ? -3.926 27.125 16.297 1 91.56 123 GLU B CA 1
ATOM 5548 C C . GLU B 1 123 ? -3.479 28.312 17.156 1 91.56 123 GLU B C 1
ATOM 5550 O O . GLU B 1 123 ? -2.287 28.625 17.219 1 91.56 123 GLU B O 1
ATOM 5555 N N . LYS B 1 124 ? -4.449 28.906 17.781 1 92.62 124 LYS B N 1
ATOM 5556 C CA . LYS B 1 124 ? -4.152 30.141 18.516 1 92.62 124 LYS B CA 1
ATOM 5557 C C . LYS B 1 124 ? -4.195 29.906 20.016 1 92.62 124 LYS B C 1
ATOM 5559 O O . LYS B 1 124 ? -4.156 30.859 20.797 1 92.62 124 LYS B O 1
ATOM 5564 N N . ILE B 1 125 ? -4.355 28.688 20.391 1 94.94 125 ILE B N 1
ATOM 5565 C CA . ILE B 1 125 ? -4.164 28.375 21.812 1 94.94 125 ILE B CA 1
ATOM 5566 C C . ILE B 1 125 ? -2.674 28.375 22.141 1 94.94 125 ILE B C 1
ATOM 5568 O O . ILE B 1 125 ? -1.962 27.422 21.844 1 94.94 125 ILE B O 1
ATOM 5572 N N . THR B 1 126 ? -2.195 29.422 22.734 1 92.06 126 THR B N 1
ATOM 5573 C CA . THR B 1 126 ? -0.769 29.656 22.922 1 92.06 126 THR B CA 1
ATOM 5574 C C . THR B 1 126 ? -0.479 30.031 24.375 1 92.06 126 THR B C 1
ATOM 5576 O O . THR B 1 126 ? -1.389 30.391 25.125 1 92.06 126 THR B O 1
ATOM 5579 N N . ASP B 1 127 ? 0.697 29.859 24.719 1 91.56 127 ASP B N 1
ATOM 5580 C CA . ASP B 1 127 ? 1.128 30.359 26.016 1 91.56 127 ASP B CA 1
ATOM 5581 C C . ASP B 1 127 ? 1.466 31.844 25.953 1 91.56 127 ASP B C 1
ATOM 5583 O O . ASP B 1 127 ? 1.172 32.5 24.969 1 91.56 127 ASP B O 1
ATOM 5587 N N . GLU B 1 128 ? 1.953 32.344 26.984 1 87.94 12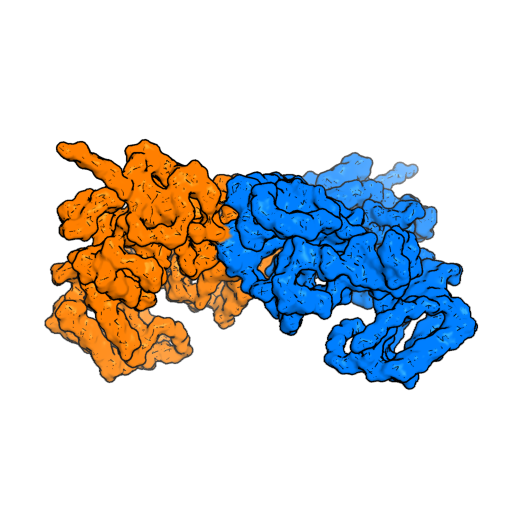8 GLU B N 1
ATOM 5588 C CA . GLU B 1 128 ? 2.242 33.75 27.078 1 87.94 128 GLU B CA 1
ATOM 5589 C C . GLU B 1 128 ? 3.332 34.188 26.094 1 87.94 128 GLU B C 1
ATOM 5591 O O . GLU B 1 128 ? 3.416 35.344 25.719 1 87.94 128 GLU B O 1
ATOM 5596 N N . LYS B 1 129 ? 4.148 33.281 25.719 1 86.56 129 LYS B N 1
ATOM 5597 C CA . LYS B 1 129 ? 5.219 33.531 24.766 1 86.56 129 LYS B CA 1
ATOM 5598 C C . LYS B 1 129 ? 4.773 33.25 23.328 1 86.56 129 LYS B C 1
ATOM 5600 O O . LYS B 1 129 ? 5.598 33.219 22.422 1 86.56 129 LYS B O 1
ATOM 5605 N N . ASN B 1 130 ? 3.512 32.938 23.141 1 83.62 130 ASN B N 1
ATOM 5606 C CA . ASN B 1 130 ? 2.881 32.719 21.844 1 83.62 130 ASN B CA 1
ATOM 5607 C C . ASN B 1 130 ? 3.271 31.344 21.266 1 83.62 130 ASN B C 1
ATOM 5609 O O . ASN B 1 130 ? 3.176 31.141 20.047 1 83.62 130 ASN B O 1
ATOM 5613 N N . ASN B 1 131 ? 3.723 30.562 22.125 1 86.75 131 ASN B N 1
ATOM 5614 C CA . ASN B 1 131 ? 3.953 29.203 21.688 1 86.75 131 ASN B CA 1
ATOM 5615 C C . ASN B 1 131 ? 2.652 28.391 21.641 1 86.75 131 ASN B C 1
ATOM 5617 O O . ASN B 1 131 ? 1.88 28.406 22.609 1 86.75 131 ASN B O 1
ATOM 5621 N N . ARG B 1 132 ? 2.541 27.719 20.516 1 89.12 132 ARG B N 1
ATOM 5622 C CA . ARG B 1 132 ? 1.346 26.891 20.406 1 89.12 132 ARG B CA 1
ATOM 5623 C C . ARG B 1 132 ? 1.366 25.75 21.406 1 89.12 132 ARG B C 1
ATOM 5625 O O . ARG B 1 132 ? 2.404 25.109 21.625 1 89.12 132 ARG B O 1
ATOM 5632 N N . LEU B 1 133 ? 0.267 25.516 22.062 1 91.06 133 LEU B N 1
ATOM 5633 C CA . LEU B 1 133 ? 0.195 24.5 23.109 1 91.06 133 LEU B CA 1
ATOM 5634 C C . LEU B 1 133 ? -0.294 23.172 22.562 1 91.06 133 LEU B C 1
ATOM 5636 O O . LEU B 1 133 ? -0.096 22.125 23.188 1 91.06 133 LEU B O 1
ATOM 5640 N N . VAL B 1 134 ? -0.935 23.203 21.469 1 89.62 134 VAL B N 1
ATOM 5641 C CA . VAL B 1 134 ? -1.43 21.969 20.844 1 89.62 134 VAL B CA 1
ATOM 5642 C C . VAL B 1 134 ? -1.117 21.984 19.359 1 89.62 134 VAL B C 1
ATOM 5644 O O . VAL B 1 134 ? -1.368 22.969 18.672 1 89.62 134 VAL B O 1
ATOM 5647 N N . ALA B 1 135 ? -0.35 20.969 18.938 1 85.81 135 ALA B N 1
ATOM 5648 C CA . ALA B 1 135 ? 0.036 20.859 17.531 1 85.81 135 ALA B CA 1
ATOM 5649 C C . ALA B 1 135 ? 0.24 19.406 17.125 1 85.81 135 ALA B C 1
ATOM 5651 O O . ALA B 1 135 ? 0.468 18.547 17.984 1 85.81 135 ALA B O 1
ATOM 5652 N N . PHE B 1 136 ? 0.102 19.172 15.828 1 89.25 136 PHE B N 1
ATOM 5653 C CA . PHE B 1 136 ? 0.235 17.828 15.305 1 89.25 136 PHE B CA 1
ATOM 5654 C C . PHE B 1 136 ? 1.571 17.641 14.594 1 89.25 136 PHE B C 1
ATOM 5656 O O . PHE B 1 136 ? 1.823 16.609 13.984 1 89.25 136 PHE B O 1
ATOM 5663 N N . GLY B 1 137 ? 2.529 18.562 14.664 1 90.94 137 GLY B N 1
ATOM 5664 C CA . GLY B 1 137 ? 3.762 18.562 13.898 1 90.94 137 GLY B CA 1
ATOM 5665 C C . GLY B 1 137 ? 4.582 17.297 14.07 1 90.94 137 GLY B C 1
ATOM 5666 O O . GLY B 1 137 ? 5.086 16.75 13.094 1 90.94 137 GLY B O 1
ATOM 5667 N N . ARG B 1 138 ? 4.754 16.844 15.289 1 95.56 138 ARG B N 1
ATOM 5668 C CA . ARG B 1 138 ? 5.5 15.633 15.586 1 95.56 138 ARG B CA 1
ATOM 5669 C C . ARG B 1 138 ? 4.988 14.461 14.758 1 95.56 138 ARG B C 1
ATOM 5671 O O . ARG B 1 138 ? 5.781 13.727 14.156 1 95.56 138 ARG B O 1
ATOM 5678 N N . PHE B 1 139 ? 3.693 14.352 14.664 1 97 139 PHE B N 1
ATOM 5679 C CA . PHE B 1 139 ? 3.072 13.219 13.992 1 97 139 PHE B CA 1
ATOM 5680 C C . PHE B 1 139 ? 3.219 13.344 12.477 1 97 139 PHE B C 1
ATOM 5682 O O . PHE B 1 139 ? 3.301 12.336 11.773 1 97 139 PHE B O 1
ATOM 5689 N N . ALA B 1 140 ? 3.275 14.609 11.977 1 96.62 140 ALA B N 1
ATOM 5690 C CA . ALA B 1 140 ? 3.566 14.812 10.562 1 96.62 140 ALA B CA 1
ATOM 5691 C C . ALA B 1 140 ? 4.949 14.281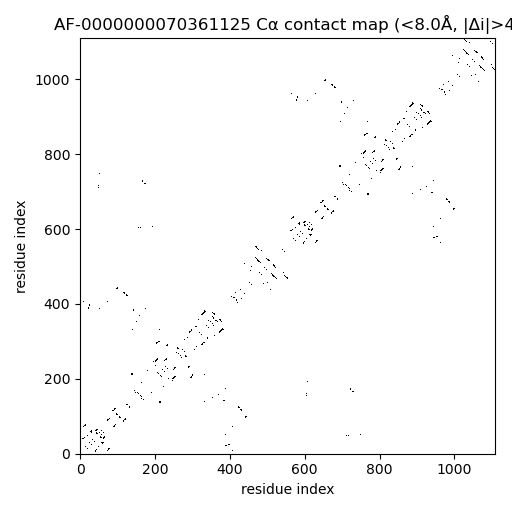 10.203 1 96.62 140 ALA B C 1
ATOM 5693 O O . ALA B 1 140 ? 5.113 13.578 9.203 1 96.62 140 ALA B O 1
ATOM 5694 N N . GLY B 1 141 ? 5.922 14.57 11.039 1 98.06 141 GLY B N 1
ATOM 5695 C CA . GLY B 1 141 ? 7.273 14.086 10.828 1 98.06 141 GLY B CA 1
ATOM 5696 C C . GLY B 1 141 ? 7.383 12.57 10.891 1 98.06 141 GLY B C 1
ATOM 5697 O O . GLY B 1 141 ? 8.07 11.961 10.07 1 98.06 141 GLY B O 1
ATOM 5698 N N . ILE B 1 142 ? 6.672 11.992 11.875 1 98.69 142 ILE B N 1
ATOM 5699 C CA . ILE B 1 142 ? 6.699 10.547 12.062 1 98.69 142 ILE B CA 1
ATOM 5700 C C . ILE B 1 142 ? 6.074 9.852 10.852 1 98.69 142 ILE B C 1
ATOM 5702 O O . ILE B 1 142 ? 6.703 9.008 10.219 1 98.69 142 ILE B O 1
ATOM 5706 N N . ALA B 1 143 ? 4.844 10.273 10.539 1 98.5 143 ALA B N 1
ATOM 5707 C CA . ALA B 1 143 ? 4.125 9.648 9.43 1 98.5 143 ALA B CA 1
ATOM 5708 C C . ALA B 1 143 ? 4.867 9.844 8.109 1 98.5 143 ALA B C 1
ATOM 5710 O O . ALA B 1 143 ? 4.977 8.922 7.309 1 98.5 143 ALA B O 1
ATOM 5711 N N . GLY B 1 144 ? 5.371 11.023 7.883 1 98.56 144 GLY B N 1
ATOM 5712 C CA . GLY B 1 144 ? 6.113 11.305 6.664 1 98.56 144 GLY B CA 1
ATOM 5713 C C . GLY B 1 144 ? 7.328 10.414 6.484 1 98.56 144 GLY B C 1
ATOM 5714 O O . GLY B 1 144 ? 7.59 9.922 5.387 1 98.56 144 GLY B O 1
ATOM 5715 N N . THR B 1 145 ? 8.078 10.234 7.516 1 98.81 145 THR B N 1
ATOM 5716 C CA . THR B 1 145 ? 9.289 9.414 7.457 1 98.81 145 THR B CA 1
ATOM 5717 C C . THR B 1 145 ? 8.938 7.949 7.234 1 98.81 145 THR B C 1
ATOM 5719 O O . THR B 1 145 ? 9.539 7.285 6.387 1 98.81 145 THR B O 1
ATOM 5722 N N . ILE B 1 146 ? 7.945 7.418 7.977 1 98.75 146 ILE B N 1
ATOM 5723 C CA . ILE B 1 146 ? 7.523 6.031 7.824 1 98.75 146 ILE B CA 1
ATOM 5724 C C . ILE B 1 146 ? 7.059 5.789 6.391 1 98.75 146 ILE B C 1
ATOM 5726 O O . ILE B 1 146 ? 7.488 4.828 5.742 1 98.75 146 ILE B O 1
ATOM 5730 N N . ASP B 1 147 ? 6.164 6.699 5.941 1 98.56 147 ASP B N 1
ATOM 5731 C CA . ASP B 1 147 ? 5.594 6.543 4.605 1 98.56 147 ASP B CA 1
ATOM 5732 C C . ASP B 1 147 ? 6.684 6.582 3.537 1 98.56 147 ASP B C 1
ATOM 5734 O O . ASP B 1 147 ? 6.676 5.777 2.602 1 98.56 147 ASP B O 1
ATOM 5738 N N . TYR B 1 148 ? 7.598 7.461 3.703 1 98.75 148 TYR B N 1
ATOM 5739 C CA . TYR B 1 148 ? 8.68 7.562 2.727 1 98.75 148 TYR B CA 1
ATOM 5740 C C . TYR B 1 148 ? 9.508 6.285 2.691 1 98.75 148 TYR B C 1
ATOM 5742 O O . TYR B 1 148 ? 9.836 5.781 1.614 1 98.75 148 TYR B O 1
ATOM 5750 N N . LEU B 1 149 ? 9.914 5.789 3.826 1 98.81 149 LEU B N 1
ATOM 5751 C CA . LEU B 1 149 ? 10.719 4.57 3.883 1 98.81 149 LEU B CA 1
ATOM 5752 C C . LEU B 1 149 ? 9.977 3.4 3.244 1 98.81 149 LEU B C 1
ATOM 5754 O O . LEU B 1 149 ? 10.586 2.561 2.578 1 98.81 149 LEU B O 1
ATOM 5758 N N . SER B 1 150 ? 8.656 3.355 3.504 1 98.19 150 SER B N 1
ATOM 5759 C CA . SER B 1 150 ? 7.832 2.35 2.842 1 98.19 150 SER B CA 1
ATOM 5760 C C . SER B 1 150 ? 7.926 2.467 1.324 1 98.19 150 SER B C 1
ATOM 5762 O O . SER B 1 150 ? 8.164 1.474 0.634 1 98.19 150 SER B O 1
ATOM 5764 N N . GLY B 1 151 ? 7.746 3.715 0.805 1 97.81 151 GLY B N 1
ATOM 5765 C CA . GLY B 1 151 ? 7.848 3.967 -0.624 1 97.81 151 GLY B CA 1
ATOM 5766 C C . GLY B 1 151 ? 9.227 3.672 -1.185 1 97.81 151 GLY B C 1
ATOM 5767 O O . GLY B 1 151 ? 9.352 3.18 -2.309 1 97.81 151 GLY B O 1
ATOM 5768 N N . LEU B 1 152 ? 10.25 3.973 -0.394 1 98.38 152 LEU B N 1
ATOM 5769 C CA . LEU B 1 152 ? 11.625 3.715 -0.817 1 98.38 152 LEU B CA 1
ATOM 5770 C C . LEU B 1 152 ? 11.836 2.232 -1.097 1 98.38 152 LEU B C 1
ATOM 5772 O O . LEU B 1 152 ? 12.461 1.867 -2.096 1 98.38 152 LEU B O 1
ATOM 5776 N N . GLY B 1 153 ? 11.344 1.396 -0.199 1 97.31 153 GLY B N 1
ATOM 5777 C CA . GLY B 1 153 ? 11.43 -0.038 -0.419 1 97.31 153 GLY B CA 1
ATOM 5778 C C . GLY B 1 153 ? 10.812 -0.481 -1.73 1 97.31 153 GLY B C 1
ATOM 5779 O O . GLY B 1 153 ? 11.422 -1.237 -2.488 1 97.31 153 GLY B O 1
ATOM 5780 N N . GLN B 1 154 ? 9.641 -0.056 -2 1 96.38 154 GLN B N 1
ATOM 5781 C CA . GLN B 1 154 ? 8.938 -0.41 -3.229 1 96.38 154 GLN B CA 1
ATOM 5782 C C . GLN B 1 154 ? 9.648 0.154 -4.453 1 96.38 154 GLN B C 1
ATOM 5784 O O . GLN B 1 154 ? 9.758 -0.52 -5.48 1 96.38 154 GLN B O 1
ATOM 5789 N N . TYR B 1 155 ? 10.07 1.4 -4.309 1 97.44 155 TYR B N 1
ATOM 5790 C CA . TYR B 1 155 ? 10.781 2.074 -5.387 1 97.44 155 TYR B CA 1
ATOM 5791 C C . TYR B 1 155 ? 12.031 1.304 -5.781 1 97.44 155 TYR B C 1
ATOM 5793 O O . TYR B 1 155 ? 12.258 1.028 -6.961 1 97.44 155 TYR B O 1
ATOM 5801 N N . LEU B 1 156 ? 12.836 0.87 -4.816 1 97 156 LEU B N 1
ATOM 5802 C CA . LEU B 1 156 ? 14.07 0.123 -5.055 1 97 156 LEU B CA 1
ATOM 5803 C C . LEU B 1 156 ? 13.766 -1.256 -5.633 1 97 156 LEU B C 1
ATOM 5805 O O . LEU B 1 156 ? 14.531 -1.778 -6.441 1 97 156 LEU B O 1
ATOM 5809 N N . MET B 1 157 ? 12.633 -1.786 -5.258 1 94.94 157 MET B N 1
ATOM 5810 C CA . MET B 1 157 ? 12.234 -3.088 -5.785 1 94.94 157 MET B CA 1
ATOM 5811 C C . MET B 1 157 ? 12.047 -3.027 -7.297 1 94.94 157 MET B C 1
ATOM 5813 O O . MET B 1 157 ? 12.367 -3.984 -8.008 1 94.94 157 MET B O 1
ATOM 5817 N N . THR B 1 158 ? 11.523 -1.922 -7.781 1 93.69 158 THR B N 1
ATOM 5818 C CA . THR B 1 158 ? 11.312 -1.786 -9.219 1 93.69 158 THR B CA 1
ATOM 5819 C C . THR B 1 158 ? 12.641 -1.687 -9.953 1 93.69 158 THR B C 1
ATOM 5821 O O . THR B 1 158 ? 12.695 -1.857 -11.172 1 93.69 158 THR B O 1
ATOM 5824 N N . LYS B 1 159 ? 13.711 -1.423 -9.258 1 93.5 159 LYS B N 1
ATOM 5825 C CA . LYS B 1 159 ? 15.062 -1.476 -9.797 1 93.5 159 LYS B CA 1
ATOM 5826 C C . LYS B 1 159 ? 15.695 -2.842 -9.562 1 93.5 159 LYS B C 1
ATOM 5828 O O . LYS B 1 159 ? 16.891 -3.021 -9.773 1 93.5 159 LYS B O 1
ATOM 5833 N N . SER B 1 160 ? 14.938 -3.764 -9 1 92.75 160 SER B N 1
ATOM 5834 C CA . SER B 1 160 ? 15.367 -5.121 -8.688 1 92.75 160 SER B CA 1
ATOM 5835 C C . SER B 1 160 ? 16.359 -5.133 -7.527 1 92.75 160 SER B C 1
ATOM 5837 O O . SER B 1 160 ? 17.328 -5.902 -7.539 1 92.75 160 SER B O 1
ATOM 5839 N N . ILE B 1 161 ? 16.188 -4.195 -6.625 1 94.5 161 ILE B N 1
ATOM 5840 C CA . ILE B 1 161 ? 16.938 -4.156 -5.379 1 94.5 161 ILE B CA 1
ATOM 5841 C C . ILE B 1 161 ? 16 -4.383 -4.195 1 94.5 161 ILE B C 1
ATOM 5843 O O . ILE B 1 161 ? 15.227 -3.498 -3.83 1 94.5 161 ILE B O 1
ATOM 5847 N N . SER B 1 162 ? 16.109 -5.531 -3.684 1 93.5 162 SER B N 1
ATOM 5848 C CA . SER B 1 162 ? 15.297 -5.863 -2.518 1 93.5 162 SER B CA 1
ATOM 5849 C C . SER B 1 162 ? 16 -5.465 -1.225 1 93.5 162 SER B C 1
ATOM 5851 O O . SER B 1 162 ? 17.156 -5.82 -1.01 1 93.5 162 SER B O 1
ATOM 5853 N N . THR B 1 163 ? 15.391 -4.66 -0.441 1 94.62 163 THR B N 1
ATOM 5854 C CA . THR B 1 163 ? 15.867 -4.281 0.885 1 94.62 163 THR B CA 1
ATOM 5855 C C . THR B 1 163 ? 14.781 -4.496 1.932 1 94.62 163 THR B C 1
ATOM 5857 O O . THR B 1 163 ? 13.609 -4.676 1.59 1 94.62 163 THR B O 1
ATOM 5860 N N . ALA B 1 164 ? 15.227 -4.496 3.162 1 95.5 164 ALA B N 1
ATOM 5861 C CA . ALA B 1 164 ? 14.273 -4.672 4.258 1 95.5 164 ALA B CA 1
ATOM 5862 C C . ALA B 1 164 ? 13.281 -3.514 4.316 1 95.5 164 ALA B C 1
ATOM 5864 O O . ALA B 1 164 ? 12.242 -3.611 4.965 1 95.5 164 ALA B O 1
ATOM 5865 N N . PHE B 1 165 ? 13.586 -2.352 3.654 1 97.5 165 PHE B N 1
ATOM 5866 C CA . PHE B 1 165 ? 12.648 -1.238 3.602 1 97.5 165 PHE B CA 1
ATOM 5867 C C . PHE B 1 165 ? 11.32 -1.679 2.992 1 97.5 165 PHE B C 1
ATOM 5869 O O . PHE B 1 165 ? 10.273 -1.094 3.281 1 97.5 165 PHE B O 1
ATOM 5876 N N . LEU B 1 166 ? 11.391 -2.699 2.133 1 96.69 166 LEU B N 1
ATOM 5877 C CA . LEU B 1 166 ? 10.188 -3.203 1.47 1 96.69 166 LEU B CA 1
ATOM 5878 C C . LEU B 1 166 ? 9.164 -3.678 2.49 1 96.69 166 LEU B C 1
ATOM 5880 O O . LEU B 1 166 ? 7.957 -3.641 2.229 1 96.69 166 LEU B O 1
ATOM 5884 N N . ASN B 1 167 ? 9.602 -4.043 3.648 1 96.44 167 ASN B N 1
ATOM 5885 C CA . ASN B 1 167 ? 8.727 -4.613 4.672 1 96.44 167 ASN B CA 1
ATOM 5886 C C . ASN B 1 167 ? 8.07 -3.525 5.512 1 96.44 167 ASN B C 1
ATOM 5888 O O . ASN B 1 167 ? 7.219 -3.816 6.355 1 96.44 167 ASN B O 1
ATOM 5892 N N . ILE B 1 168 ? 8.445 -2.297 5.32 1 97.75 168 ILE B N 1
ATOM 5893 C CA . ILE B 1 168 ? 7.824 -1.2 6.055 1 97.75 168 ILE B CA 1
ATOM 5894 C C . ILE B 1 168 ? 6.477 -0.854 5.426 1 97.75 168 ILE B C 1
ATOM 5896 O O . ILE B 1 168 ? 6.375 -0.703 4.207 1 97.75 168 ILE B O 1
ATOM 5900 N N . SER B 1 169 ? 5.426 -0.784 6.234 1 96.69 169 SER B N 1
ATOM 5901 C CA . SER B 1 169 ? 4.09 -0.435 5.77 1 96.69 169 SER B CA 1
ATOM 5902 C C . SER B 1 169 ? 3.861 1.072 5.82 1 96.69 169 SER B C 1
ATOM 5904 O O . SER B 1 169 ? 4.633 1.801 6.445 1 96.69 169 SER B O 1
ATOM 5906 N N . MET B 1 170 ? 2.838 1.518 5.113 1 97 170 MET B N 1
ATOM 5907 C CA . MET B 1 170 ? 2.389 2.895 5.301 1 97 170 MET B CA 1
ATOM 5908 C C . MET B 1 170 ? 1.965 3.135 6.746 1 97 170 MET B C 1
ATOM 5910 O O . MET B 1 170 ? 1.513 2.213 7.426 1 97 170 MET B O 1
ATOM 5914 N N . SER B 1 171 ? 2.111 4.352 7.129 1 97.62 171 SER B N 1
ATOM 5915 C CA . SER B 1 171 ? 1.869 4.668 8.531 1 97.62 171 SER B CA 1
ATOM 5916 C C . SER B 1 171 ? 0.442 4.32 8.945 1 97.62 171 SER B C 1
ATOM 5918 O O . SER B 1 171 ? 0.211 3.828 10.047 1 97.62 171 SER B O 1
ATOM 5920 N N . TYR B 1 172 ? -0.555 4.512 8.055 1 95.44 172 TYR B N 1
ATOM 5921 C CA . TYR B 1 172 ? -1.954 4.312 8.422 1 95.44 172 TYR B CA 1
ATOM 5922 C C . TYR B 1 172 ? -2.271 2.828 8.562 1 95.44 172 TYR B C 1
ATOM 5924 O O . TYR B 1 172 ? -3.344 2.463 9.055 1 95.44 172 TYR B O 1
ATOM 5932 N N . LYS B 1 173 ? -1.356 1.968 8.195 1 95.38 173 LYS B N 1
ATOM 5933 C CA . LYS B 1 173 ? -1.575 0.53 8.32 1 95.38 173 LYS B CA 1
ATOM 5934 C C . LYS B 1 173 ? -1.24 0.046 9.727 1 95.38 173 LYS B C 1
ATOM 5936 O O . LYS B 1 173 ? -1.62 -1.061 10.117 1 95.38 173 LYS B O 1
ATOM 5941 N N . TYR B 1 174 ? -0.512 0.801 10.438 1 94.75 174 TYR B N 1
ATOM 5942 C CA . TYR B 1 174 ? -0.268 0.507 11.852 1 94.75 174 TYR B CA 1
ATOM 5943 C C . TYR B 1 174 ? -1.394 1.05 12.719 1 94.75 174 TYR B C 1
ATOM 5945 O O . TYR B 1 174 ? -1.874 2.164 12.508 1 94.75 174 TYR B O 1
ATOM 5953 N N . PHE B 1 175 ? -1.779 0.314 13.656 1 92.38 175 PHE B N 1
ATOM 5954 C CA . PHE B 1 175 ? -2.832 0.784 14.555 1 92.38 175 PHE B CA 1
ATOM 5955 C C . PHE B 1 175 ? -2.34 1.948 15.406 1 92.38 175 PHE B C 1
ATOM 5957 O O . PHE B 1 175 ? -3.07 2.916 15.625 1 92.38 175 PHE B O 1
ATOM 5964 N N . ASN B 1 176 ? -1.106 1.776 15.898 1 95 176 ASN B N 1
ATOM 5965 C CA . ASN B 1 176 ? -0.507 2.828 16.719 1 95 176 ASN B CA 1
ATOM 5966 C C . ASN B 1 176 ? 1.01 2.865 16.562 1 95 176 ASN B C 1
ATOM 5968 O O . ASN B 1 176 ? 1.586 2.025 15.859 1 95 176 ASN B O 1
ATOM 5972 N N . LEU B 1 177 ? 1.621 3.846 17.172 1 97 177 LEU B N 1
ATOM 5973 C CA . LEU B 1 177 ? 3.055 4.078 17.031 1 97 177 LEU B CA 1
ATOM 5974 C C . LEU B 1 177 ? 3.854 2.951 17.672 1 97 177 LEU B C 1
ATOM 5976 O O . LEU B 1 177 ? 4.941 2.609 17.219 1 97 177 LEU B O 1
ATOM 5980 N N . GLU B 1 178 ? 3.363 2.412 18.75 1 96.12 178 GLU B N 1
ATOM 5981 C CA . GLU B 1 178 ? 4.047 1.3 19.406 1 96.12 178 GLU B CA 1
ATOM 5982 C C . GLU B 1 178 ? 4.266 0.141 18.422 1 96.12 178 GLU B C 1
ATOM 5984 O O . GLU B 1 178 ? 5.367 -0.406 18.344 1 96.12 178 GLU B O 1
ATOM 5989 N N . GLN B 1 179 ? 3.197 -0.239 17.75 1 94.31 179 GLN B N 1
ATOM 5990 C CA . GLN B 1 179 ? 3.283 -1.286 16.734 1 94.31 179 GLN B CA 1
ATOM 5991 C C . GLN B 1 179 ? 4.262 -0.905 15.633 1 94.31 179 GLN B C 1
ATOM 5993 O O . GLN B 1 179 ? 5.047 -1.74 15.172 1 94.31 179 GLN B O 1
ATOM 5998 N N . ALA B 1 180 ? 4.219 0.337 15.172 1 96.94 180 ALA B N 1
ATOM 5999 C CA . ALA B 1 180 ? 5.09 0.816 14.102 1 96.94 180 ALA B CA 1
ATOM 6000 C C . ALA B 1 180 ? 6.559 0.725 14.516 1 96.94 180 ALA B C 1
ATOM 6002 O O . ALA B 1 180 ? 7.387 0.21 13.758 1 96.94 180 ALA B O 1
ATOM 6003 N N . TYR B 1 181 ? 6.891 1.186 15.711 1 97.75 181 TYR B N 1
ATOM 6004 C CA . TYR B 1 181 ? 8.273 1.232 16.156 1 97.75 181 TYR B CA 1
ATOM 6005 C C . TYR B 1 181 ? 8.82 -0.171 16.391 1 97.75 181 TYR B C 1
ATOM 6007 O O . TYR B 1 181 ? 9.992 -0.444 16.109 1 97.75 181 TYR B O 1
ATOM 6015 N N . LEU B 1 182 ? 7.984 -1.053 16.891 1 95.31 182 LEU B N 1
ATOM 6016 C CA . LEU B 1 182 ? 8.406 -2.441 17.047 1 95.31 182 LEU B CA 1
ATOM 6017 C C . LEU B 1 182 ? 8.758 -3.053 15.695 1 95.31 182 LEU B C 1
ATOM 6019 O O . LEU B 1 182 ? 9.781 -3.738 15.57 1 95.31 182 LEU B O 1
ATOM 6023 N N . HIS B 1 183 ? 7.91 -2.824 14.773 1 95.94 183 HIS B N 1
ATOM 6024 C CA . HIS B 1 183 ? 8.156 -3.342 13.43 1 95.94 183 HIS B CA 1
ATOM 6025 C C . HIS B 1 183 ? 9.406 -2.715 12.82 1 95.94 183 HIS B C 1
ATOM 6027 O O . HIS B 1 183 ? 10.211 -3.41 12.195 1 95.94 183 HIS B O 1
ATOM 6033 N N . LEU B 1 184 ? 9.602 -1.377 12.961 1 97.69 184 LEU B N 1
ATOM 6034 C CA . LEU B 1 184 ? 10.758 -0.679 12.406 1 97.69 184 LEU B CA 1
ATOM 6035 C C . LEU B 1 184 ? 12.055 -1.214 13.008 1 97.69 184 LEU B C 1
ATOM 6037 O O . LEU B 1 184 ? 13.062 -1.342 12.305 1 97.69 184 LEU B O 1
ATOM 6041 N N . LYS B 1 185 ? 12.023 -1.528 14.242 1 97 185 LYS B N 1
ATOM 6042 C CA . LYS B 1 185 ? 13.195 -2.117 14.891 1 97 185 LYS B CA 1
ATOM 6043 C C . LYS B 1 185 ? 13.555 -3.461 14.258 1 97 185 LYS B C 1
ATOM 6045 O O . LYS B 1 185 ? 14.727 -3.758 14.039 1 97 185 LYS B O 1
ATOM 6050 N N . SER B 1 186 ? 12.547 -4.254 14 1 95.19 186 SER B N 1
ATOM 6051 C CA . SER B 1 186 ? 12.781 -5.531 13.336 1 95.19 186 SER B CA 1
ATOM 6052 C C . SER B 1 186 ? 13.359 -5.328 11.938 1 95.19 186 SER B C 1
ATOM 6054 O O . SER B 1 186 ? 14.25 -6.07 11.523 1 95.19 186 SER B O 1
ATOM 6056 N N . VAL B 1 187 ? 12.844 -4.371 11.242 1 96 187 VAL B N 1
ATOM 6057 C CA . VAL B 1 187 ? 13.359 -4.035 9.914 1 96 187 VAL B CA 1
ATOM 6058 C C . VAL B 1 187 ? 14.82 -3.611 10.023 1 96 187 VAL B C 1
ATOM 6060 O O . VAL B 1 187 ? 15.641 -3.986 9.18 1 96 187 VAL B O 1
ATOM 6063 N N . GLY B 1 188 ? 15.109 -2.785 11.047 1 96.06 188 GLY B N 1
ATOM 6064 C CA . GLY B 1 188 ? 16.484 -2.383 11.273 1 96.06 188 GLY B CA 1
ATOM 6065 C C . GLY B 1 188 ? 17.422 -3.559 11.461 1 96.06 188 GLY B C 1
ATOM 6066 O O . GLY B 1 188 ? 18.531 -3.58 10.898 1 96.06 188 GLY B O 1
ATOM 6067 N N . GLN B 1 189 ? 17.016 -4.551 12.195 1 95.06 189 GLN B N 1
ATOM 6068 C CA . GLN B 1 189 ? 17.812 -5.754 12.414 1 95.06 189 GLN B CA 1
ATOM 6069 C C . GLN B 1 189 ? 18.031 -6.516 11.109 1 95.06 189 GLN B C 1
ATOM 6071 O O . GLN B 1 189 ? 19.125 -7.031 10.859 1 95.06 189 GLN B O 1
ATOM 6076 N N . GLN B 1 190 ? 17.016 -6.547 10.336 1 93.31 190 GLN B N 1
ATOM 6077 C CA . GLN B 1 190 ? 17.109 -7.223 9.047 1 93.31 190 GLN B CA 1
ATOM 6078 C C . GLN B 1 190 ? 18.094 -6.512 8.117 1 93.31 190 GLN B C 1
ATOM 6080 O O . GLN B 1 190 ? 18.844 -7.156 7.395 1 93.31 190 GLN B O 1
ATOM 6085 N N . LEU B 1 191 ? 18.047 -5.195 8.117 1 94.12 191 LEU B N 1
ATOM 6086 C CA . LEU B 1 191 ? 18.953 -4.406 7.305 1 94.12 191 LEU B CA 1
ATOM 6087 C C . LEU B 1 191 ? 20.406 -4.695 7.684 1 94.12 191 LEU B C 1
ATOM 6089 O O . LEU B 1 191 ? 21.281 -4.777 6.812 1 94.12 191 LEU B O 1
ATOM 6093 N N . GLU B 1 192 ? 20.641 -4.867 8.922 1 93.12 192 GLU B N 1
ATOM 6094 C CA . GLU B 1 192 ? 21.984 -5.172 9.398 1 93.12 192 GLU B CA 1
ATOM 6095 C C . GLU B 1 192 ? 22.406 -6.582 8.992 1 93.12 192 GLU B C 1
ATOM 6097 O O . GLU B 1 192 ? 23.531 -6.793 8.531 1 93.12 192 GLU B O 1
ATOM 6102 N N . SER B 1 193 ? 21.5 -7.512 9.141 1 90.44 193 SER B N 1
ATOM 6103 C CA . SER B 1 193 ? 21.797 -8.914 8.883 1 90.44 193 SER B CA 1
ATOM 6104 C C . SER B 1 193 ? 21.984 -9.172 7.391 1 90.44 193 SER B C 1
ATOM 6106 O O . SER B 1 193 ? 22.859 -9.953 6.992 1 90.44 193 SER B O 1
ATOM 6108 N N . GLN B 1 194 ? 21.219 -8.547 6.566 1 90.25 194 GLN B N 1
ATOM 6109 C CA . GLN B 1 194 ? 21.234 -8.789 5.129 1 90.25 194 GLN B CA 1
ATOM 6110 C C . GLN B 1 194 ? 22.219 -7.852 4.43 1 90.25 194 GLN B C 1
ATOM 6112 O O . GLN B 1 194 ? 22.578 -8.07 3.271 1 90.25 194 GLN B O 1
ATOM 6117 N N . GLU B 1 195 ? 22.625 -6.801 5.129 1 92.25 195 GLU B N 1
ATOM 6118 C CA . GLU B 1 195 ? 23.547 -5.777 4.621 1 92.25 195 GLU B CA 1
ATOM 6119 C C . GLU B 1 195 ? 22.859 -4.902 3.574 1 92.25 195 GLU B C 1
ATOM 6121 O O . GLU B 1 195 ? 22.016 -5.379 2.816 1 92.25 195 GLU B O 1
ATOM 6126 N N . ILE B 1 196 ? 23.219 -3.709 3.566 1 94.19 196 ILE B N 1
ATOM 6127 C CA . ILE B 1 196 ? 22.766 -2.756 2.559 1 94.19 196 ILE B CA 1
ATOM 6128 C C . ILE B 1 196 ? 23.422 -3.068 1.219 1 94.19 196 ILE B C 1
ATOM 6130 O O . ILE B 1 196 ? 24.641 -3.27 1.152 1 94.19 196 ILE B O 1
ATOM 6134 N N . PRO B 1 197 ? 22.656 -3.182 0.176 1 93.06 197 PRO B N 1
ATOM 6135 C CA . PRO B 1 197 ? 23.234 -3.477 -1.133 1 93.06 197 PRO B CA 1
ATOM 6136 C C . PRO B 1 197 ? 24.344 -2.49 -1.524 1 93.06 197 PRO B C 1
ATOM 6138 O O . PRO B 1 197 ? 24.234 -1.294 -1.241 1 93.06 197 PRO B O 1
ATOM 6141 N N . LYS B 1 198 ? 25.312 -2.965 -2.266 1 92.25 198 LYS B N 1
ATOM 6142 C CA . LYS B 1 198 ? 26.5 -2.195 -2.611 1 92.25 198 LYS B CA 1
ATOM 6143 C C . LYS B 1 198 ? 26.125 -0.947 -3.41 1 92.25 198 LYS B C 1
ATOM 6145 O O . LYS B 1 198 ? 26.734 0.111 -3.232 1 92.25 198 LYS B O 1
ATOM 6150 N N . GLU B 1 199 ? 25.109 -1.042 -4.191 1 91.81 199 GLU B N 1
ATOM 6151 C CA . GLU B 1 199 ? 24.703 0.04 -5.086 1 91.81 199 GLU B CA 1
ATOM 6152 C C . GLU B 1 199 ? 24.172 1.234 -4.297 1 91.81 199 GLU B C 1
ATOM 6154 O O . GLU B 1 199 ? 24.125 2.354 -4.812 1 91.81 199 GLU B O 1
ATOM 6159 N N . LEU B 1 200 ? 23.828 1.069 -3.066 1 95.56 200 LEU B N 1
ATOM 6160 C CA . LEU B 1 200 ? 23.188 2.111 -2.27 1 95.56 200 LEU B CA 1
ATOM 6161 C C . LEU B 1 200 ? 24.172 2.693 -1.256 1 95.56 200 LEU B C 1
ATOM 6163 O O . LEU B 1 200 ? 23.859 3.68 -0.583 1 95.56 200 LEU B O 1
ATOM 6167 N N . ARG B 1 201 ? 25.391 2.133 -1.189 1 95.56 201 ARG B N 1
ATOM 6168 C CA . ARG B 1 201 ? 26.344 2.488 -0.143 1 95.56 201 ARG B CA 1
ATOM 6169 C C . ARG B 1 201 ? 27.203 3.682 -0.561 1 95.56 201 ARG B C 1
ATOM 6171 O O . ARG B 1 201 ? 27.609 3.781 -1.718 1 95.56 201 ARG B O 1
ATOM 6178 N N . PRO B 1 202 ? 27.578 4.543 0.311 1 97.5 202 PRO B N 1
ATOM 6179 C CA . PRO B 1 202 ? 26.984 4.754 1.629 1 97.5 202 PRO B CA 1
ATOM 6180 C C . PRO B 1 202 ? 25.562 5.32 1.546 1 97.5 202 PRO B C 1
ATOM 6182 O O . PRO B 1 202 ? 25.297 6.195 0.719 1 97.5 202 PRO B O 1
ATOM 6185 N N . LEU B 1 203 ? 24.703 4.738 2.266 1 98.31 203 LEU B N 1
ATOM 6186 C CA . LEU B 1 203 ? 23.328 5.234 2.332 1 98.31 203 LEU B CA 1
ATOM 6187 C C . LEU B 1 203 ? 23.219 6.402 3.311 1 98.31 203 LEU B C 1
ATOM 6189 O O . LEU B 1 203 ? 23.5 6.246 4.5 1 98.31 203 LEU B O 1
ATOM 6193 N N . VAL B 1 204 ? 22.797 7.617 2.824 1 98.75 204 VAL B N 1
ATOM 6194 C CA . VAL B 1 204 ? 22.844 8.836 3.629 1 98.75 204 VAL B CA 1
ATOM 6195 C C . VAL B 1 204 ? 21.469 9.484 3.656 1 98.75 204 VAL B C 1
ATOM 6197 O O . VAL B 1 204 ? 20.891 9.773 2.605 1 98.75 204 VAL B O 1
ATOM 6200 N N . PHE B 1 205 ? 20.938 9.711 4.875 1 98.88 205 PHE B N 1
ATOM 6201 C CA . PHE B 1 205 ? 19.672 10.414 5.09 1 98.88 205 PHE B CA 1
ATOM 6202 C C . PHE B 1 205 ? 19.922 11.789 5.699 1 98.88 205 PHE B C 1
ATOM 6204 O O . PHE B 1 205 ? 20.625 11.914 6.699 1 98.88 205 PHE B O 1
ATOM 6211 N N . ALA B 1 206 ? 19.359 12.797 5.09 1 98.88 206 ALA B N 1
ATOM 6212 C CA . ALA B 1 206 ? 19.469 14.156 5.613 1 98.88 206 ALA B CA 1
ATOM 6213 C C . ALA B 1 206 ? 18.125 14.633 6.172 1 98.88 206 ALA B C 1
ATOM 6215 O O . ALA B 1 206 ? 17.094 14.445 5.539 1 98.88 206 ALA B O 1
ATOM 6216 N N . VAL B 1 207 ? 18.156 15.203 7.352 1 98.81 207 VAL B N 1
ATOM 6217 C CA . VAL B 1 207 ? 16.969 15.773 7.984 1 98.81 207 VAL B CA 1
ATOM 6218 C C . VAL B 1 207 ? 17.109 17.281 8.086 1 98.81 207 VAL B C 1
ATOM 6220 O O . VAL B 1 207 ? 18.078 17.781 8.641 1 98.81 207 VAL B O 1
ATOM 6223 N N . THR B 1 208 ? 16.172 18 7.492 1 98.38 208 THR B N 1
ATOM 6224 C CA . THR B 1 208 ? 16.172 19.453 7.633 1 98.38 208 THR B CA 1
ATOM 6225 C C . THR B 1 208 ? 15.211 19.891 8.727 1 98.38 208 THR B C 1
ATOM 6227 O O . THR B 1 208 ? 14.211 19.219 8.984 1 98.38 208 THR B O 1
ATOM 6230 N N . GLY B 1 209 ? 15.516 21.016 9.344 1 95.12 209 GLY B N 1
ATOM 6231 C CA . GLY B 1 209 ? 14.656 21.547 10.391 1 95.12 209 GLY B CA 1
ATOM 6232 C C . GLY B 1 209 ? 15.016 21.031 11.773 1 95.12 209 GLY B C 1
ATOM 6233 O O . GLY B 1 209 ? 15.688 20.016 11.914 1 95.12 209 GLY B O 1
ATOM 6234 N N . THR B 1 210 ? 14.602 21.719 12.781 1 94.38 210 THR B N 1
ATOM 6235 C CA . THR B 1 210 ? 14.867 21.344 14.164 1 94.38 210 THR B CA 1
ATOM 6236 C C . THR B 1 210 ? 13.586 21.375 14.984 1 94.38 210 THR B C 1
ATOM 6238 O O . THR B 1 210 ? 13.617 21.203 16.203 1 94.38 210 THR B O 1
ATOM 6241 N N . GLY B 1 211 ? 12.477 21.562 14.375 1 93.12 211 GLY B N 1
ATOM 6242 C CA . GLY B 1 211 ? 11.203 21.688 15.062 1 93.12 211 GLY B CA 1
ATOM 6243 C C . GLY B 1 211 ? 10.547 20.344 15.328 1 93.12 211 GLY B C 1
ATOM 6244 O O . GLY B 1 211 ? 11.219 19.312 15.367 1 93.12 211 GLY B O 1
ATOM 6245 N N . ARG B 1 212 ? 9.25 20.375 15.562 1 93.06 212 ARG B N 1
ATOM 6246 C CA . ARG B 1 212 ? 8.461 19.203 15.938 1 93.06 212 ARG B CA 1
ATOM 6247 C C . ARG B 1 212 ? 8.477 18.156 14.828 1 93.06 212 ARG B C 1
ATOM 6249 O O . ARG B 1 212 ? 8.617 16.969 15.094 1 93.06 212 ARG B O 1
ATOM 6256 N N . CYS B 1 213 ? 8.336 18.625 13.617 1 95.94 213 CYS B N 1
ATOM 6257 C CA . CYS B 1 213 ? 8.328 17.719 12.484 1 95.94 213 CYS B CA 1
ATOM 6258 C C . CYS B 1 213 ? 9.656 16.984 12.359 1 95.94 213 CYS B C 1
ATOM 6260 O O . CYS B 1 213 ? 9.688 15.766 12.172 1 95.94 213 CYS B O 1
ATOM 6262 N N . ALA B 1 214 ? 10.734 17.719 12.445 1 97.81 214 ALA B N 1
ATOM 6263 C CA . ALA B 1 214 ? 12.07 17.141 12.352 1 97.81 214 ALA B CA 1
ATOM 6264 C C . ALA B 1 214 ? 12.297 16.125 13.477 1 97.81 214 ALA B C 1
ATOM 6266 O O . ALA B 1 214 ? 12.875 15.055 13.25 1 97.81 214 ALA B O 1
ATOM 6267 N N . ASN B 1 215 ? 11.898 16.516 14.633 1 97.5 215 ASN B N 1
ATOM 6268 C CA . ASN B 1 215 ? 12.039 15.594 15.766 1 97.5 215 ASN B CA 1
ATOM 6269 C C . ASN B 1 215 ? 11.266 14.297 15.531 1 97.5 215 ASN B C 1
ATOM 6271 O O . ASN B 1 215 ? 11.711 13.227 15.938 1 97.5 215 ASN B O 1
ATOM 6275 N N . GLY B 1 216 ? 10.07 14.453 14.977 1 98.12 216 GLY B N 1
ATOM 6276 C CA . GLY B 1 216 ? 9.32 13.266 14.609 1 98.12 216 GLY B CA 1
ATOM 6277 C C . GLY B 1 216 ? 10.062 12.367 13.641 1 98.12 216 GLY B C 1
ATOM 6278 O O . GLY B 1 216 ? 10.062 11.148 13.789 1 98.12 216 GLY B O 1
ATOM 6279 N N . ALA B 1 217 ? 10.711 12.969 12.664 1 98.62 217 ALA B N 1
ATOM 6280 C CA . ALA B 1 217 ? 11.5 12.203 11.703 1 98.62 217 ALA B CA 1
ATOM 6281 C C . ALA B 1 217 ? 12.617 11.438 12.398 1 98.62 217 ALA B C 1
ATOM 6283 O O . ALA B 1 217 ? 12.836 10.25 12.125 1 98.62 217 ALA B O 1
ATOM 6284 N N . TRP B 1 218 ? 13.297 12.086 13.328 1 98.56 218 TRP B N 1
ATOM 6285 C CA . TRP B 1 218 ? 14.398 11.469 14.055 1 98.56 218 TRP B CA 1
ATOM 6286 C C . TRP B 1 218 ? 13.898 10.297 14.898 1 98.56 218 TRP B C 1
ATOM 6288 O O . TRP B 1 218 ? 14.586 9.273 15.016 1 98.56 218 TRP B O 1
ATOM 6298 N N . GLU B 1 219 ? 12.719 10.453 15.492 1 98.19 219 GLU B N 1
ATOM 6299 C CA . GLU B 1 219 ? 12.148 9.375 16.297 1 98.19 219 GLU B CA 1
ATOM 6300 C C . GLU B 1 219 ? 12.023 8.086 15.477 1 98.19 219 GLU B C 1
ATOM 6302 O O . GLU B 1 219 ? 12.25 6.992 16 1 98.19 219 GLU B O 1
ATOM 6307 N N . VAL B 1 220 ? 11.633 8.219 14.258 1 98.69 220 VAL B N 1
ATOM 6308 C CA . VAL B 1 220 ? 11.461 7.062 13.375 1 98.69 220 VAL B CA 1
ATOM 6309 C C . VAL B 1 220 ? 12.828 6.512 12.977 1 98.69 220 VAL B C 1
ATOM 6311 O O . VAL B 1 220 ? 13.078 5.312 13.094 1 98.69 220 VAL B O 1
ATOM 6314 N N . LEU B 1 221 ? 13.758 7.395 12.508 1 98.69 221 LEU B N 1
ATOM 6315 C CA . LEU B 1 221 ? 15.055 6.984 11.984 1 98.69 221 LEU B CA 1
ATOM 6316 C C . LEU B 1 221 ? 15.875 6.277 13.055 1 98.69 221 LEU B C 1
ATOM 6318 O O . LEU B 1 221 ? 16.641 5.359 12.75 1 98.69 221 LEU B O 1
ATOM 6322 N N . GLU B 1 222 ? 15.672 6.613 14.25 1 98.19 222 GLU B N 1
ATOM 6323 C CA . GLU B 1 222 ? 16.453 6.078 15.359 1 98.19 222 GLU B CA 1
ATOM 6324 C C . GLU B 1 222 ? 16.094 4.625 15.648 1 98.19 222 GLU B C 1
ATOM 6326 O O . GLU B 1 222 ? 16.781 3.936 16.391 1 98.19 222 GLU B O 1
ATOM 6331 N N . ASN B 1 223 ? 14.977 4.117 15.094 1 97.94 223 ASN B N 1
ATOM 6332 C CA . ASN B 1 223 ? 14.633 2.705 15.203 1 97.94 223 ASN B CA 1
ATOM 6333 C C . ASN B 1 223 ? 15.445 1.855 14.227 1 97.94 223 ASN B C 1
ATOM 6335 O O . ASN B 1 223 ? 15.398 0.625 14.281 1 97.94 223 ASN B O 1
ATOM 6339 N N . L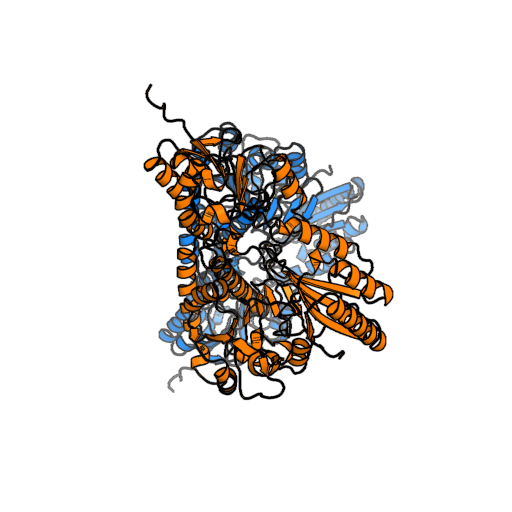EU B 1 224 ? 16.188 2.467 13.289 1 98.25 224 LEU B N 1
ATOM 6340 C CA . LEU B 1 224 ? 17.016 1.817 12.281 1 98.25 224 LEU B CA 1
ATOM 6341 C C . LEU B 1 224 ? 18.5 1.859 12.672 1 98.25 224 LEU B C 1
ATOM 6343 O O . LEU B 1 224 ? 18.859 2.551 13.625 1 98.25 224 LEU B O 1
ATOM 6347 N N . PRO B 1 225 ? 19.344 1.076 12.023 1 98 225 PRO B N 1
ATOM 6348 C CA . PRO B 1 225 ? 20.766 1.116 12.344 1 98 225 PRO B CA 1
ATOM 6349 C C . PRO B 1 225 ? 21.469 2.354 11.781 1 98 225 PRO B C 1
ATOM 6351 O O . PRO B 1 225 ? 22.234 2.25 10.82 1 98 225 PRO B O 1
ATOM 6354 N N . ILE B 1 226 ? 21.281 3.43 12.492 1 98.25 226 ILE B N 1
ATOM 6355 C CA . ILE B 1 226 ? 21.781 4.695 11.969 1 98.25 226 ILE B CA 1
ATOM 6356 C C . ILE B 1 226 ? 23.016 5.121 12.758 1 98.25 226 ILE B C 1
ATOM 6358 O O . ILE B 1 226 ? 23.219 4.688 13.898 1 98.25 226 ILE B O 1
ATOM 6362 N N . LYS B 1 227 ? 23.844 5.91 12.141 1 98.31 227 LYS B N 1
ATOM 6363 C CA . LYS B 1 227 ? 24.922 6.684 12.742 1 98.31 227 LYS B CA 1
ATOM 6364 C C . LYS B 1 227 ? 24.797 8.164 12.391 1 98.31 227 LYS B C 1
ATOM 6366 O O . LYS B 1 227 ? 24.75 8.531 11.219 1 98.31 227 LYS B O 1
ATOM 6371 N N . LYS B 1 228 ? 24.719 8.969 13.438 1 98.25 228 LYS B N 1
ATOM 6372 C CA . LYS B 1 228 ? 24.656 10.414 13.219 1 98.25 228 LYS B CA 1
ATOM 6373 C C . LYS B 1 228 ? 26.031 10.969 12.852 1 98.25 228 LYS B C 1
ATOM 6375 O O . LYS B 1 228 ? 27.016 10.688 13.531 1 98.25 228 LYS B O 1
ATOM 6380 N N . VAL B 1 229 ? 26.078 11.656 11.758 1 98.44 229 VAL B N 1
ATOM 6381 C CA . VAL B 1 229 ? 27.328 12.266 11.297 1 98.44 229 VAL B CA 1
ATOM 6382 C C . VAL B 1 229 ? 27.094 13.734 10.984 1 98.44 229 VAL B C 1
ATOM 6384 O O . VAL B 1 229 ? 25.953 14.172 10.836 1 98.44 229 VAL B O 1
ATOM 6387 N N . SER B 1 230 ? 28.172 14.492 10.945 1 97.75 230 SER B N 1
ATOM 6388 C CA . SER B 1 230 ? 28.094 15.875 10.484 1 97.75 230 SER B CA 1
ATOM 6389 C C . SER B 1 230 ? 28.031 15.953 8.969 1 97.75 230 SER B C 1
ATOM 6391 O O . SER B 1 230 ? 28.641 15.125 8.273 1 97.75 230 SER B O 1
ATOM 6393 N N . PRO B 1 231 ? 27.312 16.938 8.477 1 97.94 231 PRO B N 1
ATOM 6394 C CA . PRO B 1 231 ? 27.281 17.094 7.02 1 97.94 231 PRO B CA 1
ATOM 6395 C C . PRO B 1 231 ? 28.688 17.203 6.41 1 97.94 231 PRO B C 1
ATOM 6397 O O . PRO B 1 231 ? 28.922 16.688 5.316 1 97.94 231 PRO B O 1
ATOM 6400 N N . ASP B 1 232 ? 29.609 17.766 7.094 1 96.88 232 ASP B N 1
ATOM 6401 C CA . ASP B 1 232 ? 30.969 17.984 6.57 1 96.88 232 ASP B CA 1
ATOM 6402 C C . ASP B 1 232 ? 31.719 16.672 6.441 1 96.88 232 ASP B C 1
ATOM 6404 O O . ASP B 1 232 ? 32.781 16.609 5.789 1 96.88 232 ASP B O 1
ATOM 6408 N N . GLU B 1 233 ? 31.203 15.602 6.957 1 97.69 233 GLU B N 1
ATOM 6409 C CA . GLU B 1 233 ? 31.828 14.289 6.891 1 97.69 233 GLU B CA 1
ATOM 6410 C C . GLU B 1 233 ? 31.359 13.5 5.672 1 97.69 233 GLU B C 1
ATOM 6412 O O . GLU B 1 233 ? 31.922 12.461 5.336 1 97.69 233 GLU B O 1
ATOM 6417 N N . LEU B 1 234 ? 30.406 14.008 4.977 1 97.94 234 LEU B N 1
ATOM 6418 C CA . LEU B 1 234 ? 29.75 13.227 3.934 1 97.94 234 LEU B CA 1
ATOM 6419 C C . LEU B 1 234 ? 30.703 12.93 2.783 1 97.94 234 LEU B C 1
ATOM 6421 O O . LEU B 1 234 ? 30.703 11.812 2.256 1 97.94 234 LEU B O 1
ATOM 6425 N N . LYS B 1 235 ? 31.469 13.906 2.383 1 97 235 LYS B N 1
ATOM 6426 C CA . LYS B 1 235 ? 32.438 13.695 1.294 1 97 235 LYS B CA 1
ATOM 6427 C C . LYS B 1 235 ? 33.406 12.602 1.645 1 97 235 LYS B C 1
ATOM 6429 O O . LYS B 1 235 ? 33.719 11.734 0.815 1 97 235 LYS B O 1
ATOM 6434 N N . ALA B 1 236 ? 33.938 12.672 2.822 1 97.19 236 ALA B N 1
ATOM 6435 C CA . ALA B 1 236 ? 34.906 11.664 3.266 1 97.19 236 ALA B CA 1
ATOM 6436 C C . ALA B 1 236 ? 34.281 10.273 3.268 1 97.19 236 ALA B C 1
ATOM 6438 O O . ALA B 1 236 ? 34.938 9.289 2.912 1 97.19 236 ALA B O 1
ATOM 6439 N N . LEU B 1 237 ? 33.062 10.141 3.705 1 97 237 LEU B N 1
ATOM 6440 C CA . LEU B 1 237 ? 32.344 8.867 3.699 1 97 237 LEU B CA 1
ATOM 6441 C C . LEU B 1 237 ? 32.188 8.336 2.277 1 97 237 LEU B C 1
ATOM 6443 O O . LEU B 1 237 ? 32.375 7.137 2.039 1 97 237 LEU B O 1
ATOM 6447 N N . HIS B 1 238 ? 31.875 9.211 1.395 1 96.25 238 HIS B N 1
ATOM 6448 C CA . HIS B 1 238 ? 31.703 8.836 -0.005 1 96.25 238 HIS B CA 1
ATOM 6449 C C . HIS B 1 238 ? 33.031 8.367 -0.613 1 96.25 238 HIS B C 1
ATOM 6451 O O . HIS B 1 238 ? 33.031 7.43 -1.41 1 96.25 238 HIS B O 1
ATOM 6457 N N . ASP B 1 239 ? 34.094 9.055 -0.265 1 96.12 239 ASP B N 1
ATOM 6458 C CA . ASP B 1 239 ? 35.406 8.734 -0.82 1 96.12 239 ASP B CA 1
ATOM 6459 C C . ASP B 1 239 ? 35.906 7.387 -0.31 1 96.12 239 ASP B C 1
ATOM 6461 O O . ASP B 1 239 ? 36.688 6.719 -0.983 1 96.12 239 ASP B O 1
ATOM 6465 N N . ASP B 1 240 ? 35.406 7.008 0.821 1 95.38 240 ASP B N 1
ATOM 6466 C CA . ASP B 1 240 ? 35.781 5.711 1.387 1 95.38 240 ASP B CA 1
ATOM 6467 C C . ASP B 1 240 ? 34.75 4.645 1.008 1 95.38 240 ASP B C 1
ATOM 6469 O O . ASP B 1 240 ? 34.156 4.023 1.882 1 95.38 240 ASP B O 1
ATOM 6473 N N . ILE B 1 241 ? 34.656 4.348 -0.193 1 90 241 ILE B N 1
ATOM 6474 C CA . ILE B 1 241 ? 33.562 3.57 -0.755 1 90 241 ILE B CA 1
ATOM 6475 C C . ILE B 1 241 ? 33.656 2.133 -0.244 1 90 241 ILE B C 1
ATOM 6477 O O . ILE B 1 241 ? 32.625 1.466 -0.102 1 90 241 ILE B O 1
ATOM 6481 N N . ASP B 1 242 ? 34.781 1.608 0.108 1 91 242 ASP B N 1
ATOM 6482 C CA . ASP B 1 242 ? 34.969 0.206 0.469 1 91 242 ASP B CA 1
ATOM 6483 C C . ASP B 1 242 ? 34.906 0.015 1.982 1 91 242 ASP B C 1
ATOM 6485 O O . ASP B 1 242 ? 35.125 -1.085 2.486 1 91 242 ASP B O 1
ATOM 6489 N N . ASN B 1 243 ? 34.531 1.071 2.688 1 94.94 243 ASN B N 1
ATOM 6490 C CA . ASN B 1 243 ? 34.375 0.953 4.133 1 94.94 243 ASN B CA 1
ATOM 6491 C C . ASN B 1 243 ? 33.312 -0.099 4.496 1 94.94 243 ASN B C 1
ATOM 6493 O O . ASN B 1 243 ? 32.156 0.016 4.109 1 94.94 243 ASN B O 1
ATOM 6497 N N . PRO B 1 244 ? 33.719 -1.138 5.27 1 94.31 244 PRO B N 1
ATOM 6498 C CA . PRO B 1 244 ? 32.781 -2.221 5.605 1 94.31 244 PRO B CA 1
ATOM 6499 C C . PRO B 1 244 ? 31.594 -1.743 6.438 1 94.31 244 PRO B C 1
ATOM 6501 O O . PRO B 1 244 ? 30.531 -2.357 6.402 1 94.31 244 PRO B O 1
ATOM 6504 N N . ALA B 1 245 ? 31.766 -0.605 7.09 1 95.5 245 ALA B N 1
ATOM 6505 C CA . ALA B 1 245 ? 30.688 -0.066 7.91 1 95.5 245 ALA B CA 1
ATOM 6506 C C . ALA B 1 245 ? 29.5 0.348 7.051 1 95.5 245 ALA B C 1
ATOM 6508 O O . ALA B 1 245 ? 28.359 0.385 7.527 1 95.5 245 ALA B O 1
ATOM 6509 N N . HIS B 1 246 ? 29.812 0.574 5.758 1 97.25 246 HIS B N 1
ATOM 6510 C CA . HIS B 1 246 ? 28.75 1.014 4.848 1 97.25 246 HIS B CA 1
ATOM 6511 C C . HIS B 1 246 ? 27.719 -0.08 4.641 1 97.25 246 HIS B C 1
ATOM 6513 O O . HIS B 1 246 ? 26.578 0.203 4.234 1 97.25 246 HIS B O 1
ATOM 6519 N N . ALA B 1 247 ? 28.031 -1.31 4.965 1 95 247 ALA B N 1
ATOM 6520 C CA . ALA B 1 247 ? 27.172 -2.451 4.695 1 95 247 ALA B CA 1
ATOM 6521 C C . ALA B 1 247 ? 26.062 -2.562 5.75 1 95 247 ALA B C 1
ATOM 6523 O O . ALA B 1 247 ? 25.016 -3.135 5.492 1 95 247 ALA B O 1
ATOM 6524 N N . THR B 1 248 ? 26.281 -1.943 6.938 1 95.81 248 THR B N 1
ATOM 6525 C CA . THR B 1 248 ? 25.359 -2.209 8.031 1 95.81 248 THR B CA 1
ATOM 6526 C C . THR B 1 248 ? 24.906 -0.905 8.68 1 95.81 248 THR B C 1
ATOM 6528 O O . THR B 1 248 ? 24.25 -0.922 9.734 1 95.81 248 THR B O 1
ATOM 6531 N N . THR B 1 249 ? 25.281 0.228 8.039 1 97.56 249 THR B N 1
ATOM 6532 C CA . THR B 1 249 ? 25.016 1.502 8.695 1 97.56 249 THR B CA 1
ATOM 6533 C C . THR B 1 249 ? 24.328 2.475 7.734 1 97.56 249 THR B C 1
ATOM 6535 O O . THR B 1 249 ? 24.766 2.619 6.586 1 97.56 249 THR B O 1
ATOM 6538 N N . ILE B 1 250 ? 23.281 3.074 8.219 1 98.5 250 ILE B N 1
ATOM 6539 C CA . ILE B 1 250 ? 22.688 4.223 7.543 1 98.5 250 ILE B CA 1
ATOM 6540 C C . ILE B 1 250 ? 23.203 5.516 8.172 1 98.5 250 ILE B C 1
ATOM 6542 O O . ILE B 1 250 ? 23.047 5.727 9.383 1 98.5 250 ILE B O 1
ATOM 6546 N N . TYR B 1 251 ? 23.812 6.355 7.395 1 98.75 251 TYR B N 1
ATOM 6547 C CA . TYR B 1 251 ? 24.328 7.617 7.922 1 98.75 251 TYR B CA 1
ATOM 6548 C C . TYR B 1 251 ? 23.25 8.703 7.863 1 98.75 251 TYR B C 1
ATOM 6550 O O . TYR B 1 251 ? 22.609 8.891 6.832 1 98.75 251 TYR B O 1
ATOM 6558 N N . CYS B 1 252 ? 23.047 9.398 9 1 98.75 252 CYS B N 1
ATOM 6559 C CA . CYS B 1 252 ? 22.047 10.453 9.086 1 98.75 252 CYS B CA 1
ATOM 6560 C C . CYS B 1 252 ? 22.688 11.766 9.531 1 98.75 252 CYS B C 1
ATOM 6562 O O . CYS B 1 252 ? 23.547 11.773 10.406 1 98.75 252 CYS B O 1
ATOM 6564 N N . CYS B 1 253 ? 22.297 12.812 8.93 1 98.25 253 CYS B N 1
ATOM 6565 C CA . CYS B 1 253 ? 22.812 14.109 9.352 1 98.25 253 CYS B CA 1
ATOM 6566 C C . CYS B 1 253 ? 21.719 15.156 9.414 1 98.25 253 CYS B C 1
ATOM 6568 O O . CYS B 1 253 ? 20.703 15.039 8.719 1 98.25 253 CYS B O 1
ATOM 6570 N N . SER B 1 254 ? 21.875 16.141 10.273 1 98.31 254 SER B N 1
ATOM 6571 C CA . SER B 1 254 ? 21 17.312 10.375 1 98.31 254 SER B CA 1
ATOM 6572 C C . SER B 1 254 ? 21.531 18.469 9.523 1 98.31 254 SER B C 1
ATOM 6574 O O . SER B 1 254 ? 22.703 18.828 9.625 1 98.31 254 SER B O 1
ATOM 6576 N N . ILE B 1 255 ? 20.734 18.938 8.703 1 98.19 255 ILE B N 1
ATOM 6577 C CA . ILE B 1 255 ? 21.094 20.078 7.879 1 98.19 255 ILE B CA 1
ATOM 6578 C C . ILE B 1 255 ? 20.594 21.375 8.531 1 98.19 255 ILE B C 1
ATOM 6580 O O . ILE B 1 255 ? 19.375 21.625 8.57 1 98.19 255 ILE B O 1
ATOM 6584 N N . LEU B 1 256 ? 21.469 22.141 8.992 1 96.44 256 LEU B N 1
ATOM 6585 C CA . LEU B 1 256 ? 21.188 23.406 9.664 1 96.44 256 LEU B CA 1
ATOM 6586 C C . LEU B 1 256 ? 21.406 24.578 8.734 1 96.44 256 LEU B C 1
ATOM 6588 O O . LEU B 1 256 ? 21.984 24.422 7.656 1 96.44 256 LEU B O 1
ATOM 6592 N N . PRO B 1 257 ? 20.922 25.766 9.125 1 95.12 257 PRO B N 1
ATOM 6593 C CA . PRO B 1 257 ? 21.062 26.922 8.242 1 95.12 257 PRO B CA 1
ATOM 6594 C C . PRO B 1 257 ? 22.5 27.156 7.789 1 95.12 257 PRO B C 1
ATOM 6596 O O . PRO B 1 257 ? 22.75 27.547 6.648 1 95.12 257 PRO B O 1
ATOM 6599 N N . GLU B 1 258 ? 23.531 26.906 8.617 1 95.06 258 GLU B N 1
ATOM 6600 C CA . GLU B 1 258 ? 24.938 27.109 8.281 1 95.06 258 GLU B CA 1
ATOM 6601 C C . GLU B 1 258 ? 25.359 26.188 7.148 1 95.06 258 GLU B C 1
ATOM 6603 O O . GLU B 1 258 ? 26.375 26.438 6.492 1 95.06 258 GLU B O 1
ATOM 6608 N N . HIS B 1 259 ? 24.625 25.094 6.926 1 97 259 HIS B N 1
ATOM 6609 C CA . HIS B 1 259 ? 24.922 24.156 5.855 1 97 259 HIS B CA 1
ATOM 6610 C C . HIS B 1 259 ? 24.156 24.5 4.582 1 97 259 HIS B C 1
ATOM 6612 O O . HIS B 1 259 ? 24.422 23.922 3.523 1 97 259 HIS B O 1
ATOM 6618 N N . MET B 1 260 ? 23.234 25.406 4.652 1 96.69 260 MET B N 1
ATOM 6619 C CA . MET B 1 260 ? 22.328 25.703 3.543 1 96.69 260 MET B CA 1
ATOM 6620 C C . MET B 1 260 ? 22.812 26.906 2.744 1 96.69 260 MET B C 1
ATOM 6622 O O . MET B 1 260 ? 22.625 26.969 1.529 1 96.69 260 MET B O 1
ATOM 6626 N N . VAL B 1 261 ? 23.422 27.859 3.482 1 94.69 261 VAL B N 1
ATOM 6627 C CA . VAL B 1 261 ? 23.766 29.125 2.848 1 94.69 261 VAL B CA 1
ATOM 6628 C C . VAL B 1 261 ? 25.109 29.625 3.381 1 94.69 261 VAL B C 1
ATOM 6630 O O . VAL B 1 261 ? 25.594 29.141 4.402 1 94.69 261 VAL B O 1
ATOM 6633 N N . GLU B 1 262 ? 25.734 30.5 2.629 1 94.31 262 GLU B N 1
ATOM 6634 C CA . GLU B 1 262 ? 26.922 31.234 3.062 1 94.31 262 GLU B CA 1
ATOM 6635 C C . GLU B 1 262 ? 26.828 32.719 2.689 1 94.31 262 GLU B C 1
ATOM 6637 O O . GLU B 1 262 ? 26.125 33.062 1.743 1 94.31 262 GLU B O 1
ATOM 6642 N N . HIS B 1 263 ? 27.422 33.469 3.508 1 92.19 263 HIS B N 1
ATOM 6643 C CA . HIS B 1 263 ? 27.438 34.875 3.205 1 92.19 263 HIS B CA 1
ATOM 6644 C C . HIS B 1 263 ? 28.172 35.156 1.895 1 92.19 263 HIS B C 1
ATOM 6646 O O . HIS B 1 263 ? 29.203 34.562 1.614 1 92.19 263 HIS B O 1
ATOM 6652 N N . SER B 1 264 ? 27.641 36.031 1.132 1 89 264 SER B N 1
ATOM 6653 C CA . SER B 1 264 ? 28.172 36.312 -0.199 1 89 264 SER B CA 1
ATOM 6654 C C . SER B 1 264 ? 29.562 36.938 -0.121 1 89 264 SER B C 1
ATOM 6656 O O . SER B 1 264 ? 30.422 36.656 -0.956 1 89 264 SER B O 1
ATOM 6658 N N . GLU B 1 265 ? 29.812 37.781 0.843 1 86.44 265 GLU B N 1
ATOM 6659 C CA . GLU B 1 265 ? 31.078 38.5 0.96 1 86.44 265 GLU B CA 1
ATOM 6660 C C . GLU B 1 265 ? 31.984 37.844 2.004 1 86.44 265 GLU B C 1
ATOM 6662 O O . GLU B 1 265 ? 33.188 37.781 1.827 1 86.44 265 GLU B O 1
ATOM 6667 N N . HIS B 1 266 ? 31.422 37.406 3.113 1 85.69 266 HIS B N 1
ATOM 6668 C CA . HIS B 1 266 ? 32.156 36.781 4.195 1 85.69 266 HIS B CA 1
ATOM 6669 C C . HIS B 1 266 ? 31.844 35.312 4.301 1 85.69 266 HIS B C 1
ATOM 6671 O O . HIS B 1 266 ? 31.094 34.906 5.184 1 85.69 266 HIS B O 1
ATOM 6677 N N . LYS B 1 267 ? 32.469 34.562 3.613 1 81.25 267 LYS B N 1
ATOM 6678 C CA . LYS B 1 267 ? 32.094 33.156 3.438 1 81.25 267 LYS B CA 1
ATOM 6679 C C . LYS B 1 267 ? 32.469 32.344 4.66 1 81.25 267 LYS B C 1
ATOM 6681 O O . LYS B 1 267 ? 31.844 31.312 4.938 1 81.25 267 LYS B O 1
ATOM 6686 N N . ASP B 1 268 ? 33.406 32.781 5.449 1 79.81 268 ASP B N 1
ATOM 6687 C CA . ASP B 1 268 ? 33.938 31.953 6.523 1 79.81 268 ASP B CA 1
ATOM 6688 C C . ASP B 1 268 ? 33.188 32.188 7.828 1 79.81 268 ASP B C 1
ATOM 6690 O O . ASP B 1 268 ? 33.469 31.562 8.852 1 79.81 268 ASP B O 1
ATOM 6694 N N . HIS B 1 269 ? 32.219 33.031 7.719 1 80.94 269 HIS B N 1
ATOM 6695 C CA . HIS B 1 269 ? 31.547 33.344 8.961 1 80.94 269 HIS B CA 1
ATOM 6696 C C . HIS B 1 269 ? 30.031 33.25 8.805 1 80.94 269 HIS B C 1
ATOM 6698 O O . HIS B 1 269 ? 29.453 33.906 7.934 1 80.94 269 HIS B O 1
ATOM 6704 N N . PHE B 1 270 ? 29.328 32.281 9.508 1 91.31 270 PHE B N 1
ATOM 6705 C CA . PHE B 1 270 ? 27.875 32.188 9.484 1 91.31 270 PHE B CA 1
ATOM 6706 C C . PHE B 1 270 ? 27.297 32.594 10.828 1 91.31 270 PHE B C 1
ATOM 6708 O O . PHE B 1 270 ? 27.75 32.125 11.875 1 91.31 270 PHE B O 1
ATOM 6715 N N . GLU B 1 271 ? 26.438 33.531 10.797 1 90.56 271 GLU B N 1
ATOM 6716 C CA . GLU B 1 271 ? 25.672 33.938 11.969 1 90.56 271 GLU B CA 1
ATOM 6717 C C . GLU B 1 271 ? 24.172 33.812 11.719 1 90.56 271 GLU B C 1
ATOM 6719 O O . GLU B 1 271 ? 23.609 34.531 10.898 1 90.56 271 GLU B O 1
ATOM 6724 N N . LYS B 1 272 ? 23.625 32.969 12.477 1 92.06 272 LYS B N 1
ATOM 6725 C CA . LYS B 1 272 ? 22.219 32.594 12.273 1 92.06 272 LYS B CA 1
ATOM 6726 C C . LYS B 1 272 ? 21.312 33.844 12.367 1 92.06 272 LYS B C 1
ATOM 6728 O O . LYS B 1 272 ? 20.422 34.031 11.523 1 92.06 272 LYS B O 1
ATOM 6733 N N . LYS B 1 273 ? 21.453 34.594 13.375 1 90.44 273 LYS B N 1
ATOM 6734 C CA . LYS B 1 273 ? 20.625 35.781 13.57 1 90.44 273 LYS B CA 1
ATOM 6735 C C . LYS B 1 273 ? 20.734 36.75 12.383 1 90.44 273 LYS B C 1
ATOM 6737 O O . LYS B 1 273 ? 19.719 37.281 11.914 1 90.44 273 LYS B O 1
ATOM 6742 N N . HIS B 1 274 ? 21.953 37 11.984 1 89.56 274 HIS B N 1
ATOM 6743 C CA . HIS B 1 274 ? 22.188 37.875 10.844 1 89.56 274 HIS B CA 1
ATOM 6744 C C . HIS B 1 274 ? 21.516 37.344 9.586 1 89.56 274 HIS B C 1
ATOM 6746 O O . HIS B 1 274 ? 20.922 38.094 8.812 1 89.56 274 HIS B O 1
ATOM 6752 N N . TYR B 1 275 ? 21.625 36.094 9.352 1 91 275 TYR B N 1
ATOM 6753 C CA . TYR B 1 275 ? 21.016 35.438 8.195 1 91 275 TYR B CA 1
ATOM 6754 C C . TYR B 1 275 ? 19.5 35.656 8.188 1 91 275 TYR B C 1
ATOM 6756 O O . TYR B 1 275 ? 18.922 36 7.156 1 91 275 TYR B O 1
ATOM 6764 N N . TYR B 1 276 ? 18.844 35.469 9.312 1 86.69 276 TYR B N 1
ATOM 6765 C CA . TYR B 1 276 ? 17.391 35.562 9.383 1 86.69 276 TYR B CA 1
ATOM 6766 C C . TYR B 1 276 ? 16.938 37 9.188 1 86.69 276 TYR B C 1
ATOM 6768 O O . TYR B 1 276 ? 15.852 37.25 8.656 1 86.69 276 TYR B O 1
ATOM 6776 N N . GLU B 1 277 ? 17.859 37.875 9.562 1 78.12 277 GLU B N 1
ATOM 6777 C CA . GLU B 1 277 ? 17.547 39.281 9.422 1 78.12 277 GLU B CA 1
ATOM 6778 C C . GLU B 1 277 ? 17.891 39.812 8.031 1 78.12 277 GLU B C 1
ATOM 6780 O O . GLU B 1 277 ? 17.25 40.719 7.531 1 78.12 277 GLU B O 1
ATOM 6785 N N . ASN B 1 278 ? 18.969 39.188 7.48 1 80.5 278 ASN B N 1
ATOM 6786 C CA . ASN B 1 278 ? 19.469 39.625 6.184 1 80.5 278 ASN B CA 1
ATOM 6787 C C . ASN B 1 278 ? 19.656 38.469 5.227 1 80.5 278 ASN B C 1
ATOM 6789 O O . ASN B 1 278 ? 20.75 38.25 4.688 1 80.5 278 ASN B O 1
ATOM 6793 N N . PRO B 1 279 ? 18.625 37.75 4.902 1 84.62 279 PRO B N 1
ATOM 6794 C CA . PRO B 1 279 ? 18.766 36.562 4.07 1 84.62 279 PRO B CA 1
ATOM 6795 C C . PRO B 1 279 ? 19.266 36.875 2.662 1 84.62 279 PRO B C 1
ATOM 6797 O O . PRO B 1 279 ? 19.906 36.031 2.023 1 84.62 279 PRO B O 1
ATOM 6800 N N . HIS B 1 280 ? 19.078 38.094 2.109 1 78.5 280 HIS B N 1
ATOM 6801 C CA . HIS B 1 280 ? 19.469 38.469 0.76 1 78.5 280 HIS B CA 1
ATOM 6802 C C . HIS B 1 280 ? 20.984 38.531 0.617 1 78.5 280 HIS B C 1
ATOM 6804 O O . HIS B 1 280 ? 21.516 38.5 -0.5 1 78.5 280 HIS B O 1
ATOM 6810 N N . GLU B 1 281 ? 21.625 38.625 1.693 1 86.25 281 GLU B N 1
ATOM 6811 C CA . GLU B 1 281 ? 23.078 38.688 1.666 1 86.25 281 GLU B CA 1
ATOM 6812 C C . GLU B 1 281 ? 23.703 37.281 1.601 1 86.25 281 GLU B C 1
ATOM 6814 O O . GLU B 1 281 ? 24.922 37.156 1.582 1 86.25 281 GLU B O 1
ATOM 6819 N N . TYR B 1 282 ? 22.906 36.375 1.529 1 89.75 282 TYR B N 1
ATOM 6820 C CA . TYR B 1 282 ? 23.391 35 1.567 1 89.75 282 TYR B CA 1
ATOM 6821 C C . TYR B 1 282 ? 23.062 34.25 0.269 1 89.75 282 TYR B C 1
ATOM 6823 O O . TYR B 1 282 ? 22.094 34.594 -0.413 1 89.75 282 TYR B O 1
ATOM 6831 N N . VAL B 1 283 ? 23.922 33.25 -0.106 1 91.44 283 VAL B N 1
ATOM 6832 C CA . VAL B 1 283 ? 23.719 32.438 -1.29 1 91.44 283 VAL B CA 1
ATOM 6833 C C . VAL B 1 283 ? 23.641 30.969 -0.884 1 91.44 283 VAL B C 1
ATOM 6835 O O . VAL B 1 283 ? 24.312 30.547 0.063 1 91.44 283 VAL B O 1
ATOM 6838 N N . PRO B 1 284 ? 22.812 30.188 -1.6 1 94.5 284 PRO B N 1
ATOM 6839 C CA . PRO B 1 284 ? 22.703 28.781 -1.253 1 94.5 284 PRO B CA 1
ATOM 6840 C C . PRO B 1 284 ? 23.953 27.984 -1.573 1 94.5 284 PRO B C 1
ATOM 6842 O O . PRO B 1 284 ? 24.609 28.234 -2.592 1 94.5 284 PRO B O 1
ATOM 6845 N N . ILE B 1 285 ? 24.359 27.031 -0.742 1 95.56 285 ILE B N 1
ATOM 6846 C CA . ILE B 1 285 ? 25.562 26.234 -0.968 1 95.56 285 ILE B CA 1
ATOM 6847 C C . ILE B 1 285 ? 25.219 24.75 -0.836 1 95.56 285 ILE B C 1
ATOM 6849 O O . ILE B 1 285 ? 26.031 23.891 -1.198 1 95.56 285 ILE B O 1
ATOM 6853 N N . PHE B 1 286 ? 24.094 24.359 -0.328 1 97.75 286 PHE B N 1
ATOM 6854 C CA . PHE B 1 286 ? 23.703 23 -0.005 1 97.75 286 PHE B CA 1
ATOM 6855 C C . PHE B 1 286 ? 23.812 22.094 -1.233 1 97.75 286 PHE B C 1
ATOM 6857 O O . PHE B 1 286 ? 24.297 20.969 -1.146 1 97.75 286 PHE B O 1
ATOM 6864 N N . HIS B 1 287 ? 23.375 22.594 -2.43 1 96.56 287 HIS B N 1
ATOM 6865 C CA . HIS B 1 287 ? 23.266 21.828 -3.672 1 96.56 287 HIS B CA 1
ATOM 6866 C C . HIS B 1 287 ? 24.641 21.406 -4.172 1 96.56 287 HIS B C 1
ATOM 6868 O O . HIS B 1 287 ? 24.766 20.391 -4.859 1 96.56 287 HIS B O 1
ATOM 6874 N N . GLU B 1 288 ? 25.641 22.141 -3.832 1 95.06 288 GLU B N 1
ATOM 6875 C CA . GLU B 1 288 ? 27 21.859 -4.305 1 95.06 288 GLU B CA 1
ATOM 6876 C C . GLU B 1 288 ? 27.781 21.094 -3.26 1 95.06 288 GLU B C 1
ATOM 6878 O O . GLU B 1 288 ? 28.5 20.141 -3.596 1 95.06 288 GLU B O 1
ATOM 6883 N N . LYS B 1 289 ? 27.594 21.469 -2.055 1 95.88 289 LYS B N 1
ATOM 6884 C CA . LYS B 1 289 ? 28.5 20.984 -1.018 1 95.88 289 LYS B CA 1
ATOM 6885 C C . LYS B 1 289 ? 28.016 19.672 -0.426 1 95.88 289 LYS B C 1
ATOM 6887 O O . LYS B 1 289 ? 28.828 18.828 -0.019 1 95.88 289 LYS B O 1
ATOM 6892 N N . TYR B 1 290 ? 26.75 19.438 -0.349 1 98.25 290 TYR B N 1
ATOM 6893 C CA . TYR B 1 290 ? 26.281 18.312 0.44 1 98.25 290 TYR B CA 1
ATOM 6894 C C . TYR B 1 290 ? 25.344 17.422 -0.376 1 98.25 290 TYR B C 1
ATOM 6896 O O . TYR B 1 290 ? 25.422 16.203 -0.312 1 98.25 290 TYR B O 1
ATOM 6904 N N . LEU B 1 291 ? 24.5 17.969 -1.237 1 98.5 291 LEU B N 1
ATOM 6905 C CA . LEU B 1 291 ? 23.453 17.266 -1.963 1 98.5 291 LEU B CA 1
ATOM 6906 C C . LEU B 1 291 ? 24.031 16.094 -2.762 1 98.5 291 LEU B C 1
ATOM 6908 O O . LEU B 1 291 ? 23.406 15.031 -2.838 1 98.5 291 LEU B O 1
ATOM 6912 N N . PRO B 1 292 ? 25.234 16.203 -3.354 1 98.12 292 PRO B N 1
ATOM 6913 C CA . PRO B 1 292 ? 25.766 15.117 -4.184 1 98.12 292 PRO B CA 1
ATOM 6914 C C . PRO B 1 292 ? 25.969 13.82 -3.404 1 98.12 292 PRO B C 1
ATOM 6916 O O . PRO B 1 292 ? 26.125 12.75 -4.004 1 98.12 292 PRO B O 1
ATOM 6919 N N . TYR B 1 293 ? 25.984 13.922 -2.076 1 98.19 293 TYR B N 1
ATOM 6920 C CA . TYR B 1 293 ? 26.328 12.758 -1.264 1 98.19 293 TYR B CA 1
ATOM 6921 C C . TYR B 1 293 ? 25.109 12.227 -0.527 1 98.19 293 TYR B C 1
ATOM 6923 O O . TYR B 1 293 ? 25.203 11.242 0.211 1 98.19 293 TYR B O 1
ATOM 6931 N N . ILE B 1 294 ? 23.969 12.836 -0.663 1 98.62 294 ILE B N 1
ATOM 6932 C CA . ILE B 1 294 ? 22.781 12.516 0.115 1 98.62 294 ILE B CA 1
ATOM 6933 C C . ILE B 1 294 ? 21.859 11.602 -0.699 1 98.62 294 ILE B C 1
ATOM 6935 O O . ILE B 1 294 ? 21.609 11.859 -1.879 1 98.62 294 ILE B O 1
ATOM 6939 N N . SER B 1 295 ? 21.359 10.539 -0.039 1 98.56 295 SER B N 1
ATOM 6940 C CA . SER B 1 295 ? 20.484 9.57 -0.692 1 98.56 295 SER B CA 1
ATOM 6941 C C . SER B 1 295 ? 19.016 9.953 -0.532 1 98.56 295 SER B C 1
ATOM 6943 O O . SER B 1 295 ? 18.188 9.68 -1.414 1 98.56 295 SER B O 1
ATOM 6945 N N . SER B 1 296 ? 18.609 10.469 0.581 1 98.81 296 SER B N 1
ATOM 6946 C CA . SER B 1 296 ? 17.234 10.875 0.853 1 98.81 296 SER B CA 1
ATOM 6947 C C . SER B 1 296 ? 17.188 12.117 1.733 1 98.81 296 SER B C 1
ATOM 6949 O O . SER B 1 296 ? 18.047 12.297 2.605 1 98.81 296 SER B O 1
ATOM 6951 N N . ILE B 1 297 ? 16.188 12.906 1.509 1 98.88 297 ILE B N 1
ATOM 6952 C CA . ILE B 1 297 ? 16 14.109 2.309 1 98.88 297 ILE B CA 1
ATOM 6953 C C . ILE B 1 297 ? 14.656 14.047 3.023 1 98.88 297 ILE B C 1
ATOM 6955 O O . ILE B 1 297 ? 13.617 13.828 2.393 1 98.88 297 ILE B O 1
ATOM 6959 N N . PHE B 1 298 ? 14.695 14.102 4.305 1 98.81 298 PHE B N 1
ATOM 6960 C CA . PHE B 1 298 ? 13.508 14.344 5.113 1 98.81 298 PHE B CA 1
ATOM 6961 C C . PHE B 1 298 ? 13.359 15.828 5.418 1 98.81 298 PHE B C 1
ATOM 6963 O O . PHE B 1 298 ? 14.023 16.359 6.316 1 98.81 298 PHE B O 1
ATOM 6970 N N . HIS B 1 299 ? 12.469 16.484 4.648 1 98.5 299 HIS B N 1
ATOM 6971 C CA . HIS B 1 299 ? 12.375 17.938 4.594 1 98.5 299 HIS B CA 1
ATOM 6972 C C . HIS B 1 299 ? 11.305 18.453 5.551 1 98.5 299 HIS B C 1
ATOM 6974 O O . HIS B 1 299 ? 10.109 18.312 5.289 1 98.5 299 HIS B O 1
ATOM 6980 N N . ASN B 1 300 ? 11.734 19.078 6.609 1 96.62 300 ASN B N 1
ATOM 6981 C CA . ASN B 1 300 ? 10.836 19.438 7.699 1 96.62 300 ASN B CA 1
ATOM 6982 C C . ASN B 1 300 ? 11.008 20.906 8.102 1 96.62 300 ASN B C 1
ATOM 6984 O O . ASN B 1 300 ? 10.523 21.328 9.156 1 96.62 300 ASN B O 1
ATOM 6988 N N . MET B 1 301 ? 11.648 21.688 7.375 1 93.31 301 MET B N 1
ATOM 6989 C CA . MET B 1 301 ? 12.008 23.047 7.812 1 93.31 301 MET B CA 1
ATOM 6990 C C . MET B 1 301 ? 10.977 24.062 7.344 1 93.31 301 MET B C 1
ATOM 6992 O O . MET B 1 301 ? 10.375 23.906 6.277 1 93.31 301 MET B O 1
ATOM 6996 N N . TYR B 1 302 ? 10.867 25.031 8.109 1 86.88 302 TYR B N 1
ATOM 6997 C CA . TYR B 1 302 ? 10.086 26.188 7.684 1 86.88 302 TYR B CA 1
ATOM 6998 C C . TYR B 1 302 ? 10.82 26.984 6.625 1 86.88 302 TYR B C 1
ATOM 7000 O O . TYR B 1 302 ? 12.047 27.125 6.688 1 86.88 302 TYR B O 1
ATOM 7008 N N . TRP B 1 303 ? 10.109 27.453 5.652 1 86.06 303 TRP B N 1
ATOM 7009 C CA . TRP B 1 303 ? 10.695 28.281 4.602 1 86.06 303 TRP B CA 1
ATOM 7010 C C . TRP B 1 303 ? 9.695 29.312 4.102 1 86.06 303 TRP B C 1
ATOM 7012 O O . TRP B 1 303 ? 8.484 29.078 4.098 1 86.06 303 TRP B O 1
ATOM 7022 N N . ASP B 1 304 ? 10.25 30.406 3.881 1 76.25 304 ASP B N 1
ATOM 7023 C CA . ASP B 1 304 ? 9.477 31.438 3.209 1 76.25 304 ASP B CA 1
ATOM 7024 C C . ASP B 1 304 ? 10.266 32.062 2.057 1 76.25 304 ASP B C 1
ATOM 7026 O O . ASP B 1 304 ? 11.469 31.812 1.922 1 76.25 304 ASP B O 1
ATOM 7030 N N . TYR B 1 305 ? 9.727 32.75 1.208 1 70.44 305 TYR B N 1
ATOM 7031 C CA . TYR B 1 305 ? 10.281 33.219 -0.055 1 70.44 305 TYR B CA 1
ATOM 7032 C C . TYR B 1 305 ? 11.461 34.156 0.186 1 70.44 305 TYR B C 1
ATOM 7034 O O . TYR B 1 305 ? 12.273 34.406 -0.714 1 70.44 305 TYR B O 1
ATOM 7042 N N . LYS B 1 306 ? 11.562 34.812 1.363 1 71.75 306 LYS B N 1
ATOM 7043 C CA . LYS B 1 306 ? 12.664 35.719 1.643 1 71.75 306 LYS B CA 1
ATOM 7044 C C . LYS B 1 306 ? 13.984 34.938 1.775 1 71.75 306 LYS B C 1
ATOM 7046 O O . LYS B 1 306 ? 15.062 35.531 1.668 1 71.75 306 LYS B O 1
ATOM 7051 N N . PHE B 1 307 ? 13.867 33.75 2.016 1 84.88 307 PHE B N 1
ATOM 7052 C CA . PHE B 1 307 ? 15.062 32.938 2.217 1 84.88 307 PHE B CA 1
ATOM 7053 C C . PHE B 1 307 ? 15.484 32.281 0.916 1 84.88 307 PHE B C 1
ATOM 7055 O O . PHE B 1 307 ? 14.648 31.984 0.058 1 84.88 307 PHE B O 1
ATOM 7062 N N . PRO B 1 308 ? 16.781 32.094 0.724 1 89.81 308 PRO B N 1
ATOM 7063 C CA . PRO B 1 308 ? 17.219 31.297 -0.432 1 89.81 308 PRO B CA 1
ATOM 7064 C C . PRO B 1 308 ? 16.641 29.891 -0.45 1 89.81 308 PRO B C 1
ATOM 7066 O O . PRO B 1 308 ? 16.453 29.281 0.607 1 89.81 308 PRO B O 1
ATOM 7069 N N . ARG B 1 309 ? 16.359 29.406 -1.693 1 91 309 ARG B N 1
ATOM 7070 C CA . ARG B 1 309 ? 15.898 28.031 -1.84 1 91 309 ARG B CA 1
ATOM 7071 C C . ARG B 1 309 ? 17 27.047 -1.484 1 91 309 ARG B C 1
ATOM 7073 O O . ARG B 1 309 ? 18.172 27.312 -1.729 1 91 309 ARG B O 1
ATOM 7080 N N . LEU B 1 310 ? 16.609 25.953 -0.904 1 96.62 310 LEU B N 1
ATOM 7081 C CA . LEU B 1 310 ? 17.562 24.891 -0.597 1 96.62 310 LEU B CA 1
ATOM 7082 C C . LEU B 1 310 ? 18.078 24.234 -1.875 1 96.62 310 LEU B C 1
ATOM 7084 O O . LEU B 1 310 ? 19.281 24.016 -2.02 1 96.62 310 LEU B O 1
ATOM 7088 N N . ILE B 1 311 ? 17.203 23.859 -2.76 1 97.62 311 ILE B N 1
ATOM 7089 C CA . ILE B 1 311 ? 17.516 23.25 -4.051 1 97.62 311 ILE B CA 1
ATOM 7090 C C . ILE B 1 311 ? 16.625 23.859 -5.129 1 97.62 311 ILE B C 1
ATOM 7092 O O . ILE B 1 311 ? 15.391 23.781 -5.043 1 97.62 311 ILE B O 1
ATOM 7096 N N . THR B 1 312 ? 17.172 24.438 -6.137 1 93.75 312 THR B N 1
ATOM 7097 C CA . THR B 1 312 ? 16.391 24.938 -7.273 1 93.75 312 THR B CA 1
ATOM 7098 C C . THR B 1 312 ? 16.266 23.859 -8.344 1 93.75 312 THR B C 1
ATOM 7100 O O . THR B 1 312 ? 16.969 22.844 -8.305 1 93.75 312 THR B O 1
ATOM 7103 N N . ASP B 1 313 ? 15.352 24.062 -9.281 1 92.81 313 ASP B N 1
ATOM 7104 C CA . ASP B 1 313 ? 15.219 23.172 -10.422 1 92.81 313 ASP B CA 1
ATOM 7105 C C . ASP B 1 313 ? 16.547 23.031 -11.18 1 92.81 313 ASP B C 1
ATOM 7107 O O . ASP B 1 313 ? 16.938 21.938 -11.57 1 92.81 313 ASP B O 1
ATOM 7111 N N . GLN B 1 314 ? 17.188 24.141 -11.328 1 93.19 314 GLN B N 1
ATOM 7112 C CA . GLN B 1 314 ? 18.438 24.172 -12.078 1 93.19 314 GLN B CA 1
ATOM 7113 C C . GLN B 1 314 ? 19.547 23.438 -11.328 1 93.19 314 GLN B C 1
ATOM 7115 O O . GLN B 1 314 ? 20.328 22.719 -11.938 1 93.19 314 GLN B O 1
ATOM 7120 N N . HIS B 1 315 ? 19.609 23.656 -10.016 1 95.94 315 HIS B N 1
ATOM 7121 C CA . HIS B 1 315 ? 20.594 22.938 -9.203 1 95.94 315 HIS B CA 1
ATOM 7122 C C . HIS B 1 315 ? 20.484 21.438 -9.422 1 95.94 315 HIS B C 1
ATOM 7124 O O . HIS B 1 315 ? 21.484 20.766 -9.656 1 95.94 315 HIS B O 1
ATOM 7130 N N . MET B 1 316 ? 19.266 20.922 -9.359 1 97.12 316 MET B N 1
ATOM 7131 C CA . MET B 1 316 ? 19.031 19.484 -9.43 1 97.12 316 MET B CA 1
ATOM 7132 C C . MET B 1 316 ? 19.297 18.953 -10.844 1 97.12 316 MET B C 1
ATOM 7134 O O . MET B 1 316 ? 19.859 17.875 -11.008 1 97.12 316 MET B O 1
ATOM 7138 N N . LYS B 1 317 ? 18.875 19.734 -11.836 1 96.5 317 LYS B N 1
ATOM 7139 C CA . LYS B 1 317 ? 19.109 19.375 -13.234 1 96.5 317 LYS B CA 1
ATOM 7140 C C . LYS B 1 317 ? 20.594 19.25 -13.531 1 96.5 317 LYS B C 1
ATOM 7142 O O . LYS B 1 317 ? 21.031 18.25 -14.125 1 96.5 317 LYS B O 1
ATOM 7147 N N . GLU B 1 318 ? 21.344 20.172 -13.109 1 96.81 318 GLU B N 1
ATOM 7148 C CA . GLU B 1 318 ? 22.781 20.172 -13.352 1 96.81 318 GLU B CA 1
ATOM 7149 C C . GLU B 1 318 ? 23.469 19 -12.656 1 96.81 318 GLU B C 1
ATOM 7151 O O . GLU B 1 318 ? 24.328 18.344 -13.234 1 96.81 318 GLU B O 1
ATOM 7156 N N . LEU B 1 319 ? 23.078 18.812 -11.445 1 97 319 LEU B N 1
ATOM 7157 C CA . LEU B 1 319 ? 23.656 17.703 -10.688 1 97 319 LEU B CA 1
ATOM 7158 C C . LEU B 1 319 ? 23.375 16.375 -11.359 1 97 319 LEU B C 1
ATOM 7160 O O . LEU B 1 319 ? 24.25 15.508 -11.453 1 97 319 LEU B O 1
ATOM 7164 N N . ALA B 1 320 ? 22.203 16.156 -11.812 1 96.62 320 ALA B N 1
ATOM 7165 C CA . ALA B 1 320 ? 21.797 14.93 -12.5 1 96.62 320 ALA B CA 1
ATOM 7166 C C . ALA B 1 320 ? 22.547 14.758 -13.812 1 96.62 320 ALA B C 1
ATOM 7168 O O . ALA B 1 320 ? 23 13.664 -14.141 1 96.62 320 ALA B O 1
ATOM 7169 N N . GLN B 1 321 ? 22.641 15.812 -14.57 1 96.19 321 GLN B N 1
ATOM 7170 C CA . GLN B 1 321 ? 23.312 15.781 -15.867 1 96.19 321 GLN B CA 1
ATOM 7171 C C . GLN B 1 321 ? 24.781 15.414 -15.711 1 96.19 321 GLN B C 1
ATOM 7173 O O . GLN B 1 321 ? 25.359 14.742 -16.578 1 96.19 321 GLN B O 1
ATOM 7178 N N . LYS B 1 322 ? 25.359 15.805 -14.641 1 95.56 322 LYS B N 1
ATOM 7179 C CA . LYS B 1 322 ? 26.766 15.5 -14.375 1 95.56 322 LYS B CA 1
ATOM 7180 C C . LYS B 1 322 ? 26.938 14.062 -13.891 1 95.56 322 LYS B C 1
ATOM 7182 O O . LYS B 1 322 ? 28.062 13.586 -13.742 1 95.56 322 LYS B O 1
ATOM 7187 N N . GLY B 1 323 ? 25.828 13.406 -13.625 1 93.31 323 GLY B N 1
ATOM 7188 C CA . GLY B 1 323 ? 25.891 12.039 -13.133 1 93.31 323 GLY B CA 1
ATOM 7189 C C . GLY B 1 323 ? 26.359 11.938 -11.688 1 93.31 323 GLY B C 1
ATOM 7190 O O . GLY B 1 323 ? 26.906 10.914 -11.273 1 93.31 323 GLY B O 1
ATOM 7191 N N . LYS B 1 324 ? 26.125 12.977 -10.906 1 90.25 324 LYS B N 1
ATOM 7192 C CA . LYS B 1 324 ? 26.656 13.039 -9.547 1 90.25 324 LYS B CA 1
ATOM 7193 C C . LYS B 1 324 ? 25.547 12.891 -8.516 1 90.25 324 LYS B C 1
ATOM 7195 O O . LYS B 1 324 ? 25.797 12.852 -7.316 1 90.25 324 LYS B O 1
ATOM 7200 N N . SER B 1 325 ? 24.359 12.812 -8.961 1 94.62 325 SER B N 1
ATOM 7201 C CA . SER B 1 325 ? 23.25 12.742 -8.008 1 94.62 325 SER B CA 1
ATOM 7202 C C . SER B 1 325 ? 23.094 11.336 -7.441 1 94.62 325 SER B C 1
ATOM 7204 O O . SER B 1 325 ? 23.078 10.359 -8.188 1 94.62 325 SER B O 1
ATOM 7206 N N . LYS B 1 326 ? 22.969 11.289 -6.156 1 95.62 326 LYS B N 1
ATOM 7207 C CA . LYS B 1 326 ? 22.688 10.039 -5.449 1 95.62 326 LYS B CA 1
ATOM 7208 C C . LYS B 1 326 ? 21.312 10.078 -4.797 1 95.62 326 LYS B C 1
ATOM 7210 O O . LYS B 1 326 ? 20.938 9.156 -4.059 1 95.62 326 LYS B O 1
ATOM 7215 N N . LEU B 1 327 ? 20.594 11.141 -5.086 1 98.31 327 LEU B N 1
ATOM 7216 C CA . LEU B 1 327 ? 19.312 11.359 -4.422 1 98.31 327 LEU B CA 1
ATOM 7217 C C . LEU B 1 327 ? 18.266 10.375 -4.918 1 98.31 327 LEU B C 1
ATOM 7219 O O . LEU B 1 327 ? 17.969 10.32 -6.113 1 98.31 327 LEU B O 1
ATOM 7223 N N . LEU B 1 328 ? 17.766 9.586 -3.977 1 98.12 328 LEU B N 1
ATOM 7224 C CA . LEU B 1 328 ? 16.75 8.586 -4.289 1 98.12 328 LEU B CA 1
ATOM 7225 C C . LEU B 1 328 ? 15.344 9.148 -4.082 1 98.12 328 LEU B C 1
ATOM 7227 O O . LEU B 1 328 ? 14.406 8.758 -4.773 1 98.12 328 LEU B O 1
ATOM 7231 N N . GLY B 1 329 ? 15.219 10.023 -3.121 1 98.44 329 GLY B N 1
ATOM 7232 C CA . GLY B 1 329 ? 13.875 10.539 -2.885 1 98.44 329 GLY B CA 1
ATOM 7233 C C . GLY B 1 329 ? 13.82 11.57 -1.778 1 98.44 329 GLY B C 1
ATOM 7234 O O . GLY B 1 329 ? 14.836 11.859 -1.138 1 98.44 329 GLY B O 1
ATOM 7235 N N . ILE B 1 330 ? 12.594 12.195 -1.614 1 98.62 330 ILE B N 1
ATOM 7236 C CA . ILE B 1 330 ? 12.359 13.266 -0.651 1 98.62 330 ILE B CA 1
ATOM 7237 C C . ILE B 1 330 ? 11.016 13.047 0.048 1 98.62 330 ILE B C 1
ATOM 7239 O O . ILE B 1 330 ? 10 12.789 -0.606 1 98.62 330 ILE B O 1
ATOM 7243 N N . SER B 1 331 ? 11.055 13.016 1.338 1 98.56 331 SER B N 1
ATOM 7244 C CA . SER B 1 331 ? 9.859 13.195 2.148 1 98.56 331 SER B CA 1
ATOM 7245 C C . SER B 1 331 ? 9.648 14.664 2.51 1 98.56 331 SER B C 1
ATOM 7247 O O . SER B 1 331 ? 10.273 15.172 3.445 1 98.56 331 SER B O 1
ATOM 7249 N N . ASP B 1 332 ? 8.766 15.25 1.806 1 97.75 332 ASP B N 1
ATOM 7250 C CA . ASP B 1 332 ? 8.57 16.688 1.991 1 97.75 332 ASP B CA 1
ATOM 7251 C C . ASP B 1 332 ? 7.348 16.969 2.865 1 97.75 332 ASP B C 1
ATOM 7253 O O . ASP B 1 332 ? 6.238 17.125 2.355 1 97.75 332 ASP B O 1
ATOM 7257 N N . VAL B 1 333 ? 7.602 17.109 4.102 1 95.62 333 VAL B N 1
ATOM 7258 C CA . VAL B 1 333 ? 6.539 17.312 5.082 1 95.62 333 VAL B CA 1
ATOM 7259 C C . VAL B 1 333 ? 6.105 18.766 5.086 1 95.62 333 VAL B C 1
ATOM 7261 O O . VAL B 1 333 ? 4.996 19.094 5.508 1 95.62 333 VAL B O 1
ATOM 7264 N N . THR B 1 334 ? 6.957 19.609 4.574 1 91.38 334 THR B N 1
ATOM 7265 C CA . THR B 1 334 ? 6.633 21.031 4.543 1 91.38 334 THR B CA 1
ATOM 7266 C C . THR B 1 334 ? 5.48 21.312 3.578 1 91.38 334 THR B C 1
ATOM 7268 O O . THR B 1 334 ? 4.625 22.156 3.85 1 91.38 334 THR B O 1
ATOM 7271 N N . CYS B 1 335 ? 5.535 20.578 2.498 1 88.75 335 CYS B N 1
ATOM 7272 C CA . CYS B 1 335 ? 4.52 20.672 1.454 1 88.75 335 CYS B CA 1
ATOM 7273 C C . CYS B 1 335 ? 4.355 22.109 0.979 1 88.75 335 CYS B C 1
ATOM 7275 O O . CYS B 1 335 ? 3.234 22.625 0.9 1 88.75 335 CYS B O 1
ATOM 7277 N N . ASP B 1 336 ? 5.426 22.781 0.797 1 83.94 336 ASP B N 1
ATOM 7278 C CA . ASP B 1 336 ? 5.426 24.109 0.181 1 83.94 336 ASP B CA 1
ATOM 7279 C C . ASP B 1 336 ? 5.605 24.016 -1.332 1 83.94 336 ASP B C 1
ATOM 7281 O O . ASP B 1 336 ? 6.703 23.734 -1.817 1 83.94 336 ASP B O 1
ATOM 7285 N N . LEU B 1 337 ? 4.531 24.188 -2.035 1 82.06 337 LEU B N 1
ATOM 7286 C CA . LEU B 1 337 ? 4.598 24.062 -3.488 1 82.06 337 LEU B CA 1
ATOM 7287 C C . LEU B 1 337 ? 5.656 24.984 -4.066 1 82.06 337 LEU B C 1
ATOM 7289 O O . LEU B 1 337 ? 5.613 26.203 -3.838 1 82.06 337 LEU B O 1
ATOM 7293 N N . GLU B 1 338 ? 6.59 24.438 -4.766 1 85.12 338 GLU B N 1
ATOM 7294 C CA . GLU B 1 338 ? 7.715 25.172 -5.336 1 85.12 338 GLU B CA 1
ATOM 7295 C C . GLU B 1 338 ? 8.391 26.062 -4.293 1 85.12 338 GLU B C 1
ATOM 7297 O O . GLU B 1 338 ? 8.672 27.234 -4.555 1 85.12 338 GLU B O 1
ATOM 7302 N N . GLY B 1 339 ? 8.555 25.562 -3.152 1 88.75 339 GLY B N 1
ATOM 7303 C CA . GLY B 1 339 ? 9.148 26.266 -2.029 1 88.75 339 GLY B CA 1
ATOM 7304 C C . GLY B 1 339 ? 10.656 26.141 -1.966 1 88.75 339 GLY B C 1
ATOM 7305 O O . GLY B 1 339 ? 11.352 26.359 -2.961 1 88.75 339 GLY B O 1
ATOM 7306 N N . SER B 1 340 ? 11.125 25.828 -0.739 1 93.25 340 SER B N 1
ATOM 7307 C CA . SER B 1 340 ? 12.562 25.688 -0.537 1 93.25 340 SER B CA 1
ATOM 7308 C C . SER B 1 340 ? 13.148 24.656 -1.494 1 93.25 340 SER B C 1
ATOM 7310 O O . SER B 1 340 ? 14.281 24.797 -1.958 1 93.25 340 SER B O 1
ATOM 7312 N N . ILE B 1 341 ? 12.43 23.641 -1.708 1 96.31 341 ILE B N 1
ATOM 7313 C CA . ILE B 1 341 ? 12.711 22.719 -2.803 1 96.31 341 ILE B CA 1
ATOM 7314 C C . ILE B 1 341 ? 11.797 23.016 -3.984 1 96.31 341 ILE B C 1
ATOM 7316 O O . ILE B 1 341 ? 10.594 22.734 -3.936 1 96.31 341 ILE B O 1
ATOM 7320 N N . GLU B 1 342 ? 12.344 23.484 -4.969 1 91.56 342 GLU B N 1
ATOM 7321 C CA . GLU B 1 342 ? 11.586 24.125 -6.035 1 91.56 342 GLU B CA 1
ATOM 7322 C C . GLU B 1 342 ? 10.797 23.109 -6.844 1 91.56 342 GLU B C 1
ATOM 7324 O O . GLU B 1 342 ? 9.719 23.406 -7.367 1 91.56 342 GLU B O 1
ATOM 7329 N N . PHE B 1 343 ? 11.281 21.828 -6.891 1 92.38 343 PHE B N 1
ATOM 7330 C CA . PHE B 1 343 ? 10.664 20.875 -7.801 1 92.38 343 PHE B CA 1
ATOM 7331 C C . PHE B 1 343 ? 9.555 20.094 -7.102 1 92.38 343 PHE B C 1
ATOM 7333 O O . PHE B 1 343 ? 9.172 19.016 -7.547 1 92.38 343 PHE B O 1
ATOM 7340 N N . LEU B 1 344 ? 9.102 20.578 -5.926 1 92.56 344 LEU B N 1
ATOM 7341 C CA . LEU B 1 344 ? 7.793 20.109 -5.473 1 92.56 344 LEU B CA 1
ATOM 7342 C C . LEU B 1 344 ? 6.68 20.672 -6.355 1 92.56 344 LEU B C 1
ATOM 7344 O O . LEU B 1 344 ? 6.301 21.844 -6.219 1 92.56 344 LEU B O 1
ATOM 7348 N N . LYS B 1 345 ? 6.156 19.859 -7.188 1 83.5 345 LYS B N 1
ATOM 7349 C CA . LYS B 1 345 ? 5.25 20.328 -8.227 1 83.5 345 LYS B CA 1
ATOM 7350 C C . LYS B 1 345 ? 3.834 19.812 -8.008 1 83.5 345 LYS B C 1
ATOM 7352 O O . LYS B 1 345 ? 2.881 20.297 -8.617 1 83.5 345 LYS B O 1
ATOM 7357 N N . LYS B 1 346 ? 3.799 18.875 -7.18 1 87 346 LYS B N 1
ATOM 7358 C CA . LYS B 1 346 ? 2.523 18.188 -6.988 1 87 346 LYS B CA 1
ATOM 7359 C C . LYS B 1 346 ? 2.404 17.625 -5.574 1 87 346 LYS B C 1
ATOM 7361 O O . LYS B 1 346 ? 3.391 17.141 -5.008 1 87 346 LYS B O 1
ATOM 7366 N N . PHE B 1 347 ? 1.184 17.75 -5.062 1 88.38 347 PHE B N 1
ATOM 7367 C CA . PHE B 1 347 ? 0.935 17.125 -3.77 1 88.38 347 PHE B CA 1
ATOM 7368 C C . PHE B 1 347 ? 0.454 15.695 -3.941 1 88.38 347 PHE B C 1
ATOM 7370 O O . PHE B 1 347 ? -0.056 15.328 -5.004 1 88.38 347 PHE B O 1
ATOM 7377 N N . THR B 1 348 ? 0.679 14.883 -2.973 1 92.81 348 THR B N 1
ATOM 7378 C CA . THR B 1 348 ? 0.236 13.492 -2.98 1 92.81 348 THR B CA 1
ATOM 7379 C C . THR B 1 348 ? -0.885 13.273 -1.968 1 92.81 348 THR B C 1
ATOM 7381 O O . THR B 1 348 ? -1.274 14.203 -1.257 1 92.81 348 THR B O 1
ATOM 7384 N N . THR B 1 349 ? -1.503 12.109 -1.976 1 89.56 349 THR B N 1
ATOM 7385 C CA . THR B 1 349 ? -2.543 11.672 -1.05 1 89.56 349 THR B CA 1
ATOM 7386 C C . THR B 1 349 ? -2.254 10.266 -0.535 1 89.56 349 THR B C 1
ATOM 7388 O O . THR B 1 349 ? -1.415 9.555 -1.094 1 89.56 349 THR B O 1
ATOM 7391 N N . PRO B 1 350 ? -2.842 9.906 0.516 1 90.75 350 PRO B N 1
ATOM 7392 C CA . PRO B 1 350 ? -2.623 8.539 0.996 1 90.75 350 PRO B CA 1
ATOM 7393 C C . PRO B 1 350 ? -3.01 7.484 -0.036 1 90.75 350 PRO B C 1
ATOM 7395 O O . PRO B 1 350 ? -2.43 6.395 -0.058 1 90.75 350 PRO B O 1
ATOM 7398 N N . ASP B 1 351 ? -3.955 7.793 -0.899 1 87.62 351 ASP B N 1
ATOM 7399 C CA . ASP B 1 351 ? -4.387 6.875 -1.949 1 87.62 351 ASP B CA 1
ATOM 7400 C C . ASP B 1 351 ? -3.342 6.785 -3.061 1 87.62 351 ASP B C 1
ATOM 7402 O O . ASP B 1 351 ? -3.25 5.766 -3.752 1 87.62 351 ASP B O 1
ATOM 7406 N N . GLN B 1 352 ? -2.674 7.832 -3.285 1 89.75 352 GLN B N 1
ATOM 7407 C CA . GLN B 1 352 ? -1.555 7.941 -4.215 1 89.75 352 GLN B CA 1
ATOM 7408 C C . GLN B 1 352 ? -0.377 8.672 -3.574 1 89.75 352 GLN B C 1
ATOM 7410 O O . GLN B 1 352 ? -0.095 9.82 -3.912 1 89.75 352 GLN B O 1
ATOM 7415 N N . PRO B 1 353 ? 0.303 7.961 -2.818 1 94.19 353 PRO B N 1
ATOM 7416 C CA . PRO B 1 353 ? 1.208 8.617 -1.871 1 94.19 353 PRO B CA 1
ATOM 7417 C C . PRO B 1 353 ? 2.52 9.055 -2.516 1 94.19 353 PRO B C 1
ATOM 7419 O O . PRO B 1 353 ? 3.283 9.82 -1.916 1 94.19 353 PRO B O 1
ATOM 7422 N N . PHE B 1 354 ? 2.842 8.562 -3.758 1 96.38 354 PHE B N 1
ATOM 7423 C CA . PHE B 1 354 ? 4.16 8.844 -4.316 1 96.38 354 PHE B CA 1
ATOM 7424 C C . PHE B 1 354 ? 4.059 9.219 -5.789 1 96.38 354 PHE B C 1
ATOM 7426 O O . PHE B 1 354 ? 3.084 8.867 -6.457 1 96.38 354 PHE B O 1
ATOM 7433 N N . TYR B 1 355 ? 4.98 9.945 -6.25 1 95.81 355 TYR B N 1
ATOM 7434 C CA . TYR B 1 355 ? 5.305 10.109 -7.664 1 95.81 355 TYR B CA 1
ATOM 7435 C C . TYR B 1 355 ? 6.812 10.172 -7.871 1 95.81 355 TYR B C 1
ATOM 7437 O O . TYR B 1 355 ? 7.578 10.242 -6.906 1 95.81 355 TYR B O 1
ATOM 7445 N N . VAL B 1 356 ? 7.238 10.023 -9.07 1 97.44 356 VAL B N 1
ATOM 7446 C CA . VAL B 1 356 ? 8.656 10.117 -9.398 1 97.44 356 VAL B CA 1
ATOM 7447 C C . VAL B 1 356 ? 8.914 11.359 -10.242 1 97.44 356 VAL B C 1
ATOM 7449 O O . VAL B 1 356 ? 8.234 11.594 -11.242 1 97.44 356 VAL B O 1
ATOM 7452 N N . TYR B 1 357 ? 9.828 12.172 -9.773 1 97.25 357 TYR B N 1
ATOM 7453 C CA . TYR B 1 357 ? 10.242 13.375 -10.492 1 97.25 357 TYR B CA 1
ATOM 7454 C C . TYR B 1 357 ? 11.562 13.141 -11.219 1 97.25 357 TYR B C 1
ATOM 7456 O O . TYR B 1 357 ? 12.523 12.648 -10.625 1 97.25 357 TYR B O 1
ATOM 7464 N N . GLU B 1 358 ? 11.578 13.359 -12.477 1 96.44 358 GLU B N 1
ATOM 7465 C CA . GLU B 1 358 ? 12.797 13.312 -13.289 1 96.44 358 GLU B CA 1
ATOM 7466 C C . GLU B 1 358 ? 13.336 14.719 -13.547 1 96.44 358 GLU B C 1
ATOM 7468 O O . GLU B 1 358 ? 12.719 15.5 -14.266 1 96.44 358 GLU B O 1
ATOM 7473 N N . PRO B 1 359 ? 14.469 15.016 -13.047 1 96.62 359 PRO B N 1
ATOM 7474 C CA . PRO B 1 359 ? 14.914 16.406 -12.977 1 96.62 359 PRO B CA 1
ATOM 7475 C C . PRO B 1 359 ? 15.445 16.922 -14.312 1 96.62 359 PRO B C 1
ATOM 7477 O O . PRO B 1 359 ? 15.484 18.141 -14.539 1 96.62 359 PRO B O 1
ATOM 7480 N N . ILE B 1 360 ? 15.969 16.141 -15.188 1 96.38 360 ILE B N 1
ATOM 7481 C CA . ILE B 1 360 ? 16.594 16.594 -16.422 1 96.38 360 ILE B CA 1
ATOM 7482 C C . ILE B 1 360 ? 15.516 17.125 -17.375 1 96.38 360 ILE B C 1
ATOM 7484 O O . ILE B 1 360 ? 15.578 18.281 -17.812 1 96.38 360 ILE B O 1
ATOM 7488 N N . GLU B 1 361 ? 14.484 16.359 -17.609 1 93.88 361 GLU B N 1
ATOM 7489 C CA . GLU B 1 361 ? 13.383 16.781 -18.453 1 93.88 361 GLU B CA 1
ATOM 7490 C C . GLU B 1 361 ? 12.281 17.453 -17.625 1 93.88 361 GLU B C 1
ATOM 7492 O O . GLU B 1 361 ? 11.344 18.016 -18.188 1 93.88 361 GLU B O 1
ATOM 7497 N N . GLN B 1 362 ? 12.445 17.406 -16.344 1 92.44 362 GLN B N 1
ATOM 7498 C CA . GLN B 1 362 ? 11.5 17.984 -15.406 1 92.44 362 GLN B CA 1
ATOM 7499 C C . GLN B 1 362 ? 10.102 17.406 -15.586 1 92.44 362 GLN B C 1
ATOM 7501 O O . GLN B 1 362 ? 9.125 18.141 -15.727 1 92.44 362 GLN B O 1
ATOM 7506 N N . LYS B 1 363 ? 10.062 16.125 -15.602 1 94.31 363 LYS B N 1
ATOM 7507 C CA . LYS B 1 363 ? 8.812 15.398 -15.805 1 94.31 363 LYS B CA 1
ATOM 7508 C C . LYS B 1 363 ? 8.375 14.695 -14.523 1 94.31 363 LYS B C 1
ATOM 7510 O O . LYS B 1 363 ? 9.211 14.242 -13.742 1 94.31 363 LYS B O 1
ATOM 7515 N N . ILE B 1 364 ? 7.078 14.633 -14.375 1 94.56 364 ILE B N 1
ATOM 7516 C CA . ILE B 1 364 ? 6.484 13.938 -13.242 1 94.56 364 ILE B CA 1
ATOM 7517 C C . ILE B 1 364 ? 5.816 12.648 -13.719 1 94.56 364 ILE B C 1
ATOM 7519 O O . ILE B 1 364 ? 5.078 12.648 -14.703 1 94.56 364 ILE B O 1
ATOM 7523 N N . TYR B 1 365 ? 6.105 11.547 -13.078 1 93.75 365 TYR B N 1
ATOM 7524 C CA . TYR B 1 365 ? 5.48 10.258 -13.352 1 93.75 365 TYR B CA 1
ATOM 7525 C C . TYR B 1 365 ? 4.672 9.781 -12.148 1 93.75 365 TYR B C 1
ATOM 7527 O O . TYR B 1 365 ? 5.219 9.602 -11.062 1 93.75 365 TYR B O 1
ATOM 7535 N N . ASP B 1 366 ? 3.383 9.508 -12.406 1 89.88 366 ASP B N 1
ATOM 7536 C CA . ASP B 1 366 ? 2.504 9.047 -11.336 1 89.88 366 ASP B CA 1
ATOM 7537 C C . ASP B 1 366 ? 2.613 7.539 -11.148 1 89.88 366 ASP B C 1
ATOM 7539 O O . ASP B 1 366 ? 1.621 6.816 -11.273 1 89.88 366 ASP B O 1
ATOM 7543 N N . ASP B 1 367 ? 3.766 7.086 -10.906 1 89.31 367 ASP B N 1
ATOM 7544 C CA . ASP B 1 367 ? 4.055 5.684 -10.625 1 89.31 367 ASP B CA 1
ATOM 7545 C C . ASP B 1 367 ? 5.289 5.543 -9.734 1 89.31 367 ASP B C 1
ATOM 7547 O O . ASP B 1 367 ? 5.828 6.543 -9.258 1 89.31 367 ASP B O 1
ATOM 7551 N N . LEU B 1 368 ? 5.641 4.316 -9.406 1 92.38 368 LEU B N 1
ATOM 7552 C CA . LEU B 1 368 ? 6.758 4.035 -8.516 1 92.38 368 LEU B CA 1
ATOM 7553 C C . LEU B 1 368 ? 7.906 3.371 -9.266 1 92.38 368 LEU B C 1
ATOM 7555 O O . LEU B 1 368 ? 8.781 2.758 -8.656 1 92.38 368 LEU B O 1
ATOM 7559 N N . LYS B 1 369 ? 7.941 3.488 -10.492 1 93.25 369 LYS B N 1
ATOM 7560 C CA . LYS B 1 369 ? 8.977 2.818 -11.281 1 93.25 369 LYS B CA 1
ATOM 7561 C C . LYS B 1 369 ? 10.297 3.572 -11.203 1 93.25 369 LYS B C 1
ATOM 7563 O O . LYS B 1 369 ? 10.336 4.793 -11.383 1 93.25 369 LYS B O 1
ATOM 7568 N N . TYR B 1 370 ? 11.297 2.852 -10.969 1 94.69 370 TYR B N 1
ATOM 7569 C CA . TYR B 1 370 ? 12.625 3.449 -10.922 1 94.69 370 TYR B CA 1
ATOM 7570 C C . TYR B 1 370 ? 13.039 3.965 -12.297 1 94.69 370 TYR B C 1
ATOM 7572 O O . TYR B 1 370 ? 12.797 3.309 -13.312 1 94.69 370 TYR B O 1
ATOM 7580 N N . ARG B 1 371 ? 13.602 5.133 -12.344 1 93.75 371 ARG B N 1
ATOM 7581 C CA . ARG B 1 371 ? 14.203 5.773 -13.516 1 93.75 371 ARG B CA 1
ATOM 7582 C C . ARG B 1 371 ? 15.555 6.387 -13.164 1 93.75 371 ARG B C 1
ATOM 7584 O O . ARG B 1 371 ? 15.766 6.844 -12.039 1 93.75 371 ARG B O 1
ATOM 7591 N N . ASP B 1 372 ? 16.344 6.332 -14.164 1 92.31 372 ASP B N 1
ATOM 7592 C CA . ASP B 1 372 ? 17.641 6.961 -13.93 1 92.31 372 ASP B CA 1
ATOM 7593 C C . ASP B 1 372 ? 17.469 8.414 -13.5 1 92.31 372 ASP B C 1
ATOM 7595 O O . ASP B 1 372 ? 16.781 9.188 -14.164 1 92.31 372 ASP B O 1
ATOM 7599 N N . ASN B 1 373 ? 18 8.781 -12.422 1 93.25 373 ASN B N 1
ATOM 7600 C CA . ASN B 1 373 ? 17.953 10.109 -11.82 1 93.25 373 ASN B CA 1
ATOM 7601 C C . ASN B 1 373 ? 16.562 10.43 -11.273 1 93.25 373 ASN B C 1
ATOM 7603 O O . ASN B 1 373 ? 16.312 11.562 -10.859 1 93.25 373 ASN B O 1
ATOM 7607 N N . GLY B 1 374 ? 15.711 9.461 -11.336 1 97.06 374 GLY B N 1
ATOM 7608 C CA . GLY B 1 374 ? 14.383 9.695 -10.781 1 97.06 374 GLY B CA 1
ATOM 7609 C C . GLY B 1 374 ? 14.398 9.914 -9.281 1 97.06 374 GLY B C 1
ATOM 7610 O O . GLY B 1 374 ? 15.172 9.289 -8.562 1 97.06 374 GLY B O 1
ATOM 7611 N N . ILE B 1 375 ? 13.562 10.812 -8.828 1 98.25 375 ILE B N 1
ATOM 7612 C CA . ILE B 1 375 ? 13.461 11.148 -7.41 1 98.25 375 ILE B CA 1
ATOM 7613 C C . ILE B 1 375 ? 12.07 10.789 -6.887 1 98.25 375 ILE B C 1
ATOM 7615 O O . ILE B 1 375 ? 11.07 11.352 -7.328 1 98.25 375 ILE B O 1
ATOM 7619 N N . LEU B 1 376 ? 12.016 9.781 -6 1 98.25 376 LEU B N 1
ATOM 7620 C CA . LEU B 1 376 ? 10.773 9.438 -5.32 1 98.25 376 LEU B CA 1
ATOM 7621 C C . LEU B 1 376 ? 10.312 10.586 -4.43 1 98.25 376 LEU B C 1
ATOM 7623 O O . LEU B 1 376 ? 11.07 11.078 -3.592 1 98.25 376 LEU B O 1
ATOM 7627 N N . TYR B 1 377 ? 9.055 11.023 -4.598 1 97.94 377 TYR B N 1
ATOM 7628 C CA . TYR B 1 377 ? 8.609 12.211 -3.881 1 97.94 377 TYR B CA 1
ATOM 7629 C C . TYR B 1 377 ? 7.332 11.922 -3.096 1 97.94 377 TYR B C 1
ATOM 7631 O O . TYR B 1 377 ? 6.375 11.359 -3.635 1 97.94 377 TYR B O 1
ATOM 7639 N N . LEU B 1 378 ? 7.375 12.211 -1.882 1 98.06 378 LEU B N 1
ATOM 7640 C CA . LEU B 1 378 ? 6.223 12.211 -0.991 1 98.06 378 LEU B CA 1
ATOM 7641 C C . LEU B 1 378 ? 5.914 13.625 -0.497 1 98.06 378 LEU B C 1
ATOM 7643 O O . LEU B 1 378 ? 6.766 14.273 0.115 1 98.06 378 LEU B O 1
ATOM 7647 N N . ALA B 1 379 ? 4.762 14.141 -0.824 1 95.94 379 ALA B N 1
ATOM 7648 C CA . ALA B 1 379 ? 4.34 15.469 -0.399 1 95.94 379 ALA B CA 1
ATOM 7649 C C . ALA B 1 379 ? 2.875 15.477 0.021 1 95.94 379 ALA B C 1
ATOM 7651 O O . ALA B 1 379 ? 2.002 15.875 -0.752 1 95.94 379 ALA B O 1
ATOM 7652 N N . LEU B 1 380 ? 2.672 15.07 1.224 1 92.5 380 LEU B N 1
ATOM 7653 C CA . LEU B 1 380 ? 1.323 14.984 1.774 1 92.5 380 LEU B CA 1
ATOM 7654 C C . LEU B 1 380 ? 1.115 16.031 2.867 1 92.5 380 LEU B C 1
ATOM 7656 O O . LEU B 1 380 ? 1.906 16.109 3.811 1 92.5 380 LEU B O 1
ATOM 7660 N N . ASP B 1 381 ? 0.038 16.828 2.785 1 86.62 381 ASP B N 1
ATOM 7661 C CA . ASP B 1 381 ? -0.113 17.984 3.664 1 86.62 381 ASP B CA 1
ATOM 7662 C C . ASP B 1 381 ? -0.983 17.641 4.871 1 86.62 381 ASP B C 1
ATOM 7664 O O . ASP B 1 381 ? -1.265 18.516 5.703 1 86.62 381 ASP B O 1
ATOM 7668 N N . PHE B 1 382 ? -1.482 16.422 5.043 1 88.62 382 PHE B N 1
ATOM 7669 C CA . PHE B 1 382 ? -2.293 16.062 6.203 1 88.62 382 PHE B CA 1
ATOM 7670 C C . PHE B 1 382 ? -1.854 14.727 6.781 1 88.62 382 PHE B C 1
ATOM 7672 O O . PHE B 1 382 ? -2.691 13.891 7.125 1 88.62 382 PHE B O 1
ATOM 7679 N N . LEU B 1 383 ? -0.595 14.508 6.898 1 93 383 LEU B N 1
ATOM 7680 C CA . LEU B 1 383 ? 0.081 13.281 7.309 1 93 383 LEU B CA 1
ATOM 7681 C C . LEU B 1 383 ? -0.387 12.844 8.695 1 93 383 LEU B C 1
ATOM 7683 O O . LEU B 1 383 ? -0.532 11.648 8.953 1 93 383 LEU B O 1
ATOM 7687 N N . PRO B 1 384 ? -0.666 13.781 9.609 1 93.5 384 PRO B N 1
ATOM 7688 C CA . PRO B 1 384 ? -1.052 13.336 10.945 1 93.5 384 PRO B CA 1
ATOM 7689 C C . PRO B 1 384 ? -2.311 12.469 10.945 1 93.5 384 PRO B C 1
ATOM 7691 O O . PRO B 1 384 ? -2.527 11.68 11.867 1 93.5 384 PRO B O 1
ATOM 7694 N N . CYS B 1 385 ? -3.127 12.586 9.93 1 93.12 385 CYS B N 1
ATOM 7695 C CA . CYS B 1 385 ? -4.355 11.805 9.82 1 93.12 385 CYS B CA 1
ATOM 7696 C C . CYS B 1 385 ? -4.047 10.328 9.633 1 93.12 385 CYS B C 1
ATOM 7698 O O . CYS B 1 385 ? -4.918 9.477 9.82 1 93.12 385 CYS B O 1
ATOM 7700 N N . GLU B 1 386 ? -2.826 10.039 9.328 1 95.56 386 GLU B N 1
ATOM 7701 C CA . GLU B 1 386 ? -2.434 8.648 9.102 1 95.56 386 GLU B CA 1
ATOM 7702 C C . GLU B 1 386 ? -2.098 7.949 10.414 1 95.56 386 GLU B C 1
ATOM 7704 O O . GLU B 1 386 ? -1.987 6.723 10.461 1 95.56 386 GLU B O 1
ATOM 7709 N N . LEU B 1 387 ? -1.938 8.734 11.438 1 97.06 387 LEU B N 1
ATOM 7710 C CA . LEU B 1 387 ? -1.732 8.211 12.781 1 97.06 387 LEU B CA 1
ATOM 7711 C C . LEU B 1 387 ? -2.84 8.672 13.719 1 97.06 387 LEU B C 1
ATOM 7713 O O . LEU B 1 387 ? -2.564 9.281 14.758 1 97.06 387 LEU B O 1
ATOM 7717 N N . PRO B 1 388 ? -4.043 8.305 13.344 1 96.38 388 PRO B N 1
ATOM 7718 C CA . PRO B 1 388 ? -5.184 8.914 14.031 1 96.38 388 PRO B CA 1
ATOM 7719 C C . PRO B 1 388 ? -5.242 8.562 15.508 1 96.38 388 PRO B C 1
ATOM 7721 O O . PRO B 1 388 ? -5.629 9.398 16.328 1 96.38 388 PRO B O 1
ATOM 7724 N N . PHE B 1 389 ? -4.91 7.348 15.922 1 96.94 389 PHE B N 1
ATOM 7725 C CA . PHE B 1 389 ? -4.984 6.934 17.312 1 96.94 389 PHE B CA 1
ATOM 7726 C C . PHE B 1 389 ? -4.051 7.777 18.172 1 96.94 389 PHE B C 1
ATOM 7728 O O . PHE B 1 389 ? -4.48 8.383 19.156 1 96.94 389 PHE B O 1
ATOM 7735 N N . ASP B 1 390 ? -2.795 7.848 17.812 1 97.88 390 ASP B N 1
ATOM 7736 C CA . ASP B 1 390 ? -1.773 8.531 18.594 1 97.88 390 ASP B CA 1
ATOM 7737 C C . ASP B 1 390 ? -1.949 10.047 18.531 1 97.88 390 ASP B C 1
ATOM 7739 O O . ASP B 1 390 ? -1.782 10.742 19.531 1 97.88 390 ASP B O 1
ATOM 7743 N N . ALA B 1 391 ? -2.195 10.539 17.328 1 96.62 391 ALA B N 1
ATOM 7744 C CA . ALA B 1 391 ? -2.426 11.969 17.172 1 96.62 391 ALA B CA 1
ATOM 7745 C C . ALA B 1 391 ? -3.621 12.43 18 1 96.62 391 ALA B C 1
ATOM 7747 O O . ALA B 1 391 ? -3.553 13.445 18.688 1 96.62 391 ALA B O 1
ATOM 7748 N N . SER B 1 392 ? -4.773 11.617 17.969 1 97.38 392 SER B N 1
ATOM 7749 C CA . SER B 1 392 ? -5.965 11.945 18.734 1 97.38 392 SER B CA 1
ATOM 7750 C C . SER B 1 392 ? -5.684 11.883 20.234 1 97.38 392 SER B C 1
ATOM 7752 O O . SER B 1 392 ? -6.152 12.734 21 1 97.38 392 SER B O 1
ATOM 7754 N N . THR B 1 393 ? -4.938 10.875 20.609 1 97.62 393 THR B N 1
ATOM 7755 C CA . THR B 1 393 ? -4.609 10.711 22.016 1 97.62 393 THR B CA 1
ATOM 7756 C C . THR B 1 393 ? -3.791 11.891 22.516 1 97.62 393 THR B C 1
ATOM 7758 O O . THR B 1 393 ? -4.07 12.438 23.594 1 97.62 393 THR B O 1
ATOM 7761 N N . HIS B 1 394 ? -2.814 12.281 21.75 1 96.25 394 HIS B N 1
ATOM 7762 C CA . HIS B 1 394 ? -1.984 13.43 22.094 1 96.25 394 HIS B CA 1
ATOM 7763 C C . HIS B 1 394 ? -2.82 14.703 22.188 1 96.25 394 HIS B C 1
ATOM 7765 O O . HIS B 1 394 ? -2.693 15.461 23.156 1 96.25 394 HIS B O 1
ATOM 7771 N N . PHE B 1 395 ? -3.652 14.906 21.234 1 95.25 395 PHE B N 1
ATOM 7772 C CA . PHE B 1 395 ? -4.512 16.078 21.172 1 95.25 395 PHE B CA 1
ATOM 7773 C C . PHE B 1 395 ? -5.488 16.094 22.344 1 95.25 395 PHE B C 1
ATOM 7775 O O . PHE B 1 395 ? -5.629 17.109 23.031 1 95.25 395 PHE B O 1
ATOM 7782 N N . SER B 1 396 ? -6.117 15 22.594 1 97.38 396 SER B N 1
ATOM 7783 C CA . SER B 1 396 ? -7.102 14.836 23.656 1 97.38 396 SER B CA 1
ATOM 7784 C C . SER B 1 396 ? -6.484 15.078 25.016 1 97.38 396 SER B C 1
ATOM 7786 O O . SER B 1 396 ? -7.141 15.602 25.922 1 97.38 396 SER B O 1
ATOM 7788 N N . ASN B 1 397 ? -5.25 14.703 25.172 1 96.75 397 ASN B N 1
ATOM 7789 C CA . ASN B 1 397 ? -4.559 14.891 26.438 1 96.75 397 ASN B CA 1
ATOM 7790 C C . ASN B 1 397 ? -4.465 16.359 26.812 1 96.75 397 ASN B C 1
ATOM 7792 O O . ASN B 1 397 ? -4.457 16.703 28 1 96.75 397 ASN B O 1
ATOM 7796 N N . HIS B 1 398 ? -4.426 17.203 25.875 1 94.44 398 HIS B N 1
ATOM 7797 C CA . HIS B 1 398 ? -4.402 18.625 26.141 1 94.44 398 HIS B CA 1
ATOM 7798 C C . HIS B 1 398 ? -5.816 19.188 26.297 1 94.44 398 HIS B C 1
ATOM 7800 O O . HIS B 1 398 ? -6.086 19.953 27.219 1 94.44 398 HIS B O 1
ATOM 7806 N N . LEU B 1 399 ? -6.691 18.781 25.453 1 96 399 LEU B N 1
ATOM 7807 C CA . LEU B 1 399 ? -8.039 19.344 25.422 1 96 399 LEU B CA 1
ATOM 7808 C C . LEU B 1 399 ? -8.82 18.984 26.672 1 96 399 LEU B C 1
ATOM 7810 O O . LEU B 1 399 ? -9.664 19.766 27.125 1 96 399 LEU B O 1
ATOM 7814 N N . LYS B 1 400 ? -8.555 17.781 27.188 1 96.88 400 LYS B N 1
ATOM 7815 C CA . LYS B 1 400 ? -9.32 17.328 28.344 1 96.88 400 LYS B CA 1
ATOM 7816 C C . LYS B 1 400 ? -9.18 18.312 29.5 1 96.88 400 LYS B C 1
ATOM 7818 O O . LYS B 1 400 ? -10.062 18.406 30.359 1 96.88 400 LYS B O 1
ATOM 7823 N N . GLU B 1 401 ? -8.086 19.109 29.484 1 95.19 401 GLU B N 1
ATOM 7824 C CA . GLU B 1 401 ? -7.828 20.078 30.547 1 95.19 401 GLU B CA 1
ATOM 7825 C C . GLU B 1 401 ? -8.656 21.344 30.344 1 95.19 401 GLU B C 1
ATOM 7827 O O . GLU B 1 401 ? -8.961 22.047 31.297 1 95.19 401 GLU B O 1
ATOM 7832 N N . TRP B 1 402 ? -9.039 21.594 29.156 1 96.69 402 TRP B N 1
ATOM 7833 C CA . TRP B 1 402 ? -9.664 22.875 28.844 1 96.69 402 TRP B CA 1
ATOM 7834 C C . TRP B 1 402 ? -11.164 22.719 28.656 1 96.69 402 TRP B C 1
ATOM 7836 O O . TRP B 1 402 ? -11.93 23.656 28.906 1 96.69 402 TRP B O 1
ATOM 7846 N N . ILE B 1 403 ? -11.648 21.562 28.266 1 97.25 403 ILE B N 1
ATOM 7847 C CA . ILE B 1 403 ? -13.023 21.328 27.859 1 97.25 403 ILE B CA 1
ATOM 7848 C C . ILE B 1 403 ? -13.969 21.672 29.016 1 97.25 403 ILE B C 1
ATOM 7850 O O . ILE B 1 403 ? -14.953 22.391 28.828 1 97.25 403 ILE B O 1
ATOM 7854 N N . PRO B 1 404 ? -13.703 21.25 30.266 1 96.81 404 PRO B N 1
ATOM 7855 C CA . PRO B 1 404 ? -14.617 21.594 31.359 1 96.81 404 PRO B CA 1
ATOM 7856 C C . PRO B 1 404 ? -14.734 23.094 31.594 1 96.81 404 PRO B C 1
ATOM 7858 O O . PRO B 1 404 ? -15.844 23.609 31.75 1 96.81 404 PRO B O 1
ATOM 7861 N N . ASN B 1 405 ? -13.625 23.797 31.531 1 96.81 405 ASN B N 1
ATOM 7862 C CA . ASN B 1 405 ? -13.633 25.25 31.703 1 96.81 405 ASN B CA 1
ATOM 7863 C C . ASN B 1 405 ? -14.453 25.938 30.609 1 96.81 405 ASN B C 1
ATOM 7865 O O . ASN B 1 405 ? -15.258 26.828 30.891 1 96.81 405 ASN B O 1
ATOM 7869 N N . ILE B 1 406 ? -14.25 25.484 29.422 1 97.44 406 ILE B N 1
ATOM 7870 C CA . ILE B 1 406 ? -14.93 26.094 28.281 1 97.44 406 ILE B CA 1
ATOM 7871 C C . ILE B 1 406 ? -16.422 25.781 28.344 1 97.44 406 ILE B C 1
ATOM 7873 O O . ILE B 1 406 ? -17.266 26.656 28.094 1 97.44 406 ILE B O 1
ATOM 7877 N N . ALA B 1 407 ? -16.734 24.578 28.672 1 95.88 407 ALA B N 1
ATOM 7878 C CA . ALA B 1 407 ? -18.125 24.156 28.781 1 95.88 407 ALA B CA 1
ATOM 7879 C C . ALA B 1 407 ? -18.875 24.953 29.828 1 95.88 407 ALA B C 1
ATOM 7881 O O . ALA B 1 407 ? -20.047 25.25 29.672 1 95.88 407 ALA B O 1
ATOM 7882 N N . GLU B 1 408 ? -18.203 25.344 30.828 1 94.31 408 GLU B N 1
ATOM 7883 C CA . GLU B 1 408 ? -18.812 26.047 31.969 1 94.31 408 GLU B CA 1
ATOM 7884 C C . GLU B 1 408 ? -18.906 27.547 31.703 1 94.31 408 GLU B C 1
ATOM 7886 O O . GLU B 1 408 ? -19.656 28.25 32.375 1 94.31 408 GLU B O 1
ATOM 7891 N N . SER B 1 409 ? -18.141 27.953 30.781 1 95.06 409 SER B N 1
ATOM 7892 C CA . SER B 1 409 ? -18.078 29.391 30.531 1 95.06 409 SER B CA 1
ATOM 7893 C C . SER B 1 409 ? -19.391 29.891 29.938 1 95.06 409 SER B C 1
ATOM 7895 O O . SER B 1 409 ? -20.141 29.141 29.328 1 95.06 409 SER B O 1
ATOM 7897 N N . ASP B 1 410 ? -19.594 31.172 30.188 1 93 410 ASP B N 1
ATOM 7898 C CA . ASP B 1 410 ? -20.828 31.797 29.75 1 93 410 ASP B CA 1
ATOM 7899 C C . ASP B 1 410 ? -20.625 32.594 28.469 1 93 410 ASP B C 1
ATOM 7901 O O . ASP B 1 410 ? -19.969 33.625 28.469 1 93 410 ASP B O 1
ATOM 7905 N N . ILE B 1 411 ? -21.25 32.188 27.375 1 93.25 411 ILE B N 1
ATOM 7906 C CA . ILE B 1 411 ? -21.047 32.781 26.047 1 93.25 411 ILE B CA 1
ATOM 7907 C C . ILE B 1 411 ? -21.766 34.125 25.984 1 93.25 411 ILE B C 1
ATOM 7909 O O . ILE B 1 411 ? -21.453 34.938 25.125 1 93.25 411 ILE B O 1
ATOM 7913 N N . SER B 1 412 ? -22.688 34.344 26.875 1 91.88 412 SER B N 1
ATOM 7914 C CA . SER B 1 412 ? -23.5 35.562 26.828 1 91.88 412 SER B CA 1
ATOM 7915 C C . SER B 1 412 ? -22.734 36.75 27.422 1 91.88 412 SER B C 1
ATOM 7917 O O . SER B 1 412 ? -23.094 37.906 27.203 1 91.88 412 SER B O 1
ATOM 7919 N N . LEU B 1 413 ? -21.672 36.469 28.109 1 92.94 413 LEU B N 1
ATOM 7920 C CA . LEU B 1 413 ? -20.875 37.5 28.75 1 92.94 413 LEU B CA 1
ATOM 7921 C C . LEU B 1 413 ? -19.719 37.938 27.859 1 92.94 413 LEU B C 1
ATOM 7923 O O . LEU B 1 413 ? -19.375 37.25 26.906 1 92.94 413 LEU B O 1
ATOM 7927 N N . HIS B 1 414 ? -19.219 39.062 28.266 1 92.44 414 HIS B N 1
ATOM 7928 C CA . HIS B 1 414 ? -17.984 39.5 27.625 1 92.44 414 HIS B CA 1
ATOM 7929 C C . HIS B 1 414 ? -16.859 38.5 27.875 1 92.44 414 HIS B C 1
ATOM 7931 O O . HIS B 1 414 ? -16.828 37.844 28.922 1 92.44 414 HIS B O 1
ATOM 7937 N N . ILE B 1 415 ? -15.969 38.406 26.922 1 91.62 415 ILE B N 1
ATOM 7938 C CA . ILE B 1 415 ? -14.93 37.375 26.938 1 91.62 415 ILE B CA 1
ATOM 7939 C C . ILE B 1 415 ? -14.164 37.438 28.266 1 91.62 415 ILE B C 1
ATOM 7941 O O . ILE B 1 415 ? -13.836 36.406 28.828 1 91.62 415 ILE B O 1
ATOM 7945 N N . GLU B 1 416 ? -13.93 38.688 28.781 1 90.12 416 GLU B N 1
ATOM 7946 C CA . GLU B 1 416 ? -13.141 38.844 29.984 1 90.12 416 GLU B CA 1
ATOM 7947 C C . GLU B 1 416 ? -13.906 38.375 31.219 1 90.12 416 GLU B C 1
ATOM 7949 O O . GLU B 1 416 ? -13.305 37.969 32.219 1 90.12 416 GLU B O 1
ATOM 7954 N N . GLU B 1 417 ? -15.188 38.375 31.109 1 91.81 417 GLU B N 1
ATOM 7955 C CA . GLU B 1 417 ? -16.031 38 32.25 1 91.81 417 GLU B CA 1
ATOM 7956 C C . GLU B 1 417 ? -16.641 36.625 32.031 1 91.81 417 GLU B C 1
ATOM 7958 O O . GLU B 1 417 ? -17.422 36.156 32.875 1 91.81 417 GLU B O 1
ATOM 7963 N N . SER B 1 418 ? -16.281 35.969 30.984 1 91 418 SER B N 1
ATOM 7964 C CA . SER B 1 418 ? -16.953 34.719 30.609 1 91 418 SER B CA 1
ATOM 7965 C C . SER B 1 418 ? -16.469 33.531 31.453 1 91 418 SER B C 1
ATOM 7967 O O . SER B 1 418 ? -17.125 32.5 31.5 1 91 418 SER B O 1
ATOM 7969 N N . GLY B 1 419 ? -15.273 33.688 32.156 1 92.5 419 GLY B N 1
ATOM 7970 C CA . GLY B 1 419 ? -14.727 32.625 32.938 1 92.5 419 GLY B CA 1
ATOM 7971 C C . GLY B 1 419 ? -13.703 31.781 32.219 1 92.5 419 GLY B C 1
ATOM 7972 O O . GLY B 1 419 ? -13.109 30.875 32.781 1 92.5 419 GLY B O 1
ATOM 7973 N N . LEU B 1 420 ? -13.391 32.094 31 1 95.88 420 LEU B N 1
ATOM 7974 C CA . LEU B 1 420 ? -12.414 31.375 30.219 1 95.88 420 LEU B CA 1
ATOM 7975 C C . LEU B 1 420 ? -11 31.594 30.75 1 95.88 420 LEU B C 1
ATOM 7977 O O . LEU B 1 420 ? -10.664 32.719 31.172 1 95.88 420 LEU B O 1
ATOM 7981 N N . ILE B 1 421 ? -10.188 30.609 30.781 1 94.88 421 ILE B N 1
ATOM 7982 C CA . ILE B 1 421 ? -8.781 30.734 31.172 1 94.88 421 ILE B CA 1
ATOM 7983 C C . ILE B 1 421 ? -8.031 31.516 30.094 1 94.88 421 ILE B C 1
ATOM 7985 O O . ILE B 1 421 ? -8.477 31.594 28.938 1 94.88 421 ILE B O 1
ATOM 7989 N N . ASP B 1 422 ? -6.902 32 30.328 1 93.62 422 ASP B N 1
ATOM 7990 C CA . ASP B 1 422 ? -6.199 33 29.516 1 93.62 422 ASP B CA 1
ATOM 7991 C C . ASP B 1 422 ? -5.809 32.406 28.156 1 93.62 422 ASP B C 1
ATOM 7993 O O . ASP B 1 422 ? -5.977 33.062 27.125 1 93.62 422 ASP B O 1
ATOM 7997 N N . CYS B 1 423 ? -5.254 31.266 28.125 1 94.19 423 CYS B N 1
ATOM 7998 C CA . CYS B 1 423 ? -4.809 30.703 26.859 1 94.19 423 CYS B CA 1
ATOM 7999 C C . CYS B 1 423 ? -5.984 30.484 25.906 1 94.19 423 CYS B C 1
ATOM 8001 O O . CYS B 1 423 ? -5.84 30.625 24.703 1 94.19 423 CYS B O 1
ATOM 8003 N N . ILE B 1 424 ? -7.164 30.219 26.5 1 96.5 424 ILE B N 1
ATOM 8004 C CA . ILE B 1 424 ? -8.352 30.016 25.688 1 96.5 424 ILE B CA 1
ATOM 8005 C C . ILE B 1 424 ? -8.906 31.375 25.234 1 96.5 424 ILE B C 1
ATOM 8007 O O . ILE B 1 424 ? -9.352 31.516 24.094 1 96.5 424 ILE B O 1
ATOM 8011 N N . LYS B 1 425 ? -8.836 32.375 26.078 1 94.88 425 LYS B N 1
ATOM 8012 C CA . LYS B 1 425 ? -9.289 33.719 25.719 1 94.88 425 LYS B CA 1
ATOM 8013 C C . LYS B 1 425 ? -8.539 34.219 24.484 1 94.88 425 LYS B C 1
ATOM 8015 O O . LYS B 1 425 ? -9.148 34.812 23.578 1 94.88 425 LYS B O 1
ATOM 8020 N N . ARG B 1 426 ? -7.293 33.938 24.5 1 92.12 426 ARG B N 1
ATOM 8021 C CA . ARG B 1 426 ? -6.453 34.406 23.406 1 92.12 426 ARG B CA 1
ATOM 8022 C C . ARG B 1 426 ? -6.84 33.719 22.094 1 92.12 426 ARG B C 1
ATOM 8024 O O . ARG B 1 426 ? -6.621 34.25 21.016 1 92.12 426 ARG B O 1
ATOM 8031 N N . ALA B 1 427 ? -7.453 32.562 22.188 1 96 427 ALA B N 1
ATOM 8032 C CA . ALA B 1 427 ? -7.719 31.734 21.016 1 96 427 ALA B CA 1
ATOM 8033 C C . ALA B 1 427 ? -9.117 31.984 20.453 1 96 427 ALA B C 1
ATOM 8035 O O . ALA B 1 427 ? -9.508 31.391 19.453 1 96 427 ALA B O 1
ATOM 8036 N N . VAL B 1 428 ? -9.883 32.875 21.062 1 96.94 428 VAL B N 1
ATOM 8037 C CA . VAL B 1 428 ? -11.234 33.188 20.625 1 96.94 428 VAL B CA 1
ATOM 8038 C C . VAL B 1 428 ? -11.195 34.125 19.438 1 96.94 428 VAL B C 1
ATOM 8040 O O . VAL B 1 428 ? -10.828 35.312 19.578 1 96.94 428 VAL B O 1
ATOM 8043 N N . ILE B 1 429 ? -11.617 33.656 18.297 1 96.5 429 ILE B N 1
ATOM 8044 C CA . ILE B 1 429 ? -11.555 34.438 17.062 1 96.5 429 ILE B CA 1
ATOM 8045 C C . ILE B 1 429 ? -12.82 35.281 16.922 1 96.5 429 ILE B C 1
ATOM 8047 O O . ILE B 1 429 ? -12.758 36.469 16.594 1 96.5 429 ILE B O 1
ATOM 8051 N N . THR B 1 430 ? -13.984 34.656 17.141 1 97.44 430 THR B N 1
ATOM 8052 C CA . THR B 1 430 ? -15.273 35.344 17.062 1 97.44 430 THR B CA 1
ATOM 8053 C C . THR B 1 430 ? -16.016 35.25 18.391 1 97.44 430 THR B C 1
ATOM 8055 O O . THR B 1 430 ? -15.883 34.281 19.125 1 97.44 430 THR B O 1
ATOM 8058 N N . HIS B 1 431 ? -16.688 36.25 18.734 1 96.12 431 HIS B N 1
ATOM 8059 C CA . HIS B 1 431 ? -17.484 36.312 19.953 1 96.12 431 HIS B CA 1
ATOM 8060 C C . HIS B 1 431 ? -18.562 37.375 19.828 1 96.12 431 HIS B C 1
ATOM 8062 O O . HIS B 1 431 ? -18.281 38.5 19.391 1 96.12 431 HIS B O 1
ATOM 8068 N N . ASN B 1 432 ? -19.719 37.062 20.172 1 93.56 432 ASN B N 1
ATOM 8069 C CA . ASN B 1 432 ? -20.828 38 20.25 1 93.56 432 ASN B CA 1
ATOM 8070 C C . ASN B 1 432 ? -21.047 38.719 18.922 1 93.56 432 ASN B C 1
ATOM 8072 O O . ASN B 1 432 ? -21.234 39.938 18.906 1 93.56 432 ASN B O 1
ATOM 8076 N N . GLY B 1 433 ? -20.812 38.031 17.844 1 94.88 433 GLY B N 1
ATOM 8077 C CA . GLY B 1 433 ? -21.188 38.5 16.531 1 94.88 433 GLY B CA 1
ATOM 8078 C C . GLY B 1 433 ? -20.109 39.344 15.875 1 94.88 433 GLY B C 1
ATOM 8079 O O . GLY B 1 433 ? -20.375 40.094 14.945 1 94.88 433 GLY B O 1
ATOM 8080 N N . ASP B 1 434 ? -18.969 39.281 16.422 1 95.31 434 ASP B N 1
ATOM 8081 C CA . ASP B 1 434 ? -17.859 40.031 15.82 1 95.31 434 ASP B CA 1
ATOM 8082 C C . ASP B 1 434 ? -16.531 39.312 16.031 1 95.31 434 ASP B C 1
ATOM 8084 O O . ASP B 1 434 ? -16.453 38.344 16.797 1 95.31 434 ASP B O 1
ATOM 8088 N N . LEU B 1 435 ? -15.539 39.812 15.305 1 95.56 435 LEU B N 1
ATOM 8089 C CA . LEU B 1 435 ? -14.172 39.375 15.578 1 95.56 435 LEU B CA 1
ATOM 8090 C C . LEU B 1 435 ? -13.664 39.938 16.891 1 95.56 435 LEU B C 1
ATOM 8092 O O . LEU B 1 435 ? -13.961 41.094 17.219 1 95.56 435 LEU B O 1
ATOM 8096 N N . THR B 1 436 ? -12.961 39.156 17.609 1 93.19 436 THR B N 1
ATOM 8097 C CA . THR B 1 436 ? -12.359 39.688 18.828 1 93.19 436 THR B CA 1
ATOM 8098 C C . THR B 1 436 ? -11.219 40.656 18.5 1 93.19 436 THR B C 1
ATOM 8100 O O . THR B 1 436 ? -10.742 40.688 17.359 1 93.19 436 THR B O 1
ATOM 8103 N N . HIS B 1 437 ? -10.766 41.375 19.453 1 86.56 437 HIS B N 1
ATOM 8104 C CA . HIS B 1 437 ? -9.836 42.469 19.25 1 86.56 437 HIS B CA 1
ATOM 8105 C C . HIS B 1 437 ? -8.555 42 18.578 1 86.56 437 HIS B C 1
ATOM 8107 O O . HIS B 1 437 ? -8.07 42.625 17.641 1 86.56 437 HIS B O 1
ATOM 8113 N N . ALA B 1 438 ? -8.023 40.938 19 1 84.5 438 ALA B N 1
ATOM 8114 C CA . ALA B 1 438 ? -6.742 40.438 18.516 1 84.5 438 ALA B CA 1
ATOM 8115 C C . ALA B 1 438 ? -6.852 39.969 17.062 1 84.5 438 ALA B C 1
ATOM 8117 O O . ALA B 1 438 ? -5.836 39.812 16.375 1 84.5 438 ALA B O 1
ATOM 8118 N N . TYR B 1 439 ? -8.102 39.812 16.531 1 90.06 439 TYR B N 1
ATOM 8119 C CA . TYR B 1 439 ? -8.258 39.188 15.219 1 90.06 439 TYR B CA 1
ATOM 8120 C C . TYR B 1 439 ? -8.992 40.125 14.258 1 90.06 439 TYR B C 1
ATOM 8122 O O . TYR B 1 439 ? -9.43 39.688 13.188 1 90.06 439 TYR B O 1
ATOM 8130 N N . GLN B 1 440 ? -9.094 41.312 14.586 1 85.62 440 GLN B N 1
ATOM 8131 C CA . GLN B 1 440 ? -9.75 42.312 13.742 1 85.62 440 GLN B CA 1
ATOM 8132 C C . GLN B 1 440 ? -8.969 42.531 12.453 1 85.62 440 GLN B C 1
ATOM 8134 O O . GLN B 1 440 ? -9.539 42.938 11.445 1 85.62 440 GLN B O 1
ATOM 8139 N N . TYR B 1 441 ? -7.727 42.188 12.562 1 79.56 441 TYR B N 1
ATOM 8140 C CA . TYR B 1 441 ? -6.863 42.375 11.398 1 79.56 441 TYR B CA 1
ATOM 8141 C C . TYR B 1 441 ? -7.312 41.5 10.234 1 79.56 441 TYR B C 1
ATOM 8143 O O . TYR B 1 441 ? -6.961 41.781 9.086 1 79.56 441 TYR B O 1
ATOM 8151 N N . ILE B 1 442 ? -8.062 40.469 10.453 1 86.88 442 ILE B N 1
ATOM 8152 C CA . ILE B 1 442 ? -8.484 39.531 9.43 1 86.88 442 ILE B CA 1
ATOM 8153 C C . ILE B 1 442 ? -9.305 40.25 8.359 1 86.88 442 ILE B C 1
ATOM 8155 O O . ILE B 1 442 ? -9.211 39.938 7.176 1 86.88 442 ILE B O 1
ATOM 8159 N N . ARG B 1 443 ? -10.047 41.219 8.781 1 85.5 443 ARG B N 1
ATOM 8160 C CA . ARG B 1 443 ? -10.844 42 7.84 1 85.5 443 ARG B CA 1
ATOM 8161 C C . ARG B 1 443 ? -9.945 42.75 6.863 1 85.5 443 ARG B C 1
ATOM 8163 O O . ARG B 1 443 ? -10.195 42.75 5.656 1 85.5 443 ARG B O 1
ATOM 8170 N N . LYS B 1 444 ? -8.953 43.375 7.445 1 77.06 444 LYS B N 1
ATOM 8171 C CA . LYS B 1 444 ? -8.008 44.125 6.617 1 77.06 444 LYS B CA 1
ATOM 8172 C C . LYS B 1 444 ? -7.246 43.188 5.676 1 77.06 444 LYS B C 1
ATOM 8174 O O . LYS B 1 444 ? -7.039 43.5 4.504 1 77.06 444 LYS B O 1
ATOM 8179 N N . LEU B 1 445 ? -6.852 42.156 6.25 1 78.56 445 LEU B N 1
ATOM 8180 C CA . LEU B 1 445 ? -6.109 41.188 5.473 1 78.56 445 LEU B CA 1
ATOM 8181 C C . LEU B 1 445 ? -6.969 40.625 4.344 1 78.56 445 LEU B C 1
ATOM 8183 O O . LEU B 1 445 ? -6.48 40.406 3.229 1 78.56 445 LEU B O 1
ATOM 8187 N N . ARG B 1 446 ? -8.148 40.281 4.664 1 83.62 446 ARG B N 1
ATOM 8188 C CA . ARG B 1 446 ? -9.086 39.781 3.664 1 83.62 446 ARG B CA 1
ATOM 8189 C C . ARG B 1 446 ? -9.258 40.781 2.527 1 83.62 446 ARG B C 1
ATOM 8191 O O . ARG B 1 446 ? -9.234 40.406 1.354 1 83.62 446 ARG B O 1
ATOM 8198 N N . ASP B 1 447 ? -9.461 41.969 2.854 1 80 447 ASP B N 1
ATOM 8199 C CA . ASP B 1 447 ? -9.617 43.031 1.862 1 80 447 ASP B CA 1
ATOM 8200 C C . ASP B 1 447 ? -8.375 43.156 0.985 1 80 447 ASP B C 1
ATOM 8202 O O . ASP B 1 447 ? -8.484 43.312 -0.23 1 80 447 ASP B O 1
ATOM 8206 N N . ALA B 1 448 ? -7.336 43.094 1.667 1 71.88 448 ALA B N 1
ATOM 8207 C CA . ALA B 1 448 ? -6.078 43.156 0.933 1 71.88 448 ALA B CA 1
ATOM 8208 C C . ALA B 1 448 ? -5.949 42 -0.043 1 71.88 448 ALA B C 1
ATOM 8210 O O . ALA B 1 448 ? -5.555 42.188 -1.196 1 71.88 448 ALA B O 1
ATOM 8211 N N . ASN B 1 449 ? -6.246 40.812 0.451 1 75.69 449 ASN B N 1
ATOM 8212 C CA . ASN B 1 449 ? -6.168 39.625 -0.377 1 75.69 449 ASN B CA 1
ATOM 8213 C C . ASN B 1 449 ? -7.109 39.719 -1.575 1 75.69 449 ASN B C 1
ATOM 8215 O O . ASN B 1 449 ? -6.754 39.312 -2.682 1 75.69 449 ASN B O 1
ATOM 8219 N N . GLU B 1 450 ? -8.242 40.125 -1.372 1 77 450 GLU B N 1
ATOM 8220 C CA . GLU B 1 450 ? -9.219 40.281 -2.443 1 77 450 GLU B CA 1
ATOM 8221 C C . GLU B 1 450 ? -8.758 41.281 -3.492 1 77 450 GLU B C 1
ATOM 8223 O O . GLU B 1 450 ? -8.953 41.062 -4.691 1 77 450 GLU B O 1
ATOM 8228 N N . ARG B 1 451 ? -8.18 42.25 -3.076 1 73.62 451 ARG B N 1
ATOM 8229 C CA . ARG B 1 451 ? -7.66 43.25 -3.992 1 73.62 451 ARG B CA 1
ATOM 8230 C C . ARG B 1 451 ? -6.5 42.688 -4.816 1 73.62 451 ARG B C 1
ATOM 8232 O O . ARG B 1 451 ? -6.391 42.969 -6.012 1 73.62 451 ARG B O 1
ATOM 8239 N N . ILE B 1 452 ? -5.711 42.062 -4.086 1 72.81 452 ILE B N 1
ATOM 8240 C CA . ILE B 1 452 ? -4.57 41.438 -4.75 1 72.81 452 ILE B CA 1
ATOM 8241 C C . ILE B 1 452 ? -5.066 40.469 -5.836 1 72.81 452 ILE B C 1
ATOM 8243 O O . ILE B 1 452 ? -4.609 40.531 -6.98 1 72.81 452 ILE B O 1
ATOM 8247 N N . GLU B 1 453 ? -5.98 39.656 -5.492 1 72.38 453 GLU B N 1
ATOM 8248 C CA . GLU B 1 453 ? -6.488 38.656 -6.422 1 72.38 453 GLU B CA 1
ATOM 8249 C C . GLU B 1 453 ? -7.219 39.312 -7.59 1 72.38 453 GLU B C 1
ATOM 8251 O O . GLU B 1 453 ? -7.223 38.781 -8.703 1 72.38 453 GLU B O 1
ATOM 8256 N N . ALA B 1 454 ? -7.805 40.406 -7.324 1 70.25 454 ALA B N 1
ATOM 8257 C CA . ALA B 1 454 ? -8.562 41.094 -8.352 1 70.25 454 ALA B CA 1
ATOM 8258 C C . ALA B 1 454 ? -7.641 41.844 -9.305 1 70.25 454 ALA B C 1
ATOM 8260 O O . ALA B 1 454 ? -8.055 42.25 -10.391 1 70.25 454 ALA B O 1
ATOM 8261 N N . SER B 1 455 ? -6.449 41.938 -8.852 1 67.62 455 SER B N 1
ATOM 8262 C CA . SER B 1 455 ? -5.512 42.688 -9.688 1 67.62 455 SER B CA 1
ATOM 8263 C C . SER B 1 455 ? -5.125 41.906 -10.93 1 67.62 455 SER B C 1
ATOM 8265 O O . SER B 1 455 ? -4.914 40.688 -10.859 1 67.62 455 SER B O 1
ATOM 8267 N N . LYS B 1 456 ? -5.203 42.5 -12.133 1 63.09 456 LYS B N 1
ATOM 8268 C CA . LYS B 1 456 ? -4.973 41.906 -13.438 1 63.09 456 LYS B CA 1
ATOM 8269 C C . LYS B 1 456 ? -3.568 41.312 -13.531 1 63.09 456 LYS B C 1
ATOM 8271 O O . LYS B 1 456 ? -3.346 40.312 -14.242 1 63.09 456 LYS B O 1
ATOM 8276 N N . ASN B 1 457 ? -2.768 42.031 -12.812 1 62.12 457 ASN B N 1
ATOM 8277 C CA . ASN B 1 457 ? -1.367 41.656 -12.922 1 62.12 457 ASN B CA 1
ATOM 8278 C C . ASN B 1 457 ? -0.981 40.625 -11.867 1 62.12 457 ASN B C 1
ATOM 8280 O O . ASN B 1 457 ? 0.199 40.312 -11.703 1 62.12 457 ASN B O 1
ATOM 8284 N N . PHE B 1 458 ? -1.943 40.219 -11.156 1 63.66 458 PHE B N 1
ATOM 8285 C CA . PHE B 1 458 ? -1.676 39.219 -10.141 1 63.66 458 PHE B CA 1
ATOM 8286 C C . PHE B 1 458 ? -1.407 37.844 -10.781 1 63.66 458 PHE B C 1
ATOM 8288 O O . PHE B 1 458 ? -2.154 37.406 -11.664 1 63.66 458 PHE B O 1
ATOM 8295 N N . GLU B 1 459 ? -0.349 37.25 -10.562 1 55.22 459 GLU B N 1
ATOM 8296 C CA . GLU B 1 459 ? -0.006 35.906 -11.055 1 55.22 459 GLU B CA 1
ATOM 8297 C C . GLU B 1 459 ? 0.233 34.938 -9.906 1 55.22 459 GLU B C 1
ATOM 8299 O O . GLU B 1 459 ? 1.332 34.906 -9.352 1 55.22 459 GLU B O 1
ATOM 8304 N N . PRO B 1 460 ? -0.907 34.531 -9.547 1 52.56 460 PRO B N 1
ATOM 8305 C CA . PRO B 1 460 ? -0.738 33.625 -8.398 1 52.56 460 PRO B CA 1
ATOM 8306 C C . PRO B 1 460 ? 0.357 32.594 -8.625 1 52.56 460 PRO B C 1
ATOM 8308 O O . PRO B 1 460 ? 1.144 32.312 -7.715 1 52.56 460 PRO B O 1
ATOM 8311 N N . LYS B 1 461 ? -0.061 31.156 -9.125 1 45.44 461 LYS B N 1
ATOM 8312 C CA . LYS B 1 461 ? 0.759 29.984 -9.391 1 45.44 461 LYS B CA 1
ATOM 8313 C C . LYS B 1 461 ? 1.691 30.219 -10.578 1 45.44 461 LYS B C 1
ATOM 8315 O O . LYS B 1 461 ? 1.243 30.594 -11.656 1 45.44 461 LYS B O 1
ATOM 8320 N N . ARG B 1 462 ? 2.852 30.781 -10.398 1 44 462 ARG B N 1
ATOM 8321 C CA . ARG B 1 462 ? 3.76 30.969 -11.523 1 44 462 ARG B CA 1
ATOM 8322 C C . ARG B 1 462 ? 3.758 29.75 -12.438 1 44 462 ARG B C 1
ATOM 8324 O O . ARG B 1 462 ? 4.281 28.688 -12.07 1 44 462 ARG B O 1
ATOM 8331 N N . GLY B 1 463 ? 2.693 29.234 -13.047 1 35.59 463 GLY B N 1
ATOM 8332 C CA . GLY B 1 463 ? 3.385 28.609 -14.164 1 35.59 463 GLY B CA 1
ATOM 8333 C C . GLY B 1 463 ? 4.48 29.484 -14.75 1 35.59 463 GLY B C 1
ATOM 8334 O O . GLY B 1 463 ? 4.203 30.531 -15.344 1 35.59 463 GLY B O 1
ATOM 8335 N N . LEU B 1 464 ? 5.496 29.703 -13.938 1 36.5 464 LEU B N 1
ATOM 8336 C CA . LEU B 1 464 ? 6.562 30.422 -14.625 1 36.5 464 LEU B CA 1
ATOM 8337 C C . LEU B 1 464 ? 6.543 30.125 -16.125 1 36.5 464 LEU B C 1
ATOM 8339 O O . LEU B 1 464 ? 6.762 28.984 -16.531 1 36.5 464 LEU B O 1
ATOM 8343 N N . SER B 1 465 ? 5.723 30.656 -16.719 1 37.97 465 SER B N 1
ATOM 8344 C CA . SER B 1 465 ? 5.852 30.516 -18.156 1 37.97 465 SER B CA 1
ATOM 8345 C C . SER B 1 465 ? 7.297 30.703 -18.609 1 37.97 465 SER B C 1
ATOM 8347 O O . SER B 1 465 ? 8.07 31.391 -17.938 1 37.97 465 SER B O 1
ATOM 8349 N N . LYS B 1 466 ? 7.719 30.266 -19.578 1 43.12 466 LYS B N 1
ATOM 8350 C CA . LYS B 1 466 ? 9.008 30.188 -20.266 1 43.12 466 LYS B CA 1
ATOM 8351 C C . LYS B 1 466 ? 9.664 31.562 -20.344 1 43.12 466 LYS B C 1
ATOM 8353 O O . LYS B 1 466 ? 10.891 31.656 -20.469 1 43.12 466 LYS B O 1
ATOM 8358 N N . LYS B 1 467 ? 8.938 32.781 -20.406 1 42.78 467 LYS B N 1
ATOM 8359 C CA . LYS B 1 467 ? 9.625 33.969 -20.922 1 42.78 467 LYS B CA 1
ATOM 8360 C C . LYS B 1 467 ? 9.711 35.062 -19.844 1 42.78 467 LYS B C 1
ATOM 8362 O O . LYS B 1 467 ? 9.539 36.25 -20.156 1 42.78 467 LYS B O 1
ATOM 8367 N N . VAL B 1 468 ? 9.703 34.75 -18.625 1 49.03 468 VAL B N 1
ATOM 8368 C CA . VAL B 1 468 ? 9.836 35.906 -17.719 1 49.03 468 VAL B CA 1
ATOM 8369 C C . VAL B 1 468 ? 11.289 36.375 -17.672 1 49.03 468 VAL B C 1
ATOM 8371 O O . VAL B 1 468 ? 12.188 35.594 -17.375 1 49.03 468 VAL B O 1
ATOM 8374 N N . GLN B 1 469 ? 11.625 37.688 -18.125 1 55.41 469 GLN B N 1
ATOM 8375 C CA . GLN B 1 469 ? 12.969 38.219 -18.328 1 55.41 469 GLN B CA 1
ATOM 8376 C C . GLN B 1 469 ? 13.555 38.781 -17.031 1 55.41 469 GLN B C 1
ATOM 8378 O O . GLN B 1 469 ? 14.773 38.781 -16.844 1 55.41 469 GLN B O 1
ATOM 8383 N N . SER B 1 470 ? 12.562 39.344 -16.016 1 61.59 470 SER B N 1
ATOM 8384 C CA . SER B 1 470 ? 13.102 39.938 -14.805 1 61.59 470 SER B CA 1
ATOM 8385 C C . SER B 1 470 ? 12.227 39.625 -13.602 1 61.59 470 SER B C 1
ATOM 8387 O O . SER B 1 470 ? 11 39.688 -13.68 1 61.59 470 SER B O 1
ATOM 8389 N N . PHE B 1 471 ? 12.836 39.156 -12.422 1 65.56 471 PHE B N 1
ATOM 8390 C CA . PHE B 1 471 ? 12.164 38.812 -11.172 1 65.56 471 PHE B CA 1
ATOM 8391 C C . PHE B 1 471 ? 12.789 39.531 -9.992 1 65.56 471 PHE B C 1
ATOM 8393 O O . PHE B 1 471 ? 14.016 39.688 -9.93 1 65.56 471 PHE B O 1
ATOM 8400 N N . SER B 1 472 ? 11.938 40.25 -9.148 1 70.12 472 SER B N 1
ATOM 8401 C CA . SER B 1 472 ? 12.398 40.844 -7.898 1 70.12 472 SER B CA 1
ATOM 8402 C C . SER B 1 472 ? 11.414 40.594 -6.766 1 70.12 472 SER B C 1
ATOM 8404 O O . SER B 1 472 ? 10.203 40.469 -6.996 1 70.12 472 SER B O 1
ATOM 8406 N N . SER B 1 473 ? 11.977 40.344 -5.609 1 72.5 473 SER B N 1
ATOM 8407 C CA . SER B 1 473 ? 11.164 40.219 -4.41 1 72.5 473 SER B CA 1
ATOM 8408 C C . SER B 1 473 ? 11.375 41.375 -3.459 1 72.5 473 SER B C 1
ATOM 8410 O O . SER B 1 473 ? 12.516 41.75 -3.156 1 72.5 473 SER B O 1
ATOM 8412 N N . LEU B 1 474 ? 10.258 42.094 -3.088 1 76 474 LEU B N 1
ATOM 8413 C CA . LEU B 1 474 ? 10.312 43.25 -2.188 1 76 474 LEU B CA 1
ATOM 8414 C C . LEU B 1 474 ? 9.633 42.906 -0.861 1 76 474 LEU B C 1
ATOM 8416 O O . LEU B 1 474 ? 8.484 42.469 -0.841 1 76 474 LEU B O 1
ATOM 8420 N N . LYS B 1 475 ? 10.398 43.031 0.173 1 78.25 475 LYS B N 1
ATOM 8421 C CA . LYS B 1 475 ? 9.789 43 1.498 1 78.25 475 LYS B CA 1
ATOM 8422 C C . LYS B 1 475 ? 9.391 44.406 1.943 1 78.25 475 LYS B C 1
ATOM 8424 O O . LYS B 1 475 ? 10.234 45.312 2.021 1 78.25 475 LYS B O 1
ATOM 8429 N N . ILE B 1 476 ? 8.164 44.594 2.17 1 79.88 476 ILE B N 1
ATOM 8430 C CA . ILE B 1 476 ? 7.633 45.906 2.561 1 79.88 476 ILE B CA 1
ATOM 8431 C C . ILE B 1 476 ? 7.137 45.844 4 1 79.88 476 ILE B C 1
ATOM 8433 O O . ILE B 1 476 ? 6.375 44.938 4.367 1 79.88 476 ILE B O 1
ATOM 8437 N N . GLU B 1 477 ? 7.707 46.688 4.824 1 82.94 477 GLU B N 1
ATOM 8438 C CA . GLU B 1 477 ? 7.309 46.75 6.227 1 82.94 477 GLU B CA 1
ATOM 8439 C C . GLU B 1 477 ? 6.742 48.094 6.586 1 82.94 477 GLU B C 1
ATOM 8441 O O . GLU B 1 477 ? 7.246 49.125 6.133 1 82.94 477 GLU B O 1
ATOM 8446 N N . GLY B 1 478 ? 5.691 48.219 7.324 1 80.75 478 GLY B N 1
ATOM 8447 C CA . GLY B 1 478 ? 5.047 49.438 7.777 1 80.75 478 GLY B CA 1
ATOM 8448 C C . GLY B 1 478 ? 3.535 49.312 7.859 1 80.75 478 GLY B C 1
ATOM 8449 O O . GLY B 1 478 ? 2.998 48.219 7.957 1 80.75 478 GLY B O 1
ATOM 8450 N N . HIS B 1 479 ? 2.908 50.469 8.062 1 79.31 479 HIS B N 1
ATOM 8451 C CA . HIS B 1 479 ? 1.45 50.5 8.086 1 79.31 479 HIS B CA 1
ATOM 8452 C C . HIS B 1 479 ? 0.872 50.375 6.68 1 79.31 479 HIS B C 1
ATOM 8454 O O . HIS B 1 479 ? 0.294 51.344 6.172 1 79.31 479 HIS B O 1
ATOM 8460 N N . ILE B 1 480 ? 0.971 49.219 6.141 1 77.69 480 ILE B N 1
ATOM 8461 C CA . ILE B 1 480 ? 0.706 48.938 4.73 1 77.69 480 ILE B CA 1
ATOM 8462 C C . ILE B 1 480 ? -0.796 49.031 4.465 1 77.69 480 ILE B C 1
ATOM 8464 O O . ILE B 1 480 ? -1.225 49.562 3.436 1 77.69 480 ILE B O 1
ATOM 8468 N N . PHE B 1 481 ? -1.544 48.625 5.324 1 72.81 481 PHE B N 1
ATOM 8469 C CA . PHE B 1 481 ? -2.977 48.5 5.078 1 72.81 481 PHE B CA 1
ATOM 8470 C C . PHE B 1 481 ? -3.719 49.75 5.516 1 72.81 481 PHE B C 1
ATOM 8472 O O . PHE B 1 481 ? -4.605 50.25 4.809 1 72.81 481 PHE B O 1
ATOM 8479 N N . ASP B 1 482 ? -3.307 50.25 6.672 1 70 482 ASP B N 1
ATOM 8480 C CA . ASP B 1 482 ? -3.977 51.438 7.227 1 70 482 ASP B CA 1
ATOM 8481 C C . ASP B 1 482 ? -3.777 52.656 6.332 1 70 482 ASP B C 1
ATOM 8483 O O . ASP B 1 482 ? -4.648 53.531 6.258 1 70 482 ASP B O 1
ATOM 8487 N N . THR B 1 483 ? -2.643 52.625 5.648 1 72.88 483 THR B N 1
ATOM 8488 C CA . THR B 1 483 ? -2.301 53.781 4.824 1 72.88 483 THR B CA 1
ATOM 8489 C C . THR B 1 483 ? -2.777 53.594 3.391 1 72.88 483 THR B C 1
ATOM 8491 O O . THR B 1 483 ? -2.639 54.5 2.555 1 72.88 483 THR B O 1
ATOM 8494 N N . GLY B 1 484 ? -3.34 52.406 3.104 1 75.31 484 GLY B N 1
ATOM 8495 C CA . GLY B 1 484 ? -3.727 52.062 1.74 1 75.31 484 GLY B CA 1
ATOM 8496 C C . GLY B 1 484 ? -2.541 51.812 0.83 1 75.31 484 GLY B C 1
ATOM 8497 O O . GLY B 1 484 ? -2.676 51.844 -0.396 1 75.31 484 GLY B O 1
ATOM 8498 N N . ALA B 1 485 ? -1.452 51.719 1.431 1 80.62 485 ALA B N 1
ATOM 8499 C CA . ALA B 1 485 ? -0.217 51.531 0.671 1 80.62 485 ALA B CA 1
ATOM 8500 C C . ALA B 1 485 ? -0.321 50.344 -0.278 1 80.62 485 ALA B C 1
ATOM 8502 O O . ALA B 1 485 ? 0.165 50.406 -1.409 1 80.62 485 ALA B O 1
ATOM 8503 N N . ILE B 1 486 ? -0.975 49.375 0.152 1 79 486 ILE B N 1
ATOM 8504 C CA . ILE B 1 486 ? -1.062 48.188 -0.669 1 79 486 ILE B CA 1
ATOM 8505 C C . ILE B 1 486 ? -1.752 48.5 -1.991 1 79 486 ILE B C 1
ATOM 8507 O O . ILE B 1 486 ? -1.286 48.094 -3.059 1 79 486 ILE B O 1
ATOM 8511 N N . ASN B 1 487 ? -2.766 49.25 -1.935 1 77.44 487 ASN B N 1
ATOM 8512 C CA . ASN B 1 487 ? -3.488 49.625 -3.145 1 77.44 487 ASN B CA 1
ATOM 8513 C C . ASN B 1 487 ? -2.625 50.469 -4.074 1 77.44 487 ASN B C 1
ATOM 8515 O O . ASN B 1 487 ? -2.648 50.281 -5.289 1 77.44 487 ASN B O 1
ATOM 8519 N N . LYS B 1 488 ? -1.904 51.281 -3.459 1 84.06 488 LYS B N 1
ATOM 8520 C CA . LYS B 1 488 ? -1.037 52.156 -4.238 1 84.06 488 LYS B CA 1
ATOM 8521 C C . LYS B 1 488 ? 0.072 51.375 -4.926 1 84.06 488 LYS B C 1
ATOM 8523 O O . LYS B 1 488 ? 0.424 51.656 -6.074 1 84.06 488 LYS B O 1
ATOM 8528 N N . ILE B 1 489 ? 0.497 50.469 -4.188 1 85.44 489 ILE B N 1
ATOM 8529 C CA . ILE B 1 489 ? 1.55 49.625 -4.742 1 85.44 489 ILE B CA 1
ATOM 8530 C C . ILE B 1 489 ? 0.998 48.812 -5.91 1 85.44 489 ILE B C 1
ATOM 8532 O O . ILE B 1 489 ? 1.637 48.719 -6.961 1 85.44 489 ILE B O 1
ATOM 8536 N N . LEU B 1 490 ? -0.109 48.281 -5.715 1 81.25 490 LEU B N 1
ATOM 8537 C CA . LEU B 1 490 ? -0.727 47.5 -6.773 1 81.25 490 LEU B CA 1
ATOM 8538 C C . LEU B 1 490 ? -1.021 48.375 -7.996 1 81.25 490 LEU B C 1
ATOM 8540 O O . LEU B 1 490 ? -0.864 47.906 -9.133 1 81.25 490 LEU B O 1
ATOM 8544 N N . ASP B 1 491 ? -1.368 49.531 -7.73 1 82 491 ASP B N 1
ATOM 8545 C CA . ASP B 1 491 ? -1.61 50.469 -8.82 1 82 491 ASP B CA 1
ATOM 8546 C C . ASP B 1 491 ? -0.327 50.75 -9.602 1 82 491 ASP B C 1
ATOM 8548 O O . ASP B 1 491 ? -0.354 50.844 -10.828 1 82 491 ASP B O 1
ATOM 8552 N N . ILE B 1 492 ? 0.73 50.844 -8.883 1 86.69 492 ILE B N 1
ATOM 8553 C CA . ILE B 1 492 ? 2.031 51.062 -9.508 1 86.69 492 ILE B CA 1
ATOM 8554 C C . ILE B 1 492 ? 2.381 49.875 -10.406 1 86.69 492 ILE B C 1
ATOM 8556 O O . ILE B 1 492 ? 2.814 50.031 -11.547 1 86.69 492 ILE B O 1
ATOM 8560 N N . CYS B 1 493 ? 2.158 48.75 -9.883 1 84.62 493 CYS B N 1
ATOM 8561 C CA . CYS B 1 493 ? 2.453 47.531 -10.656 1 84.62 493 CYS B CA 1
ATOM 8562 C C . CYS B 1 493 ? 1.599 47.469 -11.914 1 84.62 493 CYS B C 1
ATOM 8564 O O . CYS B 1 493 ? 2.084 47.094 -12.977 1 84.62 493 CYS B O 1
ATOM 8566 N N . GLN B 1 494 ? 0.411 47.844 -11.781 1 81.06 494 GLN B N 1
ATOM 8567 C CA . GLN B 1 494 ? -0.501 47.875 -12.922 1 81.06 494 GLN B CA 1
ATOM 8568 C C . GLN B 1 494 ? -0.066 48.906 -13.961 1 81.06 494 GLN B C 1
ATOM 8570 O O . GLN B 1 494 ? -0.084 48.625 -15.156 1 81.06 494 GLN B O 1
ATOM 8575 N N . LYS B 1 495 ? 0.278 49.969 -13.516 1 82.75 495 LYS B N 1
ATOM 8576 C CA . LYS B 1 495 ? 0.688 51.062 -14.391 1 82.75 495 LYS B CA 1
ATOM 8577 C C . LYS B 1 495 ? 1.886 50.688 -15.25 1 82.75 495 LYS B C 1
ATOM 8579 O O . LYS B 1 495 ? 1.957 51.031 -16.422 1 82.75 495 LYS B O 1
ATOM 8584 N N . TYR B 1 496 ? 2.713 49.906 -14.68 1 83.62 496 TYR B N 1
ATOM 8585 C CA . TYR B 1 496 ? 3.943 49.562 -15.383 1 83.62 496 TYR B CA 1
ATOM 8586 C C . TYR B 1 496 ? 3.873 48.156 -15.945 1 83.62 496 TYR B C 1
ATOM 8588 O O . TYR B 1 496 ? 4.887 47.594 -16.375 1 83.62 496 TYR B O 1
ATOM 8596 N N . GLU B 1 497 ? 2.744 47.562 -15.805 1 79.44 497 GLU B N 1
ATOM 8597 C CA . GLU B 1 497 ? 2.436 46.25 -16.359 1 79.44 497 GLU B CA 1
ATOM 8598 C C . GLU B 1 497 ? 3.383 45.156 -15.82 1 79.44 497 GLU B C 1
ATOM 8600 O O . GLU B 1 497 ? 3.932 44.375 -16.578 1 79.44 497 GLU B O 1
ATOM 8605 N N . VAL B 1 498 ? 3.684 45.281 -14.641 1 81.12 498 VAL B N 1
ATOM 8606 C CA . VAL B 1 498 ? 4.5 44.281 -13.953 1 81.12 498 VAL B CA 1
ATOM 8607 C C . VAL B 1 498 ? 3.6 43.312 -13.195 1 81.12 498 VAL B C 1
ATOM 8609 O O . VAL B 1 498 ? 2.713 43.719 -12.445 1 81.12 498 VAL B O 1
ATOM 8612 N N . LYS B 1 499 ? 3.814 42.094 -13.516 1 77.88 499 LYS B N 1
ATOM 8613 C CA . LYS B 1 499 ? 3.061 41.062 -12.797 1 77.88 499 LYS B CA 1
ATOM 8614 C C . LYS B 1 499 ? 3.598 40.906 -11.375 1 77.88 499 LYS B C 1
ATOM 8616 O O . LYS B 1 499 ? 4.77 41.156 -11.109 1 77.88 499 LYS B O 1
ATOM 8621 N N . PHE B 1 500 ? 2.693 40.688 -10.484 1 74.81 500 PHE B N 1
ATOM 8622 C CA . PHE B 1 500 ? 3.156 40.562 -9.109 1 74.81 500 PHE B CA 1
ATOM 8623 C C . PHE B 1 500 ? 2.479 39.375 -8.414 1 74.81 500 PHE B C 1
ATOM 8625 O O . PHE B 1 500 ? 1.457 38.875 -8.883 1 74.81 500 PHE B O 1
ATOM 8632 N N . ASN B 1 501 ? 3.113 38.812 -7.441 1 70.69 501 ASN B N 1
ATOM 8633 C CA . ASN B 1 501 ? 2.588 37.844 -6.469 1 70.69 501 ASN B CA 1
ATOM 8634 C C . ASN B 1 501 ? 2.852 38.312 -5.039 1 70.69 501 ASN B C 1
ATOM 8636 O O . ASN B 1 501 ? 3.842 39 -4.773 1 70.69 501 ASN B O 1
ATOM 8640 N N . VAL B 1 502 ? 1.838 38.25 -4.203 1 72.12 502 VAL B N 1
ATOM 8641 C CA . VAL B 1 502 ? 2.049 38.5 -2.777 1 72.12 502 VAL B CA 1
ATOM 8642 C C . VAL B 1 502 ? 2.32 37.156 -2.068 1 72.12 502 VAL B C 1
ATOM 8644 O O . VAL B 1 502 ? 1.393 36.406 -1.796 1 72.12 502 VAL B O 1
ATOM 8647 N N . ALA B 1 503 ? 3.561 37.094 -1.82 1 62.47 503 ALA B N 1
ATOM 8648 C CA . ALA B 1 503 ? 4.012 35.781 -1.316 1 62.47 503 ALA B CA 1
ATOM 8649 C C . ALA B 1 503 ? 3.646 35.625 0.154 1 62.47 503 ALA B C 1
ATOM 8651 O O . ALA B 1 503 ? 3.414 34.5 0.613 1 62.47 503 ALA B O 1
ATOM 8652 N N . ASP B 1 504 ? 3.689 36.719 0.879 1 64.44 504 ASP B N 1
ATOM 8653 C CA . ASP B 1 504 ? 3.41 36.656 2.311 1 64.44 504 ASP B CA 1
ATOM 8654 C C . ASP B 1 504 ? 2.873 37.969 2.824 1 64.44 504 ASP B C 1
ATOM 8656 O O . ASP B 1 504 ? 3.268 39.031 2.338 1 64.44 504 ASP B O 1
ATOM 8660 N N . ILE B 1 505 ? 1.92 37.906 3.664 1 68.5 505 ILE B N 1
ATOM 8661 C CA . ILE B 1 505 ? 1.403 39.094 4.332 1 68.5 505 ILE B CA 1
ATOM 8662 C C . ILE B 1 505 ? 1.327 38.875 5.836 1 68.5 505 ILE B C 1
ATOM 8664 O O . ILE B 1 505 ? 0.774 37.844 6.281 1 68.5 505 ILE B O 1
ATOM 8668 N N . LEU B 1 506 ? 2.111 39.625 6.539 1 64.38 506 LEU B N 1
ATOM 8669 C CA . LEU B 1 506 ? 1.984 39.625 7.992 1 64.38 506 LEU B CA 1
ATOM 8670 C C . LEU B 1 506 ? 1.333 40.906 8.477 1 64.38 506 LEU B C 1
ATOM 8672 O O . LEU B 1 506 ? 1.89 42 8.297 1 64.38 506 LEU B O 1
ATOM 8676 N N . VAL B 1 507 ? 0.11 40.844 8.945 1 64.75 507 VAL B N 1
ATOM 8677 C CA . VAL B 1 507 ? -0.627 42.031 9.359 1 64.75 507 VAL B CA 1
ATOM 8678 C C . VAL B 1 507 ? -0.472 42.219 10.859 1 64.75 507 VAL B C 1
ATOM 8680 O O . VAL B 1 507 ? -0.504 41.281 11.633 1 64.75 507 VAL B O 1
ATOM 8683 N N . GLY B 1 508 ? -0.105 43.406 11.219 1 62.19 508 GLY B N 1
ATOM 8684 C CA . GLY B 1 508 ? -0.077 43.75 12.633 1 62.19 508 GLY B CA 1
ATOM 8685 C C . GLY B 1 508 ? -1.417 43.562 13.32 1 62.19 508 GLY B C 1
ATOM 8686 O O . GLY B 1 508 ? -2.467 43.781 12.719 1 62.19 508 GLY B O 1
ATOM 8687 N N . GLN B 1 509 ? -1.432 43.031 14.516 1 59.38 509 GLN B N 1
ATOM 8688 C CA . GLN B 1 509 ? -2.615 42.656 15.281 1 59.38 509 GLN B CA 1
ATOM 8689 C C . GLN B 1 509 ? -3.4 43.875 15.727 1 59.38 509 GLN B C 1
ATOM 8691 O O . GLN B 1 509 ? -4.609 43.812 15.945 1 59.38 509 GLN B O 1
ATOM 8696 N N . ASN B 1 510 ? -2.615 45 15.961 1 58.91 510 ASN B N 1
ATOM 8697 C CA . ASN B 1 510 ? -3.264 46.219 16.375 1 58.91 510 ASN B CA 1
ATOM 8698 C C . ASN B 1 510 ? -2.797 47.406 15.555 1 58.91 510 ASN B C 1
ATOM 8700 O O . ASN B 1 510 ? -1.913 47.281 14.703 1 58.91 510 ASN B O 1
ATOM 8704 N N . GLU B 1 511 ? -3.51 48.531 15.641 1 59.94 511 GLU B N 1
ATOM 8705 C CA . GLU B 1 511 ? -3.234 49.719 14.867 1 59.94 511 GLU B CA 1
ATOM 8706 C C . GLU B 1 511 ? -1.803 50.219 15.086 1 59.94 511 GLU B C 1
ATOM 8708 O O . GLU B 1 511 ? -1.229 50.875 14.227 1 59.94 511 GLU B O 1
ATOM 8713 N N . ASP B 1 512 ? -1.209 49.719 16.219 1 64.44 512 ASP B N 1
ATOM 8714 C CA . ASP B 1 512 ? 0.128 50.188 16.547 1 64.44 512 ASP B CA 1
ATOM 8715 C C . ASP B 1 512 ? 1.201 49.281 15.945 1 64.44 512 ASP B C 1
ATOM 8717 O O . ASP B 1 512 ? 2.369 49.656 15.852 1 64.44 512 ASP B O 1
ATOM 8721 N N . GLN B 1 513 ? 0.688 48.125 15.555 1 70.75 513 GLN B N 1
ATOM 8722 C CA . GLN B 1 513 ? 1.66 47.156 15.031 1 70.75 513 GLN B CA 1
ATOM 8723 C C . GLN B 1 513 ? 1.758 47.281 13.508 1 70.75 513 GLN B C 1
ATOM 8725 O O . GLN B 1 513 ? 0.743 47.406 12.828 1 70.75 513 GLN B O 1
ATOM 8730 N N . THR B 1 514 ? 3.01 47.375 13.055 1 75.12 514 THR B N 1
ATOM 8731 C CA . THR B 1 514 ? 3.26 47.438 11.617 1 75.12 514 THR B CA 1
ATOM 8732 C C . THR B 1 514 ? 3.002 46.094 10.945 1 75.12 514 THR B C 1
ATOM 8734 O O . THR B 1 514 ? 2.908 45.062 11.617 1 75.12 514 THR B O 1
ATOM 8737 N N . SER B 1 515 ? 2.621 46.156 9.648 1 76.56 515 SER B N 1
ATOM 8738 C CA . SER B 1 515 ? 2.418 44.969 8.812 1 76.56 515 SER B CA 1
ATOM 8739 C C . SER B 1 515 ? 3.604 44.75 7.879 1 76.56 515 SER B C 1
ATOM 8741 O O . SER B 1 515 ? 4.445 45.656 7.711 1 76.56 515 SER B O 1
ATOM 8743 N N . GLN B 1 516 ? 3.748 43.531 7.539 1 76.81 516 GLN B N 1
ATOM 8744 C CA . GLN B 1 516 ? 4.793 43.156 6.582 1 76.81 516 GLN B CA 1
ATOM 8745 C C . GLN B 1 516 ? 4.203 42.438 5.367 1 76.81 516 GLN B C 1
ATOM 8747 O O . GLN B 1 516 ? 3.25 41.688 5.496 1 76.81 516 GLN B O 1
ATOM 8752 N N . MET B 1 517 ? 4.664 42.812 4.152 1 76.19 517 MET B N 1
ATOM 8753 C CA . MET B 1 517 ? 4.234 42.156 2.916 1 76.19 517 MET B CA 1
ATOM 8754 C C . MET B 1 517 ? 5.434 41.812 2.049 1 76.19 517 MET B C 1
ATOM 8756 O O . MET B 1 517 ? 6.371 42.594 1.908 1 76.19 517 MET B O 1
ATOM 8760 N N . LEU B 1 518 ? 5.414 40.562 1.639 1 73.75 518 LEU B N 1
ATOM 8761 C CA . LEU B 1 518 ? 6.41 40.125 0.657 1 73.75 518 LEU B CA 1
ATOM 8762 C C . LEU B 1 518 ? 5.82 40.125 -0.75 1 73.75 518 LEU B C 1
ATOM 8764 O O . LEU B 1 518 ? 5.059 39.219 -1.109 1 73.75 518 LEU B O 1
ATOM 8768 N N . LEU B 1 519 ? 6.273 41.094 -1.553 1 76.31 519 LEU B N 1
ATOM 8769 C CA . LEU B 1 519 ? 5.785 41.312 -2.91 1 76.31 519 LEU B CA 1
ATOM 8770 C C . LEU B 1 519 ? 6.781 40.781 -3.936 1 76.31 519 LEU B C 1
ATOM 8772 O O . LEU B 1 519 ? 7.965 41.125 -3.896 1 76.31 519 LEU B O 1
ATOM 8776 N N . GLN B 1 520 ? 6.258 39.781 -4.691 1 72.25 520 GLN B N 1
ATOM 8777 C CA . GLN B 1 520 ? 7.062 39.281 -5.797 1 72.25 520 GLN B CA 1
ATOM 8778 C C . GLN B 1 520 ? 6.648 39.938 -7.117 1 72.25 520 GLN B C 1
ATOM 8780 O O . GLN B 1 520 ? 5.469 39.906 -7.477 1 72.25 520 GLN B O 1
ATOM 8785 N N . LEU B 1 521 ? 7.691 40.531 -7.816 1 75.44 521 LEU B N 1
ATOM 8786 C CA . LEU B 1 521 ? 7.43 41.25 -9.055 1 75.44 521 LEU B CA 1
ATOM 8787 C C . LEU B 1 521 ? 8.008 40.5 -10.25 1 75.44 521 LEU B C 1
ATOM 8789 O O . LEU B 1 521 ? 9.102 39.938 -10.164 1 75.44 521 LEU B O 1
ATOM 8793 N N . TYR B 1 522 ? 7.234 40.375 -11.188 1 73.75 522 TYR B N 1
ATOM 8794 C CA . TYR B 1 522 ? 7.629 39.781 -12.453 1 73.75 522 TYR B CA 1
ATOM 8795 C C . TYR B 1 522 ? 7.469 40.75 -13.609 1 73.75 522 TYR B C 1
ATOM 8797 O O . TYR B 1 522 ? 6.352 41.156 -13.93 1 73.75 522 TYR B O 1
ATOM 8805 N N . ALA B 1 523 ? 8.617 41.156 -14.234 1 73.5 523 ALA B N 1
ATOM 8806 C CA . ALA B 1 523 ? 8.555 42.125 -15.336 1 73.5 523 ALA B CA 1
ATOM 8807 C C . ALA B 1 523 ? 9.078 41.5 -16.625 1 73.5 523 ALA B C 1
ATOM 8809 O O . ALA B 1 523 ? 9.883 40.562 -16.594 1 73.5 523 ALA B O 1
ATOM 8810 N N . ASN B 1 524 ? 8.539 41.906 -17.734 1 71.69 524 ASN B N 1
ATOM 8811 C CA . ASN B 1 524 ? 8.961 41.438 -19.047 1 71.69 524 ASN B CA 1
ATOM 8812 C C . ASN B 1 524 ? 10.352 41.969 -19.406 1 71.69 524 ASN B C 1
ATOM 8814 O O . ASN B 1 524 ? 11.023 41.406 -20.281 1 71.69 524 ASN B O 1
ATOM 8818 N N . ASN B 1 525 ? 10.797 43.125 -18.891 1 73.81 525 ASN B N 1
ATOM 8819 C CA . ASN B 1 525 ? 12.125 43.656 -19.141 1 73.81 525 ASN B CA 1
ATOM 8820 C C . ASN B 1 525 ? 12.688 44.344 -17.875 1 73.81 525 ASN B C 1
ATOM 8822 O O . ASN B 1 525 ? 11.953 44.625 -16.938 1 73.81 525 ASN B 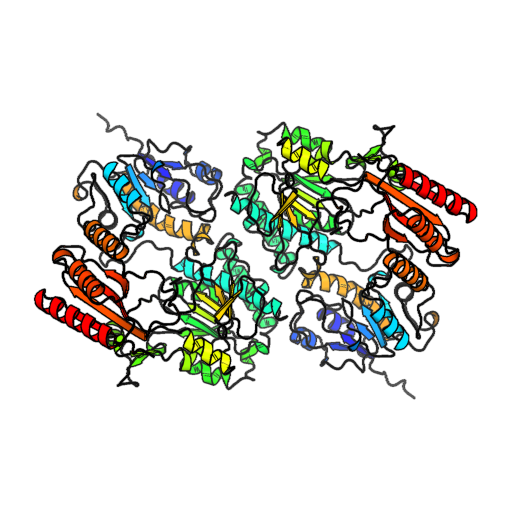O 1
ATOM 8826 N N . HIS B 1 526 ? 13.984 44.469 -17.844 1 77.38 526 HIS B N 1
ATOM 8827 C CA . HIS B 1 526 ? 14.711 45 -16.703 1 77.38 526 HIS B CA 1
ATOM 8828 C C . HIS B 1 526 ? 14.359 46.469 -16.453 1 77.38 526 HIS B C 1
ATOM 8830 O O . HIS B 1 526 ? 14.312 46.906 -15.297 1 77.38 526 HIS B O 1
ATOM 8836 N N . GLU B 1 527 ? 14.125 47.125 -17.5 1 78.56 527 GLU B N 1
ATOM 8837 C CA . GLU B 1 527 ? 13.82 48.562 -17.375 1 78.56 527 GLU B CA 1
ATOM 8838 C C . GLU B 1 527 ? 12.508 48.781 -16.625 1 78.56 527 GLU B C 1
ATOM 8840 O O . GLU B 1 527 ? 12.445 49.594 -15.711 1 78.56 527 GLU B O 1
ATOM 8845 N N . SER B 1 528 ? 11.586 47.969 -16.984 1 81.81 528 SER B N 1
ATOM 8846 C CA . SER B 1 528 ? 10.289 48.062 -16.312 1 81.81 528 SER B CA 1
ATOM 8847 C C . SER B 1 528 ? 10.391 47.688 -14.844 1 81.81 528 SER B C 1
ATOM 8849 O O . SER B 1 528 ? 9.719 48.312 -14 1 81.81 528 SER B O 1
ATOM 8851 N N . MET B 1 529 ? 11.18 46.781 -14.516 1 82.75 529 MET B N 1
ATOM 8852 C CA . MET B 1 529 ? 11.383 46.344 -13.133 1 82.75 529 MET B CA 1
ATOM 8853 C C . MET B 1 529 ? 11.992 47.469 -12.297 1 82.75 529 MET B C 1
ATOM 8855 O O . MET B 1 529 ? 11.508 47.781 -11.203 1 82.75 529 MET B O 1
ATOM 8859 N N . ILE B 1 530 ? 13.008 48.094 -12.938 1 82.44 530 ILE B N 1
ATOM 8860 C CA . ILE B 1 530 ? 13.688 49.156 -12.234 1 82.44 530 ILE B CA 1
ATOM 8861 C C . ILE B 1 530 ? 12.711 50.312 -11.969 1 82.44 530 ILE B C 1
ATOM 8863 O O . ILE B 1 530 ? 12.68 50.875 -10.875 1 82.44 530 ILE B O 1
ATOM 8867 N N . GLU B 1 531 ? 11.93 50.594 -12.898 1 85.81 531 GLU B N 1
ATOM 8868 C CA . GLU B 1 531 ? 10.969 51.688 -12.773 1 85.81 531 GLU B CA 1
ATOM 8869 C C . GLU B 1 531 ? 9.945 51.406 -11.68 1 85.81 531 GLU B C 1
ATOM 8871 O O . GLU B 1 531 ? 9.641 52.281 -10.867 1 85.81 531 GLU B O 1
ATOM 8876 N N . VAL B 1 532 ? 9.445 50.219 -11.727 1 87.31 532 VAL B N 1
ATOM 8877 C CA . VAL B 1 532 ? 8.422 49.875 -10.758 1 87.31 532 VAL B CA 1
ATOM 8878 C C . VAL B 1 532 ? 9.008 49.906 -9.352 1 87.31 532 VAL B C 1
ATOM 8880 O O . VAL B 1 532 ? 8.383 50.438 -8.422 1 87.31 532 VAL B O 1
ATOM 8883 N N . ILE B 1 533 ? 10.133 49.438 -9.18 1 87.19 533 ILE B N 1
ATOM 8884 C CA . ILE B 1 533 ? 10.773 49.406 -7.871 1 87.19 533 ILE B CA 1
ATOM 8885 C C . ILE B 1 533 ? 11.039 50.844 -7.383 1 87.19 533 ILE B C 1
ATOM 8887 O O . ILE B 1 533 ? 10.805 51.156 -6.215 1 87.19 533 ILE B O 1
ATOM 8891 N N . GLU B 1 534 ? 11.492 51.656 -8.305 1 86.31 534 GLU B N 1
ATOM 8892 C CA . GLU B 1 534 ? 11.742 53.062 -7.957 1 86.31 534 GLU B CA 1
ATOM 8893 C C . GLU B 1 534 ? 10.453 53.75 -7.508 1 86.31 534 GLU B C 1
ATOM 8895 O O . GLU B 1 534 ? 10.461 54.5 -6.527 1 86.31 534 GLU B O 1
ATOM 8900 N N . GLN B 1 535 ? 9.469 53.469 -8.25 1 89.25 535 GLN B N 1
ATOM 8901 C CA . GLN B 1 535 ? 8.195 54.094 -7.902 1 89.25 535 GLN B CA 1
ATOM 8902 C C . GLN B 1 535 ? 7.68 53.562 -6.559 1 89.25 535 GLN B C 1
ATOM 8904 O O . GLN B 1 535 ? 7.098 54.344 -5.781 1 89.25 535 GLN B O 1
ATOM 8909 N N . ILE B 1 536 ? 7.828 52.344 -6.332 1 88.69 536 ILE B N 1
ATOM 8910 C CA . ILE B 1 536 ? 7.402 51.75 -5.062 1 88.69 536 ILE B CA 1
ATOM 8911 C C . ILE B 1 536 ? 8.234 52.344 -3.924 1 88.69 536 ILE B C 1
ATOM 8913 O O . ILE B 1 536 ? 7.703 52.625 -2.848 1 88.69 536 ILE B O 1
ATOM 8917 N N . GLU B 1 537 ? 9.508 52.562 -4.164 1 87.62 537 GLU B N 1
ATOM 8918 C CA . GLU B 1 537 ? 10.391 53.156 -3.168 1 87.62 537 GLU B CA 1
ATOM 8919 C C . GLU B 1 537 ? 9.992 54.594 -2.854 1 87.62 537 GLU B C 1
ATOM 8921 O O . GLU B 1 537 ? 10.016 55.031 -1.694 1 87.62 537 GLU B O 1
ATOM 8926 N N . VAL B 1 538 ? 9.672 55.312 -3.854 1 87.62 538 VAL B N 1
ATOM 8927 C CA . VAL B 1 538 ? 9.219 56.688 -3.676 1 87.62 538 VAL B CA 1
ATOM 8928 C C . VAL B 1 538 ? 7.949 56.688 -2.83 1 87.62 538 VAL B C 1
ATOM 8930 O O . VAL B 1 538 ? 7.812 57.531 -1.92 1 87.62 538 VAL B O 1
ATOM 8933 N N . LEU B 1 539 ? 7.066 55.812 -3.234 1 88.12 539 LEU B N 1
ATOM 8934 C CA . LEU B 1 539 ? 5.832 55.688 -2.465 1 88.12 539 LEU B CA 1
ATOM 8935 C C . LEU B 1 539 ? 6.129 55.344 -1.012 1 88.12 539 LEU B C 1
ATOM 8937 O O . LEU B 1 539 ? 5.52 55.906 -0.096 1 88.12 539 LEU B O 1
ATOM 8941 N N . ALA B 1 540 ? 6.996 54.438 -0.77 1 87.62 540 ALA B N 1
ATOM 8942 C CA . ALA B 1 540 ? 7.355 53.969 0.564 1 87.62 540 ALA B CA 1
ATOM 8943 C C . ALA B 1 540 ? 7.914 55.094 1.417 1 87.62 540 ALA B C 1
ATOM 8945 O O . ALA B 1 540 ? 7.613 55.188 2.609 1 87.62 540 ALA B O 1
ATOM 8946 N N . GLU B 1 541 ? 8.719 55.938 0.857 1 85.12 541 GLU B N 1
ATOM 8947 C CA . GLU B 1 541 ? 9.281 57.094 1.559 1 85.12 541 GLU B CA 1
ATOM 8948 C C . GLU B 1 541 ? 8.195 58.094 1.963 1 85.12 541 GLU B C 1
ATOM 8950 O O . GLU B 1 541 ? 8.242 58.656 3.051 1 85.12 541 GLU B O 1
ATOM 8955 N N . LYS B 1 542 ? 7.246 58.219 1.147 1 85.75 542 LYS B N 1
ATOM 8956 C CA . LYS B 1 542 ? 6.168 59.156 1.381 1 85.75 542 LYS B CA 1
ATOM 8957 C C . LYS B 1 542 ? 5.27 58.719 2.529 1 85.75 542 LYS B C 1
ATOM 8959 O O . LYS B 1 542 ? 4.727 59.531 3.264 1 85.75 542 LYS B O 1
ATOM 8964 N N . ILE B 1 543 ? 5.152 57.438 2.625 1 83.06 543 ILE B N 1
ATOM 8965 C CA . ILE B 1 543 ? 4.176 56.969 3.592 1 83.06 543 ILE B CA 1
ATOM 8966 C C . ILE B 1 543 ? 4.891 56.188 4.707 1 83.06 543 ILE B C 1
ATOM 8968 O O . ILE B 1 543 ? 4.262 55.438 5.461 1 83.06 543 ILE B O 1
ATOM 8972 N N . ASN B 1 544 ? 6.168 56.375 4.82 1 81.69 544 ASN B N 1
ATOM 8973 C CA . ASN B 1 544 ? 7.008 55.812 5.879 1 81.69 544 ASN B CA 1
ATOM 8974 C C . ASN B 1 544 ? 6.957 54.281 5.898 1 81.69 544 ASN B C 1
ATOM 8976 O O . ASN B 1 544 ? 6.691 53.688 6.938 1 81.69 544 ASN B O 1
ATOM 8980 N N . LEU B 1 545 ? 7.105 53.656 4.766 1 86.19 545 LEU B N 1
ATOM 8981 C CA . LEU B 1 545 ? 7.297 52.219 4.652 1 86.19 545 LEU B CA 1
ATOM 8982 C C . LEU B 1 545 ? 8.773 51.875 4.484 1 86.19 545 LEU B C 1
ATOM 8984 O O . LEU B 1 545 ? 9.547 52.688 3.973 1 86.19 545 LEU B O 1
ATOM 8988 N N . VAL B 1 546 ? 9.141 50.812 5.008 1 83.44 546 VAL B N 1
ATOM 8989 C CA . VAL B 1 546 ? 10.5 50.312 4.824 1 83.44 546 VAL B CA 1
ATOM 8990 C C . VAL B 1 546 ? 10.5 49.188 3.777 1 83.44 546 VAL B C 1
ATOM 8992 O O . VAL B 1 546 ? 9.695 48.25 3.848 1 83.44 546 VAL B O 1
ATOM 8995 N N . ILE B 1 547 ? 11.305 49.312 2.74 1 83.06 547 ILE B N 1
ATOM 8996 C CA . ILE B 1 547 ? 11.398 48.312 1.677 1 83.06 547 ILE B CA 1
ATOM 8997 C C . ILE B 1 547 ? 12.758 47.625 1.734 1 83.06 547 ILE B C 1
ATOM 8999 O O . ILE B 1 547 ? 13.789 48.281 1.871 1 83.06 547 ILE B O 1
ATOM 9003 N N . TYR B 1 548 ? 12.727 46.344 1.883 1 71.75 548 TYR B N 1
ATOM 9004 C CA . TYR B 1 548 ? 13.922 45.531 1.712 1 71.75 548 TYR B CA 1
ATOM 9005 C C . TYR B 1 548 ? 13.898 44.812 0.375 1 71.75 548 TYR B C 1
ATOM 9007 O O . TYR B 1 548 ? 12.906 44.156 0.032 1 71.75 548 TYR B O 1
ATOM 9015 N N . GLU B 1 549 ? 14.719 45.156 -0.562 1 61.47 549 GLU B N 1
ATOM 9016 C CA . GLU B 1 549 ? 14.758 44.5 -1.879 1 61.47 549 GLU B CA 1
ATOM 9017 C C . GLU B 1 549 ? 15.703 43.312 -1.893 1 61.47 549 GLU B C 1
ATOM 9019 O O . GLU B 1 549 ? 16.812 43.406 -1.379 1 61.47 549 GLU B O 1
ATOM 9024 N N . SER B 1 550 ? 15.219 42.125 -2.002 1 51.03 550 SER B N 1
ATOM 9025 C CA . SER B 1 550 ? 16.125 41.031 -2.309 1 51.03 550 SER B CA 1
ATOM 9026 C C . SER B 1 550 ? 16.266 40.812 -3.814 1 51.03 550 SER B C 1
ATOM 9028 O O . SER B 1 550 ? 15.258 40.781 -4.535 1 51.03 550 SER B O 1
ATOM 9030 N N . LEU B 1 551 ? 17.234 41.375 -4.484 1 42.69 551 LEU B N 1
ATOM 9031 C CA . LEU B 1 551 ? 17.531 41.312 -5.91 1 42.69 551 LEU B CA 1
ATOM 9032 C C . LEU B 1 551 ? 17.766 39.875 -6.355 1 42.69 551 LEU B C 1
ATOM 9034 O O . LEU B 1 551 ? 18.688 39.219 -5.875 1 42.69 551 LEU B O 1
ATOM 9038 N N . SER B 1 552 ? 16.922 39.031 -6.391 1 40.34 552 SER B N 1
ATOM 9039 C CA . SER B 1 552 ? 17.359 37.844 -7.125 1 40.34 552 SER B CA 1
ATOM 9040 C C . SER B 1 552 ? 17.562 38.156 -8.602 1 40.34 552 SER B C 1
ATOM 9042 O O . SER B 1 552 ? 16.734 38.844 -9.227 1 40.34 552 SER B O 1
ATOM 9044 N N . SER B 1 553 ? 18.844 38.406 -9.047 1 34.34 553 SER B N 1
ATOM 9045 C CA . SER B 1 553 ? 19.281 38.656 -10.422 1 34.34 553 SER B CA 1
ATOM 9046 C C . SER B 1 553 ? 18.578 37.688 -11.391 1 34.34 553 SER B C 1
ATOM 9048 O O . SER B 1 553 ? 18.281 36.562 -11.047 1 34.34 553 SER B O 1
ATOM 9050 N N . ALA B 1 554 ? 17.891 38.312 -12.445 1 33.59 554 ALA B N 1
ATOM 9051 C CA . ALA B 1 554 ? 17.562 37.719 -13.734 1 33.59 554 ALA B CA 1
ATOM 9052 C C . ALA B 1 554 ? 18.688 36.781 -14.211 1 33.59 554 ALA B C 1
ATOM 9054 O O . ALA B 1 554 ? 19.859 37.188 -14.203 1 33.59 554 ALA B O 1
ATOM 9055 N N . TYR B 1 555 ? 18.703 35.5 -13.93 1 27.06 555 TYR B N 1
ATOM 9056 C CA . TYR B 1 555 ? 19.562 34.75 -14.844 1 27.06 555 TYR B CA 1
ATOM 9057 C C . TYR B 1 555 ? 19.094 34.906 -16.281 1 27.06 555 TYR B C 1
ATOM 9059 O O . TYR B 1 555 ? 17.891 34.938 -16.562 1 27.06 555 TYR B O 1
#

Radius of gyration: 35.27 Å; Cα contacts (8 Å, |Δi|>4): 2340; chains: 2; bounding box: 78×105×92 Å

Nearest PDB structures (foldseek):
  8e8u-assembly2_B  TM=9.108E-01  e=5.319E-44  Homo sapiens
  8e8u-assembly1_A  TM=9.093E-01  e=1.616E-43  Homo sapiens
  8e8t-assembly1_A-2  TM=9.202E-01  e=7.527E-40  Homo sapiens
  8dda-assembly1_A  TM=9.074E-01  e=1.984E-40  Homo sapiens
  8dda-assembly2_B  TM=9.146E-01  e=6.574E-39  Homo sapiens

Sequence (1110 aa):
MSEQNKIIYVGVRAEDKSHWERRVPIIPKHVREIHDKYPYIKFIVEPCTKRVFSNKEYENAGAIISSDLTNCSLIICVKEVPIEKLYPQKTYMFFSHTIKAQKQNMAALDDMIQKKIRLIDYEKITDEKNNRLVAFGRFAGIAGTIDYLSGLGQYLMTKSISTAFLNISMSYKYFNLEQAYLHLKSVGQQLESQEIPKELRPLVFAVTGTGRCANGAWEVLENLPIKKVSPDELKALHDDIDNPAHATTIYCCSILPEHMVEHSEHKDHFEKKHYYENPHEYVPIFHEKYLPYISSIFHNMYWDYKFPRLITDQHMKELAQKGKSKLLGISDVTCDLEGSIEFLKKFTTPDQPFYVYEPIEQKIYDDLKYRDNGILYLALDFLPCELPFDASTHFSNHLKEWIPNIAESDISLHIEESGLIDCIKRAVITHNGDLTHAYQYIRKLRDANERIEASKNFEPKRGLSKKVQSFSSLKIEGHIFDTGAINKILDICQKYEVKFNVADILVGQNEDQTSQMLLQLYANNHESMIEVIEQIEVLAEKINLVIYESLSSAYMSEQNKIIYVGVRAEDKSHWERRVPIIPKHVREIHDKYPYIKFIVEPCTKRVFSNKEYENAGAIISSDLTNCSLIICVKEVPIEKLYPQKTYMFFSHTIKAQKQNMAALDDMIQKKIRLIDYEKITDEKNNRLVAFGRFAGIAGTIDYLSGLGQYLMTKSISTAFLNISMSYKYFNLEQAYLHLKSVGQQLESQEIPKELRPLVFAVTGTGRCANGAWEVLENLPIKKVSPDELKALHDDIDNPAHATTIYCCSILPEHMVEHSEHKDHFEKKHYYENPHEYVPIFHEKYLPYISSIFHNMYWDYKFPRLITDQHMKELAQKGKSKLLGISDVTCDLEGSIEFLKKFTTPDQPFYVYEPIEQKIYDDLKYRDNGILYLALDFLPCELPFDASTHFSNHLKEWIPNIAESDISLHIEESGLIDCIKRAVITHNGDLTHAYQYIRKLRDANERIEASKNFEPKRGLSKKVQSFSSLKIEGHIFDTGAINKILDICQKYEVKFNVADILVGQNEDQTSQMLLQLYANNHESMIEVIEQIEVLAEKINLVIYESLSSAY

Secondary structure (DSSP, 8-state):
-----PPEEEEEPPP-S-TT----SS-HHHHHHHHHH-TTEEEEE---SSSSS-HHHHHHTT-EE-S--TT-SEEE-S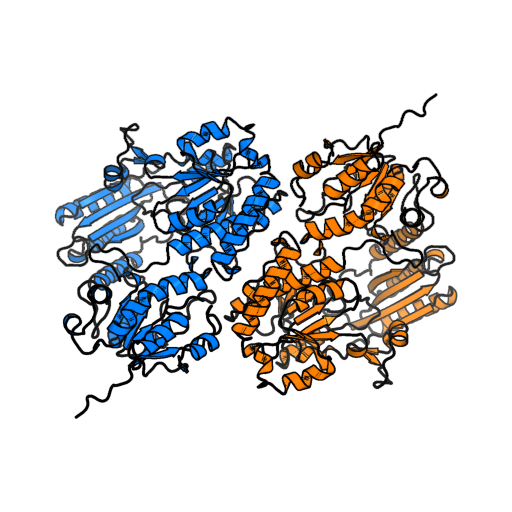S---GGGPPTT-EEEE----TT--HHHHHHHHHHHHTT-EEEEGGG-B-TT--BSS--HHHHHHHHHHHHHHHHHHHHHTTT---GGGGPPPGGGSSSHHHHHHHHHHHHHHHHHH---GGGPSEEEEEE-SSHHHHHHHHHHTTSSEEE--GGGHHHHHH-TT-GGGGT-EEEEEE-HHHHEEESS-TT---HHHHHH-GGGEEE-HHHHTGGG-SEEEE-----TTSPPSB-HHHHHHHHHTT-----EEEESS--TTSSBTT-----BTTB--EEEETTTTEEESS----TT-EEEE--TTGGGGSHHHHHHHHHHHHHHHHHHHHHS-TTS-GGGS---HHHHHTEEEETTEE-GGGTHHHHHHHHHHHHHH-TTB--S----TT--EEEEEEEEESTTTTTHHHHHHHHHHHTT-EEEEEEEE--SSTTSPEEEEEEEEESSHHHHHHHHHHHHHHHHHTT-EEEEE-----/-----PPEEEEEPPP-S-TT----SS-HHHHHHHHHH-TTEEEEE---SSSSS-HHHHHHTT-EE-S--TT-SEEE-SS---GGGPPTT-EEEE----TT--HHHHHHHHHHHHTT-EEEEGGG-B-TT--BSS--HHHHHHHHHHHHHHHHHHHHHTTT---GGGGPPPGGGSSSHHHHHHHHHHHHHHHHHH---GGGPSEEEEEE-SSHHHHHHHHHHTTSSEEE--GGGHHHHHH-TT-GGGGT-EEEEEE-HHHHEEESS-TT---HHHHHH-GGGEEE-HHHHTGGG-SEEEE-----TTSPPSB-HHHHHHHHHTT-----EEEESS--TTSSBTT-----BTTB--EEEETTTTEEESS----TT-EEEE--TTGGGGSHHHHHHHHHHHHHHHHHHHHHS-TTS-GGGS---HHHHHTEEEETTEE-GGGTHHHHHHHHHHHHHH-TTB--S----TT--EEEEEEEEESTTTTTHHHHHHHHHHHTT-EEEEEEEE--SSTTSPEEEEEEEEESSHHHHHHHHHHHHHHHHHTT-EEEEE-----

Organism: Tetrahymena thermophila (strain SB210) (NCBI:txid312017)

InterPro domains:
  IPR007545 LOR/SDH bifunctional enzyme, conserved domain [PF04455] (473-541)
  IPR007698 Alanine dehydrogenase/pyridine nucleotide transhydrogenase, NAD(H)-binding domain [SM01002] (183-379)
  IPR007886 Alanine dehydrogenase/pyridine nucleotide transhydrogenase, N-terminal [PF05222] (11-143)
  IPR007886 Alanine dehydrogenase/pyridine nucleotide transhydrogenase, N-terminal [SM01003] (11-143)
  IPR043009 LOR/SDH bifunctional enzyme, conserved domain superfamily [G3DSA:3.30.70.2690] (471-554)
  IPR051168 Alpha-aminoadipic semialdehyde synthase [PTHR11133] (11-416)

Solvent-accessible surface area (backbone atoms only — not comparable to full-atom values): 56887 Å² total; per-residue (Å²): 130,80,82,74,80,68,71,40,34,35,21,38,58,57,73,74,85,46,59,58,51,16,49,46,52,64,42,39,73,54,49,30,51,45,31,71,76,37,72,46,45,41,45,36,32,31,72,47,52,31,34,68,63,35,60,61,51,32,43,74,32,66,33,43,80,37,81,76,57,83,77,27,54,28,38,38,33,60,57,63,72,60,66,90,71,63,65,62,68,25,33,38,36,24,43,58,64,40,85,78,37,34,74,91,31,45,64,45,51,51,49,32,23,75,35,27,18,29,36,32,28,48,78,44,26,24,50,96,84,64,43,65,74,60,82,59,43,36,43,27,16,30,31,36,45,41,33,38,44,16,50,48,15,53,27,36,24,60,65,36,35,52,52,48,41,33,41,40,56,49,40,52,30,35,78,39,64,69,61,44,50,56,51,40,35,53,35,22,52,44,33,44,74,54,35,49,60,75,91,55,50,60,36,24,40,35,32,25,43,83,48,50,24,23,50,17,30,48,61,55,50,66,39,35,50,59,41,83,46,58,64,87,47,43,63,60,51,56,73,44,68,80,45,72,62,36,31,48,36,36,36,32,26,68,52,48,72,74,57,34,37,35,32,71,85,48,63,91,54,80,50,71,69,57,40,76,74,43,32,68,53,39,41,60,40,22,57,75,74,44,45,48,59,28,25,31,36,41,36,32,42,89,74,57,87,75,45,70,45,53,37,45,56,63,54,50,20,53,37,46,74,70,69,48,57,46,46,47,30,36,26,30,52,57,54,48,76,48,36,42,46,33,75,39,82,66,77,36,40,91,92,48,46,53,28,25,37,29,47,77,84,65,43,79,40,91,44,61,68,60,48,91,68,26,25,40,37,30,24,40,82,63,35,34,37,36,41,20,51,54,49,15,47,56,48,15,65,56,42,64,71,46,50,63,48,56,60,69,32,43,80,90,44,55,74,89,72,16,66,52,54,69,42,56,55,67,11,38,44,26,44,81,46,32,62,28,74,74,44,49,37,34,59,57,50,32,53,50,50,53,50,47,68,65,34,86,37,42,46,80,75,67,69,71,56,92,76,72,53,24,49,39,39,36,38,38,36,23,57,38,69,87,67,42,41,54,59,54,47,52,48,46,30,53,74,60,65,26,30,31,30,78,77,42,77,47,72,27,50,45,96,84,40,53,20,36,36,32,38,32,38,39,16,74,38,62,65,53,41,52,51,44,51,50,51,48,49,53,51,23,62,74,68,62,36,47,75,46,74,37,75,51,75,54,124,132,78,82,75,80,68,71,41,34,36,20,38,58,57,75,72,86,46,58,57,51,15,50,46,50,63,42,38,72,54,49,31,52,47,32,69,78,36,72,47,46,43,44,36,31,30,73,47,51,31,34,69,64,34,60,60,53,32,44,74,32,66,33,42,79,36,80,74,56,82,77,28,55,27,37,37,33,60,56,63,72,60,67,91,73,62,65,63,67,24,35,37,36,24,42,58,64,40,83,80,36,33,73,91,31,46,64,45,51,51,49,32,25,74,35,27,17,29,35,32,29,47,76,44,26,24,50,96,85,66,43,64,73,58,81,60,42,37,42,27,16,32,31,35,46,40,32,37,45,16,49,48,14,52,26,36,23,59,66,35,36,51,52,49,41,34,40,42,58,49,43,52,31,36,77,39,64,70,61,43,49,55,50,40,34,52,36,23,52,45,33,43,75,52,37,48,58,73,90,54,49,59,36,24,40,35,34,25,41,83,47,50,23,24,50,16,30,49,62,54,51,66,39,35,50,59,43,83,46,60,63,88,46,42,63,60,52,57,73,43,69,81,46,72,62,34,32,47,35,36,36,31,27,67,51,48,71,75,56,35,37,34,33,71,86,49,63,90,54,81,52,70,70,58,40,77,74,42,30,68,53,40,40,62,40,22,58,74,75,44,44,49,58,28,26,32,39,41,37,34,41,87,74,57,86,74,44,68,45,55,37,45,57,64,54,50,21,52,37,44,74,70,67,48,57,47,46,46,31,37,26,30,52,58,55,48,76,48,37,42,46,33,74,40,81,65,76,33,40,89,92,49,46,53,29,26,38,29,49,78,83,64,44,79,38,91,44,62,68,59,48,90,68,27,25,40,38,30,24,40,82,62,35,35,37,35,42,19,51,52,50,14,48,58,47,16,65,55,42,66,72,46,48,62,49,56,60,69,31,42,80,88,44,56,74,90,72,17,64,54,55,67,42,56,55,67,11,38,44,27,45,83,44,33,60,27,73,75,44,49,38,34,59,57,48,34,53,49,51,51,50,48,68,66,35,86,39,43,45,79,77,65,70,69,57,93,74,72,51,24,49,39,38,35,38,38,37,23,58,38,69,87,68,43,43,54,60,51,46,52,49,46,30,54,74,60,65,26,30,31,31,77,77,42,75,46,73,26,51,44,97,86,40,55,21,37,36,32,36,33,39,39,16,74,38,61,66,51,44,53,51,45,52,50,52,48,51,55,52,24,63,74,67,62,37,47,76,47,73,35,75,51,76,55,122